Protein AF-A0ABC9EX31-F1 (afdb_monomer_lite)

Sequence (911 aa):
MRKRCGWLSSLWRPRRGGRTLPQPDQPRPDPEPEEVDKRGASDKVGMENIVSNGDFSEGLHLWQPNSCHAFVAVEGSGYHYGVKPHSGSSYAVLTHRTQSWQGLEQDITEKVSLGTEYFIAAYVRVHGEVHEPVRVQATLKFEDESSSTNYVSIARILSSQEHWEKMEGSFNLTTLPRRLVFYFEGPPPGVDLLIDSVTISYKKTERSVSSSIGGTDNIISNYDFSKGLHPWNPICCHAYVASQWSGFLDGVRGNSGENYAVVSKRTEHWQGLEQDITNRVSTGTAYVVSAFVRVDGNVQGQVEVKGTLRLQNTDGSTHYNPVGSVLASQEKWNKLEGSFSLTNMPKKVVFYLEGPPAGVDLIIDSVTITCSGHKQSKEVKVPSGVETIIKNPHFEDGLRNWSGRGCNICRHESTAYGNVQPLNGSYFASATGRVHNWNGIQQEITGRVERKVLYEISSAVRIFGSVNDTEVRATLWVQEYGRDRYVGLAKNQASDKQWTHLKGRFLLHAPFTKAVIFIEGPPAGIDILVDGLVLSPARKLQAAPCPKIENVLYGANLLHNSAFTRGLSGWSPMGSCRLSIQTEAPHMLSSILKDRASQKHISGRYILATNRTEVWMGPSQVITDKLKLHVTYRVSAWVRAGSGGHGRHHVNVCLAVDNQWVNGGQVQADGDQWYEIKGAFKLEKQPSKATAYVQGPPPGVDLRVMDLQIYPVDRKARFEYLKEKTDKVRKRDVVLKFQGSNAANLLGSSVRIQQTENSFPFGSCIARHNIENEDLAEFFVKNFNWAVFENELKWYHTEAEQGRLNYKDSDELLEFCEKHKIQVRGHCLFWEVEDSVQPWVRSLQGHHLMTAIQNRLQSLLSRLLISKNGVPQLVGLACKAISAIQLERSYAIPWTSSPYWVFLSGLLSWM

Secondary structure (DSSP, 8-state):
---------------------------------------------EEEE--SSTT-TTTTTT-EEESSEEEEEETTSSSSTT---SSTTEEEEEE---STT-EEEEE-GGG--TT-EEEEEEEEEEESS-SS-EEEEEEEEEE-TTS-EEEEEEEEEEE-SSS-EEEEEEEE-SS--SEEEEEEE-S-TT-EEEEEEEEEEEEE----------S--BSSSSTTSTT-STT-EESSSEEEEEETTSSSSTTPPPSSSSEEEEEE---STT--EEEE-GGG--BT--EEEEEEEEEESS-SS-EEEEEEEEEEPTTS-EEEEEEEEEEE-SSS-EEEEEEE-BSS--SEEEEEEE-SPTT-EEEEEEEEEEE-TT---------TT---SSSSTTSTTTTTT-EEESSEEEEE-TTSTTT---SSSS-EEEEES--STT-EEEEE-TTSS-TT-EEEEEEEEEEES-SS-EEEEEEEEEEETTEEEEEEEEEEEE-SSS-EEEEEEEE--S-EEEEEEEEE-SPTTPEEEEEEEEEEEPP-PPPPPPPP--S--TT--SSTTTT-TTTTTT-EEESSPEEEEEE--HHHHTTGGGSTTGGGT--SEEEEEES--STT-EEEEE-GGG--TTPEEEEEEEEEE-SS----EEEEEEEEETTEEEEEEEEEE-SSS-EEEEEEEE-SS--S-EEEEEE-SPTT--EEEEEEEEEE--HHHHHHHHHHHHHHHH---------STTGGGGTTPPP--------S--EEEE-TTTTTSHHHHHHHHHH-SEEEESSTTSHHHH-SSTT----HHHHHHHHHHHHTTPEEEE--SS---GGGS-HHHHH--HHHHHHHHHHHHHHHHHHHHS-SSS---EEEE-PPPPPTTSSTTS--------GGGHHHHHHHTT-

Structure (mmCIF, N/CA/C/O backbone):
data_AF-A0ABC9EX31-F1
#
_entry.id   AF-A0ABC9EX31-F1
#
loop_
_atom_site.group_PDB
_atom_site.id
_atom_site.type_symbol
_atom_site.label_atom_id
_atom_site.label_alt_id
_atom_site.label_comp_id
_atom_site.label_asym_id
_atom_site.label_entity_id
_atom_site.label_seq_id
_atom_site.pdbx_PDB_ins_code
_atom_site.Cartn_x
_atom_site.Cartn_y
_atom_site.Cartn_z
_atom_site.occupancy
_atom_site.B_iso_or_equiv
_atom_site.auth_seq_id
_atom_site.auth_comp_id
_atom_site.auth_asym_id
_atom_site.auth_atom_id
_atom_site.pdbx_PDB_model_num
ATOM 1 N N . MET A 1 1 ? -13.851 -69.001 46.670 1.00 30.42 1 MET A N 1
ATOM 2 C CA . MET A 1 1 ? -13.451 -70.283 46.025 1.00 30.42 1 MET A CA 1
ATOM 3 C C . MET A 1 1 ? -13.584 -70.141 44.509 1.00 30.42 1 MET A C 1
ATOM 5 O O . MET A 1 1 ? -14.425 -69.347 44.138 1.00 30.42 1 MET A O 1
ATOM 9 N N . ARG A 1 2 ? -12.858 -70.955 43.708 1.00 29.41 2 ARG A N 1
ATOM 10 C CA . ARG A 1 2 ? -13.281 -71.628 42.435 1.00 29.41 2 ARG A CA 1
ATOM 11 C C . ARG A 1 2 ? -14.081 -70.811 41.383 1.00 29.41 2 ARG A C 1
ATOM 13 O O . ARG A 1 2 ? -15.098 -70.236 41.714 1.00 29.41 2 ARG A O 1
ATOM 20 N N . LYS A 1 3 ? -13.807 -70.853 40.072 1.00 28.55 3 LYS A N 1
ATOM 21 C CA . LYS A 1 3 ? -12.981 -71.710 39.175 1.00 28.55 3 LYS A CA 1
ATOM 22 C C . LYS A 1 3 ? -12.549 -70.823 37.978 1.00 28.55 3 LYS A C 1
ATOM 24 O O . LYS A 1 3 ? -13.277 -69.904 37.644 1.00 28.55 3 LYS A O 1
ATOM 29 N N . ARG A 1 4 ? -11.352 -70.940 37.389 1.00 27.09 4 ARG A N 1
ATOM 30 C CA . ARG A 1 4 ? -10.781 -72.054 36.587 1.00 27.09 4 ARG A CA 1
ATOM 31 C C . ARG A 1 4 ? -11.543 -72.395 35.288 1.00 27.09 4 ARG A C 1
ATOM 33 O O . ARG A 1 4 ? -12.554 -73.077 35.346 1.00 27.09 4 ARG A O 1
ATOM 40 N N . CYS A 1 5 ? -10.892 -72.065 34.170 1.00 27.58 5 CYS A N 1
ATOM 41 C CA . CYS A 1 5 ? -10.507 -72.961 33.063 1.00 27.58 5 CYS A CA 1
ATOM 42 C C . CYS A 1 5 ? -11.548 -73.851 32.348 1.00 27.58 5 CYS A C 1
ATOM 44 O O . CYS A 1 5 ? -12.092 -74.777 32.943 1.00 27.58 5 CYS A O 1
ATOM 46 N N . GLY A 1 6 ? -11.500 -73.792 31.010 1.00 27.28 6 GLY A N 1
ATOM 47 C CA . GLY A 1 6 ? -11.449 -74.991 30.159 1.00 27.28 6 GLY A CA 1
ATOM 48 C C . GLY A 1 6 ? -12.694 -75.313 29.317 1.00 27.28 6 GLY A C 1
ATOM 49 O O . GLY A 1 6 ? -13.730 -74.686 29.477 1.00 27.28 6 GLY A O 1
ATOM 50 N N . TRP A 1 7 ? -12.620 -76.292 28.405 1.00 24.03 7 TRP A N 1
ATOM 51 C CA . TRP A 1 7 ? -11.445 -77.116 28.055 1.00 24.03 7 TRP A CA 1
ATOM 52 C C . TRP A 1 7 ? -11.552 -77.728 26.641 1.00 24.03 7 TRP A C 1
ATOM 54 O O . TRP A 1 7 ? -12.510 -77.502 25.911 1.00 24.03 7 TRP A O 1
ATOM 64 N N . LEU A 1 8 ? -10.514 -78.481 26.279 1.00 25.48 8 LEU A N 1
ATOM 65 C CA . LEU A 1 8 ? -10.261 -79.151 24.999 1.00 25.48 8 LEU A CA 1
ATOM 66 C C . LEU A 1 8 ? -11.363 -80.109 24.474 1.00 25.48 8 LEU A C 1
ATOM 68 O O . LEU A 1 8 ? -11.916 -80.906 25.221 1.00 25.48 8 LEU A O 1
ATOM 72 N N . SER A 1 9 ? -11.522 -80.076 23.142 1.00 29.62 9 SER A N 1
ATOM 73 C CA . SER A 1 9 ? -11.657 -81.196 22.178 1.00 29.62 9 SER A CA 1
ATOM 74 C C . SER A 1 9 ? -12.723 -82.314 22.291 1.00 29.62 9 SER A C 1
ATOM 76 O O . SER A 1 9 ? -12.779 -83.123 23.211 1.00 29.62 9 SER A O 1
ATOM 78 N N . SER A 1 10 ? -13.408 -82.537 21.160 1.00 24.39 10 SER A N 1
ATOM 79 C CA . SER A 1 10 ? -13.628 -83.859 20.520 1.00 24.39 10 SER A CA 1
ATOM 80 C C . SER A 1 10 ? -13.899 -83.598 19.022 1.00 24.39 10 SER A C 1
ATOM 82 O O . SER A 1 10 ? -14.633 -82.679 18.689 1.00 24.39 10 SER A O 1
ATOM 84 N N . LEU A 1 11 ? -13.145 -84.150 18.062 1.00 27.12 11 LEU A N 1
ATOM 85 C CA . LEU A 1 11 ? -13.259 -85.506 17.496 1.00 27.12 11 LEU A CA 1
ATOM 86 C C . LEU A 1 11 ? -14.674 -85.854 16.993 1.00 27.12 11 LEU A C 1
ATOM 88 O O . LEU A 1 11 ? -15.574 -86.024 17.802 1.00 27.12 11 LEU A O 1
ATOM 92 N N . TRP A 1 12 ? -14.841 -86.037 15.675 1.00 22.52 12 TRP A N 1
ATOM 93 C CA . TRP A 1 12 ? -14.950 -87.351 15.000 1.00 22.52 12 TRP A CA 1
ATOM 94 C C . TRP A 1 12 ? -14.984 -87.172 13.453 1.00 22.52 12 TRP A C 1
ATOM 96 O O . TRP A 1 12 ? -15.339 -86.116 12.935 1.00 22.52 12 TRP A O 1
ATOM 106 N N . ARG A 1 13 ? -14.570 -88.202 12.702 1.00 25.38 13 ARG A N 1
ATOM 107 C CA . ARG A 1 13 ? -14.774 -88.396 11.235 1.00 25.38 13 ARG A CA 1
ATOM 108 C C . ARG A 1 13 ? -15.899 -89.463 11.051 1.00 25.38 13 ARG A C 1
ATOM 110 O O . ARG A 1 13 ? -16.213 -90.069 12.072 1.00 25.38 13 ARG A O 1
ATOM 117 N N . PRO A 1 14 ? -16.464 -89.791 9.850 1.00 36.91 14 PRO A N 1
ATOM 118 C CA . PRO A 1 14 ? -15.982 -89.510 8.482 1.00 36.91 14 PRO A CA 1
ATOM 119 C C . PRO A 1 14 ? -17.017 -89.153 7.362 1.00 36.91 14 PRO A C 1
ATOM 121 O O . PRO A 1 14 ? -18.187 -89.494 7.406 1.00 36.91 14 PRO A O 1
ATOM 124 N N . ARG A 1 15 ? -16.484 -88.551 6.281 1.00 25.56 15 ARG A N 1
ATOM 125 C CA . ARG A 1 15 ? -16.778 -88.693 4.821 1.00 25.56 15 ARG A CA 1
ATOM 126 C C . ARG A 1 15 ? -18.084 -89.347 4.270 1.00 25.56 15 ARG A C 1
ATOM 128 O O . ARG A 1 15 ? -18.332 -90.517 4.525 1.00 25.56 15 ARG A O 1
ATOM 135 N N . ARG A 1 16 ? -18.573 -88.706 3.178 1.00 26.66 16 ARG A N 1
ATOM 136 C CA . ARG A 1 16 ? -19.387 -89.199 2.014 1.00 26.66 16 ARG A CA 1
ATOM 137 C C . ARG A 1 16 ? -20.888 -89.476 2.272 1.00 26.66 16 ARG A C 1
ATOM 139 O O . ARG A 1 16 ? -21.232 -89.964 3.332 1.00 26.66 16 ARG A O 1
ATOM 146 N N . GLY A 1 17 ? -21.806 -89.245 1.317 1.00 24.70 17 GLY A N 1
ATOM 147 C CA . GLY A 1 17 ? -21.689 -88.545 0.015 1.00 24.70 17 GLY A CA 1
ATOM 148 C C . GLY A 1 17 ? -22.713 -88.988 -1.060 1.00 24.70 17 GLY A C 1
ATOM 149 O O . GLY A 1 17 ? -22.906 -90.184 -1.250 1.00 24.70 17 GLY A O 1
ATOM 150 N N . GLY A 1 18 ? -23.295 -88.035 -1.812 1.00 25.73 18 GLY A N 1
ATOM 151 C CA . GLY A 1 18 ? -24.388 -88.255 -2.793 1.00 25.73 18 GLY A CA 1
ATOM 152 C C . GLY A 1 18 ? -25.785 -88.239 -2.138 1.00 25.73 18 GLY A C 1
ATOM 153 O O . GLY A 1 18 ? -25.864 -88.400 -0.927 1.00 25.73 18 GLY A O 1
ATOM 154 N N . ARG A 1 19 ? -26.922 -88.031 -2.825 1.00 27.22 19 ARG A N 1
ATOM 155 C CA . ARG A 1 19 ? -27.303 -87.791 -4.250 1.00 27.22 19 ARG A CA 1
ATOM 156 C C . ARG A 1 19 ? -28.598 -86.909 -4.247 1.00 27.22 19 ARG A C 1
ATOM 158 O O . ARG A 1 19 ? -29.154 -86.741 -3.170 1.00 27.22 19 ARG A O 1
ATOM 165 N N . THR A 1 20 ? -29.174 -86.322 -5.311 1.00 24.77 20 THR A N 1
ATOM 166 C CA . THR A 1 20 ? -28.960 -86.302 -6.787 1.00 24.77 20 THR A CA 1
ATOM 167 C C . THR A 1 20 ? -29.474 -84.956 -7.373 1.00 24.77 20 THR A C 1
ATOM 169 O O . THR A 1 20 ? -29.911 -84.099 -6.612 1.00 24.77 20 THR A O 1
ATOM 172 N N . LEU A 1 21 ? -29.466 -84.782 -8.705 1.00 36.31 21 LEU A N 1
ATOM 173 C CA . LEU A 1 21 ? -30.153 -83.707 -9.464 1.00 36.31 21 LEU A CA 1
ATOM 174 C C . LEU A 1 21 ? -31.295 -84.301 -10.325 1.00 36.31 21 LEU A C 1
ATOM 176 O O . LEU A 1 21 ? -31.365 -85.530 -10.432 1.00 36.31 21 LEU A O 1
ATOM 180 N N . PRO A 1 22 ? -32.224 -83.480 -10.859 1.00 35.75 22 PRO A N 1
ATOM 181 C CA . PRO A 1 22 ? -32.085 -82.816 -12.185 1.00 35.75 22 PRO A CA 1
ATOM 182 C C . PRO A 1 22 ? -32.546 -81.322 -12.115 1.00 35.75 22 PRO A C 1
ATOM 184 O O . PRO A 1 22 ? -32.858 -80.879 -11.014 1.00 35.75 22 PRO A O 1
ATOM 187 N N . GLN A 1 23 ? -32.668 -80.438 -13.128 1.00 24.17 23 GLN A N 1
ATOM 188 C CA . GLN A 1 23 ? -32.283 -80.232 -14.558 1.00 24.17 23 GLN A CA 1
ATOM 189 C C . GLN A 1 23 ? -32.633 -78.742 -14.907 1.00 24.17 23 GLN A C 1
ATOM 191 O O . GLN A 1 23 ? -33.273 -78.107 -14.064 1.00 24.17 23 GLN A O 1
ATOM 196 N N . PRO A 1 24 ? -32.388 -78.180 -16.121 1.00 32.50 24 PRO A N 1
ATOM 197 C CA . PRO A 1 24 ? -31.516 -78.589 -17.237 1.00 32.50 24 PRO A CA 1
ATOM 198 C C . PRO A 1 24 ? -30.496 -77.495 -17.674 1.00 32.50 24 PRO A C 1
ATOM 200 O O . PRO A 1 24 ? -30.609 -76.336 -17.287 1.00 32.50 24 PRO A O 1
ATOM 203 N N . ASP A 1 25 ? -29.545 -77.842 -18.550 1.00 41.75 25 ASP A N 1
ATOM 204 C CA . ASP A 1 25 ? -28.599 -76.898 -19.183 1.00 41.75 25 ASP A CA 1
ATOM 205 C C . ASP A 1 25 ? -29.129 -76.280 -20.496 1.00 41.75 25 ASP A C 1
ATOM 207 O O . ASP A 1 25 ? -29.739 -76.995 -21.291 1.00 41.75 25 ASP A O 1
ATOM 211 N N . GLN A 1 26 ? -28.766 -75.019 -20.797 1.00 28.59 26 GLN A N 1
ATOM 212 C CA . GLN A 1 26 ? -28.485 -74.527 -22.167 1.00 28.59 26 GLN A CA 1
ATOM 213 C C . GLN A 1 26 ? -27.445 -73.366 -22.170 1.00 28.59 26 GLN A C 1
ATOM 215 O O . GLN A 1 26 ? -27.365 -72.647 -21.172 1.00 28.59 26 GLN A O 1
ATOM 220 N N . PRO A 1 27 ? -26.636 -73.165 -23.243 1.00 31.77 27 PRO A N 1
ATOM 221 C CA . PRO A 1 27 ? -25.511 -72.209 -23.248 1.00 31.77 27 PRO A CA 1
ATOM 222 C C . PRO A 1 27 ? -25.574 -71.068 -24.301 1.00 31.77 27 PRO A C 1
ATOM 224 O O . PRO A 1 27 ? -26.181 -71.243 -25.347 1.00 31.77 27 PRO A O 1
ATOM 227 N N . ARG A 1 28 ? -24.832 -69.969 -24.028 1.00 35.62 28 ARG A N 1
ATOM 228 C CA . ARG A 1 28 ? -24.176 -68.959 -24.926 1.00 35.62 28 ARG A CA 1
ATOM 229 C C . ARG A 1 28 ? -24.874 -68.529 -26.243 1.00 35.62 28 ARG A C 1
ATOM 231 O O . ARG A 1 28 ? -25.130 -69.377 -27.094 1.00 35.62 28 ARG A O 1
ATOM 238 N N . PRO A 1 29 ? -24.983 -67.207 -26.518 1.00 26.86 29 PRO A N 1
ATOM 239 C CA . PRO A 1 29 ? -23.828 -66.501 -27.120 1.00 26.86 29 PRO A CA 1
ATOM 240 C C . PRO A 1 29 ? -23.660 -65.001 -26.755 1.00 26.86 29 PRO A C 1
ATOM 242 O O . PRO A 1 29 ? -24.507 -64.406 -26.095 1.00 26.86 29 PRO A O 1
ATOM 245 N N . ASP A 1 30 ? -22.557 -64.408 -27.226 1.00 26.58 30 ASP A N 1
ATOM 246 C CA . ASP A 1 30 ? -22.328 -62.959 -27.428 1.00 26.58 30 ASP A CA 1
ATOM 247 C C . ASP A 1 30 ? -22.997 -62.482 -28.760 1.00 26.58 30 ASP A C 1
ATOM 249 O O . ASP A 1 30 ? -23.522 -63.348 -29.473 1.00 26.58 30 ASP A O 1
ATOM 253 N N . PRO A 1 31 ? -22.937 -61.199 -29.214 1.00 42.44 31 PRO A N 1
ATOM 254 C CA . PRO A 1 31 ? -22.438 -59.961 -28.580 1.00 42.44 31 PRO A CA 1
ATOM 255 C C . PRO A 1 31 ? -23.392 -58.725 -28.679 1.00 42.44 31 PRO A C 1
ATOM 257 O O . PRO A 1 31 ? -24.314 -58.725 -29.488 1.00 42.44 31 PRO A O 1
ATOM 260 N N . GLU A 1 32 ? -23.055 -57.635 -27.959 1.00 23.70 32 GLU A N 1
ATOM 261 C CA . GLU A 1 32 ? -23.475 -56.217 -28.193 1.00 23.70 32 GLU A CA 1
ATOM 262 C C . GLU A 1 32 ? -24.995 -55.860 -28.186 1.00 23.70 32 GLU A C 1
ATOM 264 O O . GLU A 1 32 ? -25.848 -56.748 -28.206 1.00 23.70 32 GLU A O 1
ATOM 269 N N . PRO A 1 33 ? -25.395 -54.560 -28.167 1.00 29.48 33 PRO A N 1
ATOM 270 C CA . PRO A 1 33 ? -24.655 -53.323 -27.856 1.00 29.48 33 PRO A CA 1
ATOM 271 C C . PRO A 1 33 ? -25.165 -52.604 -26.572 1.00 29.48 33 PRO A C 1
ATOM 273 O O . PRO A 1 33 ? -26.090 -53.063 -25.903 1.00 29.48 33 PRO A O 1
ATOM 276 N N . GLU A 1 34 ? -24.572 -51.456 -26.225 1.00 29.05 34 GLU A N 1
ATOM 277 C CA . GLU A 1 34 ? -24.940 -50.626 -25.059 1.00 29.05 34 GLU A CA 1
ATOM 278 C C . GLU A 1 34 ? -26.047 -49.591 -25.363 1.00 29.05 34 GLU A C 1
ATOM 280 O O . GLU A 1 34 ? -25.967 -48.913 -26.383 1.00 29.05 34 GLU A O 1
ATOM 285 N N . GLU A 1 35 ? -27.032 -49.414 -24.461 1.00 23.22 35 GLU A N 1
ATOM 286 C CA . GLU A 1 35 ? -27.267 -48.164 -23.686 1.00 23.22 35 GLU A CA 1
ATOM 287 C C . GLU A 1 35 ? -28.600 -48.156 -22.879 1.00 23.22 35 GLU A C 1
ATOM 289 O O . GLU A 1 35 ? -29.594 -48.720 -23.321 1.00 23.22 35 GLU A O 1
ATOM 294 N N . VAL A 1 36 ? -28.617 -47.406 -21.751 1.00 26.56 36 VAL A N 1
ATOM 295 C CA . VAL A 1 36 ? -29.779 -46.663 -21.163 1.00 26.56 36 VAL A CA 1
ATOM 296 C C . VAL A 1 36 ? -30.977 -47.510 -20.617 1.00 26.56 36 VAL A C 1
ATOM 298 O O . VAL A 1 36 ? -31.586 -48.294 -21.327 1.00 26.56 36 VAL A O 1
ATOM 301 N N . ASP A 1 37 ? -31.458 -47.396 -19.358 1.00 26.98 37 ASP A N 1
ATOM 302 C CA . ASP A 1 37 ? -31.268 -46.375 -18.300 1.00 26.98 37 ASP A CA 1
ATOM 303 C C . ASP A 1 37 ? -31.714 -46.814 -16.864 1.00 26.98 37 ASP A C 1
ATOM 305 O O . ASP A 1 37 ? -32.428 -47.800 -16.702 1.00 26.98 37 ASP A O 1
ATOM 309 N N . LYS A 1 38 ? -31.442 -45.954 -15.856 1.00 25.61 38 LYS A N 1
ATOM 310 C CA . LYS A 1 38 ? -32.204 -45.702 -14.593 1.00 25.61 38 LYS A CA 1
ATOM 311 C C . LYS A 1 38 ? -32.462 -46.904 -13.648 1.00 25.61 38 LYS A C 1
ATOM 313 O O . LYS A 1 38 ? -33.395 -47.671 -13.844 1.00 25.61 38 LYS A O 1
ATOM 318 N N . ARG A 1 39 ? -31.862 -46.986 -12.445 1.00 24.27 39 ARG A N 1
ATOM 319 C CA . ARG A 1 39 ? -31.825 -45.961 -11.363 1.00 24.27 39 ARG A CA 1
ATOM 320 C C . ARG A 1 39 ? -30.810 -46.300 -10.251 1.00 24.27 39 ARG A C 1
ATOM 322 O O . ARG A 1 39 ? -30.603 -47.469 -9.958 1.00 24.27 39 ARG A O 1
ATOM 329 N N . GLY A 1 40 ? -30.385 -45.275 -9.498 1.00 23.77 40 GLY A N 1
ATOM 330 C CA . GLY A 1 40 ? -30.046 -45.415 -8.069 1.00 23.77 40 GLY A CA 1
ATOM 331 C C . GLY A 1 40 ? -28.561 -45.532 -7.707 1.00 23.77 40 GLY A C 1
ATOM 332 O O . GLY A 1 40 ? -28.141 -46.558 -7.183 1.00 23.77 40 GLY A O 1
ATOM 333 N N . ALA A 1 41 ? -27.782 -44.466 -7.907 1.00 26.30 41 ALA A N 1
ATOM 334 C CA . ALA A 1 41 ? -26.453 -44.352 -7.303 1.00 26.30 41 ALA A CA 1
ATOM 335 C C . ALA A 1 41 ? -26.554 -43.938 -5.820 1.00 26.30 41 ALA A C 1
ATOM 337 O O . ALA A 1 41 ? -27.361 -43.078 -5.472 1.00 26.30 41 ALA A O 1
ATOM 338 N N . SER A 1 42 ? -25.721 -44.530 -4.960 1.00 28.94 42 SER A N 1
ATOM 339 C CA . SER A 1 42 ? -25.532 -44.114 -3.564 1.00 28.94 42 SER A CA 1
ATOM 340 C C . SER A 1 42 ? -24.257 -43.281 -3.422 1.00 28.94 42 SER A C 1
ATOM 342 O O . SER A 1 42 ? -23.191 -43.744 -3.838 1.00 28.94 42 SER A O 1
ATOM 344 N N . ASP A 1 43 ? -24.337 -42.111 -2.789 1.00 30.09 43 ASP A N 1
ATOM 345 C CA . ASP A 1 43 ? -23.187 -41.221 -2.599 1.00 30.09 43 ASP A CA 1
ATOM 346 C C . ASP A 1 43 ? -22.068 -41.885 -1.776 1.00 30.09 43 ASP A C 1
ATOM 348 O O . ASP A 1 43 ? -22.223 -42.172 -0.585 1.00 30.09 43 ASP A O 1
ATOM 352 N N . LYS A 1 44 ? -20.899 -42.096 -2.394 1.00 37.66 44 LYS A N 1
ATOM 353 C CA . LYS A 1 44 ? -19.675 -42.478 -1.678 1.00 37.66 44 LYS A CA 1
ATOM 354 C C . LYS A 1 44 ? -19.004 -41.225 -1.121 1.00 37.66 44 LYS A C 1
ATOM 356 O O . LYS A 1 44 ? -18.247 -40.559 -1.814 1.00 37.66 44 LYS A O 1
ATOM 361 N N . VAL A 1 45 ? -19.267 -40.917 0.147 1.00 43.94 45 VAL A N 1
ATOM 362 C CA . VAL A 1 45 ? -18.623 -39.790 0.838 1.00 43.94 45 VAL A CA 1
ATOM 363 C C . VAL A 1 45 ? -17.145 -40.102 1.098 1.00 43.94 45 VAL A C 1
ATOM 365 O O . VAL A 1 45 ? -16.823 -40.947 1.933 1.00 43.94 45 VAL A O 1
ATOM 368 N N . GLY A 1 46 ? -16.247 -39.398 0.406 1.00 57.00 46 GLY A N 1
ATOM 369 C CA . GLY A 1 46 ? -14.810 -39.446 0.671 1.00 57.00 46 GLY A CA 1
ATOM 370 C C . GLY A 1 46 ? -14.452 -38.782 2.006 1.00 57.00 46 GLY A C 1
ATOM 371 O O . GLY A 1 46 ? -14.830 -37.638 2.262 1.00 57.00 46 GLY A O 1
ATOM 372 N N . MET A 1 47 ? -13.702 -39.492 2.850 1.00 71.75 47 MET A N 1
ATOM 373 C CA . MET A 1 47 ? -13.127 -38.966 4.093 1.00 71.75 47 MET A CA 1
ATOM 374 C C . MET A 1 47 ? -11.620 -38.774 3.901 1.00 71.75 47 MET A C 1
ATOM 376 O O . MET A 1 47 ? -10.923 -39.721 3.544 1.00 71.75 47 MET A O 1
ATOM 380 N N . GLU A 1 48 ? -11.112 -37.565 4.135 1.00 84.06 48 GLU A N 1
ATOM 381 C CA . GLU A 1 48 ? -9.690 -37.233 3.964 1.00 84.06 48 GLU A CA 1
ATOM 382 C C . GLU A 1 48 ? -9.024 -36.995 5.326 1.00 84.06 48 GLU A C 1
ATOM 384 O O . GLU A 1 48 ? -9.525 -36.201 6.121 1.00 84.06 48 GLU A O 1
ATOM 389 N N . ASN A 1 49 ? -7.921 -37.702 5.605 1.00 86.50 49 ASN A N 1
ATOM 390 C CA . ASN A 1 49 ? -7.178 -37.624 6.869 1.00 86.50 49 ASN A CA 1
ATOM 391 C C . ASN A 1 49 ? -6.137 -36.493 6.841 1.00 86.50 49 ASN A C 1
ATOM 393 O O . ASN A 1 49 ? -5.364 -36.392 5.891 1.00 86.50 49 ASN A O 1
ATOM 397 N N . ILE A 1 50 ? -6.074 -35.690 7.907 1.00 89.25 50 ILE A N 1
ATOM 398 C CA . ILE A 1 50 ? -5.092 -34.609 8.077 1.00 89.25 50 ILE A CA 1
ATOM 399 C C . ILE A 1 50 ? -3.915 -34.981 8.997 1.00 89.25 50 ILE A C 1
ATOM 401 O O . ILE A 1 50 ? -2.914 -34.265 9.026 1.00 89.25 50 ILE A O 1
ATOM 405 N N . VAL A 1 51 ? -3.978 -36.086 9.745 1.00 86.50 51 VAL A N 1
ATOM 406 C CA . VAL A 1 51 ? -2.837 -36.548 10.560 1.00 86.50 51 VAL A CA 1
ATOM 407 C C . VAL A 1 51 ? -1.774 -37.175 9.662 1.00 86.50 51 VAL A C 1
ATOM 409 O O . VAL A 1 51 ? -2.075 -38.039 8.843 1.00 86.50 51 VAL A O 1
ATOM 412 N N . SER A 1 52 ? -0.522 -36.749 9.837 1.00 86.25 52 SER A N 1
ATOM 413 C CA . SER A 1 52 ? 0.640 -37.343 9.163 1.00 86.25 52 SER A CA 1
ATOM 414 C C . SER A 1 52 ? 1.274 -38.406 10.062 1.00 86.25 52 SER A C 1
ATOM 416 O O . SER A 1 52 ? 1.364 -38.174 11.268 1.00 86.25 52 SER A O 1
ATOM 418 N N . ASN A 1 53 ? 1.733 -39.526 9.484 1.00 86.25 53 ASN A N 1
ATOM 419 C CA . ASN A 1 53 ? 2.423 -40.611 10.203 1.00 86.25 53 ASN A CA 1
ATOM 420 C C . ASN A 1 53 ? 1.627 -41.106 11.440 1.00 86.25 53 ASN A C 1
ATOM 422 O O . ASN A 1 53 ? 2.137 -41.166 12.555 1.00 86.25 53 ASN A O 1
ATOM 426 N N . GLY A 1 54 ? 0.324 -41.369 11.269 1.00 84.75 54 GLY A N 1
ATOM 427 C CA . GLY A 1 54 ? -0.582 -41.789 12.356 1.00 84.75 54 GLY A CA 1
ATOM 428 C C . GLY A 1 54 ? -0.502 -43.279 12.722 1.00 84.75 54 GLY A C 1
ATOM 429 O O . GLY A 1 54 ? -1.015 -43.694 13.757 1.00 84.75 54 GLY A O 1
ATOM 430 N N . ASP A 1 55 ? 0.141 -44.065 11.867 1.00 85.62 55 ASP A N 1
ATOM 431 C CA . ASP A 1 55 ? 0.538 -45.474 11.989 1.00 85.62 55 ASP A CA 1
ATOM 432 C C . ASP A 1 55 ? 1.993 -45.640 12.484 1.00 85.62 55 ASP A C 1
ATOM 434 O O . ASP A 1 55 ? 2.475 -46.757 12.678 1.00 85.62 55 ASP A O 1
ATOM 438 N N . PHE A 1 56 ? 2.698 -44.521 12.697 1.00 86.19 56 PHE A N 1
ATOM 439 C CA . PHE A 1 56 ? 4.060 -44.450 13.235 1.00 86.19 56 PHE A CA 1
ATOM 440 C C . PHE A 1 56 ? 5.119 -45.227 12.428 1.00 86.19 56 PHE A C 1
ATOM 442 O O . PHE A 1 56 ? 6.181 -45.573 12.956 1.00 86.19 56 PHE A O 1
ATOM 449 N N . SER A 1 57 ? 4.855 -45.488 11.143 1.00 82.38 57 SER A N 1
ATOM 450 C CA . SER A 1 57 ? 5.759 -46.214 10.242 1.00 82.38 57 SER A CA 1
ATOM 451 C C . SER A 1 57 ? 7.034 -45.424 9.913 1.00 82.38 57 SER A C 1
ATOM 453 O O . SER A 1 57 ? 8.090 -46.021 9.705 1.00 82.38 57 SER A O 1
ATOM 455 N N . GLU A 1 58 ? 6.986 -44.089 9.984 1.00 83.44 58 GLU A N 1
ATOM 456 C CA . GLU A 1 58 ? 8.150 -43.189 9.902 1.00 83.44 58 GLU A CA 1
ATOM 457 C C . GLU A 1 58 ? 8.754 -42.884 11.295 1.00 83.44 58 GLU A C 1
ATOM 459 O O . GLU A 1 58 ? 9.414 -41.863 11.512 1.00 83.44 58 GLU A O 1
ATOM 464 N N . GLY A 1 59 ? 8.504 -43.737 12.294 1.00 86.38 59 GLY A N 1
ATOM 465 C CA . GLY A 1 59 ? 8.886 -43.481 13.681 1.00 86.38 59 GLY A CA 1
ATOM 466 C C . GLY A 1 59 ? 8.026 -42.373 14.303 1.00 86.38 59 GLY A C 1
ATOM 467 O O . GLY A 1 59 ? 6.824 -42.296 14.063 1.00 86.38 59 GLY A O 1
ATOM 468 N N . LEU A 1 60 ? 8.635 -41.476 15.086 1.00 84.12 60 LEU A N 1
ATOM 469 C CA . LEU A 1 60 ? 7.966 -40.269 15.603 1.00 84.12 60 LEU A CA 1
ATOM 470 C C . LEU A 1 60 ? 8.095 -39.058 14.657 1.00 84.12 60 LEU A C 1
ATOM 472 O O . LEU A 1 60 ? 8.023 -37.915 15.104 1.00 84.12 60 LEU A O 1
ATOM 476 N N . HIS A 1 61 ? 8.297 -39.261 13.351 1.00 81.75 61 HIS A N 1
ATOM 477 C CA . HIS A 1 61 ? 8.312 -38.146 12.404 1.00 81.75 61 HIS A CA 1
ATOM 478 C C . HIS A 1 61 ? 6.994 -37.348 12.483 1.00 81.75 61 HIS A C 1
ATOM 480 O O . HIS A 1 61 ? 5.907 -37.926 12.513 1.00 81.75 61 HIS A O 1
ATOM 486 N N . LEU A 1 62 ? 7.107 -36.017 12.578 1.00 84.81 62 LEU A N 1
ATOM 487 C CA . LEU A 1 62 ? 6.009 -35.060 12.810 1.00 84.81 62 LEU A CA 1
ATOM 488 C C . LEU A 1 62 ? 5.227 -35.219 14.138 1.00 84.81 62 LEU A C 1
ATOM 490 O O . LEU A 1 62 ? 4.230 -34.524 14.335 1.00 84.81 62 LEU A O 1
ATOM 494 N N . TRP A 1 63 ? 5.696 -36.046 15.075 1.00 89.31 63 TRP A N 1
ATOM 495 C CA . TRP A 1 63 ? 5.161 -36.163 16.437 1.00 89.31 63 TRP A CA 1
ATOM 496 C C . TRP A 1 63 ? 6.195 -35.718 17.475 1.00 89.31 63 TRP A C 1
ATOM 498 O O . TRP A 1 63 ? 7.390 -35.969 17.330 1.00 89.31 63 TRP A O 1
ATOM 508 N N . GLN A 1 64 ? 5.748 -35.063 18.546 1.00 91.06 64 GLN A N 1
ATOM 509 C CA . GLN A 1 64 ? 6.620 -34.569 19.614 1.00 91.06 64 GLN A CA 1
ATOM 510 C C . GLN A 1 64 ? 6.135 -35.063 20.985 1.00 91.06 64 GLN A C 1
ATOM 512 O O . GLN A 1 64 ? 4.945 -34.953 21.284 1.00 91.06 64 GLN A O 1
ATOM 517 N N . PRO A 1 65 ? 7.014 -35.609 21.847 1.00 89.94 65 PRO A N 1
ATOM 518 C CA . PRO A 1 65 ? 6.648 -35.929 23.219 1.00 89.94 65 PRO A CA 1
ATOM 519 C C . PRO A 1 65 ? 6.566 -34.653 24.063 1.00 89.94 65 PRO A C 1
ATOM 521 O O . PRO A 1 65 ? 7.559 -33.951 24.265 1.00 89.94 65 PRO A O 1
ATOM 524 N N . ASN A 1 66 ? 5.389 -34.374 24.613 1.00 87.94 66 ASN A N 1
ATOM 525 C CA . ASN A 1 66 ? 5.198 -33.289 25.560 1.00 87.94 66 ASN A CA 1
ATOM 526 C C . ASN A 1 66 ? 5.687 -33.719 26.951 1.00 87.94 66 ASN A C 1
ATOM 528 O O . ASN A 1 66 ? 4.955 -34.330 27.733 1.00 87.94 66 ASN A O 1
ATOM 532 N N . SER A 1 67 ? 6.933 -33.349 27.258 1.00 86.12 67 SER A N 1
ATOM 533 C CA . SER A 1 67 ? 7.547 -33.445 28.591 1.00 86.12 67 SER A CA 1
ATOM 534 C C . SER A 1 67 ? 7.605 -34.866 29.189 1.00 86.12 67 SER A C 1
ATOM 536 O O . SER A 1 67 ? 7.603 -35.031 30.408 1.00 86.12 67 SER A O 1
ATOM 538 N N . CYS A 1 68 ? 7.692 -35.889 28.337 1.00 87.38 68 CYS A N 1
ATOM 539 C CA . CYS A 1 68 ? 7.937 -37.294 28.689 1.00 87.38 68 CYS A CA 1
ATOM 540 C C . CYS A 1 68 ? 8.912 -37.941 27.688 1.00 87.38 68 CYS A C 1
ATOM 542 O O . CYS A 1 68 ? 9.363 -37.288 26.748 1.00 87.38 68 CYS A O 1
ATOM 544 N N . HIS A 1 69 ? 9.243 -39.221 27.864 1.00 88.44 69 HIS A N 1
ATOM 545 C CA . HIS A 1 69 ? 10.049 -39.969 26.894 1.00 88.44 69 HIS A CA 1
ATOM 546 C C . HIS A 1 69 ? 9.130 -40.745 25.947 1.00 88.44 69 HIS A C 1
ATOM 548 O O . HIS A 1 69 ? 8.271 -41.481 26.423 1.00 88.44 69 HIS A O 1
ATOM 554 N N . ALA A 1 70 ? 9.303 -40.620 24.630 1.00 90.62 70 ALA A N 1
ATOM 555 C CA . ALA A 1 70 ? 8.557 -41.425 23.665 1.00 90.62 70 ALA A CA 1
ATOM 556 C C . ALA A 1 70 ? 9.457 -42.019 22.578 1.00 90.62 70 ALA A C 1
ATOM 558 O O . ALA A 1 70 ? 10.459 -41.420 22.191 1.00 90.62 70 ALA A O 1
ATOM 559 N N . PHE A 1 71 ? 9.058 -43.185 22.078 1.00 87.06 71 PHE A N 1
ATOM 560 C CA . PHE A 1 71 ? 9.683 -43.907 20.970 1.00 87.06 71 PHE A CA 1
ATOM 561 C C . PHE A 1 71 ? 8.619 -44.736 20.228 1.00 87.06 71 PHE A C 1
ATOM 563 O O . PHE A 1 71 ? 7.452 -44.746 20.618 1.00 87.06 71 PHE A O 1
ATOM 570 N N . VAL A 1 72 ? 9.007 -45.430 19.156 1.00 88.56 72 VAL A N 1
ATOM 571 C CA . VAL A 1 72 ? 8.135 -46.382 18.448 1.00 88.56 72 VAL A CA 1
ATOM 572 C C . VAL A 1 72 ? 8.595 -47.805 18.730 1.00 88.56 72 VAL A C 1
ATOM 574 O O . VAL A 1 72 ? 9.778 -48.117 18.589 1.00 88.56 72 VAL A O 1
ATOM 577 N N . ALA A 1 73 ? 7.658 -48.661 19.124 1.00 80.81 73 ALA A N 1
ATOM 578 C CA . ALA A 1 73 ? 7.857 -50.098 19.221 1.00 80.81 73 ALA A CA 1
ATOM 579 C C . ALA A 1 73 ? 7.328 -50.774 17.949 1.00 80.81 73 ALA A C 1
ATOM 581 O O . ALA A 1 73 ? 6.303 -50.372 17.399 1.00 80.81 73 ALA A O 1
ATOM 582 N N . VAL A 1 74 ? 8.025 -51.815 17.493 1.00 78.75 74 VAL A N 1
ATOM 583 C CA . VAL A 1 74 ? 7.602 -52.660 16.364 1.00 78.75 74 VAL A CA 1
ATOM 584 C C . VAL A 1 74 ? 7.275 -54.070 16.841 1.00 78.75 74 VAL A C 1
ATOM 586 O O . VAL A 1 74 ? 7.760 -54.497 17.896 1.00 78.75 74 VAL A O 1
ATOM 589 N N . GLU A 1 75 ? 6.467 -54.814 16.084 1.00 65.25 75 GLU A N 1
ATOM 590 C CA . GLU A 1 75 ? 6.157 -56.201 16.447 1.00 65.25 75 GLU A CA 1
ATOM 591 C C . GLU A 1 75 ? 7.446 -57.038 16.585 1.00 65.25 75 GLU A C 1
ATOM 593 O O . GLU A 1 75 ? 8.316 -57.024 15.718 1.00 65.25 75 GLU A O 1
ATOM 598 N N . GLY A 1 76 ? 7.587 -57.757 17.704 1.00 58.62 76 GLY A N 1
ATOM 599 C CA . GLY A 1 76 ? 8.766 -58.585 17.981 1.00 58.62 76 GLY A CA 1
ATOM 600 C C . GLY A 1 76 ? 9.978 -57.839 18.557 1.00 58.62 76 GLY A C 1
ATOM 601 O O . GLY A 1 76 ? 10.959 -58.490 18.905 1.00 58.62 76 GLY A O 1
ATOM 602 N N . SER A 1 77 ? 9.908 -56.516 18.755 1.00 58.38 77 SER A N 1
ATOM 603 C CA . SER A 1 77 ? 10.988 -55.692 19.345 1.00 58.38 77 SER A CA 1
ATOM 604 C C . SER A 1 77 ? 11.370 -56.026 20.800 1.00 58.38 77 SER A C 1
ATOM 606 O O . SER A 1 77 ? 12.290 -55.427 21.350 1.00 58.38 77 SER A O 1
ATOM 608 N N . GLY A 1 78 ? 10.666 -56.958 21.450 1.00 55.19 78 GLY A N 1
ATOM 609 C CA . GLY A 1 78 ? 10.891 -57.360 22.843 1.00 55.19 78 GLY A CA 1
ATOM 610 C C . GLY A 1 78 ? 10.313 -56.400 23.890 1.00 55.19 78 GLY A C 1
ATOM 611 O O . GLY A 1 78 ? 10.195 -56.782 25.054 1.00 55.19 78 GLY A O 1
ATOM 612 N N . TYR A 1 79 ? 9.893 -55.195 23.495 1.00 59.81 79 TYR A N 1
ATOM 613 C CA . TYR A 1 79 ? 9.239 -54.243 24.388 1.00 59.81 79 TYR A CA 1
ATOM 614 C C . TYR A 1 79 ? 7.795 -54.687 24.700 1.00 59.81 79 TYR A C 1
ATOM 616 O O . TYR A 1 79 ? 6.902 -54.579 23.865 1.00 59.81 79 TYR A O 1
ATOM 624 N N . HIS A 1 80 ? 7.605 -55.219 25.912 1.00 61.38 80 HIS A N 1
ATOM 625 C CA . HIS A 1 80 ? 6.388 -55.863 26.434 1.00 61.38 80 HIS A CA 1
ATOM 626 C C . HIS A 1 80 ? 5.874 -57.055 25.606 1.00 61.38 80 HIS A C 1
ATOM 628 O O . HIS A 1 80 ? 5.068 -56.949 24.681 1.00 61.38 80 HIS A O 1
ATOM 634 N N . TYR A 1 81 ? 6.335 -58.243 26.008 1.00 57.50 81 TYR A N 1
ATOM 635 C CA . TYR A 1 81 ? 6.054 -59.525 25.363 1.00 57.50 81 TYR A CA 1
ATOM 636 C C . TYR A 1 81 ? 4.543 -59.788 25.207 1.00 57.50 81 TYR A C 1
ATOM 638 O O . TYR A 1 81 ? 3.827 -59.953 26.193 1.00 57.50 81 TYR A O 1
ATOM 646 N N . GLY A 1 82 ? 4.068 -59.862 23.960 1.00 64.06 82 GLY A N 1
ATOM 647 C CA . GLY A 1 82 ? 2.664 -60.134 23.626 1.00 64.06 82 GLY A CA 1
ATOM 648 C C . GLY A 1 82 ? 1.839 -58.920 23.183 1.00 64.06 82 GLY A C 1
ATOM 649 O O . GLY A 1 82 ? 0.705 -59.107 22.739 1.00 64.06 82 GLY A O 1
ATOM 650 N N . VAL A 1 83 ? 2.380 -57.697 23.227 1.00 74.81 83 VAL A N 1
ATOM 651 C CA . VAL A 1 83 ? 1.748 -56.552 22.555 1.00 74.81 83 VAL A CA 1
ATOM 652 C C . VAL A 1 83 ? 2.028 -56.629 21.049 1.00 74.81 83 VAL A C 1
ATOM 654 O O . VAL A 1 83 ? 3.174 -56.715 20.614 1.00 74.81 83 VAL A O 1
ATOM 657 N N . LYS A 1 84 ? 0.958 -56.605 20.251 1.00 78.50 84 LYS A N 1
ATOM 658 C CA . LYS A 1 84 ? 0.990 -56.408 18.796 1.00 78.50 84 LYS A CA 1
ATOM 659 C C . LYS A 1 84 ? 0.491 -54.993 18.473 1.00 78.50 84 LYS A C 1
ATOM 661 O O . LYS A 1 84 ? -0.386 -54.522 19.208 1.00 78.50 84 LYS A O 1
ATOM 666 N N . PRO A 1 85 ? 0.964 -54.355 17.387 1.00 80.38 85 PRO A N 1
ATOM 667 C CA . PRO A 1 85 ? 0.285 -53.199 16.807 1.00 80.38 85 PRO A CA 1
ATOM 668 C C . PRO A 1 85 ? -1.198 -53.507 16.544 1.00 80.38 85 PRO A C 1
ATOM 670 O O . PRO A 1 85 ? -1.568 -54.655 16.278 1.00 80.38 85 PRO A O 1
ATOM 673 N N . HIS A 1 86 ? -2.047 -52.490 16.623 1.00 80.81 86 HIS A N 1
ATOM 674 C CA . HIS A 1 86 ? -3.401 -52.533 16.083 1.00 80.81 86 HIS A CA 1
ATOM 675 C C . HIS A 1 86 ? -3.383 -52.404 14.549 1.00 80.81 86 HIS A C 1
ATOM 677 O O . HIS A 1 86 ? -4.170 -53.068 13.873 1.00 80.81 86 HIS A O 1
ATOM 683 N N . SER A 1 87 ? -2.476 -51.594 13.988 1.00 74.00 87 SER A N 1
ATOM 684 C CA . SER A 1 87 ? -2.312 -51.436 12.540 1.00 74.00 87 SER A CA 1
ATOM 685 C C . SER A 1 87 ? -0.842 -51.406 12.109 1.00 74.00 87 SER A C 1
ATOM 687 O O . SER A 1 87 ? 0.054 -51.152 12.908 1.00 74.00 87 SER A O 1
ATOM 689 N N . GLY A 1 88 ? -0.582 -51.697 10.831 1.00 74.62 88 GLY A N 1
ATOM 690 C CA . GLY A 1 88 ? 0.774 -51.671 10.277 1.00 74.62 88 GLY A CA 1
ATOM 691 C C . GLY A 1 88 ? 1.741 -52.613 11.005 1.00 74.62 88 GLY A C 1
ATOM 692 O O . GLY A 1 88 ? 1.429 -53.778 11.248 1.00 74.62 88 GLY A O 1
ATOM 693 N N . SER A 1 89 ? 2.932 -52.103 11.322 1.00 76.75 89 SER A N 1
ATOM 694 C CA . SER A 1 89 ? 4.025 -52.837 11.980 1.00 76.75 89 SER A CA 1
ATOM 695 C C . SER A 1 89 ? 4.524 -52.178 13.273 1.00 76.75 89 SER A C 1
ATOM 697 O O . SER A 1 89 ? 5.486 -52.661 13.872 1.00 76.75 89 SER A O 1
ATOM 699 N N . SER A 1 90 ? 3.907 -51.068 13.684 1.00 85.31 90 SER A N 1
ATOM 700 C CA . SER A 1 90 ? 4.485 -50.052 14.569 1.00 85.31 90 SER A CA 1
ATOM 701 C C . SER A 1 90 ? 3.425 -49.376 15.436 1.00 85.31 90 SER A C 1
ATOM 703 O O . SER A 1 90 ? 2.322 -49.115 14.973 1.00 85.31 90 SER A O 1
ATOM 705 N N . TYR A 1 91 ? 3.775 -49.034 16.676 1.00 88.06 91 TYR A N 1
ATOM 706 C CA . TYR A 1 91 ? 2.965 -48.172 17.541 1.00 88.06 91 TYR A CA 1
ATOM 707 C C . TYR A 1 91 ? 3.853 -47.252 18.386 1.00 88.06 91 TYR A C 1
ATOM 709 O O . TYR A 1 91 ? 4.971 -47.614 18.765 1.00 88.06 91 TYR A O 1
ATOM 717 N N . ALA A 1 92 ? 3.361 -46.053 18.696 1.00 90.56 92 ALA A N 1
ATOM 718 C CA . ALA A 1 92 ? 4.055 -45.134 19.589 1.00 90.56 92 ALA A CA 1
ATOM 719 C C . ALA A 1 92 ? 3.899 -45.572 21.050 1.00 90.56 92 ALA A C 1
ATOM 721 O O . ALA A 1 92 ? 2.839 -46.041 21.468 1.00 90.56 92 ALA A O 1
ATOM 722 N N . VAL A 1 93 ? 4.956 -45.372 21.833 1.00 90.44 93 VAL A N 1
ATOM 723 C CA . VAL A 1 93 ? 5.015 -45.645 23.270 1.00 90.44 93 VAL A CA 1
ATOM 724 C C . VAL A 1 93 ? 5.502 -44.395 23.988 1.00 90.44 93 VAL A C 1
ATOM 726 O O . VAL A 1 93 ? 6.533 -43.832 23.622 1.00 90.44 93 VAL A O 1
ATOM 729 N N . LEU A 1 94 ? 4.788 -43.984 25.032 1.00 92.75 94 LEU A N 1
ATOM 730 C CA . LEU A 1 94 ? 5.156 -42.901 25.932 1.00 92.75 94 LEU A CA 1
ATOM 731 C C . LEU A 1 94 ? 5.438 -43.479 27.317 1.00 92.75 94 LEU A C 1
ATOM 733 O O . LEU A 1 94 ? 4.567 -44.107 27.918 1.00 92.75 94 LEU A O 1
ATOM 737 N N . THR A 1 95 ? 6.626 -43.197 27.837 1.00 90.50 95 THR A N 1
ATOM 738 C CA . THR A 1 95 ? 7.150 -43.717 29.103 1.00 90.50 95 THR A CA 1
ATOM 739 C C . THR A 1 95 ? 7.658 -42.598 30.012 1.00 90.50 95 THR A C 1
ATOM 741 O O . THR A 1 95 ? 7.761 -41.436 29.603 1.00 90.50 95 THR A O 1
ATOM 744 N N . HIS A 1 96 ? 8.005 -42.944 31.256 1.00 87.19 96 HIS A N 1
ATOM 745 C CA . HIS A 1 96 ? 8.571 -42.011 32.246 1.00 87.19 96 HIS A CA 1
ATOM 746 C C . HIS A 1 96 ? 7.650 -40.809 32.545 1.00 87.19 96 HIS A C 1
ATOM 748 O O . HIS A 1 96 ? 8.104 -39.717 32.895 1.00 87.19 96 HIS A O 1
ATOM 754 N N . ARG A 1 97 ? 6.333 -41.007 32.402 1.00 91.19 97 ARG A N 1
ATOM 755 C CA . ARG A 1 97 ? 5.312 -39.973 32.595 1.00 91.19 97 ARG A CA 1
ATOM 756 C C . ARG A 1 97 ? 5.131 -39.676 34.086 1.00 91.19 97 ARG A C 1
ATOM 758 O O . ARG A 1 97 ? 4.598 -40.487 34.838 1.00 91.19 97 ARG A O 1
ATOM 765 N N . THR A 1 98 ? 5.566 -38.497 34.512 1.00 89.50 98 THR A N 1
ATOM 766 C CA . THR A 1 98 ? 5.482 -37.982 35.891 1.00 89.50 98 THR A CA 1
ATOM 767 C C . THR A 1 98 ? 4.234 -37.134 36.150 1.00 89.50 98 THR A C 1
ATOM 769 O O . THR A 1 98 ? 3.938 -36.826 37.304 1.00 89.50 98 THR A O 1
ATOM 772 N N . GLN A 1 99 ? 3.485 -36.759 35.107 1.00 90.50 99 GLN A N 1
ATOM 773 C CA . GLN A 1 99 ? 2.239 -35.991 35.190 1.00 90.50 99 GLN A CA 1
ATOM 774 C C . GLN A 1 99 ? 1.204 -36.507 34.186 1.00 90.50 99 GLN A C 1
ATOM 776 O O . GLN A 1 99 ? 1.554 -36.945 33.095 1.00 90.50 99 GLN A O 1
ATOM 781 N N . SER A 1 100 ? -0.087 -36.410 34.518 1.00 88.44 100 SER A N 1
ATOM 782 C CA . SER A 1 100 ? -1.162 -36.932 33.659 1.00 88.44 100 SER A CA 1
ATOM 783 C C . SER A 1 100 ? -1.336 -36.174 32.337 1.00 88.44 100 SER A C 1
ATOM 785 O O . SER A 1 100 ? -1.826 -36.763 31.382 1.00 88.44 100 SER A O 1
ATOM 787 N N . TRP A 1 101 ? -0.936 -34.901 32.265 1.00 89.88 101 TRP A N 1
ATOM 788 C CA . TRP A 1 101 ? -0.990 -34.079 31.043 1.00 89.88 101 TRP A CA 1
ATOM 789 C C . TRP A 1 101 ? 0.156 -34.365 30.054 1.00 89.88 101 TRP A C 1
ATOM 791 O O . TRP A 1 101 ? 0.130 -33.869 28.932 1.00 89.88 101 TRP A O 1
ATOM 801 N N . GLN A 1 102 ? 1.168 -35.146 30.453 1.00 91.75 102 GLN A N 1
ATOM 802 C CA . GLN A 1 102 ? 2.283 -35.517 29.576 1.00 91.75 102 GLN A CA 1
ATOM 803 C C . GLN A 1 102 ? 1.830 -36.548 28.541 1.00 91.75 102 GLN A C 1
ATOM 805 O O . GLN A 1 102 ? 1.082 -37.480 28.866 1.00 91.75 102 GLN A O 1
ATOM 810 N N . GLY A 1 103 ? 2.291 -36.368 27.305 1.00 92.56 103 GLY A N 1
ATOM 811 C CA . GLY A 1 103 ? 1.565 -36.821 26.123 1.00 92.56 103 GLY A CA 1
ATOM 812 C C . GLY A 1 103 ? 2.375 -36.798 24.828 1.00 92.56 103 GLY A C 1
ATOM 813 O O . GLY A 1 103 ? 3.563 -36.482 24.831 1.00 92.56 103 GLY A O 1
ATOM 814 N N . LEU A 1 104 ? 1.720 -37.118 23.712 1.00 94.25 104 LEU A N 1
ATOM 815 C CA . LEU A 1 104 ? 2.291 -37.056 22.362 1.00 94.25 104 LEU A CA 1
ATOM 816 C C . LEU A 1 104 ? 1.468 -36.069 21.535 1.00 94.25 104 LEU A C 1
ATOM 818 O O . LEU A 1 104 ? 0.242 -36.186 21.502 1.00 94.25 104 LEU A O 1
ATOM 822 N N . GLU A 1 105 ? 2.132 -35.101 20.902 1.00 94.69 105 GLU A N 1
ATOM 823 C CA . GLU A 1 105 ? 1.497 -33.972 20.220 1.00 94.69 105 GLU A CA 1
ATOM 824 C C . GLU A 1 105 ? 1.927 -33.819 18.748 1.00 94.69 105 GLU A C 1
ATOM 826 O O . GLU A 1 105 ? 3.083 -34.064 18.398 1.00 94.69 105 GLU A O 1
ATOM 831 N N . GLN A 1 106 ? 0.991 -33.414 17.881 1.00 93.31 106 GLN A N 1
ATOM 832 C CA . GLN A 1 106 ? 1.238 -33.004 16.491 1.00 93.31 106 GLN A CA 1
ATOM 833 C C . GLN A 1 106 ? 0.583 -31.639 16.241 1.00 93.31 106 GLN A C 1
ATOM 835 O O . GLN A 1 106 ? -0.559 -31.384 16.635 1.00 93.31 106 GLN A O 1
ATOM 840 N N . ASP A 1 107 ? 1.311 -30.750 15.564 1.00 92.12 107 ASP A N 1
ATOM 841 C CA . ASP A 1 107 ? 0.781 -29.460 15.130 1.00 92.12 107 ASP A CA 1
ATOM 842 C C . ASP A 1 107 ? -0.116 -29.649 13.898 1.00 92.12 107 ASP A C 1
ATOM 844 O O . ASP A 1 107 ? 0.297 -30.236 12.894 1.00 92.12 107 ASP A O 1
ATOM 848 N N . ILE A 1 108 ? -1.358 -29.171 13.984 1.00 91.44 108 ILE A N 1
ATOM 849 C CA . ILE A 1 108 ? -2.360 -29.290 12.914 1.00 91.44 108 ILE A CA 1
ATOM 850 C C . ILE A 1 108 ? -2.824 -27.920 12.399 1.00 91.44 108 ILE A C 1
ATOM 852 O O . ILE A 1 108 ? -3.766 -27.857 11.610 1.00 91.44 108 ILE A O 1
ATOM 856 N N . THR A 1 109 ? -2.159 -26.828 12.803 1.00 87.75 109 THR A N 1
ATOM 857 C CA . THR A 1 109 ? -2.583 -25.438 12.544 1.00 87.75 109 THR A CA 1
ATOM 858 C C . THR A 1 109 ? -2.859 -25.156 11.066 1.00 87.75 109 THR A C 1
ATOM 860 O O . THR A 1 109 ? -3.891 -24.580 10.735 1.00 87.75 109 THR A O 1
ATOM 863 N N . GLU A 1 110 ? -1.973 -25.586 10.163 1.00 84.38 110 GLU A N 1
ATOM 864 C CA . GLU A 1 110 ? -2.103 -25.325 8.717 1.00 84.38 110 GLU A CA 1
ATOM 865 C C . GLU A 1 110 ? -2.947 -26.381 7.976 1.00 84.38 110 GLU A C 1
ATOM 867 O O . GLU A 1 110 ? -3.092 -26.316 6.757 1.00 84.38 110 GLU A O 1
ATOM 872 N N . LYS A 1 111 ? -3.522 -27.348 8.706 1.00 85.19 111 LYS A N 1
ATOM 873 C CA . LYS A 1 111 ? -4.303 -28.469 8.158 1.00 85.19 111 LYS A CA 1
ATOM 874 C C . LYS A 1 111 ? -5.807 -28.396 8.465 1.00 85.19 111 LYS A C 1
ATOM 876 O O . LYS A 1 111 ? -6.568 -29.245 8.006 1.00 85.19 111 LYS A O 1
ATOM 881 N N . VAL A 1 112 ? -6.243 -27.410 9.252 1.00 84.81 112 VAL A N 1
ATOM 882 C CA . VAL A 1 112 ? -7.641 -27.227 9.682 1.00 84.81 112 VAL A CA 1
ATOM 883 C C . VAL A 1 112 ? -8.296 -26.011 9.022 1.00 84.81 112 VAL A C 1
ATOM 885 O O . VAL A 1 112 ? -7.636 -25.034 8.682 1.00 84.81 112 VAL A O 1
ATOM 888 N N . SER A 1 113 ? -9.617 -26.058 8.845 1.00 83.31 113 SER A N 1
ATOM 889 C CA . SER A 1 113 ? -10.420 -25.003 8.214 1.00 83.31 113 SER A CA 1
ATOM 890 C C . SER A 1 113 ? -11.651 -24.635 9.044 1.00 83.31 113 SER A C 1
ATOM 892 O O . SER A 1 113 ? -12.260 -25.481 9.698 1.00 83.31 113 SER A O 1
ATOM 894 N N . LEU A 1 114 ? -12.033 -23.355 8.998 1.00 84.06 114 LEU A N 1
ATOM 895 C CA . LEU A 1 114 ? -13.206 -22.831 9.705 1.00 84.06 114 LEU A CA 1
ATOM 896 C C . LEU A 1 114 ? -14.503 -23.496 9.242 1.00 84.06 114 LEU A C 1
ATOM 898 O O . LEU A 1 114 ? -14.684 -23.764 8.054 1.00 84.06 114 LEU A O 1
ATOM 902 N N . GLY A 1 115 ? -15.416 -23.740 10.184 1.00 76.56 115 GLY A N 1
ATOM 903 C CA . GLY A 1 115 ? -16.732 -24.330 9.921 1.00 76.56 115 GLY A CA 1
ATOM 904 C C . GLY A 1 115 ? -16.715 -25.799 9.480 1.00 76.56 115 GLY A C 1
ATOM 905 O O . GLY A 1 115 ? -17.779 -26.411 9.402 1.00 76.56 115 GLY A O 1
ATOM 906 N N . THR A 1 116 ? -15.542 -26.384 9.219 1.00 84.56 116 THR A N 1
ATOM 907 C CA . THR A 1 116 ? -15.394 -27.797 8.851 1.00 84.56 116 THR A CA 1
ATOM 908 C C . THR A 1 116 ? -15.472 -28.666 10.105 1.00 84.56 116 THR A C 1
ATOM 910 O O . THR A 1 116 ? -14.833 -28.369 11.114 1.00 84.56 116 THR A O 1
ATOM 913 N N . GLU A 1 117 ? -16.266 -29.735 10.044 1.00 89.69 117 GLU A N 1
ATOM 914 C CA . GLU A 1 117 ? -16.343 -30.744 11.100 1.00 89.69 117 GLU A CA 1
ATOM 915 C C . GLU A 1 117 ? -15.297 -31.841 10.856 1.00 89.69 117 GLU A C 1
ATOM 917 O O . GLU A 1 117 ? -15.268 -32.463 9.789 1.00 89.69 117 GLU A O 1
ATOM 922 N N . TYR A 1 118 ? -14.449 -32.064 11.858 1.00 91.12 118 TYR A N 1
ATOM 923 C CA . TYR A 1 118 ? -13.383 -33.059 11.862 1.00 91.12 118 TYR A CA 1
ATOM 924 C C . TYR A 1 118 ? -13.718 -34.186 12.838 1.00 91.12 118 TYR A C 1
ATOM 926 O O . TYR A 1 118 ? -14.085 -33.930 13.983 1.00 91.12 118 TYR A O 1
ATOM 934 N N . PHE A 1 119 ? -13.542 -35.429 12.399 1.00 91.38 119 PHE A N 1
ATOM 935 C CA . PHE A 1 119 ? -13.796 -36.663 13.137 1.00 91.38 119 PHE A CA 1
ATOM 936 C C . PHE A 1 119 ? -12.470 -37.346 13.463 1.00 91.38 119 PHE A C 1
ATOM 938 O O . PHE A 1 119 ? -11.709 -37.698 12.559 1.00 91.38 119 PHE A O 1
ATOM 945 N N . ILE A 1 120 ? -12.191 -37.527 14.748 1.00 93.81 120 ILE A N 1
ATOM 946 C CA . ILE A 1 120 ? -10.971 -38.155 15.251 1.00 93.81 120 ILE A CA 1
ATOM 947 C C . ILE A 1 120 ? -11.259 -39.622 15.555 1.00 93.81 120 ILE A C 1
ATOM 949 O O . ILE A 1 120 ? -12.248 -39.919 16.223 1.00 93.81 120 ILE A O 1
ATOM 953 N N . ALA A 1 121 ? -10.372 -40.516 15.123 1.00 93.12 121 ALA A N 1
ATOM 954 C CA . ALA A 1 121 ? -10.323 -41.894 15.594 1.00 93.12 121 ALA A CA 1
ATOM 955 C C . ALA A 1 121 ? -8.867 -42.321 15.825 1.00 93.12 121 ALA A C 1
ATOM 957 O O . ALA A 1 121 ? -8.004 -42.062 14.986 1.00 93.12 121 ALA A O 1
ATOM 958 N N . ALA A 1 122 ? -8.598 -42.971 16.955 1.00 93.88 122 ALA A N 1
ATOM 959 C CA . ALA A 1 122 ? -7.285 -43.499 17.321 1.00 93.88 122 ALA A CA 1
ATOM 960 C C . ALA A 1 122 ? -7.435 -44.720 18.233 1.00 93.88 122 ALA A C 1
ATOM 962 O O . ALA A 1 122 ? -8.433 -44.845 18.945 1.00 93.88 122 ALA A O 1
ATOM 963 N N . TYR A 1 123 ? -6.432 -45.593 18.259 1.00 93.25 123 TYR A N 1
ATOM 964 C CA . TYR A 1 123 ? -6.390 -46.728 19.174 1.00 93.25 123 TYR A CA 1
ATOM 965 C C . TYR A 1 123 ? -5.374 -46.457 20.277 1.00 93.25 123 TYR A C 1
ATOM 967 O O . TYR A 1 123 ? -4.223 -46.116 20.011 1.00 93.25 123 TYR A O 1
ATOM 975 N N . VAL A 1 124 ? -5.812 -46.596 21.527 1.00 94.06 124 VAL A N 1
ATOM 976 C CA . VAL A 1 124 ? -4.970 -46.403 22.713 1.00 94.06 124 VAL A CA 1
ATOM 977 C C . VAL A 1 124 ? -4.957 -47.654 23.581 1.00 94.06 124 VAL A C 1
ATOM 979 O O . VAL A 1 124 ? -5.951 -48.374 23.678 1.00 94.06 124 VAL A O 1
ATOM 982 N N . ARG A 1 125 ? -3.823 -47.917 24.219 1.00 91.56 125 ARG A N 1
ATOM 983 C CA . ARG A 1 125 ? -3.637 -48.981 25.213 1.00 91.56 125 ARG A CA 1
ATOM 984 C C . ARG A 1 125 ? -2.728 -48.454 26.318 1.00 91.56 125 ARG A C 1
ATOM 986 O O . ARG A 1 125 ? -1.965 -47.519 26.089 1.00 91.56 125 ARG A O 1
ATOM 993 N N . VAL A 1 126 ? -2.791 -49.027 27.512 1.00 91.50 126 VAL A N 1
ATOM 994 C CA . VAL A 1 126 ? -1.938 -48.612 28.639 1.00 91.50 126 VAL A CA 1
ATOM 995 C C . VAL A 1 126 ? -1.105 -49.770 29.172 1.00 91.50 126 VAL A C 1
ATOM 997 O O . VAL A 1 126 ? -1.455 -50.935 28.973 1.00 91.50 126 VAL A O 1
ATOM 1000 N N . HIS A 1 127 ? -0.004 -49.456 29.854 1.00 86.38 127 HIS A N 1
ATOM 1001 C CA . HIS A 1 127 ? 0.837 -50.455 30.509 1.00 86.38 127 HIS A CA 1
ATOM 1002 C C . HIS A 1 127 ? 1.403 -49.957 31.850 1.00 86.38 127 HIS A C 1
ATOM 1004 O O . HIS A 1 127 ? 1.775 -48.792 31.971 1.00 86.38 127 HIS A O 1
ATOM 1010 N N . GLY A 1 128 ? 1.457 -50.826 32.866 1.00 83.44 128 GLY A N 1
ATOM 1011 C CA . GLY A 1 128 ? 2.029 -50.520 34.186 1.00 83.44 128 GLY A CA 1
ATOM 1012 C C . GLY A 1 128 ? 1.308 -51.217 35.346 1.00 83.44 128 GLY A C 1
ATOM 1013 O O . GLY A 1 128 ? 0.598 -52.205 35.158 1.00 83.44 128 GLY A O 1
ATOM 1014 N N . GLU A 1 129 ? 1.447 -50.690 36.565 1.00 79.94 129 GLU A N 1
ATOM 1015 C CA . GLU A 1 129 ? 0.719 -51.181 37.750 1.00 79.94 129 GLU A CA 1
ATOM 1016 C C . GLU A 1 129 ? -0.734 -50.668 37.763 1.00 79.94 129 GLU A C 1
ATOM 1018 O O . GLU A 1 129 ? -1.118 -49.785 38.527 1.00 79.94 129 GLU A O 1
ATOM 1023 N N . VAL A 1 130 ? -1.551 -51.213 36.857 1.00 79.56 130 VAL A N 1
ATOM 1024 C CA . VAL A 1 130 ? -2.949 -50.815 36.642 1.00 79.56 130 VAL A CA 1
ATOM 1025 C C . VAL A 1 130 ? -3.876 -52.015 36.817 1.00 79.56 130 VAL A C 1
ATOM 1027 O O . VAL A 1 130 ? -3.851 -52.942 36.007 1.00 79.56 130 VAL A O 1
ATOM 1030 N N . HIS A 1 131 ? -4.709 -51.972 37.860 1.00 75.06 131 HIS A N 1
ATOM 1031 C CA . HIS A 1 131 ? -5.698 -53.012 38.183 1.00 75.06 131 HIS A CA 1
ATOM 1032 C C . HIS A 1 131 ? -7.107 -52.750 37.622 1.00 75.06 131 HIS A C 1
ATOM 1034 O O . HIS A 1 131 ? -7.900 -53.680 37.551 1.00 75.06 131 HIS A O 1
ATOM 1040 N N . GLU A 1 132 ? -7.416 -51.512 37.226 1.00 84.56 132 GLU A N 1
ATOM 1041 C CA . GLU A 1 132 ? -8.730 -51.077 36.727 1.00 84.56 132 GLU A CA 1
ATOM 1042 C C . GLU A 1 132 ? -8.545 -50.134 35.520 1.00 84.56 132 GLU A C 1
ATOM 1044 O O . GLU A 1 132 ? -7.566 -49.382 35.513 1.00 84.56 132 GLU A O 1
ATOM 1049 N N . PRO A 1 133 ? -9.441 -50.117 34.512 1.00 88.00 133 PRO A N 1
ATOM 1050 C CA . PRO A 1 133 ? -9.288 -49.280 33.318 1.00 88.00 133 PRO A CA 1
ATOM 1051 C C . PRO A 1 133 ? -9.115 -47.780 33.621 1.00 88.00 133 PRO A C 1
ATOM 1053 O O . PRO A 1 133 ? -9.940 -47.152 34.289 1.00 88.00 133 PRO A O 1
ATOM 1056 N N . VAL A 1 134 ? -8.050 -47.174 33.089 1.00 90.62 134 VAL A N 1
ATOM 1057 C CA . VAL A 1 134 ? -7.635 -45.790 33.395 1.00 90.62 134 VAL A CA 1
ATOM 1058 C C . VAL A 1 134 ? -7.956 -44.819 32.265 1.00 90.62 134 VAL A C 1
ATOM 1060 O O . VAL A 1 134 ? -7.918 -45.160 31.087 1.00 90.62 134 VAL A O 1
ATOM 1063 N N . ARG A 1 135 ? -8.268 -43.567 32.614 1.00 91.38 135 ARG A N 1
ATOM 1064 C CA . ARG A 1 135 ? -8.698 -42.559 31.637 1.00 91.38 135 ARG A CA 1
ATOM 1065 C C . ARG A 1 135 ? -7.556 -42.104 30.725 1.00 91.38 135 ARG A C 1
ATOM 1067 O O . ARG A 1 135 ? -6.571 -41.551 31.212 1.00 91.38 135 ARG A O 1
ATOM 1074 N N . VAL A 1 136 ? -7.774 -42.220 29.419 1.00 93.31 136 VAL A N 1
ATOM 1075 C CA . VAL A 1 136 ? -6.987 -41.578 28.354 1.00 93.31 136 VAL A CA 1
ATOM 1076 C C . VAL A 1 136 ? -7.897 -40.581 27.625 1.00 93.31 136 VAL A C 1
ATOM 1078 O O . VAL A 1 136 ? -9.114 -40.771 27.543 1.00 93.31 136 VAL A O 1
ATOM 1081 N N . GLN A 1 137 ? -7.340 -39.478 27.141 1.00 94.38 137 GLN A N 1
ATOM 1082 C CA . GLN A 1 137 ? -8.053 -38.369 26.508 1.00 94.38 137 GLN A CA 1
ATOM 1083 C C . GLN A 1 137 ? -7.297 -37.894 25.264 1.00 94.38 137 GLN A C 1
ATOM 1085 O O . GLN A 1 137 ? -6.071 -37.980 25.216 1.00 94.38 137 GLN A O 1
ATOM 1090 N N . ALA A 1 138 ? -8.019 -37.329 24.301 1.00 94.56 138 ALA A N 1
ATOM 1091 C CA . ALA A 1 138 ? -7.444 -36.474 23.270 1.00 94.56 138 ALA A CA 1
ATOM 1092 C C . ALA A 1 138 ? -7.917 -35.032 23.487 1.00 94.56 138 ALA A C 1
ATOM 1094 O O . ALA A 1 138 ? -9.097 -34.787 23.779 1.00 94.56 138 ALA A O 1
ATOM 1095 N N . THR A 1 139 ? -6.994 -34.086 23.344 1.00 94.06 139 THR A N 1
ATOM 1096 C CA . THR A 1 139 ? -7.190 -32.680 23.696 1.00 94.06 139 THR A CA 1
ATOM 1097 C C . THR A 1 139 ? -6.578 -31.767 22.635 1.00 94.06 139 THR A C 1
ATOM 1099 O O . THR A 1 139 ? -5.481 -31.995 22.129 1.00 94.06 139 THR A O 1
ATOM 1102 N N . LEU A 1 140 ? -7.319 -30.717 22.279 1.00 93.06 140 LEU A N 1
ATOM 1103 C CA . LEU A 1 140 ? -6.841 -29.602 21.471 1.00 93.06 140 LEU A CA 1
ATOM 1104 C C . LEU A 1 140 ? -6.290 -28.512 22.388 1.00 93.06 140 LEU A C 1
ATOM 1106 O O . LEU A 1 140 ? -6.985 -28.032 23.288 1.00 93.06 140 LEU A O 1
ATOM 1110 N N . LYS A 1 141 ? -5.053 -28.104 22.122 1.00 91.88 141 LYS A N 1
ATOM 1111 C CA . LYS A 1 141 ? -4.362 -26.985 22.757 1.00 91.88 141 LYS A CA 1
ATOM 1112 C C . LYS A 1 141 ? -4.362 -25.799 21.793 1.00 91.88 141 LYS A C 1
ATOM 1114 O O . LYS A 1 141 ? -3.811 -25.879 20.695 1.00 91.88 141 LYS A O 1
ATOM 1119 N N . PHE A 1 142 ? -4.976 -24.705 22.224 1.00 88.94 142 PHE A N 1
ATOM 1120 C CA . PHE A 1 142 ? -5.093 -23.447 21.494 1.00 88.94 142 PHE A CA 1
ATOM 1121 C C . PHE A 1 142 ? -4.122 -22.441 22.109 1.00 88.94 142 PHE A C 1
ATOM 1123 O O . PHE A 1 142 ? -4.152 -22.225 23.322 1.00 88.94 142 PHE A O 1
ATOM 1130 N N . GLU A 1 143 ? -3.283 -21.806 21.295 1.00 83.06 143 GLU A N 1
ATOM 1131 C CA . GLU A 1 143 ? -2.428 -20.696 21.731 1.00 83.06 143 GLU A CA 1
ATOM 1132 C C . GLU A 1 143 ? -2.906 -19.410 21.034 1.00 83.06 143 GLU A C 1
ATOM 1134 O O . GLU A 1 143 ? -2.824 -19.294 19.809 1.00 83.06 143 GLU A O 1
ATOM 1139 N N . ASP A 1 144 ? -3.433 -18.456 21.809 1.00 71.81 144 ASP A N 1
ATOM 1140 C CA . ASP A 1 144 ? -4.034 -17.210 21.307 1.00 71.81 144 ASP A CA 1
ATOM 1141 C C . ASP A 1 144 ? -3.057 -16.015 21.350 1.00 71.81 144 ASP A C 1
ATOM 1143 O O . ASP A 1 144 ? -2.019 -16.054 22.017 1.00 71.81 144 ASP A O 1
ATOM 1147 N N . GLU A 1 145 ? -3.385 -14.904 20.674 1.00 56.50 145 GLU A N 1
ATOM 1148 C CA . GLU A 1 145 ? -2.512 -13.710 20.618 1.00 56.50 145 GLU A CA 1
ATOM 1149 C C . GLU A 1 145 ? -2.189 -13.096 21.995 1.00 56.50 145 GLU A C 1
ATOM 1151 O O . GLU A 1 145 ? -1.143 -12.466 22.166 1.00 56.50 145 GLU A O 1
ATOM 1156 N N . SER A 1 146 ? -3.050 -13.313 22.992 1.00 57.03 146 SER A N 1
ATOM 1157 C CA . SER A 1 146 ? -2.873 -12.907 24.392 1.00 57.03 146 SER A CA 1
ATOM 1158 C C . SER A 1 146 ? -1.885 -13.767 25.195 1.00 57.03 146 SER A C 1
ATOM 1160 O O . SER A 1 146 ? -1.719 -13.521 26.389 1.00 57.03 146 SER A O 1
ATOM 1162 N N . SER A 1 147 ? -1.247 -14.775 24.587 1.00 54.69 147 SER A N 1
ATOM 1163 C CA . SER A 1 147 ? -0.445 -15.811 25.270 1.00 54.69 147 SER A CA 1
ATOM 1164 C C . SER A 1 147 ? -1.240 -16.669 26.272 1.00 54.69 147 SER A C 1
ATOM 1166 O O . SER A 1 147 ? -0.655 -17.422 27.049 1.00 54.69 147 SER A O 1
ATOM 1168 N N . SER A 1 148 ? -2.573 -16.588 26.257 1.00 67.38 148 SER A N 1
ATOM 1169 C CA . SER A 1 148 ? -3.454 -17.519 26.960 1.00 67.38 148 SER A CA 1
ATOM 1170 C C . SER A 1 148 ? -3.470 -18.852 26.215 1.00 67.38 148 SER A C 1
ATOM 1172 O O . SER A 1 148 ? -3.768 -18.884 25.022 1.00 67.38 148 SER A O 1
ATOM 1174 N N . THR A 1 149 ? -3.141 -19.943 26.911 1.00 81.19 149 THR A N 1
ATOM 1175 C CA . THR A 1 149 ? -3.304 -21.303 26.376 1.00 81.19 149 THR A CA 1
ATOM 1176 C C . THR A 1 149 ? -4.634 -21.876 26.850 1.00 81.19 149 THR A C 1
ATOM 1178 O O . THR A 1 149 ? -4.847 -22.007 28.056 1.00 81.19 149 THR A O 1
ATOM 1181 N N . ASN A 1 150 ? -5.515 -22.217 25.913 1.00 84.81 150 ASN A N 1
ATOM 1182 C CA . ASN A 1 150 ? -6.807 -22.843 26.183 1.00 84.81 150 ASN A CA 1
ATOM 1183 C C . ASN A 1 150 ? -6.757 -24.333 25.802 1.00 84.81 150 ASN A C 1
ATOM 1185 O O . ASN A 1 150 ? -6.078 -24.709 24.848 1.00 84.81 150 ASN A O 1
ATOM 1189 N N . TYR A 1 151 ? -7.477 -25.180 26.541 1.00 89.44 151 TYR A N 1
ATOM 1190 C CA . TYR A 1 151 ? -7.471 -26.637 26.367 1.00 89.44 151 TYR A CA 1
ATOM 1191 C C . TYR A 1 151 ? -8.903 -27.165 26.233 1.00 89.44 151 TYR A C 1
ATOM 1193 O O . TYR A 1 151 ? -9.739 -26.909 27.101 1.00 89.44 151 TYR A O 1
ATOM 1201 N N . VAL A 1 152 ? -9.188 -27.919 25.168 1.00 88.69 152 VAL A N 1
ATOM 1202 C CA . VAL A 1 152 ? -10.502 -28.534 24.916 1.00 88.69 152 VAL A CA 1
ATOM 1203 C C . VAL A 1 152 ? -10.320 -30.023 24.653 1.00 88.69 152 VAL A C 1
ATOM 1205 O O . VAL A 1 152 ? -9.790 -30.415 23.618 1.00 88.69 152 VAL A O 1
ATOM 1208 N N . SER A 1 153 ? -10.761 -30.865 25.588 1.00 89.88 153 SER A N 1
ATOM 1209 C CA . SER A 1 153 ? -10.769 -32.319 25.394 1.00 89.88 153 SER A CA 1
ATOM 1210 C C . SER A 1 153 ? -11.936 -32.722 24.493 1.00 89.88 153 SER A C 1
ATOM 1212 O O . SER A 1 153 ? -13.093 -32.445 24.816 1.00 89.88 153 SER A O 1
ATOM 1214 N N . ILE A 1 154 ? -11.610 -33.362 23.369 1.00 92.00 154 ILE A N 1
ATOM 1215 C CA . ILE A 1 154 ? -12.530 -33.703 22.267 1.00 92.00 154 ILE A CA 1
ATOM 1216 C C . ILE A 1 154 ? -12.967 -35.174 22.277 1.00 92.00 154 ILE A C 1
ATOM 1218 O O . ILE A 1 154 ? -13.987 -35.520 21.690 1.00 92.00 154 ILE A O 1
ATOM 1222 N N . ALA A 1 155 ? -12.200 -36.037 22.946 1.00 90.38 155 ALA A N 1
ATOM 1223 C CA . ALA A 1 155 ? -12.470 -37.461 23.086 1.00 90.38 155 ALA A CA 1
ATOM 1224 C C . ALA A 1 155 ? -11.889 -37.975 24.410 1.00 90.38 155 ALA A C 1
ATOM 1226 O O . ALA A 1 155 ? -10.870 -37.472 24.895 1.00 90.38 155 ALA A O 1
ATOM 1227 N N . ARG A 1 156 ? -12.544 -38.970 25.014 1.00 91.75 156 ARG A N 1
ATOM 1228 C CA . ARG A 1 156 ? -12.125 -39.611 26.269 1.00 91.75 156 ARG A CA 1
ATOM 1229 C C . ARG A 1 156 ? -12.524 -41.079 26.254 1.00 91.75 156 ARG A C 1
ATOM 1231 O O . ARG A 1 156 ? -13.632 -41.395 25.837 1.00 91.75 156 ARG A O 1
ATOM 1238 N N . ILE A 1 157 ? -11.663 -41.945 26.775 1.00 93.00 157 ILE A N 1
ATOM 1239 C CA . ILE A 1 157 ? -11.938 -43.374 26.939 1.00 93.00 157 ILE A CA 1
ATOM 1240 C C . ILE A 1 157 ? -11.338 -43.881 28.255 1.00 93.00 157 ILE A C 1
ATOM 1242 O O . ILE A 1 157 ? -10.461 -43.237 28.838 1.00 93.00 157 ILE A O 1
ATOM 1246 N N . LEU A 1 158 ? -11.821 -45.021 28.743 1.00 91.81 158 LEU A N 1
ATOM 1247 C CA . LEU A 1 158 ? -11.111 -45.814 29.744 1.00 91.81 158 LEU A CA 1
ATOM 1248 C C . LEU A 1 158 ? -10.306 -46.869 28.990 1.00 91.81 158 LEU A C 1
ATOM 1250 O O . LEU A 1 158 ? -10.856 -47.525 28.116 1.00 91.81 158 LEU A O 1
ATOM 1254 N N . SER A 1 159 ? -9.019 -46.995 29.292 1.00 89.75 159 SER A N 1
ATOM 1255 C CA . SER A 1 159 ? -8.114 -47.906 28.601 1.00 89.75 159 SER A CA 1
ATOM 1256 C C . SER A 1 159 ? -7.622 -48.995 29.549 1.00 89.75 159 SER A C 1
ATOM 1258 O O . SER A 1 159 ? -7.215 -48.706 30.679 1.00 89.75 159 SER A O 1
ATOM 1260 N N . SER A 1 160 ? -7.692 -50.246 29.094 1.00 87.50 160 SER A N 1
ATOM 1261 C CA . SER A 1 160 ? -7.184 -51.418 29.807 1.00 87.50 160 SER A CA 1
ATOM 1262 C C . SER A 1 160 ? -5.757 -51.784 29.370 1.00 87.50 160 SER A C 1
ATOM 1264 O O . SER A 1 160 ? -5.217 -51.259 28.393 1.00 87.50 160 SER A O 1
ATOM 1266 N N . GLN A 1 161 ? -5.139 -52.724 30.091 1.00 85.94 161 GLN A N 1
ATOM 1267 C CA . GLN A 1 161 ? -3.880 -53.339 29.659 1.00 85.94 161 GLN A CA 1
ATOM 1268 C C . GLN A 1 161 ? -4.087 -54.506 28.679 1.00 85.94 161 GLN A C 1
ATOM 1270 O O . GLN A 1 161 ? -3.113 -54.992 28.101 1.00 85.94 161 GLN A O 1
ATOM 1275 N N . GLU A 1 162 ? -5.319 -54.988 28.487 1.00 81.88 162 GLU A N 1
ATOM 1276 C CA . GLU A 1 162 ? -5.592 -56.267 27.817 1.00 81.88 162 GLU A CA 1
ATOM 1277 C C . GLU A 1 162 ? -5.699 -56.139 26.293 1.00 81.88 162 GLU A C 1
ATOM 1279 O O . GLU A 1 162 ? -5.131 -56.956 25.563 1.00 81.88 162 GLU A O 1
ATOM 1284 N N . HIS A 1 163 ? -6.360 -55.088 25.803 1.00 84.06 163 HIS A N 1
ATOM 1285 C CA . HIS A 1 163 ? -6.581 -54.843 24.378 1.00 84.06 163 HIS A CA 1
ATOM 1286 C C . HIS A 1 163 ? -6.388 -53.370 23.999 1.00 84.06 163 HIS A C 1
ATOM 1288 O O . HIS A 1 163 ? -6.209 -52.500 24.846 1.00 84.06 163 HIS A O 1
ATOM 1294 N N . TRP A 1 164 ? -6.380 -53.110 22.692 1.00 90.06 164 TRP A N 1
ATOM 1295 C CA . TRP A 1 164 ? -6.471 -51.760 22.145 1.00 90.06 164 TRP A CA 1
ATOM 1296 C C . TRP A 1 164 ? -7.906 -51.238 22.262 1.00 90.06 164 TRP A C 1
ATOM 1298 O O . TRP A 1 164 ? -8.863 -51.998 22.105 1.00 90.06 164 TRP A O 1
ATOM 1308 N N . GLU A 1 165 ? -8.044 -49.943 22.527 1.00 92.00 165 GLU A N 1
ATOM 1309 C CA . GLU A 1 165 ? -9.314 -49.278 22.818 1.00 92.00 165 GLU A CA 1
ATOM 1310 C C . GLU A 1 165 ? -9.525 -48.137 21.825 1.00 92.00 165 GLU A C 1
ATOM 1312 O O . GLU A 1 165 ? -8.679 -47.246 21.702 1.00 92.00 165 GLU A O 1
ATOM 1317 N N . LYS A 1 166 ? -10.639 -48.172 21.085 1.00 93.12 166 LYS A N 1
ATOM 1318 C CA . LYS A 1 166 ? -10.913 -47.202 20.019 1.00 93.12 166 LYS A CA 1
ATOM 1319 C C . LYS A 1 166 ? -11.477 -45.908 20.597 1.00 93.12 166 LYS A C 1
ATOM 1321 O O . LYS A 1 166 ? -12.662 -45.820 20.909 1.00 93.12 166 LYS A O 1
ATOM 1326 N N . MET A 1 167 ? -10.638 -44.887 20.700 1.00 92.69 167 MET A N 1
ATOM 1327 C CA . MET A 1 167 ? -11.065 -43.533 21.025 1.00 92.69 167 MET A CA 1
ATOM 1328 C C . MET A 1 167 ? -11.629 -42.849 19.775 1.00 92.69 167 MET A C 1
ATOM 1330 O O . MET A 1 167 ? -10.952 -42.780 18.751 1.00 92.69 167 MET A O 1
ATOM 1334 N N . GLU A 1 168 ? -12.836 -42.290 19.881 1.00 93.56 168 GLU A N 1
ATOM 1335 C CA . GLU A 1 168 ? -13.468 -41.477 18.835 1.00 93.56 168 GLU A CA 1
ATOM 1336 C C . GLU A 1 168 ? -13.983 -40.142 19.397 1.00 93.56 168 GLU A C 1
ATOM 1338 O O . GLU A 1 168 ? -14.311 -40.037 20.582 1.00 93.56 168 GLU A O 1
ATOM 1343 N N . GLY A 1 169 ? -14.065 -39.117 18.547 1.00 90.06 169 GLY A N 1
ATOM 1344 C CA . GLY A 1 169 ? -14.645 -37.811 18.876 1.00 90.06 169 GLY A CA 1
ATOM 1345 C C . GLY A 1 169 ? -14.720 -36.884 17.662 1.00 90.06 169 GLY A C 1
ATOM 1346 O O . GLY A 1 169 ? -14.319 -37.264 16.562 1.00 90.06 169 GLY A O 1
ATOM 1347 N N . SER A 1 170 ? -15.212 -35.657 17.837 1.00 91.56 170 SER A N 1
ATOM 1348 C CA . SER A 1 170 ? -15.222 -34.650 16.768 1.00 91.56 170 SER A CA 1
ATOM 1349 C C . SER A 1 170 ? -14.984 -33.228 17.279 1.00 91.56 170 SER A C 1
ATOM 1351 O O . SER A 1 170 ? -15.106 -32.946 18.473 1.00 91.56 170 SER A O 1
ATOM 1353 N N . PHE A 1 171 ? -14.609 -32.324 16.371 1.00 90.38 171 PHE A N 1
ATOM 1354 C CA . PHE A 1 171 ? -14.493 -30.891 16.640 1.00 90.38 171 PHE A CA 1
ATOM 1355 C C . PHE A 1 171 ? -14.811 -30.045 15.400 1.00 90.38 171 PHE A C 1
ATOM 1357 O O . PHE A 1 171 ? -14.723 -30.506 14.263 1.00 90.38 171 PHE A O 1
ATOM 1364 N N . ASN A 1 172 ? -15.156 -28.779 15.629 1.00 89.31 172 ASN A N 1
ATOM 1365 C CA . ASN A 1 172 ? -15.347 -27.759 14.600 1.00 89.31 172 ASN A CA 1
ATOM 1366 C C . ASN A 1 172 ? -14.737 -26.441 15.112 1.00 89.31 172 ASN A C 1
ATOM 1368 O O . ASN A 1 172 ? -14.756 -26.182 16.317 1.00 89.31 172 ASN A O 1
ATOM 1372 N N . LEU A 1 173 ? -14.170 -25.626 14.220 1.00 82.00 173 LEU A N 1
ATOM 1373 C CA . LEU A 1 173 ? -13.503 -24.372 14.572 1.00 82.00 173 LEU A CA 1
ATOM 1374 C C . LEU A 1 173 ? -14.324 -23.165 14.109 1.00 82.00 173 LEU A C 1
ATOM 1376 O O . LEU A 1 173 ? -14.485 -22.922 12.912 1.00 82.00 173 LEU A O 1
ATOM 1380 N N . THR A 1 174 ? -14.786 -22.363 15.070 1.00 75.75 174 THR A N 1
ATOM 1381 C CA . THR A 1 174 ? -15.437 -21.062 14.830 1.00 75.75 174 THR A CA 1
ATOM 1382 C C . THR A 1 174 ? -14.434 -19.930 14.602 1.00 75.75 174 THR A C 1
ATOM 1384 O O . THR A 1 174 ? -14.753 -18.941 13.948 1.00 75.75 174 THR A O 1
ATOM 1387 N N . THR A 1 175 ? -13.216 -20.074 15.126 1.00 75.00 175 THR A N 1
ATOM 1388 C CA . THR A 1 175 ? -12.087 -19.141 14.989 1.00 75.00 175 THR A CA 1
ATOM 1389 C C . THR A 1 175 ? -10.788 -19.937 14.876 1.00 75.00 175 THR A C 1
ATOM 1391 O O . THR A 1 175 ? -10.622 -20.928 15.586 1.00 75.00 175 THR A O 1
ATOM 1394 N N . LEU A 1 176 ? -9.860 -19.509 14.015 1.00 73.19 176 LEU A N 1
ATOM 1395 C CA . LEU A 1 176 ? -8.524 -20.106 13.936 1.00 73.19 176 LEU A CA 1
ATOM 1396 C C . LEU A 1 176 ? -7.645 -19.486 15.035 1.00 73.19 176 LEU A C 1
ATOM 1398 O O . LEU A 1 176 ? -7.475 -18.263 15.022 1.00 73.19 176 LEU A O 1
ATOM 1402 N N . PRO A 1 177 ? -7.093 -20.274 15.977 1.00 76.38 177 PRO A N 1
ATOM 1403 C CA . PRO A 1 177 ? -6.084 -19.775 16.906 1.00 76.38 177 PRO A CA 1
ATOM 1404 C C . PRO A 1 177 ? -4.770 -19.504 16.160 1.00 76.38 177 PRO A C 1
ATOM 1406 O O . PRO A 1 177 ? -4.564 -19.967 15.036 1.00 76.38 177 PRO A O 1
ATOM 1409 N N . ARG A 1 178 ? -3.831 -18.806 16.808 1.00 82.38 178 ARG A N 1
ATOM 1410 C CA . ARG A 1 178 ? -2.479 -18.596 16.258 1.00 82.38 178 ARG A CA 1
ATOM 1411 C C . ARG A 1 178 ? -1.712 -19.920 16.113 1.00 82.38 178 ARG A C 1
ATOM 1413 O O . ARG A 1 178 ? -0.849 -20.019 15.243 1.00 82.38 178 ARG A O 1
ATOM 1420 N N . ARG A 1 179 ? -2.012 -20.905 16.965 1.00 87.50 179 ARG A N 1
ATOM 1421 C CA . ARG A 1 179 ? -1.515 -22.283 16.887 1.00 87.50 179 ARG A CA 1
ATOM 1422 C C . ARG A 1 179 ? -2.573 -23.248 17.425 1.00 87.50 179 ARG A C 1
ATOM 1424 O O . ARG A 1 179 ? -3.181 -22.962 18.459 1.00 87.50 179 ARG A O 1
ATOM 1431 N N . LEU A 1 180 ? -2.767 -24.374 16.742 1.00 91.44 180 LEU A N 1
ATOM 1432 C CA . LEU A 1 180 ? -3.611 -25.489 17.164 1.00 91.44 180 LEU A CA 1
ATOM 1433 C C . LEU A 1 180 ? -2.789 -26.780 17.188 1.00 91.44 180 LEU A C 1
ATOM 1435 O O . LEU A 1 180 ? -2.374 -27.294 16.148 1.00 91.44 180 LEU A O 1
ATOM 1439 N N . VAL A 1 181 ? -2.599 -27.321 18.386 1.00 92.88 181 VAL A N 1
ATOM 1440 C CA . VAL A 1 181 ? -1.889 -28.582 18.606 1.00 92.88 181 VAL A CA 1
ATOM 1441 C C . VAL A 1 181 ? -2.883 -29.636 19.083 1.00 92.88 181 VAL A C 1
ATOM 1443 O O . VAL A 1 181 ? -3.657 -29.395 20.011 1.00 92.88 181 VAL A O 1
ATOM 1446 N N . PHE A 1 182 ? -2.859 -30.806 18.453 1.00 94.62 182 PHE A N 1
ATOM 1447 C CA . PHE A 1 182 ? -3.603 -31.986 18.885 1.00 94.62 182 PHE A CA 1
ATOM 1448 C C . PHE A 1 182 ? -2.674 -32.889 19.698 1.00 94.62 182 PHE A C 1
ATOM 1450 O O . PHE A 1 182 ? -1.571 -33.192 19.238 1.00 94.62 182 PHE A O 1
ATOM 1457 N N . TYR A 1 183 ? -3.102 -33.321 20.887 1.00 93.56 183 TYR A N 1
ATOM 1458 C CA . TYR A 1 183 ? -2.308 -34.216 21.728 1.00 93.56 183 TYR A CA 1
ATOM 1459 C C . TYR A 1 183 ? -3.148 -35.216 22.528 1.00 93.56 183 TYR A C 1
ATOM 1461 O O . TYR A 1 183 ? -4.326 -34.986 22.814 1.00 93.56 183 TYR A O 1
ATOM 1469 N N . PHE A 1 184 ? -2.519 -36.331 22.901 1.00 94.31 184 PHE A N 1
ATOM 1470 C CA . PHE A 1 184 ? -3.085 -37.331 23.812 1.00 94.31 184 PHE A CA 1
ATOM 1471 C C . PHE A 1 184 ? -2.578 -37.131 25.240 1.00 94.31 184 PHE A C 1
ATOM 1473 O O . PHE A 1 184 ? -1.398 -36.854 25.437 1.00 94.31 184 PHE A O 1
ATOM 1480 N N . GLU A 1 185 ? -3.444 -37.323 26.234 1.00 92.62 185 GLU A N 1
ATOM 1481 C CA . GLU A 1 185 ? -3.123 -37.203 27.663 1.00 92.62 185 GLU A CA 1
ATOM 1482 C C . GLU A 1 185 ? -3.904 -38.208 28.526 1.00 92.62 185 GLU A C 1
ATOM 1484 O O . GLU A 1 185 ? -4.815 -38.891 28.062 1.00 92.62 185 GLU A O 1
ATOM 1489 N N . GLY A 1 186 ? -3.541 -38.332 29.803 1.00 85.88 186 GLY A N 1
ATOM 1490 C CA . GLY A 1 186 ? -3.729 -39.589 30.533 1.00 85.88 186 GLY A CA 1
ATOM 1491 C C . GLY A 1 186 ? -2.758 -40.666 30.012 1.00 85.88 186 GLY A C 1
ATOM 1492 O O . GLY A 1 186 ? -2.045 -40.416 29.039 1.00 85.88 186 GLY A O 1
ATOM 1493 N N . PRO A 1 187 ? -2.660 -41.851 30.639 1.00 89.81 187 PRO A N 1
ATOM 1494 C CA . PRO A 1 187 ? -3.220 -42.273 31.933 1.00 89.81 187 PRO A CA 1
ATOM 1495 C C . PRO A 1 187 ? -2.563 -41.534 33.132 1.00 89.81 187 PRO A C 1
ATOM 1497 O O . PRO A 1 187 ? -1.827 -40.561 32.916 1.00 89.81 187 PRO A O 1
ATOM 1500 N N . PRO A 1 188 ? -2.823 -41.915 34.403 1.00 87.25 188 PRO A N 1
ATOM 1501 C CA . PRO A 1 188 ? -2.118 -41.357 35.563 1.00 87.25 188 PRO A CA 1
ATOM 1502 C C . PRO A 1 188 ? -0.575 -41.422 35.470 1.00 87.25 188 PRO A C 1
ATOM 1504 O O . PRO A 1 188 ? -0.036 -42.135 34.619 1.00 87.25 188 PRO A O 1
ATOM 1507 N N . PRO A 1 189 ? 0.155 -40.673 36.322 1.00 89.62 189 PRO A N 1
ATOM 1508 C CA . PRO A 1 189 ? 1.612 -40.773 36.426 1.00 89.62 189 PRO A CA 1
ATOM 1509 C C . PRO A 1 189 ? 2.081 -42.202 36.727 1.00 89.62 189 PRO A C 1
ATOM 1511 O O . PRO A 1 189 ? 1.402 -42.937 37.439 1.00 89.62 189 PRO A O 1
ATOM 1514 N N . GLY A 1 190 ? 3.248 -42.581 36.204 1.00 85.25 190 GLY A N 1
ATOM 1515 C CA . GLY A 1 190 ? 3.822 -43.924 36.353 1.00 85.25 190 GLY A CA 1
ATOM 1516 C C . GLY A 1 190 ? 3.204 -45.000 35.451 1.00 85.25 190 GLY A C 1
ATOM 1517 O O . GLY A 1 190 ? 3.660 -46.137 35.488 1.00 85.25 190 GLY A O 1
ATOM 1518 N N . VAL A 1 191 ? 2.200 -44.653 34.639 1.00 90.56 191 VAL A N 1
ATOM 1519 C CA . VAL A 1 191 ? 1.581 -45.554 33.658 1.00 90.56 191 VAL A CA 1
ATOM 1520 C C . VAL A 1 191 ? 1.960 -45.105 32.244 1.00 90.56 191 VAL A C 1
ATOM 1522 O O . VAL A 1 191 ? 1.817 -43.926 31.889 1.00 90.56 191 VAL A O 1
ATOM 1525 N N . ASP A 1 192 ? 2.429 -46.055 31.442 1.00 91.50 192 ASP A N 1
ATOM 1526 C CA . ASP A 1 192 ? 2.842 -45.852 30.057 1.00 91.50 192 ASP A CA 1
ATOM 1527 C C . ASP A 1 192 ? 1.612 -45.821 29.128 1.00 91.50 192 ASP A C 1
ATOM 1529 O O . ASP A 1 192 ? 0.617 -46.521 29.354 1.00 91.50 192 ASP A O 1
ATOM 1533 N N . LEU A 1 193 ? 1.675 -44.997 28.076 1.00 93.12 193 LEU A N 1
ATOM 1534 C CA . LEU A 1 193 ? 0.628 -44.868 27.053 1.00 93.12 193 LEU A CA 1
ATOM 1535 C C . LEU A 1 193 ? 1.132 -45.415 25.717 1.00 93.12 193 LEU A C 1
ATOM 1537 O O . LEU A 1 193 ? 2.204 -45.035 25.255 1.00 93.12 193 LEU A O 1
ATOM 1541 N N . LEU A 1 194 ? 0.338 -46.270 25.085 1.00 92.75 194 LEU A N 1
ATOM 1542 C CA . LEU A 1 194 ? 0.572 -46.825 23.758 1.00 92.75 194 LEU A CA 1
ATOM 1543 C C . LEU A 1 194 ? -0.483 -46.253 22.796 1.00 92.75 194 LEU A C 1
ATOM 1545 O O . LEU A 1 194 ? -1.658 -46.163 23.161 1.00 92.75 194 LEU A O 1
ATOM 1549 N N . ILE A 1 195 ? -0.075 -45.866 21.584 1.00 93.69 195 ILE A N 1
ATOM 1550 C CA . ILE A 1 195 ? -0.929 -45.185 20.592 1.00 93.69 195 ILE A CA 1
ATOM 1551 C C . ILE A 1 195 ? -0.692 -45.767 19.191 1.00 93.69 195 ILE A C 1
ATOM 1553 O O . ILE A 1 195 ? 0.455 -45.946 18.783 1.00 93.69 195 ILE A O 1
ATOM 1557 N N . ASP A 1 196 ? -1.768 -46.021 18.445 1.00 90.62 196 ASP A N 1
ATOM 1558 C CA . ASP A 1 196 ? -1.764 -46.573 17.083 1.00 90.62 196 ASP A CA 1
ATOM 1559 C C . ASP A 1 196 ? -2.922 -45.973 16.245 1.00 90.62 196 ASP A C 1
ATOM 1561 O O . ASP A 1 196 ? -3.929 -45.495 16.781 1.00 90.62 196 ASP A O 1
ATOM 1565 N N . SER A 1 197 ? -2.776 -46.011 14.919 1.00 89.88 197 SER A N 1
ATOM 1566 C CA . SER A 1 197 ? -3.804 -45.734 13.903 1.00 89.88 197 SER A CA 1
ATOM 1567 C C . SER A 1 197 ? -4.534 -44.392 14.074 1.00 89.88 197 SER A C 1
ATOM 1569 O O . SER A 1 197 ? -5.758 -44.299 13.956 1.00 89.88 197 SER A O 1
ATOM 1571 N N . VAL A 1 198 ? -3.778 -43.331 14.361 1.00 93.00 198 VAL A N 1
ATOM 1572 C CA . VAL A 1 198 ? -4.320 -41.992 14.605 1.00 93.00 198 VAL A CA 1
ATOM 1573 C C . VAL A 1 198 ? -4.794 -41.338 13.308 1.00 93.00 198 VAL A C 1
ATOM 1575 O O . VAL A 1 198 ? -4.027 -41.121 12.370 1.00 93.00 198 VAL A O 1
ATOM 1578 N N . THR A 1 199 ? -6.063 -40.945 13.287 1.00 91.56 199 THR A N 1
ATOM 1579 C CA . THR A 1 199 ? -6.701 -40.241 12.174 1.00 91.56 199 THR A CA 1
ATOM 1580 C C . THR A 1 199 ? -7.494 -39.038 12.677 1.00 91.56 199 THR A C 1
ATOM 1582 O O . THR A 1 199 ? -8.153 -39.096 13.714 1.00 91.56 199 THR A O 1
ATOM 1585 N N . ILE A 1 200 ? -7.457 -37.945 11.916 1.00 92.19 200 ILE A N 1
ATOM 1586 C CA . ILE A 1 200 ? -8.395 -36.823 12.022 1.00 92.19 200 ILE A CA 1
ATOM 1587 C C . ILE A 1 200 ? -8.910 -36.600 10.607 1.00 92.19 200 ILE A C 1
ATOM 1589 O O . ILE A 1 200 ? -8.158 -36.173 9.738 1.00 92.19 200 ILE A O 1
ATOM 1593 N N . SER A 1 201 ? -10.168 -36.934 10.356 1.00 91.12 201 SER A N 1
ATOM 1594 C CA . SER A 1 201 ? -10.750 -36.971 9.015 1.00 91.12 201 SER A CA 1
ATOM 1595 C C . SER A 1 201 ? -11.895 -35.979 8.852 1.00 91.12 201 SER A C 1
ATOM 1597 O O . SER A 1 201 ? -12.582 -35.662 9.818 1.00 91.12 201 SER A O 1
ATOM 1599 N N . TYR A 1 202 ? -12.127 -35.489 7.638 1.00 88.75 202 TYR A N 1
ATOM 1600 C CA . TYR A 1 202 ? -13.284 -34.643 7.330 1.00 88.75 202 TYR A CA 1
ATOM 1601 C C . TYR A 1 202 ? -13.967 -35.087 6.033 1.00 88.75 202 TYR A C 1
ATOM 1603 O O . TYR A 1 202 ? -13.352 -35.721 5.171 1.00 88.75 202 TYR A O 1
ATOM 1611 N N . LYS A 1 203 ? -15.258 -34.756 5.899 1.00 80.38 203 LYS A N 1
ATOM 1612 C CA . LYS A 1 203 ? -16.071 -35.100 4.722 1.00 80.38 203 LYS A CA 1
ATOM 1613 C C . LYS A 1 203 ? -15.691 -34.207 3.543 1.00 80.38 203 LYS A C 1
ATOM 1615 O O . LYS A 1 203 ? -16.043 -33.026 3.510 1.00 80.38 203 LYS A O 1
ATOM 1620 N N . LYS A 1 204 ? -15.022 -34.779 2.545 1.00 55.28 204 LYS A N 1
ATOM 1621 C CA . LYS A 1 204 ? -14.670 -34.090 1.304 1.00 55.28 204 LYS A CA 1
ATOM 1622 C C . LYS A 1 204 ? -15.885 -34.096 0.379 1.00 55.28 204 LYS A C 1
ATOM 1624 O O . LYS A 1 204 ? -16.321 -35.143 -0.089 1.00 55.28 204 LYS A O 1
ATOM 1629 N N . THR A 1 205 ? -16.482 -32.925 0.160 1.00 42.59 205 THR A N 1
ATOM 1630 C CA . THR A 1 205 ? -17.697 -32.813 -0.664 1.00 42.59 205 THR A CA 1
ATOM 1631 C C . THR A 1 205 ? -17.323 -32.899 -2.143 1.00 42.59 205 THR A C 1
ATOM 1633 O O . THR A 1 205 ? -16.930 -31.899 -2.744 1.00 42.59 205 THR A O 1
ATOM 1636 N N . GLU A 1 206 ? -17.431 -34.089 -2.734 1.00 32.94 206 GLU A N 1
ATOM 1637 C CA . GLU A 1 206 ? -17.197 -34.285 -4.165 1.00 32.94 206 GLU A CA 1
ATOM 1638 C C . GLU A 1 206 ? -18.267 -33.565 -4.996 1.00 32.94 206 GLU A C 1
ATOM 1640 O O . GLU A 1 206 ? -19.366 -34.063 -5.229 1.00 32.94 206 GLU A O 1
ATOM 1645 N N . ARG A 1 207 ? -17.932 -32.370 -5.490 1.00 27.94 207 ARG A N 1
ATOM 1646 C CA . ARG A 1 207 ? -18.593 -31.828 -6.678 1.00 27.94 207 ARG A CA 1
ATOM 1647 C C . ARG A 1 207 ? -18.040 -32.559 -7.891 1.00 27.94 207 ARG A C 1
ATOM 1649 O O . ARG A 1 207 ? -16.846 -32.462 -8.162 1.00 27.94 207 ARG A O 1
ATOM 1656 N N . SER A 1 208 ? -18.913 -33.237 -8.631 1.00 24.83 208 SER A N 1
ATOM 1657 C CA . SER A 1 208 ? -18.603 -33.855 -9.923 1.00 24.83 208 SER A CA 1
ATOM 1658 C C . SER A 1 208 ? -17.890 -32.855 -10.841 1.00 24.83 208 SER A C 1
ATOM 1660 O O . SER A 1 208 ? -18.488 -31.857 -11.256 1.00 24.83 208 SER A O 1
ATOM 1662 N N . VAL A 1 209 ? -16.610 -33.095 -11.138 1.00 24.61 209 VAL A N 1
ATOM 1663 C CA . VAL A 1 209 ? -15.760 -32.126 -11.844 1.00 24.61 209 VAL A CA 1
ATOM 1664 C C . VAL A 1 209 ? -16.014 -32.173 -13.352 1.00 24.61 209 VAL A C 1
ATOM 1666 O O . VAL A 1 209 ? -15.217 -32.692 -14.129 1.00 24.61 209 VAL A O 1
ATOM 1669 N N . SER A 1 210 ? -17.106 -31.544 -13.788 1.00 24.52 210 SER A N 1
ATOM 1670 C CA . SER A 1 210 ? -17.118 -30.904 -15.105 1.00 24.52 210 SER A CA 1
ATOM 1671 C C . SER A 1 210 ? -16.036 -29.820 -15.101 1.00 24.52 210 SER A C 1
ATOM 1673 O O . SER A 1 210 ? -16.053 -28.937 -14.242 1.00 24.52 210 SER A O 1
ATOM 1675 N N . SER A 1 211 ? -15.069 -29.899 -16.012 1.00 36.19 211 SER A N 1
ATOM 1676 C CA . SER A 1 211 ? -13.824 -29.124 -15.953 1.00 36.19 211 SER A CA 1
ATOM 1677 C C . SER A 1 211 ? -14.033 -27.601 -16.020 1.00 36.19 211 SER A C 1
ATOM 1679 O O . SER A 1 211 ? -14.210 -27.041 -17.103 1.00 36.19 211 SER A O 1
ATOM 1681 N N . SER A 1 212 ? -13.942 -26.911 -14.877 1.00 23.89 212 SER A N 1
ATOM 1682 C CA . SER A 1 212 ? -13.983 -25.442 -14.805 1.00 23.89 212 SER A CA 1
ATOM 1683 C C . SER A 1 212 ? -13.004 -24.866 -13.767 1.00 23.89 212 SER A C 1
ATOM 1685 O O . SER A 1 212 ? -13.392 -24.531 -12.651 1.00 23.89 212 SER A O 1
ATOM 1687 N N . ILE A 1 213 ? -11.732 -24.775 -14.177 1.00 35.03 213 ILE A N 1
ATOM 1688 C CA . ILE A 1 213 ? -10.666 -23.837 -13.751 1.00 35.03 213 ILE A CA 1
ATOM 1689 C C . ILE A 1 213 ? -10.891 -23.132 -12.393 1.00 35.03 213 ILE A C 1
ATOM 1691 O O . ILE A 1 213 ? -11.666 -22.178 -12.301 1.00 35.03 213 ILE A O 1
ATOM 1695 N N . GLY A 1 214 ? -10.133 -23.534 -11.362 1.00 27.38 214 GLY A N 1
ATOM 1696 C CA . GLY A 1 214 ? -10.258 -22.970 -10.008 1.00 27.38 214 GLY A CA 1
ATOM 1697 C C . GLY A 1 214 ? -9.033 -23.082 -9.086 1.00 27.38 214 GLY A C 1
ATOM 1698 O O . GLY A 1 214 ? -9.174 -22.815 -7.897 1.00 27.38 214 GLY A O 1
ATOM 1699 N N . GLY A 1 215 ? -7.855 -23.452 -9.601 1.00 28.98 215 GLY A N 1
ATOM 1700 C CA . GLY A 1 215 ? -6.606 -23.585 -8.836 1.00 28.98 215 GLY A CA 1
ATOM 1701 C C . GLY A 1 215 ? -5.409 -22.989 -9.582 1.00 28.98 215 GLY A C 1
ATOM 1702 O O . GLY A 1 215 ? -5.437 -22.853 -10.805 1.00 28.98 215 GLY A O 1
ATOM 1703 N N . THR A 1 216 ? -4.351 -22.607 -8.859 1.00 42.25 216 THR A N 1
ATOM 1704 C CA . THR A 1 216 ? -3.069 -22.169 -9.449 1.00 42.25 216 THR A CA 1
ATOM 1705 C C . THR A 1 216 ? -2.172 -23.368 -9.748 1.00 42.25 216 THR A C 1
ATOM 1707 O O . THR A 1 216 ? -1.031 -23.436 -9.289 1.00 42.25 216 THR A O 1
ATOM 1710 N N . ASP A 1 217 ? -2.713 -24.334 -10.484 1.00 59.94 217 ASP A N 1
ATOM 1711 C CA . ASP A 1 217 ? -2.022 -25.581 -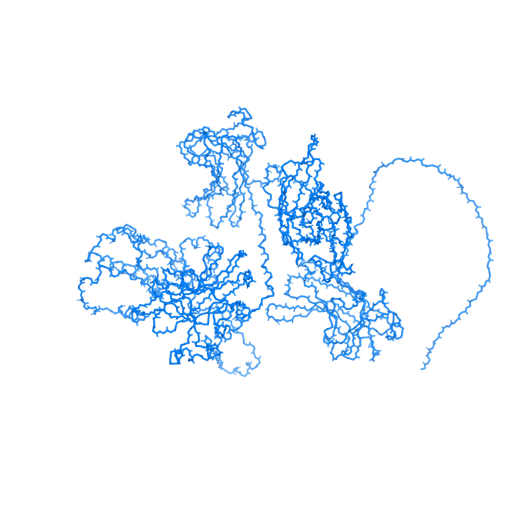10.789 1.00 59.94 217 ASP A CA 1
ATOM 1712 C C . ASP A 1 217 ? -0.860 -25.340 -11.763 1.00 59.94 217 ASP A C 1
ATOM 1714 O O . ASP A 1 217 ? -0.941 -24.530 -12.695 1.00 59.94 217 ASP A O 1
ATOM 1718 N N . ASN A 1 218 ? 0.243 -26.053 -11.540 1.00 81.50 218 ASN A N 1
ATOM 1719 C CA . ASN A 1 218 ? 1.369 -26.073 -12.464 1.00 81.50 218 ASN A CA 1
ATOM 1720 C C . ASN A 1 218 ? 0.978 -26.882 -13.711 1.00 81.50 218 ASN A C 1
ATOM 1722 O O . ASN A 1 218 ? 0.645 -28.062 -13.601 1.00 81.50 218 ASN A O 1
ATOM 1726 N N . ILE A 1 219 ? 1.047 -26.281 -14.904 1.00 88.50 219 ILE A N 1
ATOM 1727 C CA . ILE A 1 219 ? 0.719 -26.991 -16.151 1.00 88.50 219 ILE A CA 1
ATOM 1728 C C . ILE A 1 219 ? 1.820 -27.971 -16.588 1.00 88.50 219 ILE A C 1
ATOM 1730 O O . ILE A 1 219 ? 1.605 -28.760 -17.508 1.00 88.50 219 ILE A O 1
ATOM 1734 N N . ILE A 1 220 ? 2.981 -27.962 -15.930 1.00 89.38 220 ILE A N 1
ATOM 1735 C CA . ILE A 1 220 ? 4.015 -28.991 -16.066 1.00 89.38 220 ILE A CA 1
ATOM 1736 C C . ILE A 1 220 ? 3.703 -30.168 -15.134 1.00 89.38 220 ILE A C 1
ATOM 1738 O O . ILE A 1 220 ? 3.568 -30.014 -13.921 1.00 89.38 220 ILE A O 1
ATOM 1742 N N . SER A 1 221 ? 3.640 -31.372 -15.702 1.00 86.44 221 SER A N 1
ATOM 1743 C CA . SER A 1 221 ? 3.577 -32.628 -14.946 1.00 86.44 221 SER A CA 1
ATOM 1744 C C . SER A 1 221 ? 4.972 -33.106 -14.565 1.00 86.44 221 SER A C 1
ATOM 1746 O O . SER A 1 221 ? 5.888 -32.989 -15.376 1.00 86.44 221 SER A O 1
ATOM 1748 N N . ASN A 1 222 ? 5.100 -33.705 -13.372 1.00 86.56 222 ASN A N 1
ATOM 1749 C CA . ASN A 1 222 ? 6.376 -34.181 -12.817 1.00 86.56 222 ASN A CA 1
ATOM 1750 C C . ASN A 1 222 ? 7.448 -33.073 -12.877 1.00 86.56 222 ASN A C 1
ATOM 1752 O O . ASN A 1 222 ? 8.475 -33.186 -13.546 1.00 86.56 222 ASN A O 1
ATOM 1756 N N . TYR A 1 223 ? 7.116 -31.936 -12.263 1.00 88.19 223 TYR A N 1
ATOM 1757 C CA . TYR A 1 223 ? 7.885 -30.697 -12.359 1.00 88.19 223 TYR A CA 1
ATOM 1758 C C . TYR A 1 223 ? 9.147 -30.676 -11.498 1.00 88.19 223 TYR A C 1
ATOM 1760 O O . TYR A 1 223 ? 9.934 -29.753 -11.654 1.00 88.19 223 TYR A O 1
ATOM 1768 N N . ASP A 1 224 ? 9.278 -31.632 -10.582 1.00 84.94 224 ASP A N 1
ATOM 1769 C CA . ASP A 1 224 ? 10.309 -31.821 -9.553 1.00 84.94 224 ASP A CA 1
ATOM 1770 C C . ASP A 1 224 ? 11.092 -33.134 -9.761 1.00 84.94 224 ASP A C 1
ATOM 1772 O O . ASP A 1 224 ? 11.876 -33.556 -8.914 1.00 84.94 224 ASP A O 1
ATOM 1776 N N . PHE A 1 225 ? 10.821 -33.832 -10.872 1.00 87.56 225 PHE A N 1
ATOM 1777 C CA . PHE A 1 225 ? 11.389 -35.139 -11.217 1.00 87.56 225 PHE A CA 1
ATOM 1778 C C . PHE A 1 225 ? 11.201 -36.220 -10.130 1.00 87.56 225 PHE A C 1
ATOM 1780 O O . PHE A 1 225 ? 11.883 -37.252 -10.129 1.00 87.56 225 PHE A O 1
ATOM 1787 N N . SER A 1 226 ? 10.229 -36.036 -9.227 1.00 80.69 226 SER A N 1
ATOM 1788 C CA . SER A 1 226 ? 9.867 -36.988 -8.167 1.00 80.69 226 SER A CA 1
ATOM 1789 C C . SER A 1 226 ? 9.448 -38.355 -8.718 1.00 80.69 226 SER A C 1
ATOM 1791 O O . SER A 1 226 ? 9.637 -39.376 -8.059 1.00 80.69 226 SER A O 1
ATOM 1793 N N . LYS A 1 227 ? 8.927 -38.399 -9.953 1.00 80.00 227 LYS A N 1
ATOM 1794 C CA . LYS A 1 227 ? 8.440 -39.615 -10.632 1.00 80.00 227 LYS A CA 1
ATOM 1795 C C . LYS A 1 227 ? 9.381 -40.102 -11.744 1.00 80.00 227 LYS A C 1
ATOM 1797 O O . LYS A 1 227 ? 8.942 -40.752 -12.691 1.00 80.00 227 LYS A O 1
ATOM 1802 N N . GLY A 1 228 ? 10.672 -39.775 -11.652 1.00 82.25 228 GLY A N 1
ATOM 1803 C CA . GLY A 1 228 ? 11.657 -40.042 -12.704 1.00 82.25 228 GLY A CA 1
ATOM 1804 C C . GLY A 1 228 ? 11.577 -39.006 -13.828 1.00 82.25 228 GLY A C 1
ATOM 1805 O O . GLY A 1 228 ? 11.206 -37.862 -13.579 1.00 82.25 228 GLY A O 1
ATOM 1806 N N . LEU A 1 229 ? 11.948 -39.370 -15.061 1.00 84.50 229 LEU A N 1
ATOM 1807 C CA . LEU A 1 229 ? 12.005 -38.405 -16.173 1.00 84.50 229 LEU A CA 1
ATOM 1808 C C . LEU A 1 229 ? 10.638 -38.178 -16.850 1.00 84.50 229 LEU A C 1
ATOM 1810 O O . LEU A 1 229 ? 10.301 -37.056 -17.209 1.00 84.50 229 LEU A O 1
ATOM 1814 N N . HIS A 1 230 ? 9.817 -39.219 -17.009 1.00 79.62 230 HIS A N 1
ATOM 1815 C CA . HIS A 1 230 ? 8.531 -39.130 -17.716 1.00 79.62 230 HIS A CA 1
ATOM 1816 C C . HIS A 1 230 ? 7.557 -38.141 -17.025 1.00 79.62 230 HIS A C 1
ATOM 1818 O O . HIS A 1 230 ? 7.406 -38.212 -15.805 1.00 79.62 230 HIS A O 1
ATOM 1824 N N . PRO A 1 231 ? 6.859 -37.232 -17.742 1.00 86.44 231 PRO A N 1
ATOM 1825 C CA . PRO A 1 231 ? 6.647 -37.191 -19.191 1.00 86.44 231 PRO A CA 1
ATOM 1826 C C . PRO A 1 231 ? 7.569 -36.211 -19.942 1.00 86.44 231 PRO A C 1
ATOM 1828 O O . PRO A 1 231 ? 7.211 -35.738 -21.020 1.00 86.44 231 PRO A O 1
ATOM 1831 N N . TRP A 1 232 ? 8.736 -35.876 -19.387 1.00 90.94 232 TRP A N 1
ATOM 1832 C CA . TRP A 1 232 ? 9.756 -35.119 -20.109 1.00 90.94 232 TRP A CA 1
ATOM 1833 C C . TRP A 1 232 ? 10.489 -35.991 -21.129 1.00 90.94 232 TRP A C 1
ATOM 1835 O O . TRP A 1 232 ? 10.739 -37.171 -20.883 1.00 90.94 232 TRP A O 1
ATOM 1845 N N . ASN A 1 233 ? 10.875 -35.389 -22.254 1.00 90.75 233 ASN A N 1
ATOM 1846 C CA . ASN A 1 233 ? 11.581 -36.055 -23.346 1.00 90.75 233 ASN A CA 1
ATOM 1847 C C . ASN A 1 233 ? 12.873 -35.286 -23.682 1.00 90.75 233 ASN A C 1
ATOM 1849 O O . ASN A 1 233 ? 12.824 -34.059 -23.787 1.00 90.75 233 ASN A O 1
ATOM 1853 N N . PRO A 1 234 ? 14.028 -35.953 -23.856 1.00 90.44 234 PRO A N 1
ATOM 1854 C CA . PRO A 1 234 ? 15.247 -35.293 -24.314 1.00 90.44 234 PRO A CA 1
ATOM 1855 C C . PRO A 1 234 ? 15.172 -34.949 -25.807 1.00 90.44 234 PRO A C 1
ATOM 1857 O O . PRO A 1 234 ? 14.787 -35.780 -26.631 1.00 90.44 234 PRO A O 1
ATOM 1860 N N . ILE A 1 235 ? 15.604 -33.743 -26.177 1.00 89.25 235 ILE A N 1
ATOM 1861 C CA . ILE A 1 235 ? 15.678 -33.316 -27.578 1.00 89.25 235 ILE A CA 1
ATOM 1862 C C . ILE A 1 235 ? 17.034 -33.719 -28.159 1.00 89.25 235 ILE A C 1
ATOM 1864 O O . ILE A 1 235 ? 18.011 -32.986 -28.031 1.00 89.25 235 ILE A O 1
ATOM 1868 N N . CYS A 1 236 ? 17.089 -34.876 -28.824 1.00 84.69 236 CYS A N 1
ATOM 1869 C CA . CYS A 1 236 ? 18.280 -35.376 -29.536 1.00 84.69 236 CYS A CA 1
ATOM 1870 C C . CYS A 1 236 ? 19.564 -35.493 -28.680 1.00 84.69 236 CYS A C 1
ATOM 1872 O O . CYS A 1 236 ? 20.666 -35.530 -29.220 1.00 84.69 236 CYS A O 1
ATOM 1874 N N . CYS A 1 237 ? 19.423 -35.575 -27.358 1.00 87.75 237 CYS A N 1
ATOM 1875 C CA . CYS A 1 237 ? 20.508 -35.691 -26.385 1.00 87.75 237 CYS A CA 1
ATOM 1876 C C . CYS A 1 237 ? 20.220 -36.821 -25.382 1.00 87.75 237 CYS A C 1
ATOM 1878 O O . CYS A 1 237 ? 19.220 -37.533 -25.490 1.00 87.75 237 CYS A O 1
ATOM 1880 N N . HIS A 1 238 ? 21.090 -36.998 -24.390 1.00 87.00 238 HIS A N 1
ATOM 1881 C CA . HIS A 1 238 ? 20.871 -37.935 -23.292 1.00 87.00 238 HIS A CA 1
ATOM 1882 C C . HIS A 1 238 ? 20.240 -37.201 -22.099 1.00 87.00 238 HIS A C 1
ATOM 1884 O O . HIS A 1 238 ? 20.600 -36.061 -21.821 1.00 87.00 238 HIS A O 1
ATOM 1890 N N . ALA A 1 239 ? 19.307 -37.829 -21.382 1.00 89.94 239 ALA A N 1
ATOM 1891 C CA . ALA A 1 239 ? 18.794 -37.282 -20.127 1.00 89.94 239 ALA A CA 1
ATOM 1892 C C . ALA A 1 239 ? 18.411 -38.388 -19.141 1.00 89.94 239 ALA A C 1
ATOM 1894 O O . ALA A 1 239 ? 17.929 -39.448 -19.538 1.00 89.94 239 ALA A O 1
ATOM 1895 N N . TYR A 1 240 ? 18.620 -38.122 -17.856 1.00 87.81 240 TYR A N 1
ATOM 1896 C CA . TYR A 1 240 ? 18.288 -39.009 -16.743 1.00 87.81 240 TYR A CA 1
ATOM 1897 C C . TYR A 1 240 ? 17.958 -38.186 -15.493 1.00 87.81 240 TYR A C 1
ATOM 1899 O O . TYR A 1 240 ? 18.172 -36.975 -15.465 1.00 87.81 240 TYR A O 1
ATOM 1907 N N . VAL A 1 241 ? 17.423 -38.838 -14.461 1.00 87.12 241 VAL A N 1
ATOM 1908 C CA . VAL A 1 241 ? 17.221 -38.219 -13.144 1.00 87.12 241 VAL A CA 1
ATOM 1909 C C . VAL A 1 241 ? 18.317 -38.688 -12.200 1.00 87.12 241 VAL A C 1
ATOM 1911 O O . VAL A 1 241 ? 18.651 -39.872 -12.160 1.00 87.12 241 VAL A O 1
ATOM 1914 N N . ALA A 1 242 ? 18.871 -37.739 -11.459 1.00 81.56 242 ALA A N 1
ATOM 1915 C CA . ALA A 1 242 ? 19.879 -37.922 -10.432 1.00 81.56 242 ALA A CA 1
ATOM 1916 C C . ALA A 1 242 ? 19.356 -37.375 -9.093 1.00 81.56 242 ALA A C 1
ATOM 1918 O O . ALA A 1 242 ? 18.332 -36.695 -9.036 1.00 81.56 242 ALA A O 1
ATOM 1919 N N . SER A 1 243 ? 20.055 -37.695 -8.008 1.00 74.69 243 SER A N 1
ATOM 1920 C CA . SER A 1 243 ? 19.727 -37.250 -6.648 1.00 74.69 243 SER A CA 1
ATOM 1921 C C . SER A 1 243 ? 20.999 -37.025 -5.830 1.00 74.69 243 SER A C 1
ATOM 1923 O O . SER A 1 243 ? 22.099 -37.359 -6.284 1.00 74.69 243 SER A O 1
ATOM 1925 N N . GLN A 1 244 ? 20.876 -36.508 -4.604 1.00 61.44 244 GLN A N 1
ATOM 1926 C CA . GLN A 1 244 ? 22.024 -36.290 -3.699 1.00 61.44 244 GLN A CA 1
ATOM 1927 C C . GLN A 1 244 ? 22.858 -37.561 -3.407 1.00 61.44 244 GLN A C 1
ATOM 1929 O O . GLN A 1 244 ? 24.012 -37.451 -3.008 1.00 61.44 244 GLN A O 1
ATOM 1934 N N . TRP A 1 245 ? 22.300 -38.761 -3.620 1.00 55.75 245 TRP A N 1
ATOM 1935 C CA . TRP A 1 245 ? 22.985 -40.050 -3.428 1.00 55.75 245 TRP A CA 1
ATOM 1936 C C . TRP A 1 245 ? 23.611 -40.628 -4.707 1.00 55.75 245 TRP A C 1
ATOM 1938 O O . TRP A 1 245 ? 24.220 -41.692 -4.665 1.00 55.75 245 TRP A O 1
ATOM 1948 N N . SER A 1 246 ? 23.461 -39.953 -5.850 1.00 59.66 246 SER A N 1
ATOM 1949 C CA . SER A 1 246 ? 23.975 -40.429 -7.144 1.00 59.66 246 SER A CA 1
ATOM 1950 C C . SER A 1 246 ? 25.476 -40.196 -7.362 1.00 59.66 246 SER A C 1
ATOM 1952 O O . SER A 1 246 ? 26.024 -40.708 -8.334 1.00 59.66 246 SER A O 1
ATOM 1954 N N . GLY A 1 247 ? 26.126 -39.389 -6.514 1.00 55.81 247 GLY A N 1
ATOM 1955 C CA . GLY A 1 247 ? 27.528 -38.975 -6.678 1.00 55.81 247 GLY A CA 1
ATOM 1956 C C . GLY A 1 247 ? 27.796 -38.046 -7.872 1.00 55.81 247 GLY A C 1
ATOM 1957 O O . GLY A 1 247 ? 28.944 -37.710 -8.131 1.00 55.81 247 GLY A O 1
ATOM 1958 N N . PHE A 1 248 ? 26.765 -37.623 -8.619 1.00 65.81 248 PHE A N 1
ATOM 1959 C CA . PHE A 1 248 ? 26.941 -36.746 -9.784 1.00 65.81 248 PHE A CA 1
ATOM 1960 C C . PHE A 1 248 ? 27.245 -35.288 -9.395 1.00 65.81 248 PHE A C 1
ATOM 1962 O O . PHE A 1 248 ? 28.059 -34.631 -10.033 1.00 65.81 248 PHE A O 1
ATOM 1969 N N . LEU A 1 249 ? 26.622 -34.796 -8.321 1.00 64.38 249 LEU A N 1
ATOM 1970 C CA . LEU A 1 249 ? 26.978 -33.539 -7.662 1.00 64.38 249 LEU A CA 1
ATOM 1971 C C . LEU A 1 249 ? 27.150 -33.809 -6.161 1.00 64.38 249 LEU A C 1
ATOM 1973 O O . LEU A 1 249 ? 26.165 -33.806 -5.418 1.00 64.38 249 LEU A O 1
ATOM 1977 N N . ASP A 1 250 ? 28.382 -34.064 -5.718 1.00 56.53 250 ASP A N 1
ATOM 1978 C CA . ASP A 1 250 ? 28.674 -34.411 -4.321 1.00 56.53 250 ASP A CA 1
ATOM 1979 C C . ASP A 1 250 ? 28.114 -33.370 -3.335 1.00 56.53 250 ASP A C 1
ATOM 1981 O O . ASP A 1 250 ? 28.483 -32.195 -3.339 1.00 56.53 250 ASP A O 1
ATOM 1985 N N . GLY A 1 251 ? 27.186 -33.813 -2.482 1.00 56.00 251 GLY A N 1
ATOM 1986 C CA . GLY A 1 251 ? 26.552 -32.993 -1.447 1.00 56.00 251 GLY A CA 1
ATOM 1987 C C . GLY A 1 251 ? 25.534 -31.946 -1.929 1.00 56.00 251 GLY A C 1
ATOM 1988 O O . GLY A 1 251 ? 24.965 -31.244 -1.091 1.00 56.00 251 GLY A O 1
ATOM 1989 N N . VAL A 1 252 ? 25.258 -31.823 -3.234 1.00 59.41 252 VAL A N 1
ATOM 1990 C CA . VAL A 1 252 ? 24.309 -30.820 -3.753 1.00 59.41 252 VAL A CA 1
ATOM 1991 C C . VAL A 1 252 ? 22.879 -31.366 -3.744 1.00 59.41 252 VAL A C 1
ATOM 1993 O O . VAL A 1 252 ? 22.550 -32.328 -4.439 1.00 59.41 252 VAL A O 1
ATOM 1996 N N . ARG A 1 253 ? 22.001 -30.706 -2.982 1.00 61.69 253 ARG A N 1
ATOM 1997 C CA . ARG A 1 253 ? 20.548 -30.943 -3.004 1.00 61.69 253 ARG A CA 1
ATOM 1998 C C . ARG A 1 253 ? 19.863 -30.159 -4.121 1.00 61.69 253 ARG A C 1
ATOM 2000 O O . ARG A 1 253 ? 20.321 -29.076 -4.494 1.00 61.69 253 ARG A O 1
ATOM 2007 N N . GLY A 1 254 ? 18.731 -30.681 -4.593 1.00 60.44 254 GLY A N 1
ATOM 2008 C CA . GLY A 1 254 ? 17.745 -29.882 -5.315 1.00 60.44 254 GLY A CA 1
ATOM 2009 C C . GLY A 1 254 ? 17.184 -28.764 -4.427 1.00 60.44 254 GLY A C 1
ATOM 2010 O O . GLY A 1 254 ? 17.307 -28.781 -3.201 1.00 60.44 254 GLY A O 1
ATOM 2011 N N . ASN A 1 255 ? 16.590 -27.763 -5.064 1.00 59.41 255 ASN A N 1
ATOM 2012 C CA . ASN A 1 255 ? 15.916 -26.642 -4.411 1.00 59.41 255 ASN A CA 1
ATOM 2013 C C . ASN A 1 255 ? 14.413 -26.925 -4.190 1.00 59.41 255 ASN A C 1
ATOM 2015 O O . ASN A 1 255 ? 13.787 -26.298 -3.338 1.00 59.41 255 ASN A O 1
ATOM 2019 N N . SER A 1 256 ? 13.845 -27.877 -4.934 1.00 56.09 256 SER A N 1
ATOM 2020 C CA . SER A 1 256 ? 12.453 -28.334 -4.847 1.00 56.09 256 SER A CA 1
ATOM 2021 C C . SER A 1 256 ? 12.281 -29.679 -4.129 1.00 56.09 256 SER A C 1
ATOM 2023 O O . SER A 1 256 ? 11.213 -29.945 -3.581 1.00 56.09 256 SER A O 1
ATOM 2025 N N . GLY A 1 257 ? 13.326 -30.510 -4.105 1.00 65.31 257 GLY A N 1
ATOM 2026 C CA . GLY A 1 257 ? 13.302 -31.862 -3.551 1.00 65.31 257 GLY A CA 1
ATOM 2027 C C . GLY A 1 257 ? 14.667 -32.550 -3.633 1.00 65.31 257 GLY A C 1
ATOM 2028 O O . GLY A 1 257 ? 15.707 -31.900 -3.749 1.00 65.31 257 GLY A O 1
ATOM 2029 N N . GLU A 1 258 ? 14.675 -33.881 -3.556 1.00 68.00 258 GLU A N 1
ATOM 2030 C CA . GLU A 1 258 ? 15.917 -34.674 -3.541 1.00 68.00 258 GLU A CA 1
ATOM 2031 C C . GLU A 1 258 ? 16.398 -35.110 -4.935 1.00 68.00 258 GLU A C 1
ATOM 2033 O O . GLU A 1 258 ? 17.555 -35.515 -5.073 1.00 68.00 258 GLU A O 1
ATOM 2038 N N . ASN A 1 259 ? 15.539 -34.981 -5.953 1.00 80.88 259 ASN A N 1
ATOM 2039 C CA . ASN A 1 259 ? 15.797 -35.333 -7.350 1.00 80.88 259 ASN A CA 1
ATOM 2040 C C . ASN A 1 259 ? 16.055 -34.089 -8.217 1.00 80.88 259 ASN A C 1
ATOM 2042 O O . ASN A 1 259 ? 15.579 -32.998 -7.916 1.00 80.88 259 ASN A O 1
ATOM 2046 N N . TYR A 1 260 ? 16.767 -34.277 -9.327 1.00 87.12 260 TYR A N 1
ATOM 2047 C CA . TYR A 1 260 ? 16.916 -33.302 -10.410 1.00 87.12 260 TYR A CA 1
ATOM 2048 C C . TYR A 1 260 ? 17.200 -34.022 -11.737 1.00 87.12 260 TYR A C 1
ATOM 2050 O O . TYR A 1 260 ? 17.781 -35.110 -11.757 1.00 87.12 260 TYR A O 1
ATOM 2058 N N . ALA A 1 261 ? 16.808 -33.434 -12.866 1.00 89.88 261 ALA A N 1
ATOM 2059 C CA . ALA A 1 261 ? 17.160 -33.950 -14.186 1.00 89.88 261 ALA A CA 1
ATOM 2060 C C . ALA A 1 261 ? 18.553 -33.472 -14.619 1.00 89.88 261 ALA A C 1
ATOM 2062 O O . ALA A 1 261 ? 18.906 -32.304 -14.451 1.00 89.88 261 ALA A O 1
ATOM 2063 N N . VAL A 1 262 ? 19.319 -34.372 -15.231 1.00 90.94 262 VAL A N 1
ATOM 2064 C CA . VAL A 1 262 ? 20.602 -34.094 -15.885 1.00 90.94 262 VAL A CA 1
ATOM 2065 C C . VAL A 1 262 ? 20.436 -34.361 -17.375 1.00 90.94 262 VAL A C 1
ATOM 2067 O O . VAL A 1 262 ? 20.075 -35.470 -17.773 1.00 90.94 262 VAL A O 1
ATOM 2070 N N . VAL A 1 263 ? 20.696 -33.348 -18.197 1.00 92.94 263 VAL A N 1
ATOM 2071 C CA . VAL A 1 263 ? 20.617 -33.393 -19.660 1.00 92.94 263 VAL A CA 1
ATOM 2072 C C . VAL A 1 263 ? 22.037 -33.303 -20.209 1.00 92.94 263 VAL A C 1
ATOM 2074 O O . VAL A 1 263 ? 22.640 -32.228 -20.221 1.00 92.94 263 VAL A O 1
ATOM 2077 N N . SER A 1 264 ? 22.571 -34.444 -20.640 1.00 89.75 264 SER A N 1
ATOM 2078 C CA . SER A 1 264 ? 23.983 -34.621 -20.972 1.00 89.75 264 SER A CA 1
ATOM 2079 C C . SER A 1 264 ? 24.244 -35.077 -22.404 1.00 89.75 264 SER A C 1
ATOM 2081 O O . SER A 1 264 ? 23.323 -35.356 -23.180 1.00 89.75 264 SER A O 1
ATOM 2083 N N . LYS A 1 265 ? 25.530 -35.127 -22.780 1.00 87.00 265 LYS A N 1
ATOM 2084 C CA . LYS A 1 265 ? 25.993 -35.477 -24.142 1.00 87.00 265 LYS A CA 1
ATOM 2085 C C . LYS A 1 265 ? 25.395 -34.558 -25.220 1.00 87.00 265 LYS A C 1
ATOM 2087 O O . LYS A 1 265 ? 25.124 -34.995 -26.337 1.00 87.00 265 LYS A O 1
ATOM 2092 N N . ARG A 1 266 ? 25.165 -33.289 -24.870 1.00 91.44 266 ARG A N 1
ATOM 2093 C CA . ARG A 1 266 ? 24.588 -32.273 -25.758 1.00 91.44 266 ARG A CA 1
ATOM 2094 C C . ARG A 1 266 ? 25.620 -31.856 -26.807 1.00 91.44 266 ARG A C 1
ATOM 2096 O O . ARG A 1 266 ? 26.612 -31.212 -26.474 1.00 91.44 266 ARG A O 1
ATOM 2103 N N . THR A 1 267 ? 25.399 -32.217 -28.068 1.00 87.62 267 THR A N 1
ATOM 2104 C CA . THR A 1 267 ? 26.246 -31.810 -29.204 1.00 87.62 267 THR A CA 1
ATOM 2105 C C . THR A 1 267 ? 25.867 -30.440 -29.757 1.00 87.62 267 THR A C 1
ATOM 2107 O O . THR A 1 267 ? 26.637 -29.869 -30.516 1.00 87.62 267 THR A O 1
ATOM 2110 N N . GLU A 1 268 ? 24.690 -29.921 -29.401 1.00 87.38 268 GLU A N 1
ATOM 2111 C CA . GLU A 1 268 ? 24.155 -28.661 -29.916 1.00 87.38 268 GLU A CA 1
ATOM 2112 C C . GLU A 1 268 ? 23.470 -27.823 -28.835 1.00 87.38 268 GLU A C 1
ATOM 2114 O O . GLU A 1 268 ? 22.898 -28.336 -27.874 1.00 87.38 268 GLU A O 1
ATOM 2119 N N . HIS A 1 269 ? 23.491 -26.506 -29.022 1.00 86.75 269 HIS A N 1
ATOM 2120 C CA . HIS A 1 269 ? 23.006 -25.528 -28.045 1.00 86.75 269 HIS A CA 1
ATOM 2121 C C . HIS A 1 269 ? 21.474 -25.533 -27.853 1.00 86.75 269 HIS A C 1
ATOM 2123 O O . HIS A 1 269 ? 20.993 -25.251 -26.753 1.00 86.75 269 HIS A O 1
ATOM 2129 N N . TRP A 1 270 ? 20.717 -25.907 -28.891 1.00 87.06 270 TRP A N 1
ATOM 2130 C CA . TRP A 1 270 ? 19.254 -26.072 -28.866 1.00 87.06 270 TRP A CA 1
ATOM 2131 C C . TRP A 1 270 ? 18.793 -27.408 -28.255 1.00 87.06 270 TRP A C 1
ATOM 2133 O O . TRP A 1 270 ? 17.605 -27.595 -27.991 1.00 87.06 270 TRP A O 1
ATOM 2143 N N . GLN A 1 271 ? 19.707 -28.360 -28.028 1.00 89.88 271 GLN A N 1
ATOM 2144 C CA . GLN A 1 271 ? 19.369 -29.630 -27.381 1.00 89.88 271 GLN A CA 1
ATOM 2145 C C . GLN A 1 271 ? 19.090 -29.412 -25.893 1.00 89.88 271 GLN A C 1
ATOM 2147 O O . GLN A 1 271 ? 19.705 -28.559 -25.240 1.00 89.88 271 GLN A O 1
ATOM 2152 N N . GLY A 1 272 ? 18.164 -30.195 -25.349 1.00 92.88 272 GLY A N 1
ATOM 2153 C CA . GLY A 1 272 ? 17.474 -29.826 -24.122 1.00 92.88 272 GLY A CA 1
ATOM 2154 C C . GLY A 1 272 ? 16.441 -30.846 -23.661 1.00 92.88 272 GLY A C 1
ATOM 2155 O O . GLY A 1 272 ? 16.459 -31.999 -24.089 1.00 92.88 272 GLY A O 1
ATOM 2156 N N . LEU A 1 273 ? 15.520 -30.410 -22.803 1.00 93.56 273 LEU A N 1
ATOM 2157 C CA . LEU A 1 273 ? 14.449 -31.246 -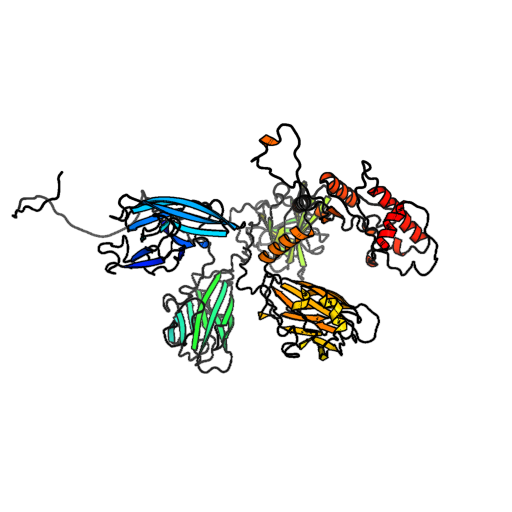22.254 1.00 93.56 273 LEU A CA 1
ATOM 2158 C C . LEU A 1 273 ? 13.078 -30.613 -22.527 1.00 93.56 273 LEU A C 1
ATOM 2160 O O . LEU A 1 273 ? 12.871 -29.447 -22.187 1.00 93.56 273 LEU A O 1
ATOM 2164 N N . GLU A 1 274 ? 12.155 -31.368 -23.132 1.00 95.25 274 GLU A N 1
ATOM 2165 C CA . GLU A 1 274 ? 10.845 -30.880 -23.587 1.00 95.25 274 GLU A CA 1
ATOM 2166 C C . GLU A 1 274 ? 9.639 -31.576 -22.938 1.00 95.25 274 GLU A C 1
ATOM 2168 O O . GLU A 1 274 ? 9.680 -32.767 -22.613 1.00 95.25 274 GLU A O 1
ATOM 2173 N N . GLN A 1 275 ? 8.536 -30.834 -22.791 1.00 93.44 275 GLN A N 1
ATOM 2174 C CA . GLN A 1 275 ? 7.215 -31.364 -22.443 1.00 93.44 275 GLN A CA 1
ATOM 2175 C C . GLN A 1 275 ? 6.139 -30.741 -23.346 1.00 93.44 275 GLN A C 1
ATOM 2177 O O . GLN A 1 275 ? 6.102 -29.526 -23.564 1.00 93.44 275 GLN A O 1
ATOM 2182 N N . ASP A 1 276 ? 5.244 -31.581 -23.868 1.00 92.00 276 ASP A N 1
ATOM 2183 C CA . ASP A 1 276 ? 4.059 -31.127 -24.596 1.00 92.00 276 ASP A CA 1
ATOM 2184 C C . ASP A 1 276 ? 3.049 -30.519 -23.615 1.00 92.00 276 ASP A C 1
ATOM 2186 O O . ASP A 1 276 ? 2.649 -31.155 -22.635 1.00 92.00 276 ASP A O 1
ATOM 2190 N N . ILE A 1 277 ? 2.649 -29.275 -23.875 1.00 92.50 277 ILE A N 1
ATOM 2191 C CA . ILE A 1 277 ? 1.690 -28.528 -23.057 1.00 92.50 277 ILE A CA 1
ATOM 2192 C C . ILE A 1 277 ? 0.461 -28.087 -23.862 1.00 92.50 277 ILE A C 1
ATOM 2194 O O . ILE A 1 277 ? -0.349 -27.318 -23.347 1.00 92.50 277 ILE A O 1
ATOM 2198 N N . THR A 1 278 ? 0.280 -28.590 -25.092 1.00 87.44 278 THR A N 1
ATOM 2199 C CA . THR A 1 278 ? -0.786 -28.189 -26.034 1.00 87.44 278 THR A CA 1
ATOM 2200 C C . THR A 1 278 ? -2.169 -28.197 -25.381 1.00 87.44 278 THR A C 1
ATOM 2202 O O . THR A 1 278 ? -2.891 -27.208 -25.446 1.00 87.44 278 THR A O 1
ATOM 2205 N N . ASN A 1 279 ? -2.496 -29.268 -24.652 1.00 83.50 279 ASN A N 1
ATOM 2206 C CA . ASN A 1 279 ? -3.796 -29.455 -23.993 1.00 83.50 279 ASN A CA 1
ATOM 2207 C C . ASN A 1 279 ? -3.915 -28.742 -22.627 1.00 83.50 279 ASN A C 1
ATOM 2209 O O . ASN A 1 279 ? -4.843 -29.014 -21.868 1.00 83.50 279 ASN A O 1
ATOM 2213 N N . ARG A 1 280 ? -2.950 -27.883 -22.270 1.00 83.94 280 ARG A N 1
ATOM 2214 C CA . ARG A 1 280 ? -2.874 -27.171 -20.978 1.00 83.94 280 ARG A CA 1
ATOM 2215 C C . ARG A 1 280 ? -2.613 -25.665 -21.120 1.00 83.94 280 ARG A C 1
ATOM 2217 O O . ARG A 1 280 ? -2.681 -24.934 -20.132 1.00 83.94 280 ARG A O 1
ATOM 2224 N N . VAL A 1 281 ? -2.328 -25.198 -22.336 1.00 83.81 281 VAL A N 1
ATOM 2225 C CA . VAL A 1 281 ? -2.246 -23.775 -22.685 1.00 83.81 281 VAL A CA 1
ATOM 2226 C C . VAL A 1 281 ? -3.537 -23.295 -23.350 1.00 83.81 281 VAL A C 1
ATOM 2228 O O . VAL A 1 281 ? -4.362 -24.086 -23.803 1.00 83.81 281 VAL A O 1
ATOM 2231 N N . SER A 1 282 ? -3.751 -21.983 -23.391 1.00 79.50 282 SER A N 1
ATOM 2232 C CA . SER A 1 282 ? -4.917 -21.365 -24.028 1.00 79.50 282 SER A CA 1
ATOM 2233 C C . SER A 1 282 ? -4.584 -19.963 -24.534 1.00 79.50 282 SER A C 1
ATOM 2235 O O . SER A 1 282 ? -3.731 -19.270 -23.973 1.00 79.50 282 SER A O 1
ATOM 2237 N N . THR A 1 283 ? -5.271 -19.533 -25.590 1.00 76.81 283 THR A N 1
ATOM 2238 C CA . THR A 1 283 ? -5.105 -18.201 -26.183 1.00 76.81 283 THR A CA 1
ATOM 2239 C C . THR A 1 283 ? -5.507 -17.072 -25.242 1.00 76.81 283 THR A C 1
ATOM 2241 O O . THR A 1 283 ? -6.443 -17.192 -24.453 1.00 76.81 283 THR A O 1
ATOM 2244 N N . GLY A 1 284 ? -4.772 -15.963 -25.321 1.00 65.31 284 GLY A N 1
ATOM 2245 C CA . GLY A 1 284 ? -4.925 -14.794 -24.458 1.00 65.31 284 GLY A CA 1
ATOM 2246 C C . GLY A 1 284 ? -4.540 -15.027 -22.991 1.00 65.31 284 GLY A C 1
ATOM 2247 O O . GLY A 1 284 ? -4.692 -14.114 -22.181 1.00 65.31 284 GLY A O 1
ATOM 2248 N N . THR A 1 285 ? -4.088 -16.224 -22.600 1.00 74.19 285 THR A N 1
ATOM 2249 C CA . THR A 1 285 ? -3.706 -16.527 -21.212 1.00 74.19 285 THR A CA 1
ATOM 2250 C C . THR A 1 285 ? -2.227 -16.231 -20.984 1.00 74.19 285 THR A C 1
ATOM 2252 O O . THR A 1 285 ? -1.372 -16.684 -21.740 1.00 74.19 285 THR A O 1
ATOM 2255 N N . ALA A 1 286 ? -1.930 -15.467 -19.929 1.00 80.56 286 ALA A N 1
ATOM 2256 C CA . ALA A 1 286 ? -0.571 -15.133 -19.519 1.00 80.56 286 ALA A CA 1
ATOM 2257 C C . ALA A 1 286 ? -0.029 -16.180 -18.532 1.00 80.56 286 ALA A C 1
ATOM 2259 O O . ALA A 1 286 ? -0.425 -16.220 -17.358 1.00 80.56 286 ALA A O 1
ATOM 2260 N N . TYR A 1 287 ? 0.883 -17.016 -19.018 1.00 85.56 287 TYR A N 1
ATOM 2261 C CA . TYR A 1 287 ? 1.592 -18.032 -18.247 1.00 85.56 287 TYR A CA 1
ATOM 2262 C C . TYR A 1 287 ? 2.923 -17.477 -17.745 1.00 85.56 287 TYR A C 1
ATOM 2264 O O . TYR A 1 287 ? 3.662 -16.846 -18.502 1.00 85.56 287 TYR A O 1
ATOM 2272 N N . VAL A 1 288 ? 3.235 -17.725 -16.474 1.00 88.19 288 VAL A N 1
ATOM 2273 C CA . VAL A 1 288 ? 4.517 -17.371 -15.853 1.00 88.19 288 VAL A CA 1
ATOM 2274 C C . VAL A 1 288 ? 5.355 -18.634 -15.736 1.00 88.19 288 VAL A C 1
ATOM 2276 O O . VAL A 1 288 ? 4.895 -19.631 -15.179 1.00 88.19 288 VAL A O 1
ATOM 2279 N N . VAL A 1 289 ? 6.575 -18.579 -16.262 1.00 92.25 289 VAL A N 1
ATOM 2280 C CA . VAL A 1 289 ? 7.561 -19.661 -16.235 1.00 92.25 289 VAL A CA 1
ATOM 2281 C C . VAL A 1 289 ? 8.617 -19.345 -15.185 1.00 92.25 289 VAL A C 1
ATOM 2283 O O . VAL A 1 289 ? 9.152 -18.239 -15.138 1.00 92.25 289 VAL A O 1
ATOM 2286 N N . SER A 1 290 ? 8.921 -20.324 -14.343 1.00 93.38 290 SER A N 1
ATOM 2287 C CA . SER A 1 290 ? 9.949 -20.254 -13.310 1.00 93.38 290 SER A CA 1
ATOM 2288 C C . SER A 1 290 ? 10.621 -21.621 -13.202 1.00 93.38 290 SER A C 1
ATOM 2290 O O . SER A 1 290 ? 9.981 -22.582 -12.769 1.00 93.38 290 SER A O 1
ATOM 2292 N N . ALA A 1 291 ? 11.894 -21.709 -13.583 1.00 93.38 291 ALA A N 1
ATOM 2293 C CA . ALA A 1 291 ? 12.690 -22.932 -13.515 1.00 93.38 291 ALA A CA 1
ATOM 2294 C C . ALA A 1 291 ? 13.970 -22.724 -12.695 1.00 93.38 291 ALA A C 1
ATOM 2296 O O . ALA A 1 291 ? 14.603 -21.674 -12.794 1.00 93.38 291 ALA A O 1
ATOM 2297 N N . PHE A 1 292 ? 14.377 -23.725 -11.919 1.00 93.00 292 PHE A N 1
ATOM 2298 C CA . PHE A 1 292 ? 15.677 -23.738 -11.246 1.00 93.00 292 PHE A CA 1
ATOM 2299 C C . PHE A 1 292 ? 16.653 -24.600 -12.041 1.00 93.00 292 PHE A C 1
ATOM 2301 O O . PHE A 1 292 ? 16.439 -25.798 -12.226 1.00 93.00 292 PHE A O 1
ATOM 2308 N N . VAL A 1 293 ? 17.715 -23.964 -12.535 1.00 93.81 293 VAL A N 1
ATOM 2309 C CA . VAL A 1 293 ? 18.693 -24.554 -13.453 1.00 93.81 293 VAL A CA 1
ATOM 2310 C C . VAL A 1 293 ? 20.124 -24.329 -12.972 1.00 93.81 293 VAL A C 1
ATOM 2312 O O . VAL A 1 293 ? 20.428 -23.365 -12.269 1.00 93.81 293 VAL A O 1
ATOM 2315 N N . ARG A 1 294 ? 21.010 -25.238 -13.356 1.00 91.69 294 ARG A N 1
ATOM 2316 C CA . ARG A 1 294 ? 22.450 -25.248 -13.086 1.00 91.69 294 ARG A CA 1
ATOM 2317 C C . ARG A 1 294 ? 23.145 -25.826 -14.324 1.00 91.69 294 ARG A C 1
ATOM 2319 O O . ARG A 1 294 ? 22.502 -26.474 -15.149 1.00 91.69 294 ARG A O 1
ATOM 2326 N N . VAL A 1 295 ? 24.440 -25.582 -14.477 1.00 92.38 295 VAL A N 1
ATOM 2327 C CA . VAL A 1 295 ? 25.255 -26.187 -15.545 1.00 92.38 295 VAL A CA 1
ATOM 2328 C C . VAL A 1 295 ? 26.437 -26.945 -14.958 1.00 92.38 295 VAL A C 1
ATOM 2330 O O . VAL A 1 295 ? 26.835 -26.668 -13.827 1.00 92.38 295 VAL A O 1
ATOM 2333 N N . ASP A 1 296 ? 26.994 -27.873 -15.732 1.00 86.81 296 ASP A N 1
ATOM 2334 C CA . ASP A 1 296 ? 28.211 -28.620 -15.396 1.00 86.81 296 ASP A CA 1
ATOM 2335 C C . ASP A 1 296 ? 29.053 -28.936 -16.654 1.00 86.81 296 ASP A C 1
ATOM 2337 O O . ASP A 1 296 ? 28.581 -28.760 -17.781 1.00 86.81 296 ASP A O 1
ATOM 2341 N N . GLY A 1 297 ? 30.324 -29.318 -16.485 1.00 82.56 297 GLY A N 1
ATOM 2342 C CA . GLY A 1 297 ? 31.293 -29.527 -17.573 1.00 82.56 297 GLY A CA 1
ATOM 2343 C C . GLY A 1 297 ? 32.465 -28.532 -17.565 1.00 82.56 297 GLY A C 1
ATOM 2344 O O . GLY A 1 297 ? 32.892 -28.065 -16.513 1.00 82.56 297 GLY A O 1
ATOM 2345 N N . ASN A 1 298 ? 33.016 -28.184 -18.732 1.00 77.44 298 ASN A N 1
ATOM 2346 C CA . ASN A 1 298 ? 34.178 -27.284 -18.836 1.00 77.44 298 ASN A CA 1
ATOM 2347 C C . ASN A 1 298 ? 33.757 -25.832 -19.145 1.00 77.44 298 ASN A C 1
ATOM 2349 O O . ASN A 1 298 ? 33.823 -25.395 -20.295 1.00 77.44 298 ASN A O 1
ATOM 2353 N N . VAL A 1 299 ? 33.291 -25.091 -18.132 1.00 76.50 299 VAL A N 1
ATOM 2354 C CA . VAL A 1 299 ? 32.746 -23.727 -18.290 1.00 76.50 299 VAL A CA 1
ATOM 2355 C C . VAL A 1 299 ? 33.543 -22.703 -17.482 1.00 76.50 299 VAL A C 1
ATOM 2357 O O . VAL A 1 299 ? 33.554 -22.737 -16.255 1.00 76.50 299 VAL A O 1
ATOM 2360 N N . GLN A 1 300 ? 34.144 -21.722 -18.159 1.00 67.19 300 GLN A N 1
ATOM 2361 C CA . GLN A 1 300 ? 34.737 -20.555 -17.497 1.00 67.19 300 GLN A CA 1
ATOM 2362 C C . GLN A 1 300 ? 33.688 -19.446 -17.321 1.00 67.19 300 GLN A C 1
ATOM 2364 O O . GLN A 1 300 ? 33.436 -18.662 -18.233 1.00 67.19 300 GLN A O 1
ATOM 2369 N N . GLY A 1 301 ? 33.087 -19.370 -16.130 1.00 80.00 301 GLY A N 1
ATOM 2370 C CA . GLY A 1 301 ? 32.154 -18.305 -15.747 1.00 80.00 301 GLY A CA 1
ATOM 2371 C C . GLY A 1 301 ? 30.682 -18.722 -15.797 1.00 80.00 301 GLY A C 1
ATOM 2372 O O . GLY A 1 301 ? 30.309 -19.762 -15.257 1.00 80.00 301 GLY A O 1
ATOM 2373 N N . GLN A 1 302 ? 29.833 -17.874 -16.384 1.00 88.94 302 GLN A N 1
ATOM 2374 C CA . GLN A 1 302 ? 28.387 -18.104 -16.492 1.00 88.94 302 GLN A CA 1
ATOM 2375 C C . GLN A 1 302 ? 27.971 -18.235 -17.959 1.00 88.94 302 GLN A C 1
ATOM 2377 O O . GLN A 1 302 ? 28.474 -17.502 -18.809 1.00 88.94 302 GLN A O 1
ATOM 2382 N N . VAL A 1 303 ? 27.029 -19.132 -18.249 1.00 90.75 303 VAL A N 1
ATOM 2383 C CA . VAL A 1 303 ? 26.493 -19.376 -19.602 1.00 90.75 303 VAL A CA 1
ATOM 2384 C C . VAL A 1 303 ? 24.975 -19.251 -19.621 1.00 90.75 303 VAL A C 1
ATOM 2386 O O . VAL A 1 303 ? 24.310 -19.461 -18.608 1.00 90.75 303 VAL A O 1
ATOM 2389 N N . GLU A 1 304 ? 24.418 -18.882 -20.770 1.00 92.62 304 GLU A N 1
ATOM 2390 C CA . GLU A 1 304 ? 22.982 -18.646 -20.901 1.00 92.62 304 GLU A CA 1
ATOM 2391 C C . GLU A 1 304 ? 22.182 -19.960 -20.969 1.00 92.62 304 GLU A C 1
ATOM 2393 O O . GLU A 1 304 ? 22.514 -20.865 -21.728 1.00 92.62 304 GLU A O 1
ATOM 2398 N N . VAL A 1 305 ? 21.096 -20.040 -20.201 1.00 94.94 305 VAL A N 1
ATOM 2399 C CA . VAL A 1 305 ? 20.051 -21.073 -20.278 1.00 94.94 305 VAL A CA 1
ATOM 2400 C C . VAL A 1 305 ? 18.749 -20.386 -20.678 1.00 94.94 305 VAL A C 1
ATOM 2402 O O . VAL A 1 305 ? 18.444 -19.310 -20.162 1.00 94.94 305 VAL A O 1
ATOM 2405 N N . LYS A 1 306 ? 17.975 -20.990 -21.582 1.00 94.69 306 LYS A N 1
ATOM 2406 C CA . LYS A 1 306 ? 16.741 -20.438 -22.162 1.00 94.69 306 LYS A CA 1
ATOM 2407 C C . LYS A 1 306 ? 15.567 -21.385 -21.962 1.00 94.69 306 LYS A C 1
ATOM 2409 O O . LYS A 1 306 ? 15.712 -22.591 -22.122 1.00 94.69 306 LYS A O 1
ATOM 2414 N N . GLY A 1 307 ? 14.400 -20.827 -21.653 1.00 94.94 307 GLY A N 1
ATOM 2415 C CA . GLY A 1 307 ? 13.115 -21.501 -21.817 1.00 94.94 307 GLY A CA 1
ATOM 2416 C C . GLY A 1 307 ? 12.471 -21.019 -23.109 1.00 94.94 307 GLY A C 1
ATOM 2417 O O . GLY A 1 307 ? 12.297 -19.811 -23.275 1.00 94.94 307 GLY A O 1
ATOM 2418 N N . THR A 1 308 ? 12.106 -21.938 -23.998 1.00 93.94 308 THR A N 1
ATOM 2419 C CA . THR A 1 308 ? 11.616 -21.629 -25.348 1.00 93.94 308 THR A CA 1
ATOM 2420 C C . THR A 1 308 ? 10.370 -22.454 -25.665 1.00 93.94 308 THR A C 1
ATOM 2422 O O . THR A 1 308 ? 10.207 -23.588 -25.212 1.00 93.94 308 THR A O 1
ATOM 2425 N N . LEU A 1 309 ? 9.449 -21.868 -26.431 1.00 94.38 309 LEU A N 1
ATOM 2426 C CA . LEU A 1 309 ? 8.274 -22.549 -26.967 1.00 94.38 309 LEU A CA 1
ATOM 2427 C C . LEU A 1 309 ? 8.471 -22.869 -28.443 1.00 94.38 309 LEU A C 1
ATOM 2429 O O . LEU A 1 309 ? 8.644 -21.961 -29.255 1.00 94.38 309 LEU A O 1
ATOM 2433 N N . ARG A 1 310 ? 8.352 -24.149 -28.796 1.00 93.94 310 ARG A N 1
ATOM 2434 C CA . ARG A 1 310 ? 8.206 -24.604 -30.180 1.00 93.94 310 ARG A CA 1
ATOM 2435 C C . ARG A 1 310 ? 6.714 -24.662 -30.511 1.00 93.94 310 ARG A C 1
ATOM 2437 O O . ARG A 1 310 ? 5.987 -25.512 -29.988 1.00 93.94 310 ARG A O 1
ATOM 2444 N N . LEU A 1 311 ? 6.264 -23.736 -31.354 1.00 92.69 311 LEU A N 1
ATOM 2445 C CA . LEU A 1 311 ? 4.878 -23.587 -31.798 1.00 92.69 311 LEU A CA 1
ATOM 2446 C C . LEU A 1 311 ? 4.749 -24.140 -33.219 1.00 92.69 311 LEU A C 1
ATOM 2448 O O . LEU A 1 311 ? 5.382 -23.612 -34.130 1.00 92.69 311 LEU A O 1
ATOM 2452 N N . GLN A 1 312 ? 3.935 -25.175 -33.424 1.00 88.81 312 GLN A N 1
ATOM 2453 C CA . GLN A 1 312 ? 3.633 -25.704 -34.757 1.00 88.81 312 GLN A CA 1
ATOM 2454 C C . GLN A 1 312 ? 2.238 -25.248 -35.187 1.00 88.81 312 GLN A C 1
ATOM 2456 O O . GLN A 1 312 ? 1.249 -25.596 -34.542 1.00 88.81 312 GLN A O 1
ATOM 2461 N N . ASN A 1 313 ? 2.153 -24.476 -36.263 1.00 83.25 313 ASN A N 1
ATOM 2462 C CA . ASN A 1 313 ? 0.920 -23.881 -36.770 1.00 83.25 313 ASN A CA 1
ATOM 2463 C C . ASN A 1 313 ? 0.072 -24.874 -37.590 1.00 83.25 313 ASN A C 1
ATOM 2465 O O . ASN A 1 313 ? 0.482 -25.998 -37.893 1.00 83.25 313 ASN A O 1
ATOM 2469 N N . THR A 1 314 ? -1.149 -24.464 -37.937 1.00 76.81 314 THR A N 1
ATOM 2470 C CA . THR A 1 314 ? -2.097 -25.252 -38.747 1.00 76.81 314 THR A CA 1
ATOM 2471 C C . THR A 1 314 ? -1.701 -25.367 -40.221 1.00 76.81 314 THR A C 1
ATOM 2473 O O . THR A 1 314 ? -2.060 -26.354 -40.857 1.00 76.81 314 THR A O 1
ATOM 2476 N N . ASP A 1 315 ? -0.926 -24.413 -40.740 1.00 78.31 315 ASP A N 1
ATOM 2477 C CA . ASP A 1 315 ? -0.300 -24.424 -42.073 1.00 78.31 315 ASP A CA 1
ATOM 2478 C C . ASP A 1 315 ? 0.954 -25.327 -42.156 1.00 78.31 315 ASP A C 1
ATOM 2480 O O . ASP A 1 315 ? 1.500 -25.538 -43.236 1.00 78.31 315 ASP A O 1
ATOM 2484 N N . GLY A 1 316 ? 1.411 -25.872 -41.021 1.00 75.38 316 GLY A N 1
ATOM 2485 C CA . GLY A 1 316 ? 2.629 -26.676 -40.901 1.00 75.38 316 GLY A CA 1
ATOM 2486 C C . GLY A 1 316 ? 3.899 -25.879 -40.580 1.00 75.38 316 GLY A C 1
ATOM 2487 O O . GLY A 1 316 ? 4.932 -26.495 -40.302 1.00 75.38 316 GLY A O 1
ATOM 2488 N N . SER A 1 317 ? 3.845 -24.543 -40.556 1.00 79.44 317 SER A N 1
ATOM 2489 C CA . SER A 1 317 ? 4.984 -23.705 -40.170 1.00 79.44 317 SER A CA 1
ATOM 2490 C C . SER A 1 317 ? 5.335 -23.897 -38.685 1.00 79.44 317 SER A C 1
ATOM 2492 O O . SER A 1 317 ? 4.490 -24.267 -37.865 1.00 79.44 317 SER A O 1
ATOM 2494 N N . THR A 1 318 ? 6.612 -23.733 -38.328 1.00 88.44 318 THR A N 1
ATOM 2495 C CA . THR A 1 318 ? 7.101 -23.920 -36.950 1.00 88.44 318 THR A CA 1
ATOM 2496 C C . THR A 1 318 ? 7.890 -22.696 -36.507 1.00 88.44 318 THR A C 1
ATOM 2498 O O . THR A 1 318 ? 8.845 -22.300 -37.170 1.00 88.44 318 THR A O 1
ATOM 2501 N N . HIS A 1 319 ? 7.497 -22.117 -35.374 1.00 87.31 319 HIS A N 1
ATOM 2502 C CA . HIS A 1 319 ? 8.136 -20.951 -34.768 1.00 87.31 319 HIS A CA 1
ATOM 2503 C C . HIS A 1 319 ? 8.737 -21.301 -33.406 1.00 87.31 319 HIS A C 1
ATOM 2505 O O . HIS A 1 319 ? 8.246 -22.186 -32.701 1.00 87.31 319 HIS A O 1
ATOM 2511 N N . TYR A 1 320 ? 9.792 -20.576 -33.043 1.00 90.00 320 TYR A N 1
ATOM 2512 C CA . TYR A 1 320 ? 10.533 -20.743 -31.800 1.00 90.00 320 TYR A CA 1
ATOM 2513 C C . TYR A 1 320 ? 10.497 -19.420 -31.036 1.00 90.00 320 TYR A C 1
ATOM 2515 O O . TYR A 1 320 ? 11.118 -18.439 -31.444 1.00 90.00 320 TYR A O 1
ATOM 2523 N N . ASN A 1 321 ? 9.731 -19.387 -29.947 1.00 87.44 321 ASN A N 1
ATOM 2524 C CA . ASN A 1 321 ? 9.468 -18.177 -29.178 1.00 87.44 321 ASN A CA 1
ATOM 2525 C C . ASN A 1 321 ? 10.196 -18.271 -27.824 1.00 87.44 321 ASN A C 1
ATOM 2527 O O . ASN A 1 321 ? 9.765 -19.063 -26.979 1.00 87.44 321 ASN A O 1
ATOM 2531 N N . PRO A 1 322 ? 11.273 -17.499 -27.583 1.00 87.69 322 PRO A N 1
ATOM 2532 C CA . PRO A 1 322 ? 11.936 -17.478 -26.283 1.00 87.69 322 PRO A CA 1
ATOM 2533 C C . PRO A 1 322 ? 11.012 -16.862 -25.222 1.00 87.69 322 PRO A C 1
ATOM 2535 O O . PRO A 1 322 ? 10.339 -15.861 -25.465 1.00 87.69 322 PRO A O 1
ATOM 2538 N N . VAL A 1 323 ? 10.981 -17.477 -24.041 1.00 88.94 323 VAL A N 1
ATOM 2539 C CA . VAL A 1 323 ? 10.068 -17.154 -22.927 1.00 88.94 323 VAL A CA 1
ATOM 2540 C C . VAL A 1 323 ? 10.790 -16.439 -21.782 1.00 88.94 323 VAL A C 1
ATOM 2542 O O . VAL A 1 323 ? 10.191 -15.623 -21.080 1.00 88.94 323 VAL A O 1
ATOM 2545 N N . GLY A 1 324 ? 12.070 -16.753 -21.588 1.00 87.88 324 GLY A N 1
ATOM 2546 C CA . GLY A 1 324 ? 12.953 -16.176 -20.576 1.00 87.88 324 GLY A CA 1
ATOM 2547 C C . GLY A 1 324 ? 14.335 -16.829 -20.621 1.00 87.88 324 GLY A C 1
ATOM 2548 O O . GLY A 1 324 ? 14.478 -17.938 -21.145 1.00 87.88 324 GLY A O 1
ATOM 2549 N N . SER A 1 325 ? 15.353 -16.158 -20.084 1.00 92.38 325 SER A N 1
ATOM 2550 C CA . SER A 1 325 ? 16.710 -16.704 -19.983 1.00 92.38 325 SER A CA 1
ATOM 2551 C C . SER A 1 325 ? 17.402 -16.310 -18.679 1.00 92.38 325 SER A C 1
ATOM 2553 O O . SER A 1 325 ? 16.972 -15.392 -17.979 1.00 92.38 325 SER A O 1
ATOM 2555 N N . VAL A 1 326 ? 18.456 -17.042 -18.320 1.00 94.94 326 VAL A N 1
ATOM 2556 C CA . VAL A 1 326 ? 19.300 -16.761 -17.151 1.00 94.94 326 VAL A CA 1
ATOM 2557 C C . VAL A 1 326 ? 20.752 -17.122 -17.440 1.00 94.94 326 VAL A C 1
ATOM 2559 O O . VAL A 1 326 ? 21.027 -18.078 -18.160 1.00 94.94 326 VAL A O 1
ATOM 2562 N N . LEU A 1 327 ? 21.689 -16.392 -16.839 1.00 94.38 327 LEU A N 1
ATOM 2563 C CA . LEU A 1 327 ? 23.090 -16.800 -16.770 1.00 94.38 327 LEU A CA 1
ATOM 2564 C C . LEU A 1 327 ? 23.265 -17.795 -15.611 1.00 94.38 327 LEU A C 1
ATOM 2566 O O . LEU A 1 327 ? 23.155 -17.417 -14.443 1.00 94.38 327 LEU A O 1
ATOM 2570 N N . ALA A 1 328 ? 23.487 -19.068 -15.934 1.00 90.94 328 ALA A N 1
ATOM 2571 C CA . ALA A 1 328 ? 23.702 -20.159 -14.986 1.00 90.94 328 ALA A CA 1
ATOM 2572 C C . ALA A 1 328 ? 25.198 -20.395 -14.722 1.00 90.94 328 ALA A C 1
ATOM 2574 O O . ALA A 1 328 ? 26.029 -20.154 -15.599 1.00 90.94 328 ALA A O 1
ATOM 2575 N N . SER A 1 329 ? 25.548 -20.883 -13.526 1.00 89.38 329 SER A N 1
ATOM 2576 C CA . SER A 1 329 ? 26.922 -21.278 -13.176 1.00 89.38 329 SER A CA 1
ATOM 2577 C C . SER A 1 329 ? 27.000 -22.675 -12.551 1.00 89.38 329 SER A C 1
ATOM 2579 O O . SER A 1 329 ? 25.985 -23.314 -12.273 1.00 89.38 329 SER A O 1
ATOM 2581 N N . GLN A 1 330 ? 28.231 -23.131 -12.314 1.00 86.56 330 GLN A N 1
ATOM 2582 C CA . GLN A 1 330 ? 28.555 -24.380 -11.614 1.00 86.56 330 GLN A CA 1
ATOM 2583 C C . GLN A 1 330 ? 28.610 -24.215 -10.081 1.00 86.56 330 GLN A C 1
ATOM 2585 O O . GLN A 1 330 ? 28.946 -25.148 -9.355 1.00 86.56 330 GLN A O 1
ATOM 2590 N N . GLU A 1 331 ? 28.286 -23.037 -9.545 1.00 83.19 331 GLU A N 1
ATOM 2591 C CA . GLU A 1 331 ? 28.419 -22.748 -8.107 1.00 83.19 331 GLU A CA 1
ATOM 2592 C C . GLU A 1 331 ? 27.096 -22.912 -7.350 1.00 83.19 331 GLU A C 1
ATOM 2594 O O . GLU A 1 331 ? 27.089 -23.326 -6.195 1.00 83.19 331 GLU A O 1
ATOM 2599 N N . LYS A 1 332 ? 25.962 -22.610 -7.992 1.00 85.94 332 LYS A N 1
ATOM 2600 C CA . LYS A 1 332 ? 24.642 -22.531 -7.346 1.00 85.94 332 LYS A CA 1
ATOM 2601 C C . LYS A 1 332 ? 23.511 -22.901 -8.304 1.00 85.94 332 LYS A C 1
ATOM 2603 O O . LYS A 1 332 ? 23.730 -23.039 -9.501 1.00 85.94 332 LYS A O 1
ATOM 2608 N N . TRP A 1 333 ? 22.298 -23.023 -7.771 1.00 88.12 333 TRP A N 1
ATOM 2609 C CA . TRP A 1 333 ? 21.084 -22.993 -8.582 1.00 88.12 333 TRP A CA 1
ATOM 2610 C C . TRP A 1 333 ? 20.781 -21.551 -9.012 1.00 88.12 333 TRP A C 1
ATOM 2612 O O . TRP A 1 333 ? 20.778 -20.628 -8.194 1.00 88.12 333 TRP A O 1
ATOM 2622 N N . ASN A 1 334 ? 20.504 -21.360 -10.297 1.00 91.12 334 ASN A N 1
ATOM 2623 C CA . ASN A 1 334 ? 20.073 -20.103 -10.893 1.00 91.12 334 ASN A CA 1
ATOM 2624 C C . ASN A 1 334 ? 18.589 -20.208 -11.264 1.00 91.12 334 ASN A C 1
ATOM 2626 O O . ASN A 1 334 ? 18.154 -21.192 -11.859 1.00 91.12 334 ASN A O 1
ATOM 2630 N N . LYS A 1 335 ? 17.801 -19.185 -10.923 1.00 93.00 335 LYS A N 1
ATOM 2631 C CA . LYS A 1 335 ? 16.379 -19.138 -11.269 1.00 93.00 335 LYS A CA 1
ATOM 2632 C C . LYS A 1 335 ? 16.193 -18.481 -12.637 1.00 93.00 335 LYS A C 1
ATOM 2634 O O . LYS A 1 335 ? 16.474 -17.295 -12.786 1.00 93.00 335 LYS A O 1
ATOM 2639 N N . LEU A 1 336 ? 15.707 -19.243 -13.610 1.00 92.62 336 LEU A N 1
ATOM 2640 C CA . LEU A 1 336 ? 15.177 -18.727 -14.867 1.00 92.62 336 LEU A CA 1
ATOM 2641 C C . LEU A 1 336 ? 13.738 -18.276 -14.630 1.00 92.62 336 LEU A C 1
ATOM 2643 O O . LEU A 1 336 ? 12.907 -19.073 -14.198 1.00 92.62 336 LEU A O 1
ATOM 2647 N N . GLU A 1 337 ? 13.439 -17.017 -14.935 1.00 90.69 337 GLU A N 1
ATOM 2648 C CA . GLU A 1 337 ? 12.078 -16.476 -14.927 1.00 90.69 337 GLU A CA 1
ATOM 2649 C C . GLU A 1 337 ? 11.700 -15.994 -16.331 1.00 90.69 337 GLU A C 1
ATOM 2651 O O . GLU A 1 337 ? 12.540 -15.514 -17.092 1.00 90.69 337 GLU A O 1
ATOM 2656 N N . GLY A 1 338 ? 10.428 -16.149 -16.691 1.00 88.31 338 GLY A N 1
ATOM 2657 C CA . GLY A 1 338 ? 9.913 -15.806 -18.010 1.00 88.31 338 GLY A CA 1
ATOM 2658 C C . GLY A 1 338 ? 8.390 -15.769 -18.047 1.00 88.31 338 GLY A C 1
ATOM 2659 O O . GLY A 1 338 ? 7.714 -16.108 -17.072 1.00 88.31 338 GLY A O 1
ATOM 2660 N N . SER A 1 339 ? 7.817 -15.364 -19.177 1.00 89.06 339 SER A N 1
ATOM 2661 C CA . SER A 1 339 ? 6.362 -15.401 -19.364 1.00 89.06 339 SER A CA 1
ATOM 2662 C C . SER A 1 339 ? 5.973 -15.452 -20.834 1.00 89.06 339 SER A C 1
ATOM 2664 O O . SER A 1 339 ? 6.691 -14.931 -21.685 1.00 89.06 339 SER A O 1
ATOM 2666 N N . PHE A 1 340 ? 4.824 -16.055 -21.133 1.00 87.94 340 PHE A N 1
ATOM 2667 C CA . PHE A 1 340 ? 4.284 -16.106 -22.488 1.00 87.94 340 PHE A CA 1
ATOM 2668 C C . PHE A 1 340 ? 2.763 -15.968 -22.510 1.00 87.94 340 PHE A C 1
ATOM 2670 O O . PHE A 1 340 ? 2.069 -16.230 -21.527 1.00 87.94 340 PHE A O 1
ATOM 2677 N N . SER A 1 341 ? 2.245 -15.601 -23.678 1.00 85.56 341 SER A N 1
ATOM 2678 C CA . SER A 1 341 ? 0.839 -15.766 -24.040 1.00 85.56 341 SER A CA 1
ATOM 2679 C C . SER A 1 341 ? 0.749 -16.127 -25.521 1.00 85.56 341 SER A C 1
ATOM 2681 O O . SER A 1 341 ? 1.643 -15.790 -26.298 1.00 85.56 341 SER A O 1
ATOM 2683 N N . LEU A 1 342 ? -0.301 -16.852 -25.904 1.00 78.69 342 LEU A N 1
ATOM 2684 C CA . LEU A 1 342 ? -0.553 -17.249 -27.290 1.00 78.69 342 LEU A CA 1
ATOM 2685 C C . LEU A 1 342 ? -1.681 -16.380 -27.854 1.00 78.69 342 LEU A C 1
ATOM 2687 O O . LEU A 1 342 ? -2.721 -16.250 -27.212 1.00 78.69 342 LEU A O 1
ATOM 2691 N N . THR A 1 343 ? -1.497 -15.784 -29.031 1.00 74.38 343 THR A N 1
ATOM 2692 C CA . THR A 1 343 ? -2.547 -14.999 -29.709 1.00 74.38 343 THR A CA 1
ATOM 2693 C C . THR A 1 343 ? -3.532 -15.906 -30.442 1.00 74.38 343 THR A C 1
ATOM 2695 O O . THR A 1 343 ? -4.734 -15.804 -30.222 1.00 74.38 343 THR A O 1
ATOM 2698 N N . ASN A 1 344 ? -3.011 -16.861 -31.216 1.00 77.44 344 ASN A N 1
ATOM 2699 C CA . ASN A 1 344 ? -3.753 -17.949 -31.858 1.00 77.44 344 ASN A CA 1
ATOM 2700 C C . ASN A 1 344 ? -3.323 -19.299 -31.258 1.00 77.44 344 ASN A C 1
ATOM 2702 O O . ASN A 1 344 ? -2.183 -19.423 -30.811 1.00 77.44 344 ASN A O 1
ATOM 2706 N N . MET A 1 345 ? -4.202 -20.310 -31.254 1.00 83.75 345 MET A N 1
ATOM 2707 C CA . MET A 1 345 ? -3.840 -21.672 -30.831 1.00 83.75 345 MET A CA 1
ATOM 2708 C C . MET A 1 345 ? -3.089 -22.384 -31.966 1.00 83.75 345 MET A C 1
ATOM 2710 O O . MET A 1 345 ? -3.684 -22.599 -33.025 1.00 83.75 345 MET A O 1
ATOM 2714 N N . PRO A 1 346 ? -1.821 -22.791 -31.776 1.00 84.19 346 PRO A N 1
ATOM 2715 C CA . PRO A 1 346 ? -1.118 -23.632 -32.737 1.00 84.19 346 PRO A CA 1
ATOM 2716 C C . PRO A 1 346 ? -1.638 -25.076 -32.673 1.00 84.19 346 PRO A C 1
ATOM 2718 O O . PRO A 1 346 ? -2.229 -25.499 -31.679 1.00 84.19 346 PRO A O 1
ATOM 2721 N N . LYS A 1 347 ? -1.352 -25.866 -33.711 1.00 85.31 347 LYS A N 1
ATOM 2722 C CA . LYS A 1 347 ? -1.622 -27.312 -33.764 1.00 85.31 347 LYS A CA 1
ATOM 2723 C C . LYS A 1 347 ? -0.845 -28.092 -32.692 1.00 85.31 347 LYS A C 1
ATOM 2725 O O . LYS A 1 347 ? -1.323 -29.130 -32.241 1.00 85.31 347 LYS A O 1
ATOM 2730 N N . LYS A 1 348 ? 0.342 -27.613 -32.300 1.00 89.38 348 LYS A N 1
ATOM 2731 C CA . LYS A 1 348 ? 1.145 -28.176 -31.203 1.00 89.38 348 LYS A CA 1
ATOM 2732 C C . LYS A 1 348 ? 1.922 -27.083 -30.468 1.00 89.38 348 LYS A C 1
ATOM 2734 O O . LYS A 1 348 ? 2.495 -26.201 -31.109 1.00 89.38 348 LYS A O 1
ATOM 2739 N N . VAL A 1 349 ? 1.979 -27.167 -29.140 1.00 92.94 349 VAL A N 1
ATOM 2740 C CA . VAL A 1 349 ? 2.745 -26.273 -28.260 1.00 92.94 349 VAL A CA 1
ATOM 2741 C C . VAL A 1 349 ? 3.625 -27.105 -27.336 1.00 92.94 349 VAL A C 1
ATOM 2743 O O . VAL A 1 349 ? 3.138 -27.802 -26.445 1.00 92.94 349 VAL A O 1
ATOM 2746 N N . VAL A 1 350 ? 4.937 -27.006 -27.532 1.00 93.31 350 VAL A N 1
ATOM 2747 C CA . VAL A 1 350 ? 5.933 -27.703 -26.713 1.00 93.31 350 VAL A CA 1
ATOM 2748 C C . VAL A 1 350 ? 6.813 -26.676 -26.013 1.00 93.31 350 VAL A C 1
ATOM 2750 O O . VAL A 1 350 ? 7.396 -25.817 -26.674 1.00 93.31 350 VAL A O 1
ATOM 2753 N N . PHE A 1 351 ? 6.921 -26.773 -24.688 1.00 96.19 351 PHE A N 1
ATOM 2754 C CA . PHE A 1 351 ? 7.901 -26.014 -23.913 1.00 96.19 351 PHE A CA 1
ATOM 2755 C C . PHE A 1 351 ? 9.167 -26.843 -23.729 1.00 96.19 351 PHE A C 1
ATOM 2757 O O . PHE A 1 351 ? 9.084 -28.040 -23.444 1.00 96.19 351 PHE A O 1
ATOM 2764 N N . TYR A 1 352 ? 10.328 -26.204 -23.853 1.00 94.88 352 TYR A N 1
ATOM 2765 C CA . TYR A 1 352 ? 11.606 -26.846 -23.594 1.00 94.88 352 TYR A CA 1
ATOM 2766 C C . TYR A 1 352 ? 12.650 -25.896 -22.999 1.00 94.88 352 TYR A C 1
ATOM 2768 O O . TYR A 1 352 ? 12.562 -24.676 -23.148 1.00 94.88 352 TYR A O 1
ATOM 2776 N N . LEU A 1 353 ? 13.629 -26.479 -22.304 1.00 95.25 353 LEU A N 1
ATOM 2777 C CA . LEU A 1 353 ? 14.803 -25.779 -21.777 1.00 95.25 353 LEU A CA 1
ATOM 2778 C C . LEU A 1 353 ? 16.038 -26.123 -22.617 1.00 95.25 353 LEU A C 1
ATOM 2780 O O . LEU A 1 353 ? 16.362 -27.299 -22.774 1.00 95.25 353 LEU A O 1
ATOM 2784 N N . GLU A 1 354 ? 16.720 -25.098 -23.120 1.00 93.44 354 GLU A N 1
ATOM 2785 C CA . GLU A 1 354 ? 17.911 -25.147 -23.983 1.00 93.44 354 GLU A CA 1
ATOM 2786 C C . GLU A 1 354 ? 18.992 -24.175 -23.466 1.00 93.44 354 GLU A C 1
ATOM 2788 O O . GLU A 1 354 ? 18.831 -23.563 -22.407 1.00 93.44 354 GLU A O 1
ATOM 2793 N N . GLY A 1 355 ? 20.081 -23.967 -24.213 1.00 76.38 355 GLY A N 1
ATOM 2794 C CA . GLY A 1 355 ? 20.898 -22.754 -24.068 1.00 76.38 355 GLY A CA 1
ATOM 2795 C C . GLY A 1 355 ? 22.392 -22.950 -23.817 1.00 76.38 355 GLY A C 1
ATOM 2796 O O . GLY A 1 355 ? 23.163 -22.295 -24.523 1.00 76.38 355 GLY A O 1
ATOM 2797 N N . PRO A 1 356 ? 22.849 -23.828 -22.893 1.00 90.50 356 PRO A N 1
ATOM 2798 C CA . PRO A 1 356 ? 24.280 -23.982 -22.664 1.00 90.50 356 PRO A CA 1
ATOM 2799 C C . PRO A 1 356 ? 24.986 -24.414 -23.955 1.00 90.50 356 PRO A C 1
ATOM 2801 O O . PRO A 1 356 ? 24.399 -25.188 -24.726 1.00 90.50 356 PRO A O 1
ATOM 2804 N N . PRO A 1 357 ? 26.229 -23.963 -24.202 1.00 88.19 357 PRO A N 1
ATOM 2805 C CA . PRO A 1 357 ? 27.001 -24.376 -25.369 1.00 88.19 357 PRO A CA 1
ATOM 2806 C C . PRO A 1 357 ? 27.086 -25.901 -25.535 1.00 88.19 357 PRO A C 1
ATOM 2808 O O . PRO A 1 357 ? 26.874 -26.667 -24.591 1.00 88.19 357 PRO A O 1
ATOM 2811 N N . ALA A 1 358 ? 27.413 -26.348 -26.748 1.00 87.62 358 ALA A N 1
ATOM 2812 C CA . ALA A 1 358 ? 27.707 -27.753 -27.012 1.00 87.62 358 ALA A CA 1
ATOM 2813 C C . ALA A 1 358 ? 28.817 -28.265 -26.070 1.00 87.62 358 ALA A C 1
ATOM 2815 O O . ALA A 1 358 ? 29.797 -27.564 -25.818 1.00 87.62 358 ALA A O 1
ATOM 2816 N N . GLY A 1 359 ? 28.654 -29.477 -25.537 1.00 84.81 359 GLY A N 1
ATOM 2817 C CA . GLY A 1 359 ? 29.559 -30.070 -24.547 1.00 84.81 359 GLY A CA 1
ATOM 2818 C C . GLY A 1 359 ? 29.363 -29.597 -23.098 1.00 84.81 359 GLY A C 1
ATOM 2819 O O . GLY A 1 359 ? 30.125 -30.024 -22.234 1.00 84.81 359 GLY A O 1
ATOM 2820 N N . VAL A 1 360 ? 28.368 -28.746 -22.819 1.00 90.94 360 VAL A N 1
ATOM 2821 C CA . VAL A 1 360 ? 27.974 -28.344 -21.456 1.00 90.94 360 VAL A CA 1
ATOM 2822 C C . VAL A 1 360 ? 26.677 -29.052 -21.070 1.00 90.94 360 VAL A C 1
ATOM 2824 O O . VAL A 1 360 ? 25.693 -29.007 -21.819 1.00 90.94 360 VAL A O 1
ATOM 2827 N N . ASP A 1 361 ? 26.658 -29.678 -19.897 1.00 92.06 361 ASP A N 1
ATOM 2828 C CA . ASP A 1 361 ? 25.493 -30.399 -19.391 1.00 92.06 361 ASP A CA 1
ATOM 2829 C C . ASP A 1 361 ? 24.524 -29.427 -18.693 1.00 92.06 361 ASP A C 1
ATOM 2831 O O . ASP A 1 361 ? 24.932 -28.516 -17.963 1.00 92.06 361 ASP A O 1
ATOM 2835 N N . LEU A 1 362 ? 23.223 -29.607 -18.938 1.00 93.44 362 LEU A N 1
ATOM 2836 C CA . LEU A 1 362 ? 22.149 -28.789 -18.368 1.00 93.44 362 LEU A CA 1
ATOM 2837 C C . LEU A 1 362 ? 21.468 -29.559 -17.234 1.00 93.44 362 LEU A C 1
ATOM 2839 O O . LEU A 1 362 ? 20.952 -30.655 -17.440 1.00 93.44 362 LEU A O 1
ATOM 2843 N N . ILE A 1 363 ? 21.434 -28.966 -16.045 1.00 92.56 363 ILE A N 1
ATOM 2844 C CA . ILE A 1 363 ? 20.872 -29.566 -14.835 1.00 92.56 363 ILE A CA 1
ATOM 2845 C C . ILE A 1 363 ? 19.628 -28.772 -14.433 1.00 92.56 363 ILE A C 1
ATOM 2847 O O . ILE A 1 363 ? 19.662 -27.542 -14.372 1.00 92.56 363 ILE A O 1
ATOM 2851 N N . ILE A 1 364 ? 18.521 -29.465 -14.171 1.00 93.62 364 ILE A N 1
ATOM 2852 C CA . ILE A 1 364 ? 17.204 -28.868 -13.926 1.00 93.62 364 ILE A CA 1
ATOM 2853 C C . ILE A 1 364 ? 16.647 -29.459 -12.627 1.00 93.62 364 ILE A C 1
ATOM 2855 O O . ILE A 1 364 ? 16.364 -30.651 -12.565 1.00 93.62 364 ILE A O 1
ATOM 2859 N N . ASP A 1 365 ? 16.491 -28.633 -11.593 1.00 89.00 365 ASP A N 1
ATOM 2860 C CA . ASP A 1 365 ? 15.843 -29.020 -10.331 1.00 89.00 365 ASP A CA 1
ATOM 2861 C C . ASP A 1 365 ? 14.325 -29.052 -10.499 1.00 89.00 365 ASP A C 1
ATOM 2863 O O . ASP A 1 365 ? 13.684 -30.061 -10.229 1.00 89.00 365 ASP A O 1
ATOM 2867 N N . SER A 1 366 ? 13.749 -27.946 -10.974 1.00 90.69 366 SER A N 1
ATOM 2868 C CA . SER A 1 366 ? 12.303 -27.836 -11.109 1.00 90.69 366 SER A CA 1
ATOM 2869 C C . SER A 1 366 ? 11.863 -26.889 -12.215 1.00 90.69 366 SER A C 1
ATOM 2871 O O . SER A 1 366 ? 12.569 -25.935 -12.546 1.00 90.69 366 SER A O 1
ATOM 2873 N N . VAL A 1 367 ? 10.675 -27.136 -12.782 1.00 91.62 367 VAL A N 1
ATOM 2874 C CA . VAL A 1 367 ? 10.047 -26.272 -13.798 1.00 91.62 367 VAL A CA 1
ATOM 2875 C C . VAL A 1 367 ? 8.576 -26.021 -13.485 1.00 91.62 367 VAL A C 1
ATOM 2877 O O . VAL A 1 367 ? 7.701 -26.857 -13.707 1.00 91.62 367 VAL A O 1
ATOM 2880 N N . THR A 1 368 ? 8.281 -24.813 -13.027 1.00 90.00 368 THR A N 1
ATOM 2881 C CA . THR A 1 368 ? 6.909 -24.340 -12.834 1.00 90.00 368 THR A CA 1
ATOM 2882 C C . THR A 1 368 ? 6.462 -23.484 -14.012 1.00 90.00 368 THR A C 1
ATOM 2884 O O . THR A 1 368 ? 7.129 -22.518 -14.376 1.00 90.00 368 THR A O 1
ATOM 2887 N N . ILE A 1 369 ? 5.312 -23.821 -14.594 1.00 90.88 369 ILE A N 1
ATOM 2888 C CA . ILE A 1 369 ? 4.556 -22.936 -15.479 1.00 90.88 369 ILE A CA 1
ATOM 2889 C C . ILE A 1 369 ? 3.164 -22.797 -14.873 1.00 90.88 369 ILE A C 1
ATOM 2891 O O . ILE A 1 369 ? 2.374 -23.737 -14.891 1.00 90.88 369 ILE A O 1
ATOM 2895 N N . THR A 1 370 ? 2.860 -21.632 -14.312 1.00 84.69 370 THR A N 1
ATOM 2896 C CA . THR A 1 370 ? 1.554 -21.366 -13.694 1.00 84.69 370 THR A CA 1
ATOM 2897 C C . THR A 1 370 ? 0.766 -20.364 -14.526 1.00 84.69 370 THR A C 1
ATOM 2899 O O . THR A 1 370 ? 1.321 -19.422 -15.100 1.00 84.69 370 THR A O 1
ATOM 2902 N N . CYS A 1 371 ? -0.553 -20.545 -14.599 1.00 72.81 371 CYS A N 1
ATOM 2903 C CA . CYS A 1 371 ? -1.425 -19.475 -15.071 1.00 72.81 371 CYS A CA 1
ATOM 2904 C C . CYS A 1 371 ? -1.359 -18.325 -14.059 1.00 72.81 371 CYS A C 1
ATOM 2906 O O . CYS A 1 371 ? -1.677 -18.519 -12.884 1.00 72.81 371 CYS A O 1
ATOM 2908 N N . SER A 1 372 ? -0.999 -17.116 -14.498 1.00 56.22 372 SER A N 1
ATOM 2909 C CA . SER A 1 372 ? -1.077 -15.948 -13.617 1.00 56.22 372 SER A CA 1
ATOM 2910 C C . SER A 1 372 ? -2.538 -15.716 -13.207 1.00 56.22 372 SER A C 1
ATOM 2912 O O . SER A 1 372 ? -3.415 -15.560 -14.059 1.00 56.22 372 SER A O 1
ATOM 2914 N N . GLY A 1 373 ? -2.816 -15.752 -11.897 1.00 41.75 373 GLY A N 1
ATOM 2915 C CA . GLY A 1 373 ? -4.175 -15.822 -11.342 1.00 41.75 373 GLY A CA 1
ATOM 2916 C C . GLY A 1 373 ? -5.100 -14.714 -11.856 1.00 41.75 373 GLY A C 1
ATOM 2917 O O . GLY A 1 373 ? -5.038 -13.582 -11.380 1.00 41.75 373 GLY A O 1
ATOM 2918 N N . HIS A 1 374 ? -5.921 -15.053 -12.857 1.00 36.69 374 HIS A N 1
ATOM 2919 C CA . HIS A 1 374 ? -6.805 -14.179 -13.638 1.00 36.69 374 HIS A CA 1
ATOM 2920 C C . HIS A 1 374 ? -6.389 -12.696 -13.745 1.00 36.69 374 HIS A C 1
ATOM 2922 O O . HIS A 1 374 ? -7.169 -11.781 -13.472 1.00 36.69 374 HIS A O 1
ATOM 2928 N N . LYS A 1 375 ? -5.189 -12.452 -14.289 1.00 28.50 375 LYS A N 1
ATOM 2929 C CA . LYS A 1 375 ? -4.849 -11.181 -14.958 1.00 28.50 375 LYS A CA 1
ATOM 2930 C C . LYS A 1 375 ? -4.984 -11.270 -16.482 1.00 28.50 375 LYS A C 1
ATOM 2932 O O . LYS A 1 375 ? -4.185 -10.713 -17.224 1.00 28.50 375 LYS A O 1
ATOM 2937 N N . GLN A 1 376 ? -6.046 -11.925 -16.949 1.00 24.83 376 GLN A N 1
ATOM 2938 C CA . GLN A 1 376 ? -6.478 -11.782 -18.336 1.00 24.83 376 GLN A CA 1
ATOM 2939 C C . GLN A 1 376 ? -7.385 -10.564 -18.484 1.00 24.83 376 GLN A C 1
ATOM 2941 O O . GLN A 1 376 ? -8.472 -10.495 -17.902 1.00 24.83 376 GLN A O 1
ATOM 2946 N N . SER A 1 377 ? -6.983 -9.651 -19.360 1.00 27.64 377 SER A N 1
ATOM 2947 C CA . SER A 1 377 ? -7.930 -8.938 -20.205 1.00 27.64 377 SER A CA 1
ATOM 2948 C C . SER A 1 377 ? -8.708 -9.966 -21.029 1.00 27.64 377 SER A C 1
ATOM 2950 O O . SER A 1 377 ? -8.219 -10.448 -22.048 1.00 27.64 377 SER A O 1
ATOM 2952 N N . LYS A 1 378 ? -9.917 -10.322 -20.586 1.00 25.14 378 LYS A N 1
ATOM 2953 C CA . LYS A 1 378 ? -10.891 -10.922 -21.496 1.00 25.14 378 LYS A CA 1
ATOM 2954 C C . LYS A 1 378 ? -11.216 -9.893 -22.575 1.00 25.14 378 LYS A C 1
ATOM 2956 O O . LYS A 1 378 ? -11.738 -8.829 -22.242 1.00 25.14 378 LYS A O 1
ATOM 2961 N N . GLU A 1 379 ? -10.992 -10.244 -23.838 1.00 24.91 379 GLU A N 1
ATOM 2962 C CA . GLU A 1 379 ? -11.892 -9.769 -24.886 1.00 24.91 379 GLU A CA 1
ATOM 2963 C C . GLU A 1 379 ? -13.318 -10.135 -24.479 1.00 24.91 379 GLU A C 1
ATOM 2965 O O . GLU A 1 379 ? -13.581 -11.233 -23.967 1.00 24.91 379 GLU A O 1
ATOM 2970 N N . VAL A 1 380 ? -14.243 -9.200 -24.658 1.00 24.22 380 VAL A N 1
ATOM 2971 C CA . VAL A 1 380 ? -15.622 -9.391 -24.224 1.00 24.22 380 VAL A CA 1
ATOM 2972 C C . VAL A 1 380 ? -16.337 -10.286 -25.232 1.00 24.22 380 VAL A C 1
ATOM 2974 O O . VAL A 1 380 ? -17.134 -9.805 -26.019 1.00 24.22 380 VAL A O 1
ATOM 2977 N N . LYS A 1 381 ? -16.130 -11.607 -25.167 1.00 26.97 381 LYS A N 1
ATOM 2978 C CA . LYS A 1 381 ? -17.240 -12.519 -25.468 1.00 26.97 381 LYS A CA 1
ATOM 2979 C C . LYS A 1 381 ? -18.233 -12.389 -24.323 1.00 26.97 381 LYS A C 1
ATOM 2981 O O . LYS A 1 381 ? -17.985 -12.886 -23.221 1.00 26.97 381 LYS A O 1
ATOM 2986 N N . VAL A 1 382 ? -19.305 -11.645 -24.587 1.00 25.05 382 VAL A N 1
ATOM 2987 C CA . VAL A 1 382 ? -20.403 -11.385 -23.651 1.00 25.05 382 VAL A CA 1
ATOM 2988 C C . VAL A 1 382 ? -20.925 -12.725 -23.125 1.00 25.05 382 VAL A C 1
ATOM 2990 O O . VAL A 1 382 ? -21.412 -13.532 -23.917 1.00 25.05 382 VAL A O 1
ATOM 2993 N N . PRO A 1 383 ? -20.845 -13.009 -21.813 1.00 28.61 383 PRO A N 1
ATOM 2994 C CA . PRO A 1 383 ? -21.526 -14.164 -21.260 1.00 28.61 383 PRO A CA 1
ATOM 2995 C C . PRO A 1 383 ? -23.020 -13.841 -21.241 1.00 28.61 383 PRO A C 1
ATOM 2997 O O . PRO A 1 383 ? -23.454 -12.929 -20.531 1.00 28.61 383 PRO A O 1
ATOM 3000 N N . SER A 1 384 ? -23.801 -14.579 -22.027 1.00 33.19 384 SER A N 1
ATOM 3001 C CA . SER A 1 384 ? -25.261 -14.501 -22.026 1.00 33.19 384 SER A CA 1
ATOM 3002 C C . SER A 1 384 ? -25.788 -14.736 -20.606 1.00 33.19 384 SER A C 1
ATOM 3004 O O . SER A 1 384 ? -25.689 -15.851 -20.095 1.00 33.19 384 SER A O 1
ATOM 3006 N N . GLY A 1 385 ? -26.318 -13.689 -19.965 1.00 39.19 385 GLY A N 1
ATOM 3007 C CA . GLY A 1 385 ? -26.857 -13.763 -18.601 1.00 39.19 385 GLY A CA 1
ATOM 3008 C C . GLY A 1 385 ? -26.016 -13.124 -17.486 1.00 39.19 385 GLY A C 1
ATOM 3009 O O . GLY A 1 385 ? -26.294 -13.387 -16.321 1.00 39.19 385 GLY A O 1
ATOM 3010 N N . VAL A 1 386 ? -25.025 -12.270 -17.778 1.00 42.31 386 VAL A N 1
ATOM 3011 C CA . VAL A 1 386 ? -24.554 -11.307 -16.758 1.00 42.31 386 VAL A CA 1
ATOM 3012 C C . VAL A 1 386 ? -25.514 -10.121 -16.721 1.00 42.31 386 VAL A C 1
ATOM 3014 O O . VAL A 1 386 ? -25.575 -9.351 -17.680 1.00 42.31 386 VAL A O 1
ATOM 3017 N N . GLU A 1 387 ? -26.224 -9.938 -15.606 1.00 56.16 387 GLU A N 1
ATOM 3018 C CA . GLU A 1 387 ? -26.993 -8.718 -15.340 1.00 56.16 387 GLU A CA 1
ATOM 3019 C C . GLU A 1 387 ? -26.044 -7.522 -15.205 1.00 56.16 387 GLU A C 1
ATOM 3021 O O . GLU A 1 387 ? -25.516 -7.215 -14.134 1.00 56.16 387 GLU A O 1
ATOM 3026 N N . THR A 1 388 ? -25.791 -6.838 -16.319 1.00 73.44 388 THR A N 1
ATOM 3027 C CA . THR A 1 388 ? -25.139 -5.537 -16.270 1.00 73.44 388 THR A CA 1
ATOM 3028 C C . THR A 1 388 ? -26.134 -4.472 -15.822 1.00 73.44 388 THR A C 1
ATOM 3030 O O . THR A 1 388 ? -27.297 -4.446 -16.217 1.00 73.44 388 THR A O 1
ATOM 3033 N N . ILE A 1 389 ? -25.639 -3.549 -15.004 1.00 86.56 389 ILE A N 1
ATOM 3034 C CA . ILE A 1 389 ? -26.393 -2.407 -14.489 1.00 86.56 389 ILE A CA 1
ATOM 3035 C C . ILE A 1 389 ? -26.878 -1.487 -15.619 1.00 86.56 389 ILE A C 1
ATOM 3037 O O . ILE A 1 389 ? -27.860 -0.770 -15.437 1.00 86.56 389 ILE A O 1
ATOM 3041 N N . ILE A 1 390 ? -26.226 -1.508 -16.786 1.00 90.38 390 ILE A N 1
ATOM 3042 C CA . ILE A 1 390 ? -26.583 -0.717 -17.969 1.00 90.38 390 ILE A CA 1
ATOM 3043 C C . ILE A 1 390 ? -27.668 -1.439 -18.770 1.00 90.38 390 ILE A C 1
ATOM 3045 O O . ILE A 1 390 ? -27.539 -2.603 -19.128 1.00 90.38 390 ILE A O 1
ATOM 3049 N N . LYS A 1 391 ? -28.746 -0.725 -19.095 1.00 90.06 391 LYS A N 1
ATOM 3050 C CA . LYS A 1 391 ? -29.837 -1.251 -19.920 1.00 90.06 391 LYS A CA 1
ATOM 3051 C C . LYS A 1 391 ? -29.477 -1.084 -21.388 1.00 90.06 391 LYS A C 1
ATOM 3053 O O . LYS A 1 391 ? -28.948 -0.037 -21.758 1.00 90.06 391 LYS A O 1
ATOM 3058 N N . ASN A 1 392 ? -29.827 -2.082 -22.202 1.00 88.94 392 ASN A N 1
ATOM 3059 C CA . ASN A 1 392 ? -29.560 -2.104 -23.642 1.00 88.94 392 ASN A CA 1
ATOM 3060 C C . ASN A 1 392 ? -28.072 -1.812 -23.987 1.00 88.94 392 ASN A C 1
ATOM 3062 O O . ASN A 1 392 ? -27.783 -0.849 -24.697 1.00 88.94 392 ASN A O 1
ATOM 3066 N N . PRO A 1 393 ? -27.108 -2.591 -23.452 1.00 88.00 393 PRO A N 1
ATOM 3067 C CA . PRO A 1 393 ? -25.675 -2.307 -23.598 1.00 88.00 393 PRO A CA 1
ATOM 3068 C C . PRO A 1 393 ? -25.132 -2.512 -25.024 1.00 88.00 393 PRO A C 1
ATOM 3070 O O . PRO A 1 393 ? -24.085 -1.953 -25.330 1.00 88.00 393 PRO A O 1
ATOM 3073 N N . HIS A 1 394 ? -25.827 -3.288 -25.868 1.00 87.69 394 HIS A N 1
ATOM 3074 C CA . HIS A 1 394 ? -25.444 -3.628 -27.252 1.00 87.69 394 HIS A CA 1
ATOM 3075 C C . HIS A 1 394 ? -26.405 -3.054 -28.313 1.00 87.69 394 HIS A C 1
ATOM 3077 O O . HIS A 1 394 ? -26.387 -3.475 -29.460 1.00 87.69 394 HIS A O 1
ATOM 3083 N N . PHE A 1 395 ? -27.272 -2.106 -27.939 1.00 90.69 395 PHE A N 1
ATOM 3084 C CA . PHE A 1 395 ? -28.160 -1.367 -28.858 1.00 90.69 395 PHE A CA 1
ATOM 3085 C C . PHE A 1 395 ? -29.148 -2.215 -29.698 1.00 90.69 395 PHE A C 1
ATOM 3087 O O . PHE A 1 395 ? -29.772 -1.711 -30.638 1.00 90.69 395 PHE A O 1
ATOM 3094 N N . GLU A 1 396 ? -29.346 -3.483 -29.328 1.00 87.38 396 GLU A N 1
ATOM 3095 C CA . GLU A 1 396 ? -30.342 -4.395 -29.910 1.00 87.38 396 GLU A CA 1
ATOM 3096 C C . GLU A 1 396 ? -31.768 -3.816 -29.753 1.00 87.38 396 GLU A C 1
ATOM 3098 O O . GLU A 1 396 ? -32.518 -3.735 -30.724 1.00 87.38 396 GLU A O 1
ATOM 3103 N N . ASP A 1 397 ? -32.088 -3.252 -28.577 1.00 88.06 397 ASP A N 1
ATOM 3104 C CA . ASP A 1 397 ? -33.333 -2.520 -28.250 1.00 88.06 397 ASP A CA 1
ATOM 3105 C C . ASP A 1 397 ? -33.344 -1.080 -28.846 1.00 88.06 397 ASP A C 1
ATOM 3107 O O . ASP A 1 397 ? -33.906 -0.132 -28.283 1.00 88.06 397 ASP A O 1
ATOM 3111 N N . GLY A 1 398 ? -32.653 -0.857 -29.967 1.00 88.81 398 GLY A N 1
ATOM 3112 C CA . GLY A 1 398 ? -32.438 0.472 -30.543 1.00 88.81 398 GLY A CA 1
ATOM 3113 C C . GLY A 1 398 ? -31.583 1.363 -29.630 1.00 88.81 398 GLY A C 1
ATOM 3114 O O . GLY A 1 398 ? -30.626 0.912 -29.007 1.00 88.81 398 GLY A O 1
ATOM 3115 N N . LEU A 1 399 ? -31.951 2.641 -29.494 1.00 91.00 399 LEU A N 1
ATOM 3116 C CA . LEU A 1 399 ? -31.314 3.588 -28.559 1.00 91.00 399 LEU A CA 1
ATOM 3117 C C . LEU A 1 399 ? -32.057 3.696 -27.210 1.00 91.00 399 LEU A C 1
ATOM 3119 O O . LEU A 1 399 ? -31.898 4.663 -26.467 1.00 91.00 399 LEU A O 1
ATOM 3123 N N . ARG A 1 400 ? -32.893 2.711 -26.858 1.00 91.31 400 ARG A N 1
ATOM 3124 C CA . ARG A 1 400 ? -33.697 2.742 -25.628 1.00 91.31 400 ARG A CA 1
ATOM 3125 C C . ARG A 1 400 ? -32.808 2.821 -24.381 1.00 91.31 400 ARG A C 1
ATOM 3127 O O . ARG A 1 400 ? -31.893 2.015 -24.226 1.00 91.31 400 ARG A O 1
ATOM 3134 N N . ASN A 1 401 ? -33.145 3.730 -23.460 1.00 91.38 401 ASN A N 1
ATOM 3135 C CA . ASN A 1 401 ? -32.380 4.112 -22.255 1.00 91.38 401 ASN A CA 1
ATOM 3136 C C . ASN A 1 401 ? -31.082 4.914 -22.506 1.00 91.38 401 ASN A C 1
ATOM 3138 O O . ASN A 1 401 ? -30.380 5.217 -21.542 1.00 91.38 401 ASN A O 1
ATOM 3142 N N . TRP A 1 402 ? -30.772 5.289 -23.748 1.00 95.12 402 TRP A N 1
ATOM 3143 C CA . TRP A 1 402 ? -29.618 6.125 -24.092 1.00 95.12 402 TRP A CA 1
ATOM 3144 C C . TRP A 1 402 ? -30.056 7.532 -24.509 1.00 95.12 402 TRP A C 1
ATOM 3146 O O . TRP A 1 402 ? -31.122 7.710 -25.095 1.00 95.12 402 TRP A O 1
ATOM 3156 N N . SER A 1 403 ? -29.227 8.541 -24.234 1.00 96.00 403 SER A N 1
ATOM 3157 C CA . SER A 1 403 ? -29.387 9.886 -24.801 1.00 96.00 403 SER A CA 1
ATOM 3158 C C . SER A 1 403 ? -28.041 10.466 -25.230 1.00 96.00 403 SER A C 1
ATOM 3160 O O . SER A 1 403 ? -26.990 10.071 -24.726 1.00 96.00 403 SER A O 1
ATOM 3162 N N . GLY A 1 404 ? -28.068 11.445 -26.132 1.00 94.44 404 GLY A N 1
ATOM 3163 C CA . GLY A 1 404 ? -26.933 12.343 -26.319 1.00 94.44 404 GLY A CA 1
ATOM 3164 C C . GLY A 1 404 ? -26.826 13.341 -25.161 1.00 94.44 404 GLY A C 1
ATOM 3165 O O . GLY A 1 404 ? -27.817 13.642 -24.487 1.00 94.44 404 GLY A O 1
ATOM 3166 N N . ARG A 1 405 ? -25.617 13.854 -24.924 1.00 94.50 405 ARG A N 1
ATOM 3167 C CA . ARG A 1 405 ? -25.297 14.909 -23.954 1.00 94.50 405 ARG A CA 1
ATOM 3168 C C . ARG A 1 405 ? -24.871 16.167 -24.712 1.00 94.50 405 ARG A C 1
ATOM 3170 O O . ARG A 1 405 ? -23.684 16.417 -24.892 1.00 94.50 405 ARG A O 1
ATOM 3177 N N . GLY A 1 406 ? -25.843 16.939 -25.198 1.00 90.88 406 GLY A N 1
ATOM 3178 C CA . GLY A 1 406 ? -25.583 18.112 -26.052 1.00 90.88 406 GLY A CA 1
ATOM 3179 C C . GLY A 1 406 ? -25.094 17.762 -27.467 1.00 90.88 406 GLY A C 1
ATOM 3180 O O . GLY A 1 406 ? -24.414 18.560 -28.099 1.00 90.88 406 GLY A O 1
ATOM 3181 N N . CYS A 1 407 ? -25.415 16.561 -27.942 1.00 93.75 407 CYS A N 1
ATOM 3182 C CA . CYS A 1 407 ? -25.138 16.058 -29.286 1.00 93.75 407 CYS A CA 1
ATOM 3183 C C . CYS A 1 407 ? -26.243 15.077 -29.706 1.00 93.75 407 CYS A C 1
ATOM 3185 O O . CYS A 1 407 ? -27.061 14.669 -28.875 1.00 93.75 407 CYS A O 1
ATOM 3187 N N . ASN A 1 408 ? -26.253 14.680 -30.976 1.00 93.44 408 ASN A N 1
ATOM 3188 C CA . ASN A 1 408 ? -27.153 13.643 -31.476 1.00 93.44 408 ASN A CA 1
ATOM 3189 C C . ASN A 1 408 ? -26.591 12.249 -31.167 1.00 93.44 408 ASN A C 1
ATOM 3191 O O . ASN A 1 408 ? -25.382 12.087 -30.995 1.00 93.44 408 ASN A O 1
ATOM 3195 N N . ILE A 1 409 ? -27.459 11.235 -31.125 1.00 95.44 409 ILE A N 1
ATOM 3196 C CA . ILE A 1 409 ? -27.044 9.827 -31.106 1.00 95.44 409 ILE A CA 1
ATOM 3197 C C . ILE A 1 409 ? -27.778 9.027 -32.183 1.00 95.44 409 ILE A C 1
ATOM 3199 O O . ILE A 1 409 ? -28.982 9.191 -32.369 1.00 95.44 409 ILE A O 1
ATOM 3203 N N . CYS A 1 410 ? -27.048 8.149 -32.867 1.00 91.81 410 CYS A N 1
ATOM 3204 C CA . CYS A 1 410 ? -27.546 7.285 -33.938 1.00 91.81 410 CYS A CA 1
ATOM 3205 C C . CYS A 1 410 ? -27.123 5.830 -33.678 1.00 91.81 410 CYS A C 1
ATOM 3207 O O . CYS A 1 410 ? -26.043 5.598 -33.139 1.00 91.81 410 CYS A O 1
ATOM 3209 N N . ARG A 1 411 ? -27.946 4.849 -34.071 1.00 92.00 411 ARG A N 1
ATOM 3210 C CA . ARG A 1 411 ? -27.582 3.419 -34.072 1.00 92.00 411 ARG A CA 1
ATOM 3211 C C . ARG A 1 411 ? -27.227 2.990 -35.491 1.00 92.00 411 ARG A C 1
ATOM 3213 O O . ARG A 1 411 ? -27.923 3.383 -36.423 1.00 92.00 411 ARG A O 1
ATOM 3220 N N . HIS A 1 412 ? -26.212 2.146 -35.629 1.00 87.12 412 HIS A N 1
ATOM 3221 C CA . HIS A 1 412 ? -25.681 1.699 -36.912 1.00 87.12 412 HIS A CA 1
ATOM 3222 C C . HIS A 1 412 ? -25.515 0.186 -36.987 1.00 87.12 412 HIS A C 1
ATOM 3224 O O . HIS A 1 412 ? -25.309 -0.486 -35.976 1.00 87.12 412 HIS A O 1
ATOM 3230 N N . GLU A 1 413 ? -25.570 -0.306 -38.219 1.00 81.31 413 GLU A N 1
ATOM 3231 C CA . GLU A 1 413 ? -25.201 -1.661 -38.630 1.00 81.31 413 GLU A CA 1
ATOM 3232 C C . GLU A 1 413 ? -23.815 -1.640 -39.304 1.00 81.31 413 GLU A C 1
ATOM 3234 O O . GLU A 1 413 ? -23.204 -0.584 -39.483 1.00 81.31 413 GLU A O 1
ATOM 3239 N N . SER A 1 414 ? -23.325 -2.814 -39.711 1.00 71.31 414 SER A N 1
ATOM 3240 C CA . SER A 1 414 ? -21.977 -3.044 -40.272 1.00 71.31 414 SER A CA 1
ATOM 3241 C C . SER A 1 414 ? -21.586 -2.247 -41.536 1.00 71.31 414 SER A C 1
ATOM 3243 O O . SER A 1 414 ? -20.445 -2.345 -41.987 1.00 71.31 414 SER A O 1
ATOM 3245 N N . THR A 1 415 ? -22.499 -1.465 -42.118 1.00 60.69 415 THR A N 1
ATOM 3246 C CA . THR A 1 415 ? -22.309 -0.671 -43.347 1.00 60.69 415 THR A CA 1
ATOM 3247 C C . THR A 1 415 ? -21.975 0.805 -43.094 1.00 60.69 415 THR A C 1
ATOM 3249 O O . THR A 1 415 ? -21.630 1.529 -44.028 1.00 60.69 415 THR A O 1
ATOM 3252 N N . ALA A 1 416 ? -22.061 1.285 -41.850 1.00 63.69 416 ALA A N 1
ATOM 3253 C CA . ALA A 1 416 ? -21.794 2.685 -41.523 1.00 63.69 416 ALA A CA 1
ATOM 3254 C C . ALA A 1 416 ? -20.291 3.003 -41.382 1.00 63.69 416 ALA A C 1
ATOM 3256 O O . ALA A 1 416 ? -19.451 2.117 -41.210 1.00 63.69 416 ALA A O 1
ATOM 3257 N N . TYR A 1 417 ? -19.957 4.300 -41.429 1.00 68.75 417 TYR A N 1
ATOM 3258 C CA . TYR A 1 417 ? -18.629 4.852 -41.107 1.00 68.75 417 TYR A CA 1
ATOM 3259 C C . TYR A 1 417 ? -17.429 4.222 -41.849 1.00 68.75 417 TYR A C 1
ATOM 3261 O O . TYR A 1 417 ? -16.312 4.209 -41.337 1.00 68.75 417 TYR A O 1
ATOM 3269 N N . GLY A 1 418 ? -17.639 3.727 -43.073 1.00 66.44 418 GLY A N 1
ATOM 3270 C CA . GLY A 1 418 ? -16.598 3.040 -43.847 1.00 66.44 418 GLY A CA 1
ATOM 3271 C C . GLY A 1 418 ? -16.484 1.550 -43.514 1.00 66.44 418 GLY A C 1
ATOM 3272 O O . GLY A 1 418 ? -15.378 1.030 -43.395 1.00 66.44 418 GLY A O 1
ATOM 3273 N N . ASN A 1 419 ? -17.629 0.872 -43.374 1.00 75.50 419 ASN A N 1
ATOM 3274 C CA . ASN A 1 419 ? -17.752 -0.548 -43.026 1.00 75.50 419 ASN A CA 1
ATOM 3275 C C . ASN A 1 419 ? -17.163 -0.898 -41.646 1.00 75.50 419 ASN A C 1
ATOM 3277 O O . ASN A 1 419 ? -16.469 -1.904 -41.476 1.00 75.50 419 ASN A O 1
ATOM 3281 N N . VAL A 1 420 ? -17.439 -0.061 -40.639 1.00 82.50 420 VAL A N 1
ATOM 3282 C CA . VAL A 1 420 ? -17.127 -0.386 -39.241 1.00 82.50 420 VAL A CA 1
ATOM 3283 C C . VAL A 1 420 ? -18.036 -1.528 -38.794 1.00 82.50 420 VAL A C 1
ATOM 3285 O O . VAL A 1 420 ? -19.236 -1.343 -38.614 1.00 82.50 420 VAL A O 1
ATOM 3288 N N . GLN A 1 421 ? -17.466 -2.713 -38.587 1.00 83.25 421 GLN A N 1
ATOM 3289 C CA . GLN A 1 421 ? -18.191 -3.815 -37.957 1.00 83.25 421 GLN A CA 1
ATOM 3290 C C . GLN A 1 421 ? -18.267 -3.611 -36.432 1.00 83.25 421 GLN A C 1
ATOM 3292 O O . GLN A 1 421 ? -17.274 -3.166 -35.836 1.00 83.25 421 GLN A O 1
ATOM 3297 N N . PRO A 1 422 ? -19.407 -3.934 -35.789 1.00 83.00 422 PRO A N 1
ATOM 3298 C CA . PRO A 1 422 ? -19.475 -4.037 -34.336 1.00 83.00 422 PRO A CA 1
ATOM 3299 C C . PRO A 1 422 ? -18.523 -5.133 -33.838 1.00 83.00 422 PRO A C 1
ATOM 3301 O O . PRO A 1 422 ? -18.268 -6.131 -34.514 1.00 83.00 422 PRO A O 1
ATOM 3304 N N . LEU A 1 423 ? -17.992 -4.926 -32.640 1.00 79.25 423 LEU A N 1
ATOM 3305 C CA . LEU A 1 423 ? -17.218 -5.893 -31.874 1.00 79.25 423 LEU A CA 1
ATOM 3306 C C . LEU A 1 423 ? -18.132 -6.925 -31.184 1.00 79.25 423 LEU A C 1
ATOM 3308 O O . LEU A 1 423 ? -17.714 -8.066 -30.993 1.00 79.25 423 LEU A O 1
ATOM 3312 N N . ASN A 1 424 ? -19.354 -6.540 -30.791 1.00 67.38 424 ASN A N 1
ATOM 3313 C CA . ASN A 1 424 ? -20.305 -7.405 -30.089 1.00 67.38 424 ASN A CA 1
ATOM 3314 C C . ASN A 1 424 ? -21.765 -7.181 -30.501 1.00 67.38 424 ASN A C 1
ATOM 3316 O O . ASN A 1 424 ? -22.288 -6.074 -30.426 1.00 67.38 424 ASN A O 1
ATOM 3320 N N . GLY A 1 425 ? -22.467 -8.275 -30.805 1.00 71.88 425 GLY A N 1
ATOM 3321 C CA . GLY A 1 425 ? -23.858 -8.216 -31.258 1.00 71.88 425 GLY A CA 1
ATOM 3322 C C . GLY A 1 425 ? -23.964 -7.695 -32.691 1.00 71.88 425 GLY A C 1
ATOM 3323 O O . GLY A 1 425 ? -23.032 -7.842 -33.483 1.00 71.88 425 GLY A O 1
ATOM 3324 N N . SER A 1 426 ? -25.112 -7.112 -33.030 1.00 83.75 426 SER A N 1
ATOM 3325 C CA . SER A 1 426 ? -25.409 -6.671 -34.402 1.00 83.75 426 SER A CA 1
ATOM 3326 C C . SER A 1 426 ? -25.230 -5.162 -34.617 1.00 83.75 426 SER A C 1
ATOM 3328 O O . SER A 1 426 ? -25.273 -4.701 -35.759 1.00 83.75 426 SER A O 1
ATOM 3330 N N . TYR A 1 427 ? -25.036 -4.387 -33.541 1.00 89.25 427 TYR A N 1
ATOM 3331 C CA . TYR A 1 427 ? -25.192 -2.931 -33.552 1.00 89.25 427 TYR A CA 1
ATOM 3332 C C . TYR A 1 427 ? -24.167 -2.183 -32.699 1.00 89.25 427 TYR A C 1
ATOM 3334 O O . TYR A 1 427 ? -23.777 -2.623 -31.622 1.00 89.25 427 TYR A O 1
ATOM 3342 N N . PHE A 1 428 ? -23.838 -0.967 -33.131 1.00 92.75 428 PHE A N 1
ATOM 3343 C CA . PHE A 1 428 ? -23.139 0.028 -32.314 1.00 92.75 428 PHE A CA 1
ATOM 3344 C C . PHE A 1 428 ? -23.873 1.376 -32.357 1.00 92.75 428 PHE A C 1
ATOM 3346 O O . PHE A 1 428 ? -24.739 1.607 -33.208 1.00 92.75 428 PHE A O 1
ATOM 3353 N N . ALA A 1 429 ? -23.531 2.284 -31.444 1.00 93.81 429 ALA A N 1
ATOM 3354 C CA . ALA A 1 429 ? -24.043 3.652 -31.434 1.00 93.81 429 ALA A CA 1
ATOM 3355 C C . ALA A 1 429 ? -22.944 4.669 -31.768 1.00 93.81 429 ALA A C 1
ATOM 3357 O O . ALA A 1 429 ? -21.775 4.463 -31.442 1.00 93.81 429 ALA A O 1
ATOM 3358 N N . SER A 1 430 ? -23.317 5.792 -32.380 1.00 94.06 430 SER A N 1
ATOM 3359 C CA . SER A 1 430 ? -22.446 6.957 -32.538 1.00 94.06 430 SER A CA 1
ATOM 3360 C C . SER A 1 430 ? -23.045 8.198 -31.879 1.00 94.06 430 SER A C 1
ATOM 3362 O O . SER A 1 430 ? -24.257 8.403 -31.919 1.00 94.06 430 SER A O 1
ATOM 3364 N N . ALA A 1 431 ? -22.194 9.021 -31.265 1.00 95.88 431 ALA A N 1
ATOM 3365 C CA . ALA A 1 431 ? -22.524 10.343 -30.743 1.00 95.88 431 ALA A CA 1
ATOM 3366 C C . ALA A 1 431 ? -21.972 11.409 -31.697 1.00 95.88 431 ALA A C 1
ATOM 3368 O O . ALA A 1 431 ? -20.751 11.542 -31.824 1.00 95.88 431 ALA A O 1
ATOM 3369 N N . THR A 1 432 ? -22.865 12.153 -32.355 1.00 94.12 432 THR A N 1
ATOM 3370 C CA . THR A 1 432 ? -22.556 12.943 -33.558 1.00 94.12 432 THR A CA 1
ATOM 3371 C C . THR A 1 432 ? -22.968 14.407 -33.447 1.00 94.12 432 THR A C 1
ATOM 3373 O O . THR A 1 432 ? -23.809 14.778 -32.623 1.00 94.12 432 THR A O 1
ATOM 3376 N N . GLY A 1 433 ? -22.357 15.271 -34.263 1.00 91.25 433 GLY A N 1
ATOM 3377 C CA . GLY A 1 433 ? -22.605 16.719 -34.197 1.00 91.25 433 GLY A CA 1
ATOM 3378 C C . GLY A 1 433 ? -22.121 17.338 -32.879 1.00 91.25 433 GLY A C 1
ATOM 3379 O O . GLY A 1 433 ? -22.754 18.238 -32.332 1.00 91.25 433 GLY A O 1
ATOM 3380 N N . ARG A 1 434 ? -21.021 16.809 -32.330 1.00 95.31 434 ARG A N 1
ATOM 3381 C CA . ARG A 1 434 ? -20.424 17.237 -31.058 1.00 95.31 434 ARG A CA 1
ATOM 3382 C C . ARG A 1 434 ? -19.757 18.608 -31.216 1.00 95.31 434 ARG A C 1
ATOM 3384 O O . ARG A 1 434 ? -18.767 18.727 -31.933 1.00 95.31 434 ARG A O 1
ATOM 3391 N N . VAL A 1 435 ? -20.266 19.628 -30.526 1.00 93.75 435 VAL A N 1
ATOM 3392 C CA . VAL A 1 435 ? -19.752 21.017 -30.567 1.00 93.75 435 VAL A CA 1
ATOM 3393 C C . VAL A 1 435 ? -18.737 21.331 -29.458 1.00 93.75 435 VAL A C 1
ATOM 3395 O O . VAL A 1 435 ? -18.010 22.319 -29.535 1.00 93.75 435 VAL A O 1
ATOM 3398 N N . HIS A 1 436 ? -18.638 20.466 -28.449 1.00 92.50 436 HIS A N 1
ATOM 3399 C CA . HIS A 1 436 ? -17.709 20.549 -27.327 1.00 92.50 436 HIS A CA 1
ATOM 3400 C C . HIS A 1 436 ? -17.153 19.166 -26.959 1.00 92.50 436 HIS A C 1
ATOM 3402 O O . HIS A 1 436 ? -17.771 18.131 -27.211 1.00 92.50 436 HIS A O 1
ATOM 3408 N N . ASN A 1 437 ? -15.999 19.146 -26.291 1.00 91.31 437 ASN A N 1
ATOM 3409 C CA . ASN A 1 437 ? -15.337 17.913 -25.850 1.00 91.31 437 ASN A CA 1
ATOM 3410 C C . ASN A 1 437 ? -16.149 17.095 -24.825 1.00 91.31 437 ASN A C 1
ATOM 3412 O O . ASN A 1 437 ? -16.074 15.866 -24.840 1.00 91.31 437 ASN A O 1
ATOM 3416 N N . TRP A 1 438 ? -16.961 17.760 -23.998 1.00 91.38 438 TRP A N 1
ATOM 3417 C CA . TRP A 1 438 ? -17.872 17.130 -23.034 1.00 91.38 438 TRP A CA 1
ATOM 3418 C C . TRP A 1 438 ? -19.149 16.547 -23.658 1.00 91.38 438 TRP A C 1
ATOM 3420 O O . TRP A 1 438 ? -19.930 15.888 -22.967 1.00 91.38 438 TRP A O 1
ATOM 3430 N N . ASN A 1 439 ? -19.393 16.770 -24.958 1.00 96.38 439 ASN A N 1
ATOM 3431 C CA . ASN A 1 439 ? -20.494 16.099 -25.638 1.00 96.38 439 ASN A CA 1
ATOM 3432 C C . ASN A 1 439 ? -20.189 14.610 -25.825 1.00 96.38 439 ASN A C 1
ATOM 3434 O O . ASN A 1 439 ? -19.040 14.218 -26.051 1.00 96.38 439 ASN A O 1
ATOM 3438 N N . GLY A 1 440 ? -21.231 13.783 -25.778 1.00 95.62 440 GLY A N 1
ATOM 3439 C CA . GLY A 1 440 ? -21.081 12.335 -25.717 1.00 95.62 440 GLY A CA 1
ATOM 3440 C C . GLY A 1 440 ? -22.399 11.578 -25.582 1.00 95.62 440 GLY A C 1
ATOM 3441 O O . GLY A 1 440 ? -23.459 12.185 -25.443 1.00 95.62 440 GLY A O 1
ATOM 3442 N N . ILE A 1 441 ? -22.333 10.249 -25.592 1.00 96.62 441 ILE A N 1
ATOM 3443 C CA . ILE A 1 441 ? -23.478 9.371 -25.299 1.00 96.62 441 ILE A CA 1
ATOM 3444 C C . ILE A 1 441 ? -23.559 9.098 -23.790 1.00 96.62 441 ILE A C 1
ATOM 3446 O O . ILE A 1 441 ? -22.529 8.889 -23.147 1.00 96.62 441 ILE A O 1
ATOM 3450 N N . GLN A 1 442 ? -24.766 9.119 -23.214 1.00 96.56 442 GLN A N 1
ATOM 3451 C CA . GLN A 1 442 ? -25.001 8.990 -21.771 1.00 96.56 442 GLN A CA 1
ATOM 3452 C C . GLN A 1 442 ? -26.165 8.049 -21.412 1.00 96.56 442 GLN A C 1
ATOM 3454 O O . GLN A 1 442 ? -27.129 7.911 -22.170 1.00 96.56 442 GLN A O 1
ATOM 3459 N N . GLN A 1 443 ? -26.103 7.453 -20.216 1.00 95.81 443 GLN A N 1
ATOM 3460 C CA . GLN A 1 443 ? -27.206 6.726 -19.579 1.00 95.81 443 GLN A CA 1
ATOM 3461 C C . GLN A 1 443 ? -27.289 7.050 -18.077 1.00 95.81 443 GLN A C 1
ATOM 3463 O O . GLN A 1 443 ? -26.299 6.986 -17.346 1.00 95.81 443 GLN A O 1
ATOM 3468 N N . GLU A 1 444 ? -28.496 7.361 -17.595 1.00 94.88 444 GLU A N 1
ATOM 3469 C CA . GLU A 1 444 ? -28.768 7.577 -16.171 1.00 94.88 444 GLU A CA 1
ATOM 3470 C C . GLU A 1 444 ? -28.894 6.251 -15.411 1.00 94.88 444 GLU A C 1
ATOM 3472 O O . GLU A 1 444 ? -29.790 5.457 -15.686 1.00 94.88 444 GLU A O 1
ATOM 3477 N N . ILE A 1 445 ? -28.027 6.025 -14.425 1.00 94.38 445 ILE A N 1
ATOM 3478 C CA . ILE A 1 445 ? -27.932 4.797 -13.618 1.00 94.38 445 ILE A CA 1
ATOM 3479 C C . ILE A 1 445 ? -28.441 4.966 -12.175 1.00 94.38 445 ILE A C 1
ATOM 3481 O O . ILE A 1 445 ? -28.280 4.059 -11.359 1.00 94.38 445 ILE A O 1
ATOM 3485 N N . THR A 1 446 ? -29.074 6.099 -11.855 1.00 92.38 446 THR A N 1
ATOM 3486 C CA . THR A 1 446 ? -29.756 6.359 -10.575 1.00 92.38 446 THR A CA 1
ATOM 3487 C C . THR A 1 446 ? -30.619 5.163 -10.146 1.00 92.38 446 THR A C 1
ATOM 3489 O O . THR A 1 446 ? -31.350 4.594 -10.957 1.00 92.38 446 THR A O 1
ATOM 3492 N N . GLY A 1 447 ? -30.505 4.747 -8.880 1.00 87.19 447 GLY A N 1
ATOM 3493 C CA . GLY A 1 447 ? -31.227 3.590 -8.330 1.00 87.19 447 GLY A CA 1
ATOM 3494 C C . GLY A 1 447 ? -30.753 2.210 -8.814 1.00 87.19 447 GLY A C 1
ATOM 3495 O O . GLY A 1 447 ? -31.328 1.209 -8.405 1.00 87.19 447 GLY A O 1
ATOM 3496 N N . ARG A 1 448 ? -29.720 2.134 -9.668 1.00 90.44 448 ARG A N 1
ATOM 3497 C CA . ARG A 1 448 ? -29.096 0.877 -10.135 1.00 90.44 448 ARG A CA 1
ATOM 3498 C C . ARG A 1 448 ? -27.627 0.725 -9.710 1.00 90.44 448 ARG A C 1
ATOM 3500 O O . ARG A 1 448 ? -26.966 -0.226 -10.109 1.00 90.44 448 ARG A O 1
ATOM 3507 N N . VAL A 1 449 ? -27.120 1.663 -8.913 1.00 88.50 449 VAL A N 1
ATOM 3508 C CA . VAL A 1 449 ? -25.831 1.584 -8.214 1.00 88.50 449 VAL A CA 1
ATOM 3509 C C . VAL A 1 449 ? -26.028 1.931 -6.744 1.00 88.50 449 VAL A C 1
ATOM 3511 O O . VAL A 1 449 ? -26.840 2.786 -6.398 1.00 88.50 449 VAL A O 1
ATOM 3514 N N . GLU A 1 450 ? -25.253 1.270 -5.896 1.00 83.62 450 GLU A N 1
ATOM 3515 C CA . GLU A 1 450 ? -25.284 1.380 -4.437 1.00 83.62 450 GLU A CA 1
ATOM 3516 C C . GLU A 1 450 ? -23.997 1.994 -3.873 1.00 83.62 450 GLU A C 1
ATOM 3518 O O . GLU A 1 450 ? -22.903 1.802 -4.413 1.00 83.62 450 GLU A O 1
ATOM 3523 N N . ARG A 1 451 ? -24.120 2.689 -2.737 1.00 84.50 451 ARG A N 1
ATOM 3524 C CA . ARG A 1 451 ? -22.979 3.208 -1.968 1.00 84.50 451 ARG A CA 1
ATOM 3525 C C . ARG A 1 451 ? -22.118 2.075 -1.393 1.00 84.50 451 ARG A C 1
ATOM 3527 O O . ARG A 1 451 ? -22.618 0.998 -1.087 1.00 84.50 451 ARG A O 1
ATOM 3534 N N . LYS A 1 452 ? -20.825 2.338 -1.196 1.00 77.56 452 LYS A N 1
ATOM 3535 C CA . LYS A 1 452 ? -19.804 1.427 -0.634 1.00 77.56 452 LYS A CA 1
ATOM 3536 C C . LYS A 1 452 ? -19.600 0.099 -1.394 1.00 77.56 452 LYS A C 1
ATOM 3538 O O . LYS A 1 452 ? -18.802 -0.736 -0.967 1.00 77.56 452 LYS A O 1
ATOM 3543 N N . VAL A 1 453 ? -20.226 -0.065 -2.562 1.00 81.62 453 VAL A N 1
ATOM 3544 C CA . VAL A 1 453 ? -19.927 -1.123 -3.537 1.00 81.62 453 VAL A CA 1
ATOM 3545 C C . VAL A 1 453 ? -18.917 -0.594 -4.559 1.00 81.62 453 VAL A C 1
ATOM 3547 O O . VAL A 1 453 ? -19.086 0.489 -5.117 1.00 81.62 453 VAL A O 1
ATOM 3550 N N . LEU A 1 454 ? -17.846 -1.356 -4.796 1.00 84.19 454 LEU A N 1
ATOM 3551 C CA . LEU A 1 454 ? -16.884 -1.080 -5.865 1.00 84.19 454 LEU A CA 1
ATOM 3552 C C . LEU A 1 454 ? -17.466 -1.595 -7.185 1.00 84.19 454 LEU A C 1
ATOM 3554 O O . LEU A 1 454 ? -17.879 -2.750 -7.253 1.00 84.19 454 LEU A O 1
ATOM 3558 N N . TYR A 1 455 ? -17.447 -0.784 -8.237 1.00 88.75 455 TYR A N 1
ATOM 3559 C CA . TYR A 1 455 ? -17.909 -1.155 -9.576 1.00 88.75 455 TYR A CA 1
ATOM 3560 C C . TYR A 1 455 ? -16.753 -1.235 -10.572 1.00 88.75 455 TYR A C 1
ATOM 3562 O O . TYR A 1 455 ? -15.753 -0.530 -10.434 1.00 88.75 455 TYR A O 1
ATOM 3570 N N . GLU A 1 456 ? -16.904 -2.077 -11.594 1.00 90.31 456 GLU A N 1
ATOM 3571 C CA . GLU A 1 456 ? -16.042 -2.128 -12.775 1.00 90.31 456 GLU A CA 1
ATOM 3572 C C . GLU A 1 456 ? -16.860 -1.785 -14.029 1.00 90.31 456 GLU A C 1
ATOM 3574 O O . GLU A 1 456 ? -17.928 -2.358 -14.264 1.00 90.31 456 GLU A O 1
ATOM 3579 N N . ILE A 1 457 ? -16.346 -0.836 -14.816 1.00 91.94 457 ILE A N 1
ATOM 3580 C CA . ILE A 1 457 ? -16.883 -0.417 -16.116 1.00 91.94 457 ILE A CA 1
ATOM 3581 C C . ILE A 1 457 ? -15.950 -0.894 -17.235 1.00 91.94 457 ILE A C 1
ATOM 3583 O O . ILE A 1 457 ? -14.725 -0.798 -17.116 1.00 91.94 457 ILE A O 1
ATOM 3587 N N . SER A 1 458 ? -16.534 -1.377 -18.330 1.00 92.06 458 SER A N 1
ATOM 3588 C CA . SER A 1 458 ? -15.838 -1.733 -19.568 1.00 92.06 458 SER A CA 1
ATOM 3589 C C . SER A 1 458 ? -16.661 -1.295 -20.779 1.00 92.06 458 SER A C 1
ATOM 3591 O O . SER A 1 458 ? -17.873 -1.506 -20.799 1.00 92.06 458 SER A O 1
ATOM 3593 N N . SER A 1 459 ? -16.021 -0.708 -21.791 1.00 92.94 459 SER A N 1
ATOM 3594 C CA . SER A 1 459 ? -16.681 -0.315 -23.042 1.00 92.94 459 SER A CA 1
ATOM 3595 C C . SER A 1 459 ? -15.707 -0.286 -24.216 1.00 92.94 459 SER A C 1
ATOM 3597 O O . SER A 1 459 ? -14.559 0.118 -24.021 1.00 92.94 459 SER A O 1
ATOM 3599 N N . ALA A 1 460 ? -16.133 -0.701 -25.412 1.00 93.75 460 ALA A N 1
ATOM 3600 C CA . ALA A 1 460 ? -15.340 -0.525 -26.625 1.00 93.75 460 ALA A CA 1
ATOM 3601 C C . ALA A 1 460 ? -15.715 0.800 -27.303 1.00 93.75 460 ALA A C 1
ATOM 3603 O O . ALA A 1 460 ? -16.889 1.116 -27.496 1.00 93.75 460 ALA A O 1
ATOM 3604 N N . VAL A 1 461 ? -14.700 1.589 -27.647 1.00 95.19 461 VAL A N 1
ATOM 3605 C CA . VAL A 1 461 ? -14.845 2.907 -28.267 1.00 95.19 461 VAL A CA 1
ATOM 3606 C C . VAL A 1 461 ? -13.929 3.050 -29.477 1.00 95.19 461 VAL A C 1
ATOM 3608 O O . VAL A 1 461 ? -12.830 2.497 -29.528 1.00 95.19 461 VAL A O 1
ATOM 3611 N N . ARG A 1 462 ? -14.379 3.821 -30.458 1.00 93.94 462 ARG A N 1
ATOM 3612 C CA . ARG A 1 462 ? -13.633 4.206 -31.663 1.00 93.94 462 ARG A CA 1
ATOM 3613 C C . ARG A 1 462 ? -14.007 5.657 -31.985 1.00 93.94 462 ARG A C 1
ATOM 3615 O O . ARG A 1 462 ? -15.009 6.155 -31.472 1.00 93.94 462 ARG A O 1
ATOM 3622 N N . ILE A 1 463 ? -13.216 6.362 -32.783 1.00 94.31 463 ILE A N 1
ATOM 3623 C CA . ILE A 1 463 ? -13.561 7.722 -33.234 1.00 94.31 463 ILE A CA 1
ATOM 3624 C C . ILE A 1 463 ? -13.785 7.752 -34.743 1.00 94.31 463 ILE A C 1
ATOM 3626 O O . ILE A 1 463 ? -13.379 6.836 -35.455 1.00 94.31 463 ILE A O 1
ATOM 3630 N N . PHE A 1 464 ? -14.426 8.807 -35.235 1.00 91.06 464 PHE A N 1
ATOM 3631 C CA . PHE A 1 464 ? -14.520 9.084 -36.665 1.00 91.06 464 PHE A CA 1
ATOM 3632 C C . PHE A 1 464 ? -14.396 10.590 -36.934 1.00 91.06 464 PHE A C 1
ATOM 3634 O O . PHE A 1 464 ? -14.791 11.409 -36.105 1.00 91.06 464 PHE A O 1
ATOM 3641 N N . GLY A 1 465 ? -13.825 10.961 -38.083 1.00 84.81 465 GLY A N 1
ATOM 3642 C CA . GLY A 1 465 ? -13.554 12.362 -38.436 1.00 84.81 465 GLY A CA 1
ATOM 3643 C C . GLY A 1 465 ? -12.198 12.909 -37.962 1.00 84.81 465 GLY A C 1
ATOM 3644 O O . GLY A 1 465 ? -11.977 14.113 -38.033 1.00 84.81 465 GLY A O 1
ATOM 3645 N N . SER A 1 466 ? -11.273 12.053 -37.509 1.00 84.56 466 SER A N 1
ATOM 3646 C CA . SER A 1 466 ? -9.882 12.421 -37.202 1.00 84.56 466 SER A CA 1
ATOM 3647 C C . SER A 1 466 ? -8.911 11.359 -37.711 1.00 84.56 466 SER A C 1
ATOM 3649 O O . SER A 1 466 ? -9.139 10.174 -37.501 1.00 84.56 466 SER A O 1
ATOM 3651 N N . VAL A 1 467 ? -7.812 11.800 -38.331 1.00 76.81 467 VAL A N 1
ATOM 3652 C CA . VAL A 1 467 ? -6.688 10.944 -38.773 1.00 76.81 467 VAL A CA 1
ATOM 3653 C C . VAL A 1 467 ? -5.702 10.664 -37.624 1.00 76.81 467 VAL A C 1
ATOM 3655 O O . VAL A 1 467 ? -4.919 9.714 -37.680 1.00 76.81 467 VAL A O 1
ATOM 3658 N N . ASN A 1 468 ? -5.748 11.497 -36.578 1.00 88.62 468 ASN A N 1
ATOM 3659 C CA . ASN A 1 468 ? -4.936 11.380 -35.371 1.00 88.62 468 ASN A CA 1
ATOM 3660 C C . ASN A 1 468 ? -5.742 10.733 -34.240 1.00 88.62 468 ASN A C 1
ATOM 3662 O O . ASN A 1 468 ? -6.919 11.060 -34.048 1.00 88.62 468 ASN A O 1
ATOM 3666 N N . ASP A 1 469 ? -5.075 9.899 -33.446 1.00 91.75 469 ASP A N 1
ATOM 3667 C CA . ASP A 1 469 ? -5.626 9.340 -32.215 1.00 91.75 469 ASP A CA 1
ATOM 3668 C C . ASP A 1 469 ? -5.992 10.460 -31.220 1.00 91.75 469 ASP A C 1
ATOM 3670 O O . ASP A 1 469 ? -5.275 11.457 -31.095 1.00 91.75 469 ASP A O 1
ATOM 3674 N N . THR A 1 470 ? -7.110 10.308 -30.501 1.00 93.06 470 THR A N 1
ATOM 3675 C CA . THR A 1 470 ? -7.542 11.274 -29.472 1.00 93.06 470 THR A CA 1
ATOM 3676 C C . THR A 1 470 ? -8.066 10.591 -28.211 1.00 93.06 470 THR A C 1
ATOM 3678 O O . THR A 1 470 ? -8.541 9.453 -28.245 1.00 93.06 470 THR A O 1
ATOM 3681 N N . GLU A 1 471 ? -7.980 11.288 -27.071 1.00 95.25 471 GLU A N 1
ATOM 3682 C CA . GLU A 1 471 ? -8.404 10.728 -25.789 1.00 95.25 471 GLU A CA 1
ATOM 3683 C C . GLU A 1 471 ? -9.933 10.658 -25.702 1.00 95.25 471 GLU A C 1
ATOM 3685 O O . GLU A 1 471 ? -10.612 11.684 -25.624 1.00 95.25 471 GLU A O 1
ATOM 3690 N N . VAL A 1 472 ? -10.458 9.437 -25.623 1.00 96.19 472 VAL A N 1
ATOM 3691 C CA . VAL A 1 472 ? -11.835 9.159 -25.208 1.00 96.19 472 VAL A CA 1
ATOM 3692 C C . VAL A 1 472 ? -11.814 8.765 -23.733 1.00 96.19 472 VAL A C 1
ATOM 3694 O O . VAL A 1 472 ? -10.905 8.068 -23.270 1.00 96.19 472 VAL A O 1
ATOM 3697 N N . ARG A 1 473 ? -12.814 9.203 -22.969 1.00 95.88 473 ARG A N 1
ATOM 3698 C CA . ARG A 1 473 ? -12.955 8.891 -21.543 1.00 95.88 473 ARG A CA 1
ATOM 3699 C C . ARG A 1 473 ? -14.394 8.550 -21.177 1.00 95.88 473 ARG A C 1
ATOM 3701 O O . ARG A 1 473 ? -15.336 9.053 -21.781 1.00 95.88 473 ARG A O 1
ATOM 3708 N N . ALA A 1 474 ? -14.549 7.716 -20.156 1.00 96.31 474 ALA A N 1
ATOM 3709 C CA . ALA A 1 474 ? -15.823 7.474 -19.495 1.00 96.31 474 ALA A CA 1
ATOM 3710 C C . ALA A 1 474 ? -15.849 8.259 -18.180 1.00 96.31 474 ALA A C 1
ATOM 3712 O O . ALA A 1 474 ? -14.937 8.121 -17.359 1.00 96.31 474 ALA A O 1
ATOM 3713 N N . THR A 1 475 ? -16.901 9.044 -17.974 1.00 95.62 475 THR A N 1
ATOM 3714 C CA . THR A 1 475 ? -17.079 9.923 -16.816 1.00 95.62 475 THR A CA 1
ATOM 3715 C C . THR A 1 475 ? -18.414 9.620 -16.143 1.00 95.62 475 THR A C 1
ATOM 3717 O O . THR A 1 475 ? -19.433 9.403 -16.798 1.00 95.62 475 THR A O 1
ATOM 3720 N N . LEU A 1 476 ? -18.407 9.589 -14.813 1.00 95.31 476 LEU A N 1
ATOM 3721 C CA . LEU A 1 476 ? -19.593 9.520 -13.969 1.00 95.31 476 LEU A CA 1
ATOM 3722 C C . LEU A 1 476 ? -19.880 10.917 -13.418 1.00 95.31 476 LEU A C 1
ATOM 3724 O O . LEU A 1 476 ? -19.037 11.506 -12.745 1.00 95.31 476 LEU A O 1
ATOM 3728 N N . TRP A 1 477 ? -21.078 11.427 -13.669 1.00 95.31 477 TRP A N 1
ATOM 3729 C CA . TRP A 1 477 ? -21.634 12.570 -12.956 1.00 95.31 477 TRP A CA 1
ATOM 3730 C C . TRP A 1 477 ? -22.552 12.059 -11.845 1.00 95.31 477 TRP A C 1
ATOM 3732 O O . TRP A 1 477 ? -23.475 11.286 -12.114 1.00 95.31 477 TRP A O 1
ATOM 3742 N N . VAL A 1 478 ? -22.296 12.477 -10.608 1.00 92.75 478 VAL A N 1
ATOM 3743 C CA . VAL A 1 478 ? -23.158 12.227 -9.447 1.00 92.75 478 VAL A CA 1
ATOM 3744 C C . VAL A 1 478 ? -23.540 13.539 -8.784 1.00 92.75 478 VAL A C 1
ATOM 3746 O O . VAL A 1 478 ? -22.753 14.484 -8.751 1.00 92.75 478 VAL A O 1
ATOM 3749 N N . GLN A 1 479 ? -24.749 13.578 -8.235 1.00 89.31 479 GLN A N 1
ATOM 3750 C CA . GLN A 1 479 ? -25.216 14.693 -7.423 1.00 89.31 479 GLN A CA 1
ATOM 3751 C C . GLN A 1 479 ? -25.169 14.295 -5.944 1.00 89.31 479 GLN A C 1
ATOM 3753 O O . GLN A 1 479 ? -26.046 13.584 -5.452 1.00 89.31 479 GLN A O 1
ATOM 3758 N N . GLU A 1 480 ? -24.116 14.722 -5.251 1.00 83.81 480 GLU A N 1
ATOM 3759 C CA . GLU A 1 480 ? -23.823 14.412 -3.847 1.00 83.81 480 GLU A CA 1
ATOM 3760 C C . GLU A 1 480 ? -24.145 15.637 -2.981 1.00 83.81 480 GLU A C 1
ATOM 3762 O O . GLU A 1 480 ? -23.695 16.745 -3.270 1.00 83.81 480 GLU A O 1
ATOM 3767 N N . TYR A 1 481 ? -24.959 15.469 -1.933 1.00 76.19 481 TYR A N 1
ATOM 3768 C CA . TYR A 1 481 ? -25.395 16.562 -1.040 1.00 76.19 481 TYR A CA 1
ATOM 3769 C C . TYR A 1 481 ? -25.940 17.824 -1.757 1.00 76.19 481 TYR A C 1
ATOM 3771 O O . TYR A 1 481 ? -25.782 18.945 -1.271 1.00 76.19 481 TYR A O 1
ATOM 3779 N N . GLY A 1 482 ? -26.565 17.659 -2.930 1.00 74.00 482 GLY A N 1
ATOM 3780 C CA . GLY A 1 482 ? -27.069 18.772 -3.748 1.00 74.00 482 GLY A CA 1
ATOM 3781 C C . GLY A 1 482 ? -25.994 19.550 -4.523 1.00 74.00 482 GLY A C 1
ATOM 3782 O O . GLY A 1 482 ? -26.296 20.611 -5.065 1.00 74.00 482 GLY A O 1
ATOM 3783 N N . ARG A 1 483 ? -24.754 19.046 -4.590 1.00 77.25 483 ARG A N 1
ATOM 3784 C CA . ARG A 1 483 ? -23.679 19.554 -5.453 1.00 77.25 483 ARG A CA 1
ATOM 3785 C C . ARG A 1 483 ? -23.380 18.555 -6.570 1.00 77.25 483 ARG A C 1
ATOM 3787 O O . ARG A 1 483 ? -23.443 17.344 -6.371 1.00 77.25 483 ARG A O 1
ATOM 3794 N N . ASP A 1 484 ? -23.002 19.071 -7.730 1.00 86.19 484 ASP A N 1
ATOM 3795 C CA . ASP A 1 484 ? -22.603 18.263 -8.880 1.00 86.19 484 ASP A CA 1
ATOM 3796 C C . ASP A 1 484 ? -21.120 17.870 -8.792 1.00 86.19 484 ASP A C 1
ATOM 3798 O O . ASP A 1 484 ? -20.247 18.728 -8.636 1.00 86.19 484 ASP A O 1
ATOM 3802 N N . ARG A 1 485 ? -20.822 16.577 -8.944 1.00 85.50 485 ARG A N 1
ATOM 3803 C CA . ARG A 1 485 ? -19.466 16.014 -8.919 1.00 85.50 485 ARG A CA 1
ATOM 3804 C C . ARG A 1 485 ? -19.222 15.154 -10.155 1.00 85.50 485 ARG A C 1
ATOM 3806 O O . ARG A 1 485 ? -20.043 14.318 -10.521 1.00 85.50 485 ARG A O 1
ATOM 3813 N N . TYR A 1 486 ? -18.055 15.334 -10.767 1.00 88.19 486 TYR A N 1
ATOM 3814 C CA . TYR A 1 486 ? -17.616 14.595 -11.950 1.00 88.19 486 TYR A CA 1
ATOM 3815 C C . TYR A 1 486 ? -16.428 13.696 -11.588 1.00 88.19 486 TYR A C 1
ATOM 3817 O O . TYR A 1 486 ? -15.445 14.156 -11.010 1.00 88.19 486 TYR A O 1
ATOM 3825 N N . VAL A 1 487 ? -16.524 12.407 -11.913 1.00 86.50 487 VAL A N 1
ATOM 3826 C CA . VAL A 1 487 ? -15.537 11.369 -11.587 1.00 86.50 487 VAL A CA 1
ATOM 3827 C C . VAL A 1 487 ? -15.111 10.671 -12.877 1.00 86.50 487 VAL A C 1
ATOM 3829 O O . VAL A 1 487 ? -15.895 9.946 -13.489 1.00 86.50 487 VAL A O 1
ATOM 3832 N N . GLY A 1 488 ? -13.863 10.882 -13.300 1.00 89.19 488 GLY A N 1
ATOM 3833 C CA . GLY A 1 488 ? -13.285 10.163 -14.437 1.00 89.19 488 GLY A CA 1
ATOM 3834 C C . GLY A 1 488 ? -13.076 8.688 -14.092 1.00 89.19 488 GLY A C 1
ATOM 3835 O O . GLY A 1 488 ? -12.374 8.373 -13.134 1.00 89.19 488 GLY A O 1
ATOM 3836 N N . LEU A 1 489 ? -13.692 7.789 -14.860 1.00 92.19 489 LEU A N 1
ATOM 3837 C CA . LEU A 1 489 ? -13.695 6.344 -14.608 1.00 92.19 489 LEU A CA 1
ATOM 3838 C C . LEU A 1 489 ? -12.567 5.623 -15.349 1.00 92.19 489 LEU A C 1
ATOM 3840 O O . LEU A 1 489 ? -11.926 4.724 -14.807 1.00 92.19 489 LEU A O 1
ATOM 3844 N N . ALA A 1 490 ? -12.379 5.994 -16.614 1.00 91.44 490 ALA A N 1
ATOM 3845 C CA . ALA A 1 490 ? -11.443 5.398 -17.560 1.00 91.44 490 ALA A CA 1
ATOM 3846 C C . ALA A 1 490 ? -11.102 6.423 -18.645 1.00 91.44 490 ALA A C 1
ATOM 3848 O O . ALA A 1 490 ? -11.959 7.227 -19.008 1.00 91.44 490 ALA A O 1
ATOM 3849 N N . LYS A 1 491 ? -9.892 6.365 -19.207 1.00 93.69 491 LYS A N 1
ATOM 3850 C CA . LYS A 1 491 ? -9.504 7.138 -20.396 1.00 93.69 491 LYS A CA 1
ATOM 3851 C C . LYS A 1 491 ? -8.497 6.354 -21.232 1.00 93.69 491 LYS A C 1
ATOM 3853 O O . LYS A 1 491 ? -7.677 5.637 -20.659 1.00 93.69 491 LYS A O 1
ATOM 3858 N N . ASN A 1 492 ? -8.569 6.463 -22.554 1.00 94.00 492 ASN A N 1
ATOM 3859 C CA . ASN A 1 492 ? -7.654 5.790 -23.475 1.00 94.00 492 ASN A CA 1
ATOM 3860 C C . ASN A 1 492 ? -7.570 6.551 -24.811 1.00 94.00 492 ASN A C 1
ATOM 3862 O O . ASN A 1 492 ? -8.459 7.342 -25.123 1.00 94.00 492 ASN A O 1
ATOM 3866 N N . GLN A 1 493 ? -6.521 6.316 -25.599 1.00 95.12 493 GLN A N 1
ATOM 3867 C CA . GLN A 1 493 ? -6.415 6.868 -26.953 1.00 95.12 493 GLN A CA 1
ATOM 3868 C C . GLN A 1 493 ? -7.214 5.994 -27.927 1.00 95.12 493 GLN A C 1
ATOM 3870 O O . GLN A 1 493 ? -6.986 4.786 -28.023 1.00 95.12 493 GLN A O 1
ATOM 3875 N N . ALA A 1 494 ? -8.170 6.590 -28.632 1.00 92.88 494 ALA A N 1
ATOM 3876 C CA . ALA A 1 494 ? -8.936 5.928 -29.681 1.00 92.88 494 ALA A CA 1
ATOM 3877 C C . ALA A 1 494 ? -8.499 6.445 -31.055 1.00 92.88 494 ALA A C 1
ATOM 3879 O O . ALA A 1 494 ? -8.187 7.625 -31.203 1.00 92.88 494 ALA A O 1
ATOM 3880 N N . SER A 1 495 ? -8.526 5.558 -32.049 1.00 92.81 495 SER A N 1
ATOM 3881 C CA . SER A 1 495 ? -8.217 5.855 -33.453 1.00 92.81 495 SER A CA 1
ATOM 3882 C C . SER A 1 495 ? -9.463 5.691 -34.327 1.00 92.81 495 SER A C 1
ATOM 3884 O O . SER A 1 495 ? -10.490 5.173 -33.875 1.00 92.81 495 SER A O 1
ATOM 3886 N N . ASP A 1 496 ? -9.367 6.076 -35.596 1.00 90.19 496 ASP A N 1
ATOM 3887 C CA . ASP A 1 496 ? -10.366 5.774 -36.623 1.00 90.19 496 ASP A CA 1
ATOM 3888 C C . ASP A 1 496 ? -10.275 4.330 -37.158 1.00 90.19 496 ASP A C 1
ATOM 3890 O O . ASP A 1 496 ? -11.157 3.890 -37.895 1.00 90.19 496 ASP A O 1
ATOM 3894 N N . LYS A 1 497 ? -9.255 3.554 -36.757 1.00 88.19 497 LYS A N 1
ATOM 3895 C CA . LYS A 1 497 ? -8.862 2.275 -37.392 1.00 88.19 497 LYS A CA 1
ATOM 3896 C C . LYS A 1 497 ? -9.369 1.034 -36.662 1.00 88.19 497 LYS A C 1
ATOM 3898 O O . LYS A 1 497 ? -9.721 0.053 -37.311 1.00 88.19 497 LYS A O 1
ATOM 3903 N N . GLN A 1 498 ? -9.419 1.070 -35.332 1.00 89.00 498 GLN A N 1
ATOM 3904 C CA . GLN A 1 498 ? -9.728 -0.094 -34.491 1.00 89.00 498 GLN A CA 1
ATOM 3905 C C . GLN A 1 498 ? -10.497 0.283 -33.219 1.00 89.00 498 GLN A C 1
ATOM 3907 O O . GLN A 1 498 ? -10.439 1.423 -32.762 1.00 89.00 498 GLN A O 1
ATOM 3912 N N . TRP A 1 499 ? -11.201 -0.692 -32.641 1.00 91.88 499 TRP A N 1
ATOM 3913 C CA . TRP A 1 499 ? -11.908 -0.550 -31.366 1.00 91.88 499 TRP A CA 1
ATOM 3914 C C . TRP A 1 499 ? -10.927 -0.580 -30.181 1.00 91.88 499 TRP A C 1
ATOM 3916 O O . TRP A 1 499 ? -10.338 -1.617 -29.873 1.00 91.88 499 TRP A O 1
ATOM 3926 N N . THR A 1 500 ? -10.788 0.538 -29.469 1.00 91.81 500 THR A N 1
ATOM 3927 C CA . THR A 1 500 ? -10.027 0.632 -28.214 1.00 91.81 500 THR A CA 1
ATOM 3928 C C . THR A 1 500 ? -10.952 0.378 -27.023 1.00 91.81 500 THR A C 1
ATOM 3930 O O . THR A 1 500 ? -12.068 0.883 -26.978 1.00 91.81 500 THR A O 1
ATOM 3933 N N . HIS A 1 501 ? -10.496 -0.349 -26.001 1.00 91.31 501 HIS A N 1
ATOM 3934 C CA . HIS A 1 501 ? -11.278 -0.525 -24.772 1.00 91.31 501 HIS A CA 1
ATOM 3935 C C . HIS A 1 501 ? -11.008 0.585 -23.740 1.00 91.31 501 HIS A C 1
ATOM 3937 O O . HIS A 1 501 ? -9.861 0.863 -23.375 1.00 91.31 501 HIS A O 1
ATOM 3943 N N . LEU A 1 502 ? -12.085 1.162 -23.204 1.00 90.25 502 LEU A N 1
ATOM 3944 C CA . LEU A 1 502 ? -12.104 1.865 -21.925 1.00 90.25 502 LEU A CA 1
ATOM 3945 C C . LEU A 1 502 ? -12.371 0.847 -20.816 1.00 90.25 502 LEU A C 1
ATOM 3947 O O . LEU A 1 502 ? -13.380 0.143 -20.854 1.00 90.25 502 LEU A O 1
ATOM 3951 N N . LYS A 1 503 ? -11.508 0.799 -19.798 1.00 91.25 503 LYS A N 1
ATOM 3952 C CA . LYS A 1 503 ? -11.739 0.005 -18.588 1.00 91.25 503 LYS A CA 1
ATOM 3953 C C . LYS A 1 503 ? -11.425 0.820 -17.338 1.00 91.25 503 LYS A C 1
ATOM 3955 O O . LYS A 1 503 ? -10.391 1.478 -17.277 1.00 91.25 503 LYS A O 1
ATOM 3960 N N . GLY A 1 504 ? -12.324 0.777 -16.357 1.00 87.00 504 GLY A N 1
ATOM 3961 C CA . GLY A 1 504 ? -12.280 1.638 -15.177 1.00 87.00 504 GLY A CA 1
ATOM 3962 C C . GLY A 1 504 ? -12.953 1.029 -13.954 1.00 87.00 504 GLY A C 1
ATOM 3963 O O . GLY A 1 504 ? -13.644 0.014 -14.050 1.00 87.00 504 GLY A O 1
ATOM 3964 N N . ARG A 1 505 ? -12.766 1.660 -12.792 1.00 88.62 505 ARG A N 1
ATOM 3965 C CA . ARG A 1 505 ? -13.428 1.285 -11.532 1.00 88.62 505 ARG A CA 1
ATOM 3966 C C . ARG A 1 505 ? -13.790 2.520 -10.718 1.00 88.62 505 ARG A C 1
ATOM 3968 O O . ARG A 1 505 ? -13.053 3.500 -10.748 1.00 88.62 505 ARG A O 1
ATOM 3975 N N . PHE A 1 506 ? -14.883 2.455 -9.962 1.00 87.88 506 PHE A N 1
ATOM 3976 C CA . PHE A 1 506 ? -15.281 3.521 -9.038 1.00 87.88 506 PHE A CA 1
ATOM 3977 C C . PHE A 1 506 ? -15.991 2.986 -7.795 1.00 87.88 506 PHE A C 1
ATOM 3979 O O . PHE A 1 506 ? -16.506 1.869 -7.788 1.00 87.88 506 PHE A O 1
ATOM 3986 N N . LEU A 1 507 ? -16.009 3.806 -6.747 1.00 85.19 507 LEU A N 1
ATOM 3987 C CA . LEU A 1 507 ? -16.615 3.531 -5.448 1.00 85.19 507 LEU A CA 1
ATOM 3988 C C . LEU A 1 507 ? -17.282 4.821 -4.959 1.00 85.19 507 LEU A C 1
ATOM 3990 O O . LEU A 1 507 ? -16.618 5.851 -4.857 1.00 85.19 507 LEU A O 1
ATOM 3994 N N . LEU A 1 508 ? -18.585 4.775 -4.680 1.00 82.69 508 LEU A N 1
ATOM 3995 C CA . LEU A 1 508 ? -19.336 5.916 -4.149 1.00 82.69 508 LEU A CA 1
ATOM 3996 C C . LEU A 1 508 ? -19.456 5.769 -2.629 1.00 82.69 508 LEU A C 1
ATOM 3998 O O . LEU A 1 508 ? -20.134 4.860 -2.155 1.00 82.69 508 LEU A O 1
ATOM 4002 N N . HIS A 1 509 ? -18.778 6.627 -1.862 1.00 74.81 509 HIS A N 1
ATOM 4003 C CA . HIS A 1 509 ? -18.873 6.628 -0.393 1.00 74.81 509 HIS A CA 1
ATOM 4004 C C . HIS A 1 509 ? -20.060 7.465 0.107 1.00 74.81 509 HIS A C 1
ATOM 4006 O O . HIS A 1 509 ? -20.753 7.044 1.031 1.00 74.81 509 HIS A O 1
ATOM 4012 N N . ALA A 1 510 ? -20.288 8.630 -0.508 1.00 74.81 510 ALA A N 1
ATOM 4013 C CA . ALA A 1 510 ? -21.311 9.586 -0.099 1.00 74.81 510 ALA A CA 1
ATOM 4014 C C . ALA A 1 510 ? -22.723 9.194 -0.590 1.00 74.81 510 ALA A C 1
ATOM 4016 O O . ALA A 1 510 ? -22.858 8.513 -1.612 1.00 74.81 510 ALA A O 1
ATOM 4017 N N . PRO A 1 511 ? -23.795 9.650 0.086 1.00 80.69 511 PRO A N 1
ATOM 4018 C CA . PRO A 1 511 ? -25.152 9.621 -0.451 1.00 80.69 511 PRO A CA 1
ATOM 4019 C C . PRO A 1 511 ? -25.298 10.546 -1.670 1.00 80.69 511 PRO A C 1
ATOM 4021 O O . PRO A 1 511 ? -24.919 11.719 -1.627 1.00 80.69 511 PRO A O 1
ATOM 4024 N N . PHE A 1 512 ? -25.915 10.035 -2.735 1.00 86.06 512 PHE A N 1
ATOM 4025 C CA . PHE A 1 512 ? -26.195 10.770 -3.970 1.00 86.06 512 PHE A CA 1
ATOM 4026 C C . PHE A 1 512 ? -27.677 10.666 -4.351 1.00 86.06 512 PHE A C 1
ATOM 4028 O O . PHE A 1 512 ? -28.319 9.643 -4.118 1.00 86.06 512 PHE A O 1
ATOM 4035 N N . THR A 1 513 ? -28.225 11.721 -4.956 1.00 90.50 513 THR A N 1
ATOM 4036 C CA . THR A 1 513 ? -29.615 11.765 -5.453 1.00 90.50 513 THR A CA 1
ATOM 4037 C C . THR A 1 513 ? -29.739 11.320 -6.908 1.00 90.50 513 THR A C 1
ATOM 4039 O O . THR A 1 513 ? -30.802 10.862 -7.323 1.00 90.50 513 THR A O 1
ATOM 4042 N N . LYS A 1 514 ? -28.664 11.456 -7.694 1.00 93.06 514 LYS A N 1
ATOM 4043 C CA . LYS A 1 514 ? -28.642 11.182 -9.136 1.00 93.06 514 LYS A CA 1
ATOM 4044 C C . LYS A 1 514 ? -27.266 10.685 -9.578 1.00 93.06 514 LYS A C 1
ATOM 4046 O O . LYS A 1 514 ? -26.259 11.127 -9.028 1.00 93.06 514 LYS A O 1
ATOM 4051 N N . ALA A 1 515 ? -27.227 9.785 -10.562 1.00 94.56 515 ALA A N 1
ATOM 4052 C CA . ALA A 1 515 ? -25.998 9.225 -11.128 1.00 94.56 515 ALA A CA 1
ATOM 4053 C C . ALA A 1 515 ? -26.143 8.975 -12.642 1.00 94.56 515 ALA A C 1
ATOM 4055 O O . ALA A 1 515 ? -27.052 8.264 -13.069 1.00 94.56 515 ALA A O 1
ATOM 4056 N N . VAL A 1 516 ? -25.245 9.520 -13.467 1.00 95.88 516 VAL A N 1
ATOM 4057 C CA . VAL A 1 516 ? -25.244 9.373 -14.938 1.00 95.88 516 VAL A CA 1
ATOM 4058 C C . VAL A 1 516 ? -23.834 9.051 -15.424 1.00 95.88 516 VAL A C 1
ATOM 4060 O O . VAL A 1 516 ? -22.898 9.789 -15.122 1.00 95.88 516 VAL A O 1
ATOM 4063 N N . ILE A 1 517 ? -23.681 7.982 -16.208 1.00 95.88 517 ILE A N 1
ATOM 4064 C CA . ILE A 1 517 ? -22.423 7.671 -16.901 1.00 95.88 517 ILE A CA 1
ATOM 4065 C C . ILE A 1 517 ? -22.512 8.158 -18.342 1.00 95.88 517 ILE A C 1
ATOM 4067 O O . ILE A 1 517 ? -23.544 7.991 -18.993 1.00 95.88 517 ILE A O 1
ATOM 4071 N N . PHE A 1 518 ? -21.424 8.743 -18.835 1.00 95.94 518 PHE A N 1
ATOM 4072 C CA . PHE A 1 518 ? -21.304 9.215 -20.207 1.00 95.94 518 PHE A CA 1
ATOM 4073 C C . PHE A 1 518 ? -19.889 9.020 -20.763 1.00 95.94 518 PHE A C 1
ATOM 4075 O O . PHE A 1 518 ? -18.920 8.950 -20.005 1.00 95.94 518 PHE A O 1
ATOM 4082 N N . ILE A 1 519 ? -19.781 8.895 -22.087 1.00 97.19 519 ILE A N 1
ATOM 4083 C CA . ILE A 1 519 ? -18.507 8.768 -22.807 1.00 97.19 519 ILE A CA 1
ATOM 4084 C C . ILE A 1 519 ? -18.268 10.047 -23.610 1.00 97.19 519 ILE A C 1
ATOM 4086 O O . ILE A 1 519 ? -19.063 10.388 -24.481 1.00 97.19 519 ILE A O 1
ATOM 4090 N N . GLU A 1 520 ? -17.175 10.738 -23.302 1.00 95.81 520 GLU A N 1
ATOM 4091 C CA . GLU A 1 520 ? -16.785 12.067 -23.797 1.00 95.81 520 GLU A CA 1
ATOM 4092 C C . GLU A 1 520 ? -15.296 12.068 -24.219 1.00 95.81 520 GLU A C 1
ATOM 4094 O O . GLU A 1 520 ? -14.640 11.024 -24.203 1.00 95.81 520 GLU A O 1
ATOM 4099 N N . GLY A 1 521 ? -14.722 13.234 -24.541 1.00 93.62 521 GLY A N 1
ATOM 4100 C CA . GLY A 1 521 ? -13.262 13.413 -24.590 1.00 93.62 521 GLY A CA 1
ATOM 4101 C C . GLY A 1 521 ? -12.729 14.102 -25.849 1.00 93.62 521 GLY A C 1
ATOM 4102 O O . GLY A 1 521 ? -12.138 15.178 -25.712 1.00 93.62 521 GLY A O 1
ATOM 4103 N N . PRO A 1 522 ? -12.941 13.550 -27.061 1.00 94.62 522 PRO A N 1
ATOM 4104 C CA . PRO A 1 522 ? -12.370 14.101 -28.286 1.00 94.62 522 PRO A CA 1
ATOM 4105 C C . PRO A 1 522 ? -12.823 15.541 -28.560 1.00 94.62 522 PRO A C 1
ATOM 4107 O O . PRO A 1 522 ? -13.941 15.904 -28.175 1.00 94.62 522 PRO A O 1
ATOM 4110 N N . PRO A 1 523 ? -12.011 16.353 -29.261 1.00 92.44 523 PRO A N 1
ATOM 4111 C CA . PRO A 1 523 ? -12.399 17.671 -29.763 1.00 92.44 523 PRO A CA 1
ATOM 4112 C C . PRO A 1 523 ? -13.770 17.733 -30.461 1.00 92.44 523 PRO A C 1
ATOM 4114 O O . PRO A 1 523 ? -14.352 16.720 -30.857 1.00 92.44 523 PRO A O 1
ATOM 4117 N N . ALA A 1 524 ? -14.282 18.955 -30.617 1.00 92.25 524 ALA A N 1
ATOM 4118 C CA . ALA A 1 524 ? -15.490 19.221 -31.394 1.00 92.25 524 ALA A CA 1
ATOM 4119 C C . ALA A 1 524 ? -15.327 18.761 -32.857 1.00 92.25 524 ALA A C 1
ATOM 4121 O O . ALA A 1 524 ? -14.227 18.805 -33.405 1.00 92.25 524 ALA A O 1
ATOM 4122 N N . GLY A 1 525 ? -16.419 18.319 -33.481 1.00 89.88 525 GLY A N 1
ATOM 4123 C CA . GLY A 1 525 ? -16.443 17.800 -34.854 1.00 89.88 525 GLY A CA 1
ATOM 4124 C C . GLY A 1 525 ? -16.002 16.339 -35.023 1.00 89.88 525 GLY A C 1
ATOM 4125 O O . GLY A 1 525 ? -16.234 15.776 -36.087 1.00 89.88 525 GLY A O 1
ATOM 4126 N N . ILE A 1 526 ? -15.419 15.709 -33.997 1.00 93.94 526 ILE A N 1
ATOM 4127 C CA . ILE A 1 526 ? -15.062 14.280 -34.007 1.00 93.94 526 ILE A CA 1
ATOM 4128 C C . ILE A 1 526 ? -16.226 13.472 -33.422 1.00 93.94 526 ILE A C 1
ATOM 4130 O O . ILE A 1 526 ? -16.670 13.750 -32.305 1.00 93.94 526 ILE A O 1
ATOM 4134 N N . ASP A 1 527 ? -16.704 12.463 -34.146 1.00 94.75 527 ASP A N 1
ATOM 4135 C CA . ASP A 1 527 ? -17.751 11.546 -33.684 1.00 94.75 527 ASP A CA 1
ATOM 4136 C C . ASP A 1 527 ? -17.160 10.486 -32.734 1.00 94.75 527 ASP A C 1
ATOM 4138 O O . ASP A 1 527 ? -16.050 9.990 -32.952 1.00 94.75 527 ASP A O 1
ATOM 4142 N N . ILE A 1 528 ? -17.914 10.102 -31.696 1.00 95.81 528 ILE A N 1
ATOM 4143 C CA . ILE A 1 528 ? -17.556 8.983 -30.803 1.00 95.81 528 ILE A CA 1
ATOM 4144 C C . ILE A 1 528 ? -18.419 7.774 -31.161 1.00 95.81 528 ILE A C 1
ATOM 4146 O O . ILE A 1 528 ? -19.643 7.851 -31.087 1.00 95.81 528 ILE A O 1
ATOM 4150 N N . LEU A 1 529 ? -17.786 6.654 -31.495 1.00 94.62 529 LEU A N 1
ATOM 4151 C CA . LEU A 1 529 ? -18.409 5.351 -31.720 1.00 94.62 529 LEU A CA 1
ATOM 4152 C C . LEU A 1 529 ? -18.314 4.529 -30.427 1.00 94.62 529 LEU A C 1
ATOM 4154 O O . LEU A 1 529 ? -17.253 4.499 -29.800 1.00 94.62 529 LEU A O 1
ATOM 4158 N N . VAL A 1 530 ? -19.395 3.854 -30.035 1.00 93.94 530 VAL A N 1
ATOM 4159 C CA . VAL A 1 530 ? -19.476 3.031 -28.818 1.00 93.94 530 VAL A CA 1
ATOM 4160 C C . VAL A 1 530 ? -20.167 1.703 -29.123 1.00 93.94 530 VAL A C 1
ATOM 4162 O O . VAL A 1 530 ? -21.289 1.686 -29.628 1.00 93.94 530 VAL A O 1
ATOM 4165 N N . ASP A 1 531 ? -19.516 0.603 -28.753 1.00 89.38 531 ASP A N 1
ATOM 4166 C CA . ASP A 1 531 ? -20.062 -0.757 -28.753 1.00 89.38 531 ASP A CA 1
ATOM 4167 C C . ASP A 1 531 ? -19.848 -1.372 -27.365 1.00 89.38 531 ASP A C 1
ATOM 4169 O O . ASP A 1 531 ? -18.726 -1.413 -26.854 1.00 89.38 531 ASP A O 1
ATOM 4173 N N . GLY A 1 532 ? -20.940 -1.827 -26.745 1.00 84.00 532 GLY A N 1
ATOM 4174 C CA . GLY A 1 532 ? -20.928 -2.404 -25.410 1.00 84.00 532 GLY A CA 1
ATOM 4175 C C . GLY A 1 532 ? -20.598 -1.363 -24.342 1.00 84.00 532 GLY A C 1
ATOM 4176 O O . GLY A 1 532 ? -19.486 -0.849 -24.276 1.00 84.00 532 GLY A O 1
ATOM 4177 N N . LEU A 1 533 ? -21.514 -1.093 -23.414 1.00 89.56 533 LEU A N 1
ATOM 4178 C CA . LEU A 1 533 ? -21.148 -0.453 -22.145 1.00 89.56 533 LEU A CA 1
ATOM 4179 C C . LEU A 1 533 ? -21.612 -1.343 -20.999 1.00 89.56 533 LEU A C 1
ATOM 4181 O O . LEU A 1 533 ? -22.792 -1.402 -20.668 1.00 89.56 533 LEU A O 1
ATOM 4185 N N . VAL A 1 534 ? -20.659 -2.054 -20.402 1.00 89.38 534 VAL A N 1
ATOM 4186 C CA . VAL A 1 534 ? -20.893 -2.989 -19.304 1.00 89.38 534 VAL A CA 1
ATOM 4187 C C . VAL A 1 534 ? -20.474 -2.329 -17.998 1.00 89.38 534 VAL A C 1
ATOM 4189 O O . VAL A 1 534 ? -19.316 -1.957 -17.820 1.00 89.38 534 VAL A O 1
ATOM 4192 N N . LEU A 1 535 ? -21.417 -2.230 -17.065 1.00 90.56 535 LEU A N 1
ATOM 4193 C CA . LEU A 1 535 ? -21.184 -1.883 -15.663 1.00 90.56 535 LEU A CA 1
ATOM 4194 C C . LEU A 1 535 ? -21.615 -3.050 -14.770 1.00 90.56 535 LEU A C 1
ATOM 4196 O O . LEU A 1 535 ? -22.704 -3.599 -14.957 1.00 90.56 535 LEU A O 1
ATOM 4200 N N . SER A 1 536 ? -20.788 -3.427 -13.798 1.00 87.88 536 SER A N 1
ATOM 4201 C CA . SER A 1 536 ? -21.102 -4.498 -12.840 1.00 87.88 536 SER A CA 1
ATOM 4202 C C . SER A 1 536 ? -20.371 -4.297 -11.504 1.00 87.88 536 SER A C 1
ATOM 4204 O O . SER A 1 536 ? -19.347 -3.605 -11.478 1.00 87.88 536 SER A O 1
ATOM 4206 N N . PRO A 1 537 ? -20.855 -4.875 -10.386 1.00 84.38 537 PRO A N 1
ATOM 4207 C CA . PRO A 1 537 ? -20.105 -4.907 -9.133 1.00 84.38 537 PRO A CA 1
ATOM 4208 C C . PRO A 1 537 ? -18.753 -5.606 -9.324 1.00 84.38 537 PRO A C 1
ATOM 4210 O O . PRO A 1 537 ? -18.673 -6.750 -9.779 1.00 84.38 537 PRO A O 1
ATOM 4213 N N . ALA A 1 538 ? -17.668 -4.928 -8.964 1.00 76.06 538 ALA A N 1
ATOM 4214 C CA . ALA A 1 538 ? -16.331 -5.495 -9.008 1.00 76.06 538 ALA A CA 1
ATOM 4215 C C . ALA A 1 538 ? -16.189 -6.578 -7.931 1.00 76.06 538 ALA A C 1
ATOM 4217 O O . ALA A 1 538 ? -16.530 -6.370 -6.764 1.00 76.06 538 ALA A O 1
ATOM 4218 N N . ARG A 1 539 ? -15.629 -7.736 -8.303 1.00 63.28 539 ARG A N 1
ATOM 4219 C CA . ARG A 1 539 ? -15.362 -8.824 -7.350 1.00 63.28 539 ARG A CA 1
ATOM 4220 C C . ARG A 1 539 ? -14.486 -8.311 -6.204 1.00 63.28 539 ARG A C 1
ATOM 4222 O O . ARG A 1 539 ? -13.388 -7.804 -6.440 1.00 63.28 539 ARG A O 1
ATOM 4229 N N . LYS A 1 540 ? -14.964 -8.480 -4.967 1.00 46.69 540 LYS A N 1
ATOM 4230 C CA . LYS A 1 540 ? -14.251 -8.111 -3.739 1.00 46.69 540 LYS A CA 1
ATOM 4231 C C . LYS A 1 540 ? -13.033 -9.021 -3.561 1.00 46.69 540 LYS A C 1
ATOM 4233 O O . LYS A 1 540 ? -13.127 -10.080 -2.948 1.00 46.69 540 LYS A O 1
ATOM 4238 N N . LEU A 1 541 ? -11.904 -8.612 -4.140 1.00 44.97 541 LEU A N 1
ATOM 4239 C CA . LEU A 1 541 ? -10.610 -9.251 -3.920 1.00 44.97 541 LEU A CA 1
ATOM 4240 C C . LEU A 1 541 ? -10.338 -9.277 -2.413 1.00 44.97 541 LEU A C 1
ATOM 4242 O O . LEU A 1 541 ? -10.344 -8.229 -1.765 1.00 44.97 541 LEU A O 1
ATOM 4246 N N . GLN A 1 542 ? -10.117 -10.468 -1.858 1.00 38.44 542 GLN A N 1
ATOM 4247 C CA . GLN A 1 542 ? -9.592 -10.584 -0.503 1.00 38.44 542 GLN A CA 1
ATOM 4248 C C . GLN A 1 542 ? -8.219 -9.905 -0.466 1.00 38.44 542 GLN A C 1
ATOM 4250 O O . GLN A 1 542 ? -7.422 -10.055 -1.396 1.00 38.44 542 GLN A O 1
ATOM 4255 N N . ALA A 1 543 ? -7.956 -9.126 0.584 1.00 39.38 543 ALA A N 1
ATOM 4256 C CA . ALA A 1 543 ? -6.631 -8.561 0.790 1.00 39.38 543 ALA A CA 1
ATOM 4257 C C . ALA A 1 543 ? -5.627 -9.714 0.915 1.00 39.38 543 ALA A C 1
ATOM 4259 O O . ALA A 1 543 ? -5.887 -10.676 1.639 1.00 39.38 543 ALA A O 1
ATOM 4260 N N . ALA A 1 544 ? -4.505 -9.627 0.197 1.00 40.41 544 ALA A N 1
ATOM 4261 C CA . ALA A 1 544 ? -3.471 -10.651 0.269 1.00 40.41 544 ALA A CA 1
ATOM 4262 C C . ALA A 1 544 ? -3.018 -10.830 1.734 1.00 40.41 544 ALA A C 1
ATOM 4264 O O . ALA A 1 544 ? -2.850 -9.818 2.426 1.00 40.41 544 ALA A O 1
ATOM 4265 N N . PRO A 1 545 ? -2.818 -12.073 2.217 1.00 46.09 545 PRO A N 1
ATOM 4266 C CA . PRO A 1 545 ? -2.305 -12.310 3.560 1.00 46.09 545 PRO A CA 1
ATOM 4267 C C . PRO A 1 545 ? -1.025 -11.510 3.806 1.00 46.09 545 PRO A C 1
ATOM 4269 O O . PRO A 1 545 ? -0.164 -11.416 2.929 1.00 46.09 545 PRO A O 1
ATOM 4272 N N . CYS A 1 546 ? -0.894 -10.931 5.002 1.00 44.69 546 CYS A N 1
ATOM 4273 C CA . CYS A 1 546 ? 0.330 -10.232 5.379 1.00 44.69 546 CYS A CA 1
ATOM 4274 C C . CYS A 1 546 ? 1.502 -11.231 5.297 1.00 44.69 546 CYS A C 1
ATOM 4276 O O . CYS A 1 546 ? 1.413 -12.289 5.928 1.00 44.69 546 CYS A O 1
ATOM 4278 N N . PRO A 1 547 ? 2.566 -10.959 4.517 1.00 56.31 547 PRO A N 1
ATOM 4279 C CA . PRO A 1 547 ? 3.615 -11.944 4.279 1.00 56.31 547 PRO A CA 1
ATOM 4280 C C . PRO A 1 547 ? 4.305 -12.331 5.591 1.00 56.31 547 PRO A C 1
ATOM 4282 O O . PRO A 1 547 ? 4.700 -11.453 6.363 1.00 56.31 547 PRO A O 1
ATOM 4285 N N . LYS A 1 548 ? 4.475 -13.640 5.834 1.00 55.69 548 LYS A N 1
ATOM 4286 C CA . LYS A 1 548 ? 5.246 -14.146 6.979 1.00 55.69 548 LYS A CA 1
ATOM 4287 C C . LYS A 1 548 ? 6.674 -13.587 6.899 1.00 55.69 548 LYS A C 1
ATOM 4289 O O . LYS A 1 548 ? 7.375 -13.775 5.907 1.00 55.69 548 LYS A O 1
ATOM 4294 N N . ILE A 1 549 ? 7.090 -12.853 7.932 1.00 66.00 549 ILE A N 1
ATOM 4295 C CA . ILE A 1 549 ? 8.427 -12.255 8.022 1.00 66.00 549 ILE A CA 1
ATOM 4296 C C . ILE A 1 549 ? 9.324 -13.216 8.804 1.00 66.00 549 ILE A C 1
ATOM 4298 O O . ILE A 1 549 ? 9.231 -13.299 10.026 1.00 66.00 549 ILE A O 1
ATOM 4302 N N . GLU A 1 550 ? 10.201 -13.926 8.098 1.00 61.34 550 GLU A N 1
ATOM 4303 C CA . GLU A 1 550 ? 11.001 -15.013 8.673 1.00 61.34 550 GLU A CA 1
ATOM 4304 C C . GLU A 1 550 ? 12.512 -14.724 8.659 1.00 61.34 550 GLU A C 1
ATOM 4306 O O . GLU A 1 550 ? 13.033 -13.931 7.861 1.00 61.34 550 GLU A O 1
ATOM 4311 N N . ASN A 1 551 ? 13.238 -15.392 9.561 1.00 68.19 551 ASN A N 1
ATOM 4312 C CA . ASN A 1 551 ? 14.700 -15.351 9.681 1.00 68.19 551 ASN A CA 1
ATOM 4313 C C . ASN A 1 551 ? 15.283 -13.926 9.834 1.00 68.19 551 ASN A C 1
ATOM 4315 O O . ASN A 1 551 ? 16.259 -13.571 9.168 1.00 68.19 551 ASN A O 1
ATOM 4319 N N . VAL A 1 552 ? 14.663 -13.067 10.654 1.00 78.25 552 VAL A N 1
ATOM 4320 C CA . VAL A 1 552 ? 15.154 -11.703 10.933 1.00 78.25 552 VAL A CA 1
ATOM 4321 C C . VAL A 1 552 ? 15.947 -11.675 12.240 1.00 78.25 552 VAL A C 1
ATOM 4323 O O . VAL A 1 552 ? 15.401 -11.924 13.311 1.00 78.25 552 VAL A O 1
ATOM 4326 N N . LEU A 1 553 ? 17.228 -11.306 12.163 1.00 81.50 553 LEU A N 1
ATOM 4327 C CA . LEU A 1 553 ? 18.085 -11.093 13.333 1.00 81.50 553 LEU A CA 1
ATOM 4328 C C . LEU A 1 553 ? 17.811 -9.711 13.947 1.00 81.50 553 LEU A C 1
ATOM 4330 O O . LEU A 1 553 ? 18.514 -8.736 13.681 1.00 81.50 553 LEU A O 1
ATOM 4334 N N . TYR A 1 554 ? 16.738 -9.611 14.730 1.00 84.62 554 TYR A N 1
ATOM 4335 C CA . TYR A 1 554 ? 16.318 -8.364 15.369 1.00 84.62 554 TYR A CA 1
ATOM 4336 C C . TYR A 1 554 ? 17.400 -7.769 16.283 1.00 84.62 554 TYR A C 1
ATOM 4338 O O . TYR A 1 554 ? 18.069 -8.476 17.031 1.00 84.62 554 TYR A O 1
ATOM 4346 N N . GLY A 1 555 ? 17.582 -6.448 16.208 1.00 79.31 555 GLY A N 1
ATOM 4347 C CA . GLY A 1 555 ? 18.624 -5.722 16.943 1.00 79.31 555 GLY A CA 1
ATOM 4348 C C . GLY A 1 555 ? 20.045 -5.842 16.370 1.00 79.31 555 GLY A C 1
ATOM 4349 O O . GLY A 1 555 ? 20.906 -5.059 16.764 1.00 79.31 555 GLY A O 1
ATOM 4350 N N . ALA A 1 556 ? 20.307 -6.744 15.417 1.00 86.25 556 ALA A N 1
ATOM 4351 C CA . ALA A 1 556 ? 21.608 -6.825 14.756 1.00 86.25 556 ALA A CA 1
ATOM 4352 C C . ALA A 1 556 ? 21.822 -5.630 13.809 1.00 86.25 556 ALA A C 1
ATOM 4354 O O . ALA A 1 556 ? 20.991 -5.344 12.946 1.00 86.25 556 ALA A O 1
ATOM 4355 N N . ASN A 1 557 ? 22.951 -4.934 13.949 1.00 89.38 557 ASN A N 1
ATOM 4356 C CA . ASN A 1 557 ? 23.300 -3.826 13.064 1.00 89.38 557 ASN A CA 1
ATOM 4357 C C . ASN A 1 557 ? 23.669 -4.355 11.665 1.00 89.38 557 ASN A C 1
ATOM 4359 O O . ASN A 1 557 ? 24.586 -5.163 11.523 1.00 89.38 557 ASN A O 1
ATOM 4363 N N . LEU A 1 558 ? 22.980 -3.871 10.629 1.00 91.88 558 LEU A N 1
ATOM 4364 C CA . LEU A 1 558 ? 23.282 -4.167 9.228 1.00 91.88 558 LEU A CA 1
ATOM 4365 C C . LEU A 1 558 ? 24.647 -3.606 8.813 1.00 91.88 558 LEU A C 1
ATOM 4367 O O . LEU A 1 558 ? 25.279 -4.124 7.888 1.00 91.88 558 LEU A O 1
ATOM 4371 N N . LEU A 1 559 ? 25.086 -2.523 9.458 1.00 91.62 559 LEU A N 1
ATOM 4372 C CA . LEU A 1 559 ? 26.319 -1.834 9.114 1.00 91.62 559 LEU A CA 1
ATOM 4373 C C . LEU A 1 559 ? 27.534 -2.526 9.734 1.00 91.62 559 LEU A C 1
ATOM 4375 O O . LEU A 1 559 ? 27.650 -2.731 10.942 1.00 91.62 559 LEU A O 1
ATOM 4379 N N . HIS A 1 560 ? 28.469 -2.883 8.862 1.00 89.25 560 HIS A N 1
ATOM 4380 C CA . HIS A 1 560 ? 29.746 -3.473 9.216 1.00 89.25 560 HIS A CA 1
ATOM 4381 C C . HIS A 1 560 ? 30.715 -2.381 9.685 1.00 89.25 560 HIS A C 1
ATOM 4383 O O . HIS A 1 560 ? 30.855 -1.356 9.020 1.00 89.25 560 HIS A O 1
ATOM 4389 N N . ASN A 1 561 ? 31.432 -2.635 10.788 1.00 88.69 561 ASN A N 1
ATOM 4390 C CA . ASN A 1 561 ? 32.491 -1.759 11.312 1.00 88.69 561 ASN A CA 1
ATOM 4391 C C . ASN A 1 561 ? 32.007 -0.335 11.708 1.00 88.69 561 ASN A C 1
ATOM 4393 O O . ASN A 1 561 ? 32.743 0.638 11.565 1.00 88.69 561 ASN A O 1
ATOM 4397 N N . SER A 1 562 ? 30.789 -0.204 12.257 1.00 86.50 562 SER A N 1
ATOM 4398 C CA . SER A 1 562 ? 30.234 1.074 12.762 1.00 86.50 562 SER A CA 1
ATOM 4399 C C . SER A 1 562 ? 30.990 1.705 13.938 1.00 86.50 562 SER A C 1
ATOM 4401 O O . SER A 1 562 ? 30.934 2.916 14.113 1.00 86.50 562 SER A O 1
ATOM 4403 N N . ALA A 1 563 ? 31.719 0.904 14.721 1.00 84.06 563 ALA A N 1
ATOM 4404 C CA . ALA A 1 563 ? 32.603 1.379 15.794 1.00 84.06 563 ALA A CA 1
ATOM 4405 C C . ALA A 1 563 ? 34.030 1.721 15.300 1.00 84.06 563 ALA A C 1
ATOM 4407 O O . ALA A 1 563 ? 34.934 1.958 16.104 1.00 84.06 563 ALA A O 1
ATOM 4408 N N . PHE A 1 564 ? 34.260 1.681 13.979 1.00 88.19 564 PHE A N 1
ATOM 4409 C CA . PHE A 1 564 ? 35.523 2.011 13.302 1.00 88.19 564 PHE A CA 1
ATOM 4410 C C . PHE A 1 564 ? 36.767 1.309 13.884 1.00 88.19 564 PHE A C 1
ATOM 4412 O O . PHE A 1 564 ? 37.885 1.830 13.851 1.00 88.19 564 PHE A O 1
ATOM 4419 N N . THR A 1 565 ? 36.589 0.097 14.420 1.00 85.62 565 THR A N 1
ATOM 4420 C CA . THR A 1 565 ? 37.669 -0.694 15.027 1.00 85.62 565 THR A CA 1
ATOM 4421 C C . THR A 1 565 ? 38.680 -1.181 13.994 1.00 85.62 565 THR A C 1
ATOM 4423 O O . THR A 1 565 ? 39.853 -1.327 14.326 1.00 85.62 565 THR A O 1
ATOM 4426 N N . ARG A 1 566 ? 38.247 -1.366 12.740 1.00 87.25 566 ARG A N 1
ATOM 4427 C CA . ARG A 1 566 ? 39.071 -1.761 11.583 1.00 87.25 566 ARG A CA 1
ATOM 4428 C C . ARG A 1 566 ? 39.210 -0.618 10.566 1.00 87.25 566 ARG A C 1
ATOM 4430 O O . ARG A 1 566 ? 39.127 -0.826 9.356 1.00 87.25 566 ARG A O 1
ATOM 4437 N N . GLY A 1 567 ? 39.372 0.612 11.058 1.00 89.12 567 GLY A N 1
ATOM 4438 C CA . GLY A 1 567 ? 39.540 1.803 10.220 1.00 89.12 567 GLY A CA 1
ATOM 4439 C C . GLY A 1 567 ? 38.348 2.024 9.281 1.00 89.12 567 GLY A C 1
ATOM 4440 O O . GLY A 1 567 ? 37.199 1.876 9.692 1.00 89.12 567 GLY A O 1
ATOM 4441 N N . LEU A 1 568 ? 38.626 2.323 8.008 1.00 91.38 568 LEU A N 1
ATOM 4442 C CA . LEU A 1 568 ? 37.622 2.505 6.946 1.00 91.38 568 LEU A CA 1
ATOM 4443 C C . LEU A 1 568 ? 37.075 1.183 6.356 1.00 91.38 568 LEU A C 1
ATOM 4445 O O . LEU A 1 568 ? 36.352 1.221 5.366 1.00 91.38 568 LEU A O 1
ATOM 4449 N N . SER A 1 569 ? 37.389 0.006 6.917 1.00 91.56 569 SER A N 1
ATOM 4450 C CA . SER A 1 569 ? 36.944 -1.286 6.362 1.00 91.56 569 SER A CA 1
ATOM 4451 C C . SER A 1 569 ? 35.415 -1.357 6.205 1.00 91.56 569 SER A C 1
ATOM 4453 O O . SER A 1 569 ? 34.680 -1.270 7.191 1.00 91.56 569 SER A O 1
ATOM 4455 N N . GLY A 1 570 ? 34.941 -1.517 4.965 1.00 89.06 570 GLY A N 1
ATOM 4456 C CA . GLY A 1 570 ? 33.516 -1.537 4.609 1.00 89.06 570 GLY A CA 1
ATOM 4457 C C . GLY A 1 570 ? 32.856 -0.162 4.431 1.00 89.06 570 GLY A C 1
ATOM 4458 O O . GLY A 1 570 ? 31.647 -0.112 4.223 1.00 89.06 570 GLY A O 1
ATOM 4459 N N . TRP A 1 571 ? 33.603 0.939 4.508 1.00 94.88 571 TRP A N 1
ATOM 4460 C CA . TRP A 1 571 ? 33.103 2.297 4.270 1.00 94.88 571 TRP A CA 1
ATOM 4461 C C . TRP A 1 571 ? 33.623 2.851 2.943 1.00 94.88 571 TRP A C 1
ATOM 4463 O O . TRP A 1 571 ? 34.752 2.577 2.537 1.00 94.88 571 TRP A O 1
ATOM 4473 N N . SER A 1 572 ? 32.807 3.643 2.251 1.00 95.38 572 SER A N 1
ATOM 4474 C CA . SER A 1 572 ? 33.166 4.250 0.963 1.00 95.38 572 SER A CA 1
ATOM 4475 C C . SER A 1 572 ? 32.604 5.668 0.839 1.00 95.38 572 SER A C 1
ATOM 4477 O O . SER A 1 572 ? 31.530 5.939 1.387 1.00 95.38 572 SER A O 1
ATOM 4479 N N . PRO A 1 573 ? 33.298 6.595 0.155 1.00 95.25 573 PRO A N 1
ATOM 4480 C CA . PRO A 1 573 ? 32.764 7.926 -0.094 1.00 95.25 573 PRO A CA 1
ATOM 4481 C C . PRO A 1 573 ? 31.585 7.849 -1.065 1.00 95.25 573 PRO A C 1
ATOM 4483 O O . PRO A 1 573 ? 31.664 7.207 -2.112 1.00 95.25 573 PRO A O 1
ATOM 4486 N N . MET A 1 574 ? 30.492 8.528 -0.727 1.00 91.44 574 MET A N 1
ATOM 4487 C CA . MET A 1 574 ? 29.464 8.870 -1.699 1.00 91.44 574 MET A CA 1
ATOM 4488 C C . MET A 1 574 ? 29.966 10.095 -2.471 1.00 91.44 574 MET A C 1
ATOM 4490 O O . MET A 1 574 ? 30.023 11.190 -1.916 1.00 91.44 574 MET A O 1
ATOM 4494 N N . GLY A 1 575 ? 30.384 9.904 -3.724 1.00 89.38 575 GLY A N 1
ATOM 4495 C C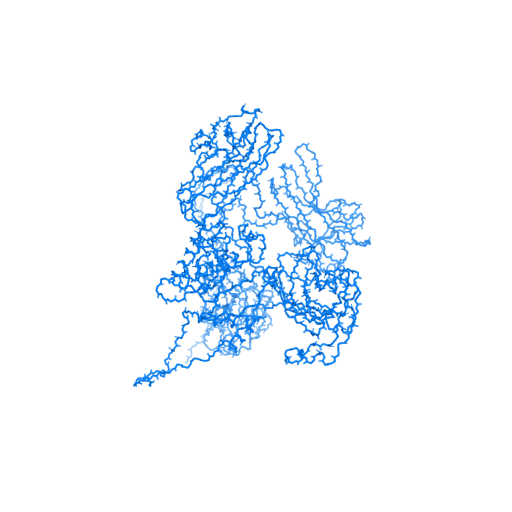A . GLY A 1 575 ? 31.034 10.945 -4.530 1.00 89.38 575 GLY A CA 1
ATOM 4496 C C . GLY A 1 575 ? 32.531 11.104 -4.236 1.00 89.38 575 GLY A C 1
ATOM 4497 O O . GLY A 1 575 ? 33.188 10.176 -3.775 1.00 89.38 575 GLY A O 1
ATOM 4498 N N . SER A 1 576 ? 33.082 12.283 -4.527 1.00 90.12 576 SER A N 1
ATOM 4499 C CA . SER A 1 576 ? 34.526 12.573 -4.499 1.00 90.12 576 SER A CA 1
ATOM 4500 C C . SER A 1 576 ? 35.066 13.084 -3.154 1.00 90.12 576 SER A C 1
ATOM 4502 O O . SER A 1 576 ? 36.214 13.523 -3.084 1.00 90.12 576 SER A O 1
ATOM 4504 N N . CYS A 1 577 ? 34.274 13.045 -2.077 1.00 93.31 577 CYS A N 1
ATOM 4505 C CA . CYS A 1 577 ? 34.727 13.476 -0.751 1.00 93.31 577 CYS A CA 1
ATOM 4506 C C . CYS A 1 577 ? 35.794 12.536 -0.162 1.00 93.31 577 CYS A C 1
ATOM 4508 O O . CYS A 1 577 ? 35.772 11.323 -0.379 1.00 93.31 577 CYS A O 1
ATOM 4510 N N . ARG A 1 578 ? 36.697 13.073 0.663 1.00 94.44 578 ARG A N 1
ATOM 4511 C CA . ARG A 1 578 ? 37.761 12.301 1.317 1.00 94.44 578 ARG A CA 1
ATOM 4512 C C . ARG A 1 578 ? 37.301 11.799 2.683 1.00 94.44 578 ARG A C 1
ATOM 4514 O O . ARG A 1 578 ? 37.012 12.601 3.566 1.00 94.44 578 ARG A O 1
ATOM 4521 N N . LEU A 1 579 ? 37.289 10.480 2.881 1.00 96.19 579 LEU A N 1
ATOM 4522 C CA . LEU A 1 579 ? 37.019 9.872 4.189 1.00 96.19 579 LEU A CA 1
ATOM 4523 C C . LEU A 1 579 ? 38.314 9.626 4.975 1.00 96.19 579 LEU A C 1
ATOM 4525 O O . LEU A 1 579 ? 39.339 9.240 4.413 1.00 96.19 579 LEU A O 1
ATOM 4529 N N . SER A 1 580 ? 38.255 9.804 6.292 1.00 94.75 580 SER A N 1
ATOM 4530 C CA . SER A 1 580 ? 39.311 9.429 7.239 1.00 94.75 580 SER A CA 1
ATOM 4531 C C . SER A 1 580 ? 38.706 9.043 8.591 1.00 94.75 580 SER A C 1
ATOM 4533 O O . SER A 1 580 ? 37.600 9.472 8.907 1.00 94.75 580 SER A O 1
ATOM 4535 N N . ILE A 1 581 ? 39.406 8.230 9.388 1.00 94.00 581 ILE A N 1
ATOM 4536 C CA . ILE A 1 581 ? 39.016 7.959 10.780 1.00 94.00 581 ILE A CA 1
ATOM 4537 C C . ILE A 1 581 ? 39.797 8.880 11.712 1.00 94.00 581 ILE A C 1
ATOM 4539 O O . ILE A 1 581 ? 41.008 9.035 11.556 1.00 94.00 581 ILE A O 1
ATOM 4543 N N . GLN A 1 582 ? 39.104 9.451 12.692 1.00 90.75 582 GLN A N 1
ATOM 4544 C CA . GLN A 1 582 ? 39.688 10.209 13.796 1.00 90.75 582 GLN A CA 1
ATOM 4545 C C . GLN A 1 582 ? 39.092 9.738 15.130 1.00 90.75 582 GLN A C 1
ATOM 4547 O O . GLN A 1 582 ? 38.122 8.975 15.158 1.00 90.75 582 GLN A O 1
ATOM 4552 N N . THR A 1 583 ? 39.682 10.178 16.239 1.00 88.75 583 THR A N 1
ATOM 4553 C CA . THR A 1 583 ? 39.204 9.903 17.600 1.00 88.75 583 THR A CA 1
ATOM 4554 C C . THR A 1 583 ? 38.878 11.228 18.276 1.00 88.75 583 THR A C 1
ATOM 4556 O O . THR A 1 583 ? 39.670 12.164 18.213 1.00 88.75 583 THR A O 1
ATOM 4559 N N . GLU A 1 584 ? 37.705 11.314 18.894 1.00 85.25 584 GLU A N 1
ATOM 4560 C CA . GLU A 1 584 ? 37.221 12.507 19.584 1.00 85.25 584 GLU A CA 1
ATOM 4561 C C . GLU A 1 584 ? 37.865 12.677 20.972 1.00 85.25 584 GLU A C 1
ATOM 4563 O O . GLU A 1 584 ? 38.207 11.700 21.646 1.00 85.25 584 GLU A O 1
ATOM 4568 N N . ALA A 1 585 ? 38.023 13.926 21.414 1.00 77.81 585 ALA A N 1
ATOM 4569 C CA . ALA A 1 585 ? 38.620 14.246 22.706 1.00 77.81 585 ALA A CA 1
ATOM 4570 C C . ALA A 1 585 ? 37.702 13.833 23.884 1.00 77.81 585 ALA A C 1
ATOM 4572 O O . ALA A 1 585 ? 36.491 14.067 23.825 1.00 77.81 585 ALA A O 1
ATOM 4573 N N . PRO A 1 586 ? 38.237 13.299 25.006 1.00 70.12 586 PRO A N 1
ATOM 4574 C CA . PRO A 1 586 ? 37.416 12.772 26.105 1.00 70.12 586 PRO A CA 1
ATOM 4575 C C . PRO A 1 586 ? 36.395 13.757 26.696 1.00 70.12 586 PRO A C 1
ATOM 4577 O O . PRO A 1 586 ? 35.304 13.349 27.092 1.00 70.12 586 PRO A O 1
ATOM 4580 N N . HIS A 1 587 ? 36.708 15.057 26.720 1.00 69.88 587 HIS A N 1
ATOM 4581 C CA . HIS A 1 587 ? 35.788 16.081 27.222 1.00 69.88 587 HIS A CA 1
ATOM 4582 C C . HIS A 1 587 ? 34.541 16.240 26.331 1.00 69.88 587 HIS A C 1
ATOM 4584 O O . HIS A 1 587 ? 33.443 16.405 26.860 1.00 69.88 587 HIS A O 1
ATOM 4590 N N . MET A 1 588 ? 34.669 16.091 25.007 1.00 69.75 588 MET A N 1
ATOM 4591 C CA . MET A 1 588 ? 33.545 16.167 24.059 1.00 69.75 588 MET A CA 1
ATOM 4592 C C . MET A 1 588 ? 32.597 14.965 24.156 1.00 69.75 588 MET A C 1
ATOM 4594 O O . MET A 1 588 ? 31.421 15.077 23.820 1.00 69.75 588 MET A O 1
ATOM 4598 N N . LEU A 1 589 ? 33.082 13.821 24.649 1.00 72.31 589 LEU A N 1
ATOM 4599 C CA . LEU A 1 589 ? 32.270 12.621 24.888 1.00 72.31 589 LEU A CA 1
ATOM 4600 C C . LEU A 1 589 ? 31.497 12.689 26.220 1.00 72.31 589 LEU A C 1
ATOM 4602 O O . LEU A 1 589 ? 30.525 11.956 26.411 1.00 72.31 589 LEU A O 1
ATOM 4606 N N . SER A 1 590 ? 31.889 13.581 27.137 1.00 64.44 590 SER A N 1
ATOM 4607 C CA . SER A 1 590 ? 31.308 13.683 28.486 1.00 64.44 590 SER A CA 1
ATOM 4608 C C . SER A 1 590 ? 29.836 14.113 28.514 1.00 64.44 590 SER A C 1
ATOM 4610 O O . SER A 1 590 ? 29.126 13.802 29.469 1.00 64.44 590 SER A O 1
ATOM 4612 N N . SER A 1 591 ? 29.350 14.803 27.478 1.00 66.44 591 SER A N 1
ATOM 4613 C CA . SER A 1 591 ? 27.931 15.135 27.305 1.00 66.44 591 SER A CA 1
ATOM 4614 C C . SER A 1 591 ? 27.105 13.898 26.940 1.00 66.44 591 SER A C 1
ATOM 4616 O O . SER A 1 591 ? 26.045 13.673 27.522 1.00 66.44 591 SER A O 1
ATOM 4618 N N . ILE A 1 592 ? 27.630 13.068 26.036 1.00 69.19 592 ILE A N 1
ATOM 4619 C CA . ILE A 1 592 ? 26.975 11.871 25.497 1.00 69.19 592 ILE A CA 1
ATOM 4620 C C . ILE A 1 592 ? 26.919 10.745 26.541 1.00 69.19 592 ILE A C 1
ATOM 4622 O O . ILE A 1 592 ? 25.906 10.063 26.697 1.00 69.19 592 ILE A O 1
ATOM 4626 N N . LEU A 1 593 ? 27.998 10.583 27.312 1.00 65.56 593 LEU A N 1
ATOM 4627 C CA . LEU A 1 593 ? 28.151 9.537 28.330 1.00 65.56 593 LEU A CA 1
ATOM 4628 C C . LEU A 1 593 ? 27.338 9.785 29.619 1.00 65.56 593 LEU A C 1
ATOM 4630 O O . LEU A 1 593 ? 27.453 9.006 30.567 1.00 65.56 593 LEU A O 1
ATOM 4634 N N . LYS A 1 594 ? 26.495 10.828 29.671 1.00 61.12 594 LYS A N 1
ATOM 4635 C CA . LYS A 1 594 ? 25.540 11.057 30.774 1.00 61.12 594 LYS A CA 1
ATOM 4636 C C . LYS A 1 594 ? 24.348 10.097 30.741 1.00 61.12 594 LYS A C 1
ATOM 4638 O O . LYS A 1 594 ? 23.806 9.786 31.800 1.00 61.12 594 LYS A O 1
ATOM 4643 N N . ASP A 1 595 ? 23.953 9.600 29.566 1.00 57.12 595 ASP A N 1
ATOM 4644 C CA . ASP A 1 595 ? 22.923 8.562 29.468 1.00 57.12 595 ASP A CA 1
ATOM 4645 C C . ASP A 1 595 ? 23.533 7.173 29.722 1.00 57.12 595 ASP A C 1
ATOM 4647 O O . ASP A 1 595 ? 24.413 6.709 28.991 1.00 57.12 595 ASP A O 1
ATOM 4651 N N . ARG A 1 596 ? 23.021 6.475 30.745 1.00 51.66 596 ARG A N 1
ATOM 4652 C CA . ARG A 1 596 ? 23.410 5.099 31.097 1.00 51.66 596 ARG A CA 1
ATOM 4653 C C . ARG A 1 596 ? 23.141 4.084 29.976 1.00 51.66 596 ARG A C 1
ATOM 4655 O O . ARG A 1 596 ? 23.737 3.009 29.999 1.00 51.66 596 ARG A O 1
ATOM 4662 N N . ALA A 1 597 ? 22.273 4.389 29.009 1.00 53.78 597 ALA A N 1
ATOM 4663 C CA . ALA A 1 597 ? 22.092 3.573 27.809 1.00 53.78 597 ALA A CA 1
ATOM 4664 C C . ALA A 1 597 ? 23.268 3.721 26.822 1.00 53.78 597 ALA A C 1
ATOM 4666 O O . ALA A 1 597 ? 23.750 2.724 26.286 1.00 53.78 597 ALA A O 1
ATOM 4667 N N . SER A 1 598 ? 23.768 4.945 26.628 1.00 51.53 598 SER A N 1
ATOM 4668 C CA . SER A 1 598 ? 24.846 5.274 25.680 1.00 51.53 598 SER A CA 1
ATOM 4669 C C . SER A 1 598 ? 26.233 4.807 26.141 1.00 51.53 598 SER A C 1
ATOM 4671 O O . SER A 1 598 ? 27.105 4.532 25.316 1.00 51.53 598 SER A O 1
ATOM 4673 N N . GLN A 1 599 ? 26.436 4.661 27.455 1.00 53.09 599 GLN A N 1
ATOM 4674 C CA . GLN A 1 599 ? 27.721 4.301 28.076 1.00 53.09 599 GLN A CA 1
ATOM 4675 C C . GLN A 1 599 ? 28.347 2.973 27.605 1.00 53.09 599 GLN A C 1
ATOM 4677 O O . GLN A 1 599 ? 29.533 2.761 27.843 1.00 53.09 599 GLN A O 1
ATOM 4682 N N . LYS A 1 600 ? 27.595 2.068 26.959 1.00 52.22 600 LYS A N 1
ATOM 4683 C CA . LYS A 1 600 ? 28.082 0.718 26.610 1.00 52.22 600 LYS A CA 1
ATOM 4684 C C . LYS A 1 600 ? 28.697 0.552 25.214 1.00 52.22 600 LYS A C 1
ATOM 4686 O O . LYS A 1 600 ? 29.301 -0.491 24.978 1.00 52.22 600 LYS A O 1
ATOM 4691 N N . HIS A 1 601 ? 28.552 1.518 24.300 1.00 58.97 601 HIS A N 1
ATOM 4692 C CA . HIS A 1 601 ? 28.891 1.298 22.879 1.00 58.97 601 HIS A CA 1
ATOM 4693 C C . HIS A 1 601 ? 29.739 2.386 22.200 1.00 58.97 601 HIS A C 1
ATOM 4695 O O . HIS A 1 601 ? 30.348 2.114 21.166 1.00 58.97 601 HIS A O 1
ATOM 4701 N N . ILE A 1 602 ? 29.837 3.593 22.765 1.00 70.62 602 ILE A N 1
ATOM 4702 C CA . ILE A 1 602 ? 30.484 4.723 22.083 1.00 70.62 602 ILE A CA 1
ATOM 4703 C C . ILE A 1 602 ? 32.012 4.641 22.200 1.00 70.62 602 ILE A C 1
ATOM 4705 O O . ILE A 1 602 ? 32.596 4.904 23.247 1.00 70.62 602 ILE A O 1
ATOM 4709 N N . SER A 1 603 ? 32.670 4.312 21.088 1.00 72.81 603 SER A N 1
ATOM 4710 C CA . SER A 1 603 ? 34.121 4.094 20.999 1.00 72.81 603 SER A CA 1
ATOM 4711 C C . SER A 1 603 ? 34.975 5.361 20.853 1.00 72.81 603 SER A C 1
ATOM 4713 O O . SER A 1 603 ? 36.184 5.240 20.652 1.00 72.81 603 SER A O 1
ATOM 4715 N N . GLY A 1 604 ? 34.373 6.555 20.825 1.00 81.44 604 GLY A N 1
ATOM 4716 C CA . GLY A 1 604 ? 35.039 7.848 20.575 1.00 81.44 604 GLY A CA 1
ATOM 4717 C C . GLY A 1 604 ? 35.611 8.042 19.160 1.00 81.44 604 GLY A C 1
ATOM 4718 O O . GLY A 1 604 ? 35.828 9.170 18.726 1.00 81.44 604 GLY A O 1
ATOM 4719 N N . ARG A 1 605 ? 35.845 6.956 18.416 1.00 90.19 605 ARG A N 1
ATOM 4720 C CA . ARG A 1 605 ? 36.222 6.970 16.999 1.00 90.19 605 ARG A CA 1
ATOM 4721 C C . ARG A 1 605 ? 35.053 7.365 16.104 1.00 90.19 605 ARG A C 1
ATOM 4723 O O . ARG A 1 605 ? 33.944 6.862 16.277 1.00 90.19 605 ARG A O 1
ATOM 4730 N N . TYR A 1 606 ? 35.339 8.198 15.111 1.00 92.69 606 TYR A N 1
ATOM 4731 C CA . TYR A 1 606 ? 34.383 8.693 14.129 1.00 92.69 606 TYR A CA 1
ATOM 4732 C C . TYR A 1 606 ? 34.987 8.735 12.723 1.00 92.69 606 TYR A C 1
ATOM 4734 O O . TYR A 1 606 ? 36.207 8.801 12.553 1.00 92.69 606 TYR A O 1
ATOM 4742 N N . ILE A 1 607 ? 34.122 8.723 11.709 1.00 94.62 607 ILE A N 1
ATOM 4743 C CA . ILE A 1 607 ? 34.499 8.964 10.316 1.00 94.62 607 ILE A CA 1
ATOM 4744 C C . ILE A 1 607 ? 34.298 10.445 9.979 1.00 94.62 607 ILE A C 1
ATOM 4746 O O . ILE A 1 607 ? 33.230 11.010 10.217 1.00 94.62 607 ILE A O 1
ATOM 4750 N N . LEU A 1 608 ? 35.349 11.077 9.465 1.00 94.69 608 LEU A N 1
ATOM 4751 C CA . LEU A 1 608 ? 35.376 12.454 8.981 1.00 94.69 608 LEU A CA 1
ATOM 4752 C C . LEU A 1 608 ? 35.350 12.436 7.450 1.00 94.69 608 LEU A C 1
ATOM 4754 O O . LEU A 1 608 ? 36.233 11.836 6.831 1.00 94.69 608 LEU A O 1
ATOM 4758 N N . ALA A 1 609 ? 34.367 13.111 6.859 1.00 95.19 609 ALA A N 1
ATOM 4759 C CA . ALA A 1 609 ? 34.254 13.350 5.426 1.00 95.19 609 ALA A CA 1
ATOM 4760 C C . ALA A 1 609 ? 34.594 14.814 5.106 1.00 95.19 609 ALA A C 1
ATOM 4762 O O . ALA A 1 609 ? 33.802 15.708 5.418 1.00 95.19 609 ALA A O 1
ATOM 4763 N N . THR A 1 610 ? 35.749 15.033 4.472 1.00 93.88 610 THR A N 1
ATOM 4764 C CA . THR A 1 610 ? 36.237 16.351 4.026 1.00 93.88 610 THR A CA 1
ATOM 4765 C C . THR A 1 610 ? 36.158 16.499 2.507 1.00 93.88 610 THR A C 1
ATOM 4767 O O . THR A 1 610 ? 35.821 15.551 1.793 1.00 93.88 610 THR A O 1
ATOM 4770 N N . ASN A 1 611 ? 36.478 17.690 1.989 1.00 92.56 611 ASN A N 1
ATOM 4771 C CA . ASN A 1 611 ? 36.515 17.990 0.548 1.00 92.56 611 ASN A CA 1
ATOM 4772 C C . ASN A 1 611 ? 35.170 17.683 -0.150 1.00 92.56 611 ASN A C 1
ATOM 4774 O O . ASN A 1 611 ? 35.128 17.224 -1.290 1.00 92.56 611 ASN A O 1
ATOM 4778 N N . ARG A 1 612 ? 34.058 17.896 0.561 1.00 93.00 612 ARG A N 1
ATOM 4779 C CA . ARG A 1 612 ? 32.698 17.696 0.053 1.00 93.00 612 ARG A CA 1
ATOM 4780 C C . ARG A 1 612 ? 32.340 18.859 -0.871 1.00 93.00 612 ARG A C 1
ATOM 4782 O O . ARG A 1 612 ? 32.209 19.982 -0.394 1.00 93.00 612 ARG A O 1
ATOM 4789 N N . THR A 1 613 ? 32.174 18.613 -2.168 1.00 92.31 613 THR A N 1
ATOM 4790 C CA . THR A 1 613 ? 31.746 19.648 -3.132 1.00 92.31 613 THR A CA 1
ATOM 4791 C C . THR A 1 613 ? 30.229 19.727 -3.287 1.00 92.31 613 THR A C 1
ATOM 4793 O O . THR A 1 613 ? 29.739 20.645 -3.926 1.00 92.31 613 THR A O 1
ATOM 4796 N N . GLU A 1 614 ? 29.487 18.786 -2.699 1.00 91.81 614 GLU A N 1
ATOM 4797 C CA . GLU A 1 614 ? 28.040 18.636 -2.864 1.00 91.81 614 GLU A CA 1
ATOM 4798 C C . GLU A 1 614 ? 27.351 18.226 -1.558 1.00 91.81 614 GLU A C 1
ATOM 4800 O O . GLU A 1 614 ? 27.923 17.504 -0.734 1.00 91.81 614 GLU A O 1
ATOM 4805 N N . VAL A 1 615 ? 26.085 18.627 -1.390 1.00 90.88 615 VAL A N 1
ATOM 4806 C CA . VAL A 1 615 ? 25.298 18.357 -0.167 1.00 90.88 615 VAL A CA 1
ATOM 4807 C C . VAL A 1 615 ? 25.109 16.864 0.116 1.00 90.88 615 VAL A C 1
ATOM 4809 O O . VAL A 1 615 ? 25.063 16.458 1.278 1.00 90.88 615 VAL A O 1
ATOM 4812 N N . TRP A 1 616 ? 25.043 16.043 -0.935 1.00 90.38 616 TRP A N 1
ATOM 4813 C CA . TRP A 1 616 ? 24.807 14.598 -0.866 1.00 90.38 616 TRP A CA 1
ATOM 4814 C C . TRP A 1 616 ? 26.071 13.768 -0.584 1.00 90.38 616 TRP A C 1
ATOM 4816 O O . TRP A 1 616 ? 25.969 12.567 -0.330 1.00 90.38 616 TRP A O 1
ATOM 4826 N N . MET A 1 617 ? 27.261 14.379 -0.599 1.00 93.62 617 MET A N 1
ATOM 4827 C CA . MET A 1 617 ? 28.513 13.664 -0.335 1.00 93.62 617 MET A CA 1
ATOM 4828 C C . MET A 1 617 ? 28.704 13.350 1.151 1.00 93.62 617 MET A C 1
ATOM 4830 O O . MET A 1 617 ? 28.385 14.171 2.018 1.00 93.62 617 MET A O 1
ATOM 4834 N N . GLY A 1 618 ? 29.301 12.194 1.443 1.00 94.75 618 GLY A N 1
ATOM 4835 C CA . GLY A 1 618 ? 29.600 11.747 2.804 1.00 94.75 618 GLY A CA 1
ATOM 4836 C C . GLY A 1 618 ? 29.913 10.247 2.905 1.00 94.75 618 GLY A C 1
ATOM 4837 O O . GLY A 1 618 ? 30.136 9.593 1.884 1.00 94.75 618 GLY A O 1
ATOM 4838 N N . PRO A 1 619 ? 29.976 9.681 4.124 1.00 96.31 619 PRO A N 1
ATOM 4839 C CA . PRO A 1 619 ? 30.291 8.269 4.334 1.00 96.31 619 PRO A CA 1
ATOM 4840 C C . PRO A 1 619 ? 29.111 7.360 3.958 1.00 96.31 619 PRO A C 1
ATOM 4842 O O . PRO A 1 619 ? 27.962 7.661 4.287 1.00 96.31 619 PRO A O 1
ATOM 4845 N N . SER A 1 620 ? 29.396 6.231 3.301 1.00 95.88 620 SER A N 1
ATOM 4846 C CA . SER A 1 620 ? 28.390 5.273 2.821 1.00 95.88 620 SER A CA 1
ATOM 4847 C C . SER A 1 620 ? 28.802 3.802 2.971 1.00 95.88 620 SER A C 1
ATOM 4849 O O . SER A 1 620 ? 29.991 3.487 3.090 1.00 95.88 620 SER A O 1
ATOM 4851 N N . GLN A 1 621 ? 27.811 2.904 2.944 1.00 96.12 621 GLN A N 1
ATOM 4852 C CA . GLN A 1 621 ? 27.971 1.450 2.855 1.00 96.12 621 GLN A CA 1
ATOM 4853 C C . GLN A 1 621 ? 26.776 0.810 2.119 1.00 96.12 621 GLN A C 1
ATOM 4855 O O . GLN A 1 621 ? 25.618 1.178 2.338 1.00 96.12 621 GLN A O 1
ATOM 4860 N N . VAL A 1 622 ? 27.046 -0.183 1.266 1.00 95.00 622 VAL A N 1
ATOM 4861 C CA . VAL A 1 622 ? 26.006 -0.983 0.591 1.00 95.00 622 VAL A CA 1
ATOM 4862 C C . VAL A 1 622 ? 25.397 -1.994 1.570 1.00 95.00 622 VAL A C 1
ATOM 4864 O O . VAL A 1 622 ? 26.114 -2.660 2.321 1.00 95.00 622 VAL A O 1
ATOM 4867 N N . ILE A 1 623 ? 24.067 -2.101 1.573 1.00 94.00 623 ILE A N 1
ATOM 4868 C CA . ILE A 1 623 ? 23.297 -2.956 2.492 1.00 94.00 623 ILE A CA 1
ATOM 4869 C C . ILE A 1 623 ? 22.193 -3.780 1.801 1.00 94.00 623 ILE A C 1
ATOM 4871 O O . ILE A 1 623 ? 21.399 -4.398 2.507 1.00 94.00 623 ILE A O 1
ATOM 4875 N N . THR A 1 624 ? 22.148 -3.813 0.461 1.00 92.56 624 THR A N 1
ATOM 4876 C CA . THR A 1 624 ? 21.131 -4.504 -0.365 1.00 92.56 624 THR A CA 1
ATOM 4877 C C . THR A 1 624 ? 20.723 -5.870 0.192 1.00 92.56 624 THR A C 1
ATOM 4879 O O . THR A 1 624 ? 19.567 -6.068 0.558 1.00 92.56 624 THR A O 1
ATOM 4882 N N . ASP A 1 625 ? 21.684 -6.779 0.356 1.00 89.38 625 ASP A N 1
ATOM 4883 C CA . ASP A 1 625 ? 21.449 -8.200 0.671 1.00 89.38 625 ASP A CA 1
ATOM 4884 C C . ASP A 1 625 ? 21.056 -8.445 2.140 1.00 89.38 625 ASP A C 1
ATOM 4886 O O . ASP A 1 625 ? 20.760 -9.564 2.551 1.00 89.38 625 ASP A O 1
ATOM 4890 N N . LYS A 1 626 ? 21.064 -7.382 2.953 1.00 88.81 626 LYS A N 1
ATOM 4891 C CA . LYS A 1 626 ? 20.749 -7.394 4.389 1.00 88.81 626 LYS A CA 1
ATOM 4892 C C . LYS A 1 626 ? 19.336 -6.868 4.681 1.00 88.81 626 LYS A C 1
ATOM 4894 O O . LYS A 1 626 ? 18.896 -6.866 5.835 1.00 88.81 626 LYS A O 1
ATOM 4899 N N . LEU A 1 627 ? 18.638 -6.380 3.655 1.00 90.44 627 LEU A N 1
ATOM 4900 C CA . LEU A 1 627 ? 17.309 -5.789 3.754 1.00 90.44 627 LEU A CA 1
ATOM 4901 C C . LEU A 1 627 ? 16.219 -6.818 3.439 1.00 90.44 627 LEU A C 1
ATOM 4903 O O . LEU A 1 627 ? 16.325 -7.606 2.504 1.00 90.44 627 LEU A O 1
ATOM 4907 N N . LYS A 1 628 ? 15.145 -6.783 4.228 1.00 88.75 628 LYS A N 1
ATOM 4908 C CA . LYS A 1 628 ? 13.970 -7.648 4.103 1.00 88.75 628 LYS A CA 1
ATOM 4909 C C . LYS A 1 628 ? 12.705 -6.809 4.023 1.00 88.75 628 LYS A C 1
ATOM 4911 O O . LYS A 1 628 ? 12.562 -5.809 4.729 1.00 88.75 628 LYS A O 1
ATOM 4916 N N . LEU A 1 629 ? 11.783 -7.223 3.159 1.00 88.19 629 LEU A N 1
ATOM 4917 C CA . LEU A 1 629 ? 10.548 -6.482 2.923 1.00 88.19 629 LEU A CA 1
ATOM 4918 C C . LEU A 1 629 ? 9.623 -6.510 4.131 1.00 88.19 629 LEU A C 1
ATOM 4920 O O . LEU A 1 629 ? 9.599 -7.460 4.909 1.00 88.19 629 LEU A O 1
ATOM 4924 N N . HIS A 1 630 ? 8.860 -5.432 4.268 1.00 85.75 630 HIS A N 1
ATOM 4925 C CA . HIS A 1 630 ? 7.887 -5.178 5.325 1.00 85.75 630 HIS A CA 1
ATOM 4926 C C . HIS A 1 630 ? 8.457 -5.075 6.754 1.00 85.75 630 HIS A C 1
ATOM 4928 O O . HIS A 1 630 ? 7.740 -4.628 7.651 1.00 85.75 630 HIS A O 1
ATOM 4934 N N . VAL A 1 631 ? 9.747 -5.361 6.959 1.00 88.88 631 VAL A N 1
ATOM 4935 C CA . VAL A 1 631 ? 10.478 -5.118 8.210 1.00 88.88 631 VAL A CA 1
ATOM 4936 C C . VAL A 1 631 ? 10.668 -3.616 8.438 1.00 88.88 631 VAL A C 1
ATOM 4938 O O . VAL A 1 631 ? 11.046 -2.871 7.533 1.00 88.88 631 VAL A O 1
ATOM 4941 N N . THR A 1 632 ? 10.435 -3.165 9.673 1.00 91.06 632 THR A N 1
ATOM 4942 C CA . THR A 1 632 ? 10.816 -1.818 10.114 1.00 91.06 632 THR A CA 1
ATOM 4943 C C . THR A 1 632 ? 12.261 -1.821 10.595 1.00 91.06 632 THR A C 1
ATOM 4945 O O . THR A 1 632 ? 12.608 -2.521 11.549 1.00 91.06 632 THR A O 1
ATOM 4948 N N . TYR A 1 633 ? 13.089 -0.994 9.971 1.00 92.44 633 TYR A N 1
ATOM 4949 C CA . TYR A 1 633 ? 14.461 -0.732 10.382 1.00 92.44 633 TYR A CA 1
ATOM 4950 C C . TYR A 1 633 ? 14.515 0.574 11.166 1.00 92.44 633 TYR A C 1
ATOM 4952 O O . TYR A 1 633 ? 13.904 1.563 10.764 1.00 92.44 633 TYR A O 1
ATOM 4960 N N . ARG A 1 634 ? 15.247 0.593 12.282 1.00 92.81 634 ARG A N 1
ATOM 4961 C CA . ARG A 1 634 ? 15.588 1.826 13.002 1.00 92.81 634 ARG A CA 1
ATOM 4962 C C . ARG A 1 634 ? 16.987 2.283 12.643 1.00 92.81 634 ARG A C 1
ATOM 4964 O O . ARG A 1 634 ? 17.869 1.462 12.412 1.00 92.81 634 ARG A O 1
ATOM 4971 N N . VAL A 1 635 ? 17.156 3.598 12.655 1.00 94.62 635 VAL A N 1
ATOM 4972 C CA . VAL A 1 635 ? 18.406 4.305 12.393 1.00 94.62 635 VAL A CA 1
ATOM 4973 C C . VAL A 1 635 ? 18.794 5.094 13.642 1.00 94.62 635 VAL A C 1
ATOM 4975 O O . VAL A 1 635 ? 17.941 5.741 14.260 1.00 94.62 635 VAL A O 1
ATOM 4978 N N . SER A 1 636 ? 20.075 5.032 13.999 1.00 92.75 636 SER A N 1
ATOM 4979 C CA . SER A 1 636 ? 20.711 5.829 15.053 1.00 92.75 636 SER A CA 1
ATOM 4980 C C . SER A 1 636 ? 22.079 6.293 14.557 1.00 92.75 636 SER A C 1
ATOM 4982 O O . SER A 1 636 ? 22.789 5.502 13.941 1.00 92.75 636 SER A O 1
ATOM 4984 N N . ALA A 1 637 ? 22.463 7.540 14.814 1.00 92.75 637 ALA A N 1
ATOM 4985 C CA . ALA A 1 637 ? 23.810 8.041 14.531 1.00 92.75 637 ALA A CA 1
ATOM 4986 C C . ALA A 1 637 ? 24.156 9.201 15.460 1.00 92.75 637 ALA A C 1
ATOM 4988 O O . ALA A 1 637 ? 23.269 9.975 15.810 1.00 92.75 637 ALA A O 1
ATOM 4989 N N . TRP A 1 638 ? 25.436 9.400 15.757 1.00 92.19 638 TRP A N 1
ATOM 4990 C CA . TRP A 1 638 ? 25.940 10.666 16.289 1.00 92.19 638 TRP A CA 1
ATOM 4991 C C . TRP A 1 638 ? 26.609 11.452 15.160 1.00 92.19 638 TRP A C 1
ATOM 4993 O O . TRP A 1 638 ? 27.407 10.894 14.408 1.00 92.19 638 TRP A O 1
ATOM 5003 N N . VAL A 1 639 ? 26.283 12.737 15.017 1.00 93.19 639 VAL A N 1
ATOM 5004 C CA . VAL A 1 639 ? 26.808 13.613 13.955 1.00 93.19 639 VAL A CA 1
ATOM 5005 C C . VAL A 1 639 ? 27.243 14.983 14.477 1.00 93.19 639 VAL A C 1
ATOM 5007 O O . VAL A 1 639 ? 26.719 15.473 15.476 1.00 93.19 639 VAL A O 1
ATOM 5010 N N . ARG A 1 640 ? 28.199 15.604 13.779 1.00 91.00 640 ARG A N 1
ATOM 5011 C CA . ARG A 1 640 ? 28.727 16.956 14.041 1.00 91.00 640 ARG A CA 1
ATOM 5012 C C . ARG A 1 640 ? 29.219 17.550 12.715 1.00 91.00 640 ARG A C 1
ATOM 5014 O O . ARG A 1 640 ? 29.884 16.844 11.953 1.00 91.00 640 ARG A O 1
ATOM 5021 N N . ALA A 1 641 ? 28.891 18.802 12.406 1.00 89.38 641 ALA A N 1
ATOM 5022 C CA . ALA A 1 641 ? 29.093 19.394 11.077 1.00 89.38 641 ALA A CA 1
ATOM 5023 C C . ALA A 1 641 ? 29.864 20.721 11.150 1.00 89.38 641 ALA A C 1
ATOM 5025 O O . ALA A 1 641 ? 29.396 21.673 11.761 1.00 89.38 641 ALA A O 1
ATOM 5026 N N . GLY A 1 642 ? 31.023 20.798 10.491 1.00 75.00 642 GLY A N 1
ATOM 5027 C CA . GLY A 1 642 ? 31.766 22.046 10.299 1.00 75.00 642 GLY A CA 1
ATOM 5028 C C . GLY A 1 642 ? 33.218 22.060 10.778 1.00 75.00 642 GLY A C 1
ATOM 5029 O O . GLY A 1 642 ? 33.678 21.214 11.552 1.00 75.00 642 GLY A O 1
ATOM 5030 N N . SER A 1 643 ? 33.939 23.055 10.270 1.00 61.19 643 SER A N 1
ATOM 5031 C CA . SER A 1 643 ? 35.366 23.305 10.498 1.00 61.19 643 SER A CA 1
ATOM 5032 C C . SER A 1 643 ? 35.698 24.768 10.155 1.00 61.19 643 SER A C 1
ATOM 5034 O O . SER A 1 643 ? 36.483 25.047 9.258 1.00 61.19 643 SER A O 1
ATOM 5036 N N . GLY A 1 644 ? 35.073 25.715 10.873 1.00 53.22 644 GLY A N 1
ATOM 5037 C CA . GLY A 1 644 ? 35.378 27.153 10.753 1.00 53.22 644 GLY A CA 1
ATOM 5038 C C . GLY A 1 644 ? 34.210 28.077 10.383 1.00 53.22 644 GLY A C 1
ATOM 5039 O O . GLY A 1 644 ? 34.416 29.033 9.644 1.00 53.22 644 GLY A O 1
ATOM 5040 N N . GLY A 1 645 ? 32.992 27.828 10.877 1.00 53.00 645 GLY A N 1
ATOM 5041 C CA . GLY A 1 645 ? 31.861 28.744 10.681 1.00 53.00 645 GLY A CA 1
ATOM 5042 C C . GLY A 1 645 ? 30.735 28.526 11.692 1.00 53.00 645 GLY A C 1
ATOM 5043 O O . GLY A 1 645 ? 30.483 27.394 12.101 1.00 53.00 645 GLY A O 1
ATOM 5044 N N . HIS A 1 646 ? 30.059 29.608 12.089 1.00 55.97 646 HIS A N 1
ATOM 5045 C CA . HIS A 1 646 ? 28.897 29.551 12.979 1.00 55.97 646 HIS A CA 1
ATOM 5046 C C . HIS A 1 646 ? 27.621 29.282 12.171 1.00 55.97 646 HIS A C 1
ATOM 5048 O O . HIS A 1 646 ? 27.145 30.148 11.439 1.00 55.97 646 HIS A O 1
ATOM 5054 N N . GLY A 1 647 ? 27.051 28.087 12.316 1.00 69.38 647 GLY A N 1
ATOM 5055 C CA . GLY A 1 647 ? 25.794 27.721 11.669 1.00 69.38 647 GLY A CA 1
ATOM 5056 C C . GLY A 1 647 ? 25.327 26.323 12.059 1.00 69.38 647 GLY A C 1
ATOM 5057 O O . GLY A 1 647 ? 26.136 25.418 12.257 1.00 69.38 647 GLY A O 1
ATOM 5058 N N . ARG A 1 648 ? 24.006 26.139 12.157 1.00 83.81 648 ARG A N 1
ATOM 5059 C CA . ARG A 1 648 ? 23.387 24.817 12.315 1.00 83.81 648 ARG A CA 1
ATOM 5060 C C . ARG A 1 648 ? 22.981 24.302 10.939 1.00 83.81 648 ARG A C 1
ATOM 5062 O O . ARG A 1 648 ? 22.187 24.931 10.244 1.00 83.81 648 ARG A O 1
ATOM 5069 N N . HIS A 1 649 ? 23.517 23.156 10.546 1.00 87.75 649 HIS A N 1
ATOM 5070 C CA . HIS A 1 649 ? 23.279 22.531 9.252 1.00 87.75 649 HIS A CA 1
ATOM 5071 C C . HIS A 1 649 ? 22.381 21.303 9.400 1.00 87.75 649 HIS A C 1
ATOM 5073 O O . HIS A 1 649 ? 22.488 20.551 10.369 1.00 87.75 649 HIS A O 1
ATOM 5079 N N . HIS A 1 650 ? 21.508 21.066 8.422 1.00 90.62 650 HIS A N 1
ATOM 5080 C CA . HIS A 1 650 ? 20.777 19.804 8.354 1.00 90.62 650 HIS A CA 1
ATOM 5081 C C . HIS A 1 650 ? 21.749 18.655 8.064 1.00 90.62 650 HIS A C 1
ATOM 5083 O O . HIS A 1 650 ? 22.577 18.752 7.159 1.00 90.62 650 HIS A O 1
ATOM 5089 N N . VAL A 1 651 ? 21.637 17.568 8.824 1.00 93.19 651 VAL A N 1
ATOM 5090 C CA . VAL A 1 651 ? 22.366 16.316 8.612 1.00 93.19 651 VAL A CA 1
ATOM 5091 C C . VAL A 1 651 ? 21.357 15.177 8.605 1.00 93.19 651 VAL A C 1
ATOM 5093 O O . VAL A 1 651 ? 20.582 15.020 9.551 1.00 93.19 651 VAL A O 1
ATOM 5096 N N . ASN A 1 652 ? 21.381 14.380 7.541 1.00 93.12 652 ASN A N 1
ATOM 5097 C CA . ASN A 1 652 ? 20.404 13.336 7.269 1.00 93.12 652 ASN A CA 1
ATOM 5098 C C . ASN A 1 652 ? 21.130 12.000 7.059 1.00 93.12 652 ASN A C 1
ATOM 5100 O O . ASN A 1 652 ? 22.087 11.929 6.284 1.00 93.12 652 ASN A O 1
ATOM 5104 N N . VAL A 1 653 ? 20.641 10.928 7.685 1.00 95.19 653 VAL A N 1
ATOM 5105 C CA . VAL A 1 653 ? 20.945 9.559 7.244 1.00 95.19 653 VAL A CA 1
ATOM 5106 C C . VAL A 1 653 ? 19.938 9.197 6.162 1.00 95.19 653 VAL A C 1
ATOM 5108 O O . VAL A 1 653 ? 18.736 9.416 6.319 1.00 95.19 653 VAL A O 1
ATOM 5111 N N . CYS A 1 654 ? 20.413 8.648 5.054 1.00 91.44 654 CYS A N 1
ATOM 5112 C CA . CYS A 1 654 ? 19.609 8.400 3.867 1.00 91.44 654 CYS A CA 1
ATOM 5113 C C . CYS A 1 654 ? 19.898 7.016 3.293 1.00 91.44 654 CYS A C 1
ATOM 5115 O O . CYS A 1 654 ? 21.007 6.493 3.421 1.00 91.44 654 CYS A O 1
ATOM 5117 N N . LEU A 1 655 ? 18.899 6.430 2.639 1.00 92.50 655 LEU A N 1
ATOM 5118 C CA . LEU A 1 655 ? 19.083 5.269 1.782 1.00 92.50 655 LEU A CA 1
ATOM 5119 C C . LEU A 1 655 ? 18.824 5.684 0.333 1.00 92.50 655 LEU A C 1
ATOM 5121 O O . LEU A 1 655 ? 17.747 6.186 0.011 1.00 92.50 655 LEU A O 1
ATOM 5125 N N . ALA A 1 656 ? 19.808 5.449 -0.531 1.00 91.62 656 ALA A N 1
ATOM 5126 C CA . ALA A 1 656 ? 19.623 5.443 -1.976 1.00 91.62 656 ALA A CA 1
ATOM 5127 C C . ALA A 1 656 ? 19.194 4.028 -2.384 1.00 91.62 656 ALA A C 1
ATOM 5129 O O . ALA A 1 656 ? 19.929 3.071 -2.133 1.00 91.62 656 ALA A O 1
ATOM 5130 N N . VAL A 1 657 ? 17.998 3.902 -2.956 1.00 90.88 657 VAL A N 1
ATOM 5131 C CA . VAL A 1 657 ? 17.305 2.636 -3.232 1.00 90.88 657 VAL A CA 1
ATOM 5132 C C . VAL A 1 657 ? 16.811 2.675 -4.675 1.00 90.88 657 VAL A C 1
ATOM 5134 O O . VAL A 1 657 ? 15.854 3.383 -4.965 1.00 90.88 657 VAL A O 1
ATOM 5137 N N . ASP A 1 658 ? 17.485 1.978 -5.592 1.00 87.44 658 ASP A N 1
ATOM 5138 C CA . ASP A 1 658 ? 17.164 1.982 -7.034 1.00 87.44 658 ASP A CA 1
ATOM 5139 C C . ASP A 1 658 ? 16.962 3.398 -7.620 1.00 87.44 658 ASP A C 1
ATOM 5141 O O . ASP A 1 658 ? 15.984 3.695 -8.304 1.00 87.44 658 ASP A O 1
ATOM 5145 N N . ASN A 1 659 ? 17.897 4.301 -7.298 1.00 74.69 659 ASN A N 1
ATOM 5146 C CA . ASN A 1 659 ? 17.881 5.739 -7.613 1.00 74.69 659 ASN A CA 1
ATOM 5147 C C . ASN A 1 659 ? 16.731 6.556 -6.981 1.00 74.69 659 ASN A C 1
ATOM 5149 O O . ASN A 1 659 ? 16.667 7.768 -7.182 1.00 74.69 659 ASN A O 1
ATOM 5153 N N . GLN A 1 660 ? 15.868 5.947 -6.164 1.00 78.75 660 GLN A N 1
ATOM 5154 C CA . GLN A 1 660 ? 14.945 6.650 -5.272 1.00 78.75 660 GLN A CA 1
ATOM 5155 C C . GLN A 1 660 ? 15.610 6.951 -3.920 1.00 78.75 660 GLN A C 1
ATOM 5157 O O . GLN A 1 660 ? 16.559 6.284 -3.503 1.00 78.75 660 GLN A O 1
ATOM 5162 N N . TRP A 1 661 ? 15.109 7.970 -3.223 1.00 81.38 661 TRP A N 1
ATOM 5163 C CA . TRP A 1 661 ? 15.639 8.420 -1.936 1.00 81.38 661 TRP A CA 1
ATOM 5164 C C . TRP A 1 661 ? 14.663 8.112 -0.800 1.00 81.38 661 TRP A C 1
ATOM 5166 O O . TRP A 1 661 ? 13.478 8.437 -0.884 1.00 81.38 661 TRP A O 1
ATOM 5176 N N . VAL A 1 662 ? 15.169 7.518 0.282 1.00 86.94 662 VAL A N 1
ATOM 5177 C CA . VAL A 1 662 ? 14.406 7.217 1.499 1.00 86.94 662 VAL A CA 1
ATOM 5178 C C . VAL A 1 662 ? 15.083 7.882 2.697 1.00 86.94 662 VAL A C 1
ATOM 5180 O O . VAL A 1 662 ? 16.271 7.665 2.956 1.00 86.94 662 VAL A O 1
ATOM 5183 N N . ASN A 1 663 ? 14.325 8.682 3.452 1.00 86.69 663 ASN A N 1
ATOM 5184 C CA . ASN A 1 663 ? 14.823 9.323 4.668 1.00 86.69 663 ASN A CA 1
ATOM 5185 C C . ASN A 1 663 ? 15.006 8.281 5.784 1.00 86.69 663 ASN A C 1
ATOM 5187 O O . ASN A 1 663 ? 14.051 7.609 6.172 1.00 86.69 663 ASN A O 1
ATOM 5191 N N . GLY A 1 664 ? 16.222 8.158 6.315 1.00 87.62 664 GLY A N 1
ATOM 5192 C CA . GLY A 1 664 ? 16.523 7.334 7.485 1.00 87.62 664 GLY A CA 1
ATOM 5193 C C . GLY A 1 664 ? 16.380 8.088 8.811 1.00 87.62 664 GLY A C 1
ATOM 5194 O O . GLY A 1 664 ? 16.238 7.449 9.850 1.00 87.62 664 GLY A O 1
ATOM 5195 N N . GLY A 1 665 ? 16.397 9.424 8.792 1.00 91.75 665 GLY A N 1
ATOM 5196 C CA . GLY A 1 665 ? 16.343 10.304 9.962 1.00 91.75 665 GLY A CA 1
ATOM 5197 C C . GLY A 1 665 ? 17.194 11.562 9.760 1.00 91.75 665 GLY A C 1
ATOM 5198 O O . GLY A 1 665 ? 18.175 11.534 9.020 1.00 91.75 665 GLY A O 1
ATOM 5199 N N . GLN A 1 666 ? 16.843 12.660 10.435 1.00 94.00 666 GLN A N 1
ATOM 5200 C CA . GLN A 1 666 ? 17.505 13.962 10.272 1.00 94.00 666 GLN A CA 1
ATOM 5201 C C . GLN A 1 666 ? 17.624 14.752 11.581 1.00 94.00 666 GLN A C 1
ATOM 5203 O O . GLN A 1 666 ? 16.794 14.602 12.477 1.00 94.00 666 GLN A O 1
ATOM 5208 N N . VAL A 1 667 ? 18.626 15.631 11.666 1.00 93.50 667 VAL A N 1
ATOM 5209 C CA . VAL A 1 667 ? 18.835 16.587 12.768 1.00 93.50 667 VAL A CA 1
ATOM 5210 C C . VAL A 1 667 ? 19.449 17.892 12.239 1.00 93.50 667 VAL A C 1
ATOM 5212 O O . VAL A 1 667 ? 20.006 17.909 11.144 1.00 93.50 667 VAL A O 1
ATOM 5215 N N . GLN A 1 668 ? 19.368 18.985 13.002 1.00 91.69 668 GLN A N 1
ATOM 5216 C CA . GLN A 1 668 ? 20.204 20.174 12.787 1.00 91.69 668 GLN A CA 1
ATOM 5217 C C . GLN A 1 668 ? 21.409 20.139 13.735 1.00 91.69 668 GLN A C 1
ATOM 5219 O O . GLN A 1 668 ? 21.234 20.273 14.950 1.00 91.69 668 GLN A O 1
ATOM 5224 N N . ALA A 1 669 ? 22.607 19.981 13.174 1.00 89.38 669 ALA A N 1
ATOM 5225 C CA . ALA A 1 669 ? 23.877 19.886 13.890 1.00 89.38 669 ALA A CA 1
ATOM 5226 C C . ALA A 1 669 ? 24.837 21.016 13.492 1.00 89.38 669 ALA A C 1
ATOM 5228 O O . ALA A 1 669 ? 24.825 21.483 12.355 1.00 89.38 669 ALA A O 1
ATOM 5229 N N . ASP A 1 670 ? 25.683 21.426 14.426 1.00 88.69 670 ASP A N 1
ATOM 5230 C CA . ASP A 1 670 ? 26.726 22.443 14.257 1.00 88.69 670 ASP A CA 1
ATOM 5231 C C . ASP A 1 670 ? 28.124 21.843 14.492 1.00 88.69 670 ASP A C 1
ATOM 5233 O O . ASP A 1 670 ? 28.303 20.617 14.555 1.00 88.69 670 ASP A O 1
ATOM 5237 N N . GLY A 1 671 ? 29.123 22.722 14.581 1.00 84.50 671 GLY A N 1
ATOM 5238 C CA . GLY A 1 671 ? 30.512 22.379 14.849 1.00 84.50 671 GLY A CA 1
ATOM 5239 C C . GLY A 1 671 ? 30.850 22.217 16.332 1.00 84.50 671 GLY A C 1
ATOM 5240 O O . GLY A 1 671 ? 31.964 21.789 16.629 1.00 84.50 671 GLY A O 1
ATOM 5241 N N . ASP A 1 672 ? 29.934 22.488 17.262 1.00 83.25 672 ASP A N 1
ATOM 5242 C CA . ASP A 1 672 ? 30.258 22.664 18.682 1.00 83.25 672 ASP A CA 1
ATOM 5243 C C . ASP A 1 672 ? 30.020 21.392 19.500 1.00 83.25 672 ASP A C 1
ATOM 5245 O O . ASP A 1 672 ? 30.838 21.059 20.355 1.00 83.25 672 ASP A O 1
ATOM 5249 N N . GLN A 1 673 ? 28.967 20.621 19.206 1.00 85.56 673 GLN A N 1
ATOM 5250 C CA . GLN A 1 673 ? 28.647 19.385 19.938 1.00 85.56 673 GLN A CA 1
ATOM 5251 C C . GLN A 1 673 ? 28.165 18.230 19.045 1.00 85.56 673 GLN A C 1
ATOM 5253 O O . GLN A 1 673 ? 27.926 18.385 17.850 1.00 85.56 673 GLN A O 1
ATOM 5258 N N . TRP A 1 674 ? 28.037 17.040 19.638 1.00 88.38 674 TRP A N 1
ATOM 5259 C CA . TRP A 1 674 ? 27.501 15.852 18.972 1.00 88.38 674 TRP A CA 1
ATOM 5260 C C . TRP A 1 674 ? 25.979 15.775 19.099 1.00 88.38 674 TRP A C 1
ATOM 5262 O O . TRP A 1 674 ? 25.435 15.793 20.202 1.00 88.38 674 TRP A O 1
ATOM 5272 N N . TYR A 1 675 ? 25.307 15.619 17.962 1.00 90.19 675 TYR A N 1
ATOM 5273 C CA . TYR A 1 675 ? 23.856 15.513 17.850 1.00 90.19 675 TYR A CA 1
ATOM 5274 C C . TYR A 1 675 ? 23.439 14.099 17.461 1.00 90.19 675 TYR A C 1
ATOM 5276 O O . TYR A 1 675 ? 24.055 13.481 16.595 1.00 90.19 675 TYR A O 1
ATOM 5284 N N . GLU A 1 676 ? 22.368 13.590 18.066 1.00 91.56 676 GLU A N 1
ATOM 5285 C CA . GLU A 1 676 ? 21.848 12.263 17.746 1.00 91.56 676 GLU A CA 1
ATOM 5286 C C . GLU A 1 676 ? 20.802 12.333 16.624 1.00 91.56 676 GLU A C 1
ATOM 5288 O O . GLU A 1 676 ? 19.730 12.921 16.791 1.00 91.56 676 GLU A O 1
ATOM 5293 N N . ILE A 1 677 ? 21.073 11.684 15.492 1.00 92.50 677 ILE A N 1
ATOM 5294 C CA . ILE A 1 677 ? 20.041 11.360 14.506 1.00 92.50 677 ILE A CA 1
ATOM 5295 C C . ILE A 1 677 ? 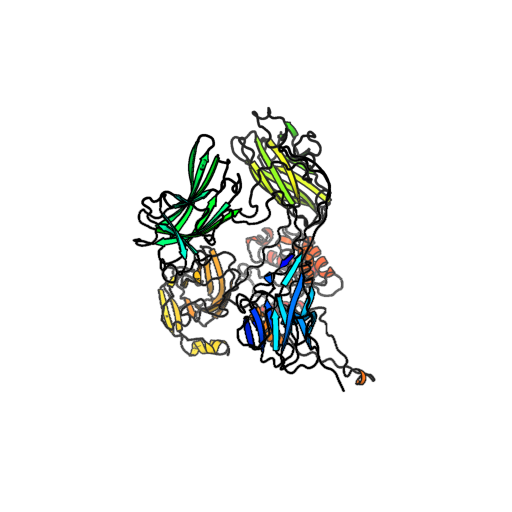19.305 10.112 14.983 1.00 92.50 677 ILE A C 1
ATOM 5297 O O . ILE A 1 677 ? 19.912 9.065 15.211 1.00 92.50 677 ILE A O 1
ATOM 5301 N N . LYS A 1 678 ? 17.976 10.206 15.046 1.00 92.38 678 LYS A N 1
ATOM 5302 C CA . LYS A 1 678 ? 17.064 9.072 15.213 1.00 92.38 678 LYS A CA 1
ATOM 5303 C C . LYS A 1 678 ? 16.080 9.030 14.048 1.00 92.38 678 LYS A C 1
ATOM 5305 O O . LYS A 1 678 ? 15.561 10.064 13.634 1.00 92.38 678 LYS A O 1
ATOM 5310 N N . GLY A 1 679 ? 15.759 7.832 13.573 1.00 92.62 679 GLY A N 1
ATOM 5311 C CA . GLY A 1 679 ? 14.677 7.633 12.610 1.00 92.62 679 GLY A CA 1
ATOM 5312 C C . GLY A 1 679 ? 14.382 6.162 12.330 1.00 92.62 679 GLY A C 1
ATOM 5313 O O . GLY A 1 679 ? 14.830 5.271 13.062 1.00 92.62 679 GLY A O 1
ATOM 5314 N N . ALA A 1 680 ? 13.561 5.910 11.314 1.00 93.31 680 ALA A N 1
ATOM 5315 C CA . ALA A 1 680 ? 13.165 4.572 10.894 1.00 93.31 680 ALA A CA 1
ATOM 5316 C C . ALA A 1 680 ? 12.662 4.567 9.445 1.00 93.31 680 ALA A C 1
ATOM 5318 O O . ALA A 1 680 ? 12.106 5.559 8.981 1.00 93.31 680 ALA A O 1
ATOM 5319 N N . PHE A 1 681 ? 12.795 3.427 8.769 1.00 92.75 681 PHE A N 1
ATOM 5320 C CA . PHE A 1 681 ? 12.245 3.189 7.433 1.00 92.75 681 PHE A CA 1
ATOM 5321 C C . PHE A 1 681 ? 11.694 1.758 7.303 1.00 92.75 681 PHE A C 1
ATOM 5323 O O . PHE A 1 681 ? 11.918 0.895 8.156 1.00 92.75 681 PHE A O 1
ATOM 5330 N N . LYS A 1 682 ? 10.956 1.508 6.221 1.00 91.12 682 LYS A N 1
ATOM 5331 C CA . LYS A 1 682 ? 10.395 0.212 5.815 1.00 91.12 682 LYS A CA 1
ATOM 5332 C C . LYS A 1 682 ? 10.477 0.142 4.290 1.00 91.12 682 LYS A C 1
ATOM 5334 O O . LYS A 1 682 ? 10.235 1.155 3.640 1.00 91.12 682 LYS A O 1
ATOM 5339 N N . LEU A 1 683 ? 10.796 -1.022 3.726 1.00 87.94 683 LEU A N 1
ATOM 5340 C CA . LEU A 1 683 ? 10.749 -1.252 2.277 1.00 87.94 683 LEU A CA 1
ATOM 5341 C C . LEU A 1 683 ? 9.601 -2.201 1.922 1.00 87.94 683 LEU A C 1
ATOM 5343 O O . LEU A 1 683 ? 9.342 -3.168 2.638 1.00 87.94 683 LEU A O 1
ATOM 5347 N N . GLU A 1 684 ? 8.916 -1.914 0.816 1.00 84.88 684 GLU A N 1
ATOM 5348 C CA . GLU A 1 684 ? 7.738 -2.665 0.336 1.00 84.88 684 GLU A CA 1
ATOM 5349 C C . GLU A 1 684 ? 7.965 -3.298 -1.050 1.00 84.88 684 GLU A C 1
ATOM 5351 O O . GLU A 1 684 ? 7.129 -4.047 -1.546 1.00 84.88 684 GLU A O 1
ATOM 5356 N N . LYS A 1 685 ? 9.121 -3.025 -1.668 1.00 84.19 685 LYS A N 1
ATOM 5357 C CA . LYS A 1 685 ? 9.592 -3.602 -2.934 1.00 84.19 685 LYS A CA 1
ATOM 5358 C C . LYS A 1 685 ? 11.047 -4.031 -2.770 1.00 84.19 685 LYS A C 1
ATOM 5360 O O . LYS A 1 685 ? 11.794 -3.346 -2.071 1.00 84.19 685 LYS A O 1
ATOM 5365 N N . GLN A 1 686 ? 11.432 -5.147 -3.392 1.00 84.12 686 GLN A N 1
ATOM 5366 C CA . GLN A 1 686 ? 12.806 -5.652 -3.332 1.00 84.12 686 GLN A CA 1
ATOM 5367 C C . GLN A 1 686 ? 13.734 -4.711 -4.108 1.00 84.12 686 GLN A C 1
ATOM 5369 O O . GLN A 1 686 ? 13.474 -4.492 -5.290 1.00 84.12 686 GLN A O 1
ATOM 5374 N N . PRO A 1 687 ? 14.780 -4.148 -3.475 1.00 87.88 687 PRO A N 1
ATOM 5375 C CA . PRO A 1 687 ? 15.694 -3.256 -4.165 1.00 87.88 687 PRO A CA 1
ATOM 5376 C C . PRO A 1 687 ? 16.724 -4.044 -4.977 1.00 87.88 687 PRO A C 1
ATOM 5378 O O . PRO A 1 687 ? 17.264 -5.037 -4.486 1.00 87.88 687 PRO A O 1
ATOM 5381 N N . SER A 1 688 ? 17.058 -3.569 -6.176 1.00 90.94 688 SER A N 1
ATOM 5382 C CA . SER A 1 688 ? 18.219 -4.069 -6.931 1.00 90.94 688 SER A CA 1
ATOM 5383 C C . SER A 1 688 ? 19.542 -3.597 -6.313 1.00 90.94 688 SER A C 1
ATOM 5385 O O . SER A 1 688 ? 20.541 -4.315 -6.330 1.00 90.94 688 SER A O 1
ATOM 5387 N N . LYS A 1 689 ? 19.543 -2.400 -5.711 1.00 92.75 689 LYS A N 1
ATOM 5388 C CA . LYS A 1 689 ? 20.673 -1.822 -4.982 1.00 92.75 689 LYS A CA 1
ATOM 5389 C C . LYS A 1 689 ? 20.188 -0.878 -3.884 1.00 92.75 689 LYS A C 1
ATOM 5391 O O . LYS A 1 689 ? 19.439 0.060 -4.150 1.00 92.75 689 LYS A O 1
ATOM 5396 N N . ALA A 1 690 ? 20.684 -1.079 -2.662 1.00 94.44 690 ALA A N 1
ATOM 5397 C CA . ALA A 1 690 ? 20.449 -0.179 -1.538 1.00 94.44 690 ALA A CA 1
ATOM 5398 C C . ALA A 1 690 ? 21.766 0.233 -0.859 1.00 94.44 690 ALA A C 1
ATOM 5400 O O . ALA A 1 690 ? 22.490 -0.602 -0.308 1.00 94.44 690 ALA A O 1
ATOM 5401 N N . THR A 1 691 ? 22.049 1.536 -0.852 1.00 94.69 691 THR A N 1
ATOM 5402 C CA . THR A 1 691 ? 23.208 2.138 -0.175 1.00 94.69 691 THR A CA 1
ATOM 5403 C C . THR A 1 691 ? 22.726 3.038 0.954 1.00 94.69 691 THR A C 1
ATOM 5405 O O . THR A 1 691 ? 22.000 3.999 0.704 1.00 94.69 691 THR A O 1
ATOM 5408 N N . ALA A 1 692 ? 23.158 2.767 2.186 1.00 95.38 692 ALA A N 1
ATOM 5409 C CA . ALA A 1 692 ? 22.986 3.689 3.303 1.00 95.38 692 ALA A CA 1
ATOM 5410 C C . ALA A 1 692 ? 24.149 4.687 3.334 1.00 95.38 692 ALA A C 1
ATOM 5412 O O . ALA A 1 692 ? 25.308 4.295 3.189 1.00 95.38 692 ALA A O 1
ATOM 5413 N N . TYR A 1 693 ? 23.853 5.970 3.524 1.00 94.94 693 TYR A N 1
ATOM 5414 C CA . TYR A 1 693 ? 24.851 7.038 3.556 1.00 94.94 693 TYR A CA 1
ATOM 5415 C C . TYR A 1 693 ? 24.402 8.211 4.436 1.00 94.94 693 TYR A C 1
ATOM 5417 O O . TYR A 1 693 ? 23.231 8.306 4.809 1.00 94.94 693 TYR A O 1
ATOM 5425 N N . VAL A 1 694 ? 25.334 9.094 4.798 1.00 95.75 694 VAL A N 1
ATOM 5426 C CA . VAL A 1 694 ? 25.042 10.310 5.578 1.00 95.75 694 VAL A CA 1
ATOM 5427 C C . VAL A 1 694 ? 25.403 11.543 4.758 1.00 95.75 694 VAL A C 1
ATOM 5429 O O . VAL A 1 694 ? 26.485 11.605 4.179 1.00 95.75 694 VAL A O 1
ATOM 5432 N N . GLN A 1 695 ? 24.494 12.513 4.713 1.00 93.25 695 GLN A N 1
ATOM 5433 C CA . GLN A 1 695 ? 24.573 13.720 3.887 1.00 93.25 695 GLN A CA 1
ATOM 5434 C C . GLN A 1 695 ? 24.022 14.948 4.631 1.00 93.25 695 GLN A C 1
ATOM 5436 O O . GLN A 1 695 ? 23.559 14.832 5.765 1.00 93.25 695 GLN A O 1
ATOM 5441 N N . GLY A 1 696 ? 24.007 16.115 3.981 1.00 89.94 696 GLY A N 1
ATOM 5442 C CA . GLY A 1 696 ? 23.200 17.265 4.405 1.00 89.94 696 GLY A CA 1
ATOM 5443 C C . GLY A 1 696 ? 23.935 18.609 4.441 1.00 89.94 696 GLY A C 1
ATOM 5444 O O . GLY A 1 696 ? 23.435 19.551 3.826 1.00 89.94 696 GLY A O 1
ATOM 5445 N N . PRO A 1 697 ? 25.108 18.734 5.098 1.00 91.31 697 PRO A N 1
ATOM 5446 C CA . PRO A 1 697 ? 25.796 20.018 5.190 1.00 91.31 697 PRO A CA 1
ATOM 5447 C C . PRO A 1 697 ? 26.197 20.576 3.814 1.00 91.31 697 PRO A C 1
ATOM 5449 O O . PRO A 1 697 ? 26.493 19.783 2.910 1.00 91.31 697 PRO A O 1
ATOM 5452 N N . PRO A 1 698 ? 26.265 21.911 3.648 1.00 89.00 698 PRO A N 1
ATOM 5453 C CA . PRO A 1 698 ? 26.686 22.551 2.401 1.00 89.00 698 PRO A CA 1
ATOM 5454 C C . PRO A 1 698 ? 28.048 22.064 1.866 1.00 89.00 698 PRO A C 1
ATOM 5456 O O . PRO A 1 698 ? 28.837 21.477 2.618 1.00 89.00 698 PRO A O 1
ATOM 5459 N N . PRO A 1 699 ? 28.360 22.331 0.584 1.00 90.38 699 PRO A N 1
ATOM 5460 C CA . PRO A 1 699 ? 29.718 22.219 0.058 1.00 90.38 699 PRO A CA 1
ATOM 5461 C C . PRO A 1 699 ? 30.740 22.946 0.945 1.00 90.38 699 PRO A C 1
ATOM 5463 O O . PRO A 1 699 ? 30.438 23.977 1.543 1.00 90.38 699 PRO A O 1
ATOM 5466 N N . GLY A 1 700 ? 31.945 22.391 1.062 1.00 87.94 700 GLY A N 1
ATOM 5467 C CA . GLY A 1 700 ? 33.016 22.900 1.926 1.00 87.94 700 GLY A CA 1
ATOM 5468 C C . GLY A 1 700 ? 32.862 22.588 3.422 1.00 87.94 700 GLY A C 1
ATOM 546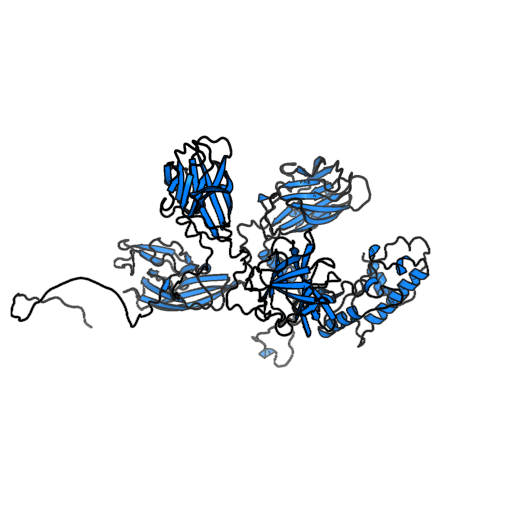9 O O . GLY A 1 700 ? 33.850 22.652 4.145 1.00 87.94 700 GLY A O 1
ATOM 5470 N N . VAL A 1 701 ? 31.674 22.200 3.901 1.00 90.88 701 VAL A N 1
ATOM 5471 C CA . VAL A 1 701 ? 31.438 21.897 5.323 1.00 90.88 701 VAL A CA 1
ATOM 5472 C C . VAL A 1 701 ? 31.778 20.434 5.623 1.00 90.88 701 VAL A C 1
ATOM 5474 O O . VAL A 1 701 ? 31.146 19.523 5.082 1.00 90.88 701 VAL A O 1
ATOM 5477 N N . ASP A 1 702 ? 32.751 20.192 6.506 1.00 92.06 702 ASP A N 1
ATOM 5478 C CA . ASP A 1 702 ? 33.120 18.837 6.940 1.00 92.06 702 ASP A CA 1
ATOM 5479 C C . ASP A 1 702 ? 31.989 18.141 7.712 1.00 92.06 702 ASP A C 1
ATOM 5481 O O . ASP A 1 702 ? 31.332 18.741 8.567 1.00 92.06 702 ASP A O 1
ATOM 5485 N N . LEU A 1 703 ? 31.813 16.839 7.477 1.00 93.75 703 LEU A N 1
ATOM 5486 C CA . LEU A 1 703 ? 30.816 16.007 8.157 1.00 93.75 703 LEU A CA 1
ATOM 5487 C C . LEU A 1 703 ? 31.499 14.923 9.003 1.00 93.75 703 LEU A C 1
ATOM 5489 O O . LEU A 1 703 ? 32.263 14.113 8.479 1.00 93.75 703 LEU A O 1
ATOM 5493 N N . ARG A 1 704 ? 31.194 14.877 10.305 1.00 93.81 704 ARG A N 1
ATOM 5494 C CA . ARG A 1 704 ? 31.628 13.823 11.236 1.00 93.81 704 ARG A CA 1
ATOM 5495 C C . ARG A 1 704 ? 30.459 12.907 11.573 1.00 93.81 704 ARG A C 1
ATOM 5497 O O . ARG A 1 704 ? 29.371 13.396 11.874 1.00 93.81 704 ARG A O 1
ATOM 5504 N N . VAL A 1 705 ? 30.697 11.596 11.565 1.00 94.38 705 VAL A N 1
ATOM 5505 C CA . VAL A 1 705 ? 29.703 10.569 11.919 1.00 94.38 705 VAL A CA 1
ATOM 5506 C C . VAL A 1 705 ? 30.323 9.536 12.862 1.00 94.38 705 VAL A C 1
ATOM 5508 O O . VAL A 1 705 ? 31.388 8.989 12.582 1.00 94.38 705 VAL A O 1
ATOM 5511 N N . MET A 1 706 ? 29.647 9.243 13.968 1.00 91.81 706 MET A N 1
ATOM 5512 C CA . MET A 1 706 ? 30.041 8.261 14.979 1.00 91.81 706 MET A CA 1
ATOM 5513 C C . MET A 1 706 ? 28.892 7.277 15.233 1.00 91.81 706 MET A C 1
ATOM 5515 O O . MET A 1 706 ? 27.732 7.683 15.273 1.00 91.81 706 MET A O 1
ATOM 5519 N N . ASP A 1 707 ? 29.227 5.992 15.394 1.00 89.12 707 ASP A N 1
ATOM 5520 C CA . ASP A 1 707 ? 28.294 4.898 15.717 1.00 89.12 707 ASP A CA 1
ATOM 5521 C C . ASP A 1 707 ? 26.989 4.922 14.888 1.00 89.12 707 ASP A C 1
ATOM 5523 O O . ASP A 1 707 ? 25.880 4.982 15.419 1.00 89.12 707 ASP A O 1
ATOM 5527 N N . LEU A 1 708 ? 27.122 4.917 13.553 1.00 93.00 708 LEU A N 1
ATOM 5528 C CA . LEU A 1 708 ? 25.967 4.783 12.662 1.00 93.00 708 LEU A CA 1
ATOM 5529 C C . LEU A 1 708 ? 25.444 3.343 12.725 1.00 93.00 708 LEU A C 1
ATOM 5531 O O . LEU A 1 708 ? 26.122 2.402 12.301 1.00 93.00 708 LEU A O 1
ATOM 5535 N N . GLN A 1 709 ? 24.219 3.186 13.212 1.00 92.25 709 GLN A N 1
ATOM 5536 C CA . GLN A 1 709 ? 23.532 1.911 13.366 1.00 92.25 709 GLN A CA 1
ATOM 5537 C C . GLN A 1 709 ? 22.246 1.893 12.542 1.00 92.25 709 GLN A C 1
ATOM 5539 O O . GLN A 1 709 ? 21.434 2.817 12.611 1.00 92.25 709 GLN A O 1
ATOM 5544 N N . ILE A 1 710 ? 22.037 0.804 11.803 1.00 94.50 710 ILE A N 1
ATOM 5545 C CA . ILE A 1 710 ? 20.772 0.487 11.136 1.00 94.50 710 ILE A CA 1
ATOM 5546 C C . ILE A 1 710 ? 20.421 -0.944 11.525 1.00 94.50 710 ILE A C 1
ATOM 5548 O O . ILE A 1 710 ? 21.185 -1.846 11.207 1.00 94.50 710 ILE A O 1
ATOM 5552 N N . TYR A 1 711 ? 19.299 -1.182 12.203 1.00 93.00 711 TYR A N 1
ATOM 5553 C CA . TYR A 1 711 ? 18.925 -2.529 12.661 1.00 93.00 711 TYR A CA 1
ATOM 5554 C C . TYR A 1 711 ? 17.426 -2.814 12.507 1.00 93.00 711 TYR A C 1
ATOM 5556 O O . TYR A 1 711 ? 16.605 -1.910 12.700 1.00 93.00 711 TYR A O 1
ATOM 5564 N N . PRO A 1 712 ? 17.038 -4.061 12.176 1.00 92.75 712 PRO A N 1
ATOM 5565 C CA . PRO A 1 712 ? 15.641 -4.462 12.137 1.00 92.75 712 PRO A CA 1
ATOM 5566 C C . PRO A 1 712 ? 15.068 -4.509 13.556 1.00 92.75 712 PRO A C 1
ATOM 5568 O O . PRO A 1 712 ? 15.726 -4.935 14.509 1.00 92.75 712 PRO A O 1
ATOM 5571 N N . VAL A 1 713 ? 13.820 -4.079 13.695 1.00 89.38 713 VAL A N 1
ATOM 5572 C CA . VAL A 1 713 ? 13.115 -3.984 14.975 1.00 89.38 713 VAL A CA 1
ATOM 5573 C C . VAL A 1 713 ? 12.096 -5.105 15.095 1.00 89.38 713 VAL A C 1
ATOM 5575 O O . VAL A 1 713 ? 11.189 -5.187 14.266 1.00 89.38 713 VAL A O 1
ATOM 5578 N N . ASP A 1 714 ? 12.181 -5.907 16.162 1.00 87.25 714 ASP A N 1
ATOM 5579 C CA . ASP A 1 714 ? 11.037 -6.732 16.544 1.00 87.25 714 ASP A CA 1
ATOM 5580 C C . ASP A 1 714 ? 9.927 -5.798 17.023 1.00 87.25 714 ASP A C 1
ATOM 5582 O O . ASP A 1 714 ? 10.071 -5.078 18.018 1.00 87.25 714 ASP A O 1
ATOM 5586 N N . ARG A 1 715 ? 8.811 -5.798 16.295 1.00 82.00 715 ARG A N 1
ATOM 5587 C CA . ARG A 1 715 ? 7.634 -5.028 16.672 1.00 82.00 715 ARG A CA 1
ATOM 5588 C C . ARG A 1 715 ? 7.042 -5.550 17.983 1.00 82.00 715 ARG A C 1
ATOM 5590 O O . ARG A 1 715 ? 6.627 -4.717 18.782 1.00 82.00 715 ARG A O 1
ATOM 5597 N N . LYS A 1 716 ? 7.026 -6.864 18.241 1.00 82.44 716 LYS A N 1
ATOM 5598 C CA . LYS A 1 716 ? 6.393 -7.435 19.440 1.00 82.44 716 LYS A CA 1
ATOM 5599 C C . LYS A 1 716 ? 7.149 -7.029 20.708 1.00 82.44 716 LYS A C 1
ATOM 5601 O O . LYS A 1 716 ? 6.600 -6.266 21.503 1.00 82.44 716 LYS A O 1
ATOM 5606 N N . ALA A 1 717 ? 8.425 -7.400 20.835 1.00 83.50 717 ALA A N 1
ATOM 5607 C CA . ALA A 1 717 ? 9.253 -7.016 21.980 1.00 83.50 717 ALA A CA 1
ATOM 5608 C C . ALA A 1 717 ? 9.368 -5.488 22.139 1.00 83.50 717 ALA A C 1
ATOM 5610 O O . ALA A 1 717 ? 9.414 -4.978 23.260 1.00 83.50 717 ALA A O 1
ATOM 5611 N N . ARG A 1 718 ? 9.345 -4.710 21.040 1.00 83.00 718 ARG A N 1
ATOM 5612 C CA . ARG A 1 718 ? 9.291 -3.242 21.134 1.00 83.00 718 ARG A CA 1
ATOM 5613 C C . ARG A 1 718 ? 7.983 -2.736 21.741 1.00 83.00 718 ARG A C 1
ATOM 5615 O O . ARG A 1 718 ? 8.040 -1.790 22.522 1.00 83.00 718 ARG A O 1
ATOM 5622 N N . PHE A 1 719 ? 6.828 -3.300 21.389 1.00 84.12 719 PHE A N 1
ATOM 5623 C CA . PHE A 1 719 ? 5.553 -2.905 21.998 1.00 84.12 719 PHE A CA 1
ATOM 5624 C C . PHE A 1 719 ? 5.491 -3.299 23.481 1.00 84.12 719 PHE A C 1
ATOM 5626 O O . PHE A 1 719 ? 5.023 -2.502 24.291 1.00 84.12 719 PHE A O 1
ATOM 5633 N N . GLU A 1 720 ? 6.043 -4.454 23.858 1.00 86.56 720 GLU A N 1
ATOM 5634 C CA . GLU A 1 720 ? 6.171 -4.891 25.257 1.00 86.56 720 GLU A CA 1
ATOM 5635 C C . GLU A 1 720 ? 7.079 -3.942 26.071 1.00 86.56 720 GLU A C 1
ATOM 5637 O O . GLU A 1 720 ? 6.654 -3.413 27.099 1.00 86.56 720 GLU A O 1
ATOM 5642 N N . TYR A 1 721 ? 8.267 -3.602 25.559 1.00 85.06 721 TYR A N 1
ATOM 5643 C CA . TYR A 1 721 ? 9.165 -2.601 26.159 1.00 85.06 721 TYR A CA 1
ATOM 5644 C C . TYR A 1 721 ? 8.526 -1.205 26.257 1.00 85.06 721 TYR A C 1
ATOM 5646 O O . TYR A 1 721 ? 8.654 -0.516 27.270 1.00 85.06 721 TYR A O 1
ATOM 5654 N N . LEU A 1 722 ? 7.826 -0.752 25.211 1.00 85.31 722 LEU A N 1
ATOM 5655 C CA . LEU A 1 722 ? 7.149 0.549 25.229 1.00 85.31 722 LEU A CA 1
ATOM 5656 C C . LEU A 1 722 ? 5.972 0.565 26.210 1.00 85.31 722 LEU A C 1
ATOM 5658 O O . LEU A 1 722 ? 5.726 1.607 26.818 1.00 85.31 722 LEU A O 1
ATOM 5662 N N . LYS A 1 723 ? 5.287 -0.565 26.418 1.00 86.12 723 LYS A N 1
ATOM 5663 C CA . LYS A 1 723 ? 4.269 -0.729 27.462 1.00 86.12 723 LYS A CA 1
ATOM 5664 C C . LYS A 1 723 ? 4.901 -0.587 28.848 1.00 86.12 723 LYS A C 1
ATOM 5666 O O . LYS A 1 723 ? 4.494 0.304 29.581 1.00 86.12 723 LYS A O 1
ATOM 5671 N N . GLU A 1 724 ? 5.977 -1.319 29.143 1.00 87.88 724 GLU A N 1
ATOM 5672 C CA . GLU A 1 724 ? 6.731 -1.212 30.406 1.00 87.88 724 GLU A CA 1
ATOM 5673 C C . GLU A 1 724 ? 7.222 0.227 30.680 1.00 87.88 724 GLU A C 1
ATOM 5675 O O . GLU A 1 724 ? 7.099 0.747 31.791 1.00 87.88 724 GLU A O 1
ATOM 5680 N N . LYS A 1 725 ? 7.735 0.923 29.655 1.00 87.19 725 LYS A N 1
ATOM 5681 C CA . LYS A 1 725 ? 8.120 2.341 29.762 1.00 87.19 725 LYS A CA 1
ATOM 5682 C C . LYS A 1 725 ? 6.922 3.273 29.948 1.00 87.19 725 LYS A C 1
ATOM 5684 O O . LYS A 1 725 ? 7.038 4.250 30.682 1.00 87.19 725 LYS A O 1
ATOM 5689 N N . THR A 1 726 ? 5.780 2.985 29.328 1.00 85.62 726 THR A N 1
ATOM 5690 C CA . THR A 1 726 ? 4.532 3.740 29.532 1.00 85.62 726 THR A CA 1
ATOM 5691 C C . THR A 1 726 ? 4.022 3.554 30.959 1.00 85.62 726 THR A C 1
ATOM 5693 O O . THR A 1 726 ? 3.663 4.533 31.606 1.00 85.62 726 THR A O 1
ATOM 5696 N N . ASP A 1 727 ? 4.072 2.333 31.484 1.00 85.25 727 ASP A N 1
ATOM 5697 C CA . ASP A 1 727 ? 3.690 2.016 32.859 1.00 85.25 727 ASP A CA 1
ATOM 5698 C C . ASP A 1 727 ? 4.586 2.764 33.866 1.00 85.25 727 ASP A C 1
ATOM 5700 O O . ASP A 1 727 ? 4.079 3.347 34.818 1.00 85.25 727 ASP A O 1
ATOM 5704 N N . LYS A 1 728 ? 5.899 2.859 33.601 1.00 86.19 728 LYS A N 1
ATOM 5705 C CA . LYS A 1 728 ? 6.877 3.551 34.467 1.00 86.19 728 LYS A CA 1
ATOM 5706 C C . LYS A 1 728 ? 6.919 5.083 34.354 1.00 86.19 728 LYS A C 1
ATOM 5708 O O . LYS A 1 728 ? 7.427 5.722 35.268 1.00 86.19 728 LYS A O 1
ATOM 5713 N N . VAL A 1 729 ? 6.478 5.675 33.238 1.00 87.06 729 VAL A N 1
ATOM 5714 C CA . VAL A 1 729 ? 6.680 7.118 32.939 1.00 87.06 729 VAL A CA 1
ATOM 5715 C C . VAL A 1 729 ? 5.370 7.878 32.684 1.00 87.06 729 VAL A C 1
ATOM 5717 O O . VAL A 1 729 ? 5.341 9.105 32.755 1.00 87.06 729 VAL A O 1
ATOM 5720 N N . ARG A 1 730 ? 4.274 7.182 32.362 1.00 82.19 730 ARG A N 1
ATOM 5721 C CA . ARG A 1 730 ? 2.981 7.787 31.986 1.00 82.19 730 ARG A CA 1
ATOM 5722 C C . ARG A 1 730 ? 1.786 7.275 32.792 1.00 82.19 730 ARG A C 1
ATOM 5724 O O . ARG A 1 730 ? 0.707 7.847 32.656 1.00 82.19 730 ARG A O 1
ATOM 5731 N N . LYS A 1 731 ? 1.957 6.251 33.632 1.00 84.00 731 LYS A N 1
ATOM 5732 C CA . LYS A 1 731 ? 0.936 5.785 34.581 1.00 84.00 731 LYS A CA 1
ATOM 5733 C C . LYS A 1 731 ? 1.347 6.073 36.025 1.00 84.00 731 LYS A C 1
ATOM 5735 O O . LYS A 1 731 ? 2.474 6.469 36.306 1.00 84.00 731 LYS A O 1
ATOM 5740 N N . ARG A 1 732 ? 0.380 5.904 36.923 1.00 83.19 732 ARG A N 1
ATOM 5741 C CA . ARG A 1 732 ? 0.500 5.947 38.383 1.00 83.19 732 ARG A CA 1
ATOM 5742 C C . ARG A 1 732 ? -0.605 5.086 38.981 1.00 83.19 732 ARG A C 1
ATOM 5744 O O . ARG A 1 732 ? -1.627 4.877 38.323 1.00 83.19 732 ARG A O 1
ATOM 5751 N N . ASP A 1 733 ? -0.421 4.647 40.216 1.00 84.81 733 ASP A N 1
ATOM 5752 C CA . ASP A 1 733 ? -1.426 3.856 40.918 1.00 84.81 733 ASP A CA 1
ATOM 5753 C C . ASP A 1 733 ? -2.707 4.663 41.184 1.00 84.81 733 ASP A C 1
ATOM 5755 O O . ASP A 1 733 ? -2.684 5.884 41.382 1.00 84.81 733 ASP A O 1
ATOM 5759 N N . VAL A 1 734 ? -3.843 3.964 41.191 1.00 80.75 734 VAL A N 1
ATOM 5760 C CA . VAL A 1 734 ? -5.164 4.521 41.502 1.00 80.75 734 VAL A CA 1
ATOM 5761 C C . VAL A 1 734 ? -5.680 3.842 42.764 1.00 80.75 734 VAL A C 1
ATOM 5763 O O . VAL A 1 734 ? -6.150 2.707 42.729 1.00 80.75 734 VAL A O 1
ATOM 5766 N N . VAL A 1 735 ? -5.579 4.541 43.894 1.00 83.12 735 VAL A N 1
ATOM 5767 C CA . VAL A 1 735 ? -6.014 4.028 45.200 1.00 83.12 735 VAL A CA 1
ATOM 5768 C C . VAL A 1 735 ? -7.497 4.331 45.402 1.00 83.12 735 VAL A C 1
ATOM 5770 O O . VAL A 1 735 ? -7.868 5.451 45.757 1.00 83.12 735 VAL A O 1
ATOM 5773 N N . LEU A 1 736 ? -8.349 3.327 45.194 1.00 78.12 736 LEU A N 1
ATOM 5774 C CA . LEU A 1 736 ? -9.768 3.403 45.545 1.00 78.12 736 LEU A CA 1
ATOM 5775 C C . LEU A 1 736 ? -9.936 3.256 47.065 1.00 78.12 736 LEU A C 1
ATOM 5777 O O . LEU A 1 736 ? -9.403 2.325 47.666 1.00 78.12 736 LEU A O 1
ATOM 5781 N N . LYS A 1 737 ? -10.685 4.173 47.686 1.00 79.00 737 LYS A N 1
ATOM 5782 C CA . LYS A 1 737 ? -11.021 4.137 49.116 1.00 79.00 737 LYS A CA 1
ATOM 5783 C C . LYS A 1 737 ? -12.531 4.014 49.274 1.00 79.00 737 LYS A C 1
ATOM 5785 O O . LYS A 1 737 ? -13.264 4.898 48.844 1.00 79.00 737 LYS A O 1
ATOM 5790 N N . PHE A 1 738 ? -12.976 2.934 49.906 1.00 74.00 738 PHE A N 1
ATOM 5791 C CA . PHE A 1 738 ? -14.384 2.684 50.212 1.00 74.00 738 PHE A CA 1
ATOM 5792 C C . PHE A 1 738 ? -14.664 3.057 51.674 1.00 74.00 738 PHE A C 1
ATOM 5794 O O . PHE A 1 738 ? -13.828 2.814 52.544 1.00 74.00 738 PHE A O 1
ATOM 5801 N N . GLN A 1 739 ? -15.821 3.661 51.948 1.00 70.94 739 GLN A N 1
ATOM 5802 C CA . GLN A 1 739 ? -16.248 4.074 53.289 1.00 70.94 739 GLN A CA 1
ATOM 5803 C C . GLN A 1 739 ? -17.720 3.703 53.505 1.00 70.94 739 GLN A C 1
ATOM 5805 O O . GLN A 1 739 ? -18.520 3.786 52.577 1.00 70.94 739 GLN A O 1
ATOM 5810 N N . GLY A 1 740 ? -18.068 3.297 54.728 1.00 66.69 740 GLY A N 1
ATOM 5811 C CA . GLY A 1 740 ? -19.426 2.906 55.118 1.00 66.69 740 GLY A CA 1
ATOM 5812 C C . GLY A 1 740 ? -19.451 1.668 56.018 1.00 66.69 740 GLY A C 1
ATOM 5813 O O . GLY A 1 740 ? -18.475 0.923 56.098 1.00 66.69 740 GLY A O 1
ATOM 5814 N N . SER A 1 741 ? -20.583 1.428 56.680 1.00 56.94 741 SER A N 1
ATOM 5815 C CA . SER A 1 741 ? -20.786 0.307 57.617 1.00 56.94 741 SER A CA 1
ATOM 5816 C C . SER A 1 741 ? -20.621 -1.082 56.984 1.00 56.94 741 SER A C 1
ATOM 5818 O O . SER A 1 741 ? -20.243 -2.024 57.672 1.00 56.94 741 SER A O 1
ATOM 5820 N N . ASN A 1 742 ? -20.817 -1.204 55.668 1.00 56.94 742 ASN A N 1
ATOM 5821 C CA . ASN A 1 742 ? -20.641 -2.453 54.918 1.00 56.94 742 ASN A CA 1
ATOM 5822 C C . ASN A 1 742 ? -19.193 -2.717 54.451 1.00 56.94 742 ASN A C 1
ATOM 5824 O O . ASN A 1 742 ? -18.978 -3.645 53.675 1.00 56.94 742 ASN A O 1
ATOM 5828 N N . ALA A 1 743 ? -18.189 -1.948 54.894 1.00 56.78 743 ALA A N 1
ATOM 5829 C CA . ALA A 1 743 ? -16.799 -2.119 54.445 1.00 56.78 743 ALA A CA 1
ATOM 5830 C C . ALA A 1 743 ? -16.233 -3.535 54.693 1.00 56.78 743 ALA A C 1
ATOM 5832 O O . ALA A 1 743 ? -15.460 -4.032 53.876 1.00 56.78 743 ALA A O 1
ATOM 5833 N N . ALA A 1 744 ? -16.664 -4.216 55.762 1.00 59.78 744 ALA A N 1
ATOM 5834 C CA . ALA A 1 744 ? -16.293 -5.609 56.034 1.00 59.78 744 ALA A CA 1
ATOM 5835 C C . ALA A 1 744 ? -16.799 -6.592 54.956 1.00 59.78 744 ALA A C 1
ATOM 5837 O O . ALA A 1 744 ? -16.108 -7.552 54.626 1.00 59.78 744 ALA A O 1
ATOM 5838 N N . ASN A 1 745 ? -17.956 -6.313 54.345 1.00 62.06 745 ASN A N 1
ATOM 5839 C CA . ASN A 1 745 ? -18.583 -7.166 53.327 1.00 62.06 745 ASN A CA 1
ATOM 5840 C C . ASN A 1 745 ? -17.938 -7.019 51.933 1.00 62.06 745 ASN A C 1
ATOM 5842 O O . ASN A 1 745 ? -18.320 -7.723 51.002 1.00 62.06 745 ASN A O 1
ATOM 5846 N N . LEU A 1 746 ? -16.969 -6.108 51.768 1.00 64.94 746 LEU A N 1
ATOM 5847 C CA . LEU A 1 746 ? -16.211 -5.934 50.522 1.00 64.94 746 LEU A CA 1
ATOM 5848 C C . LEU A 1 746 ? -14.949 -6.813 50.459 1.00 64.94 746 LEU A C 1
ATOM 5850 O O . LEU A 1 746 ? -14.343 -6.930 49.393 1.00 64.94 746 LEU A O 1
ATOM 5854 N N . LEU A 1 747 ? -14.555 -7.462 51.560 1.00 62.81 747 LEU A N 1
ATOM 5855 C CA . LEU A 1 747 ? -13.447 -8.421 51.566 1.00 62.81 747 LEU A CA 1
ATOM 5856 C C . LEU A 1 747 ? -13.775 -9.611 50.647 1.00 62.81 747 LEU A C 1
ATOM 5858 O O . LEU A 1 747 ? -14.778 -10.293 50.828 1.00 62.81 747 LEU A O 1
ATOM 5862 N N . GLY A 1 748 ? -12.935 -9.834 49.632 1.00 70.56 748 GLY A N 1
ATOM 5863 C CA . GLY A 1 748 ? -13.154 -10.849 48.592 1.00 70.56 748 GLY A CA 1
ATOM 5864 C C . GLY A 1 748 ? -14.021 -10.403 47.402 1.00 70.56 748 GLY A C 1
ATOM 5865 O O . GLY A 1 748 ? -14.155 -11.160 46.443 1.00 70.56 748 GLY A O 1
ATOM 5866 N N . SER A 1 749 ? -14.571 -9.182 47.402 1.00 74.44 749 SER A N 1
ATOM 5867 C CA . SER A 1 749 ? -15.318 -8.651 46.251 1.00 74.44 749 SER A CA 1
ATOM 5868 C C . SER A 1 749 ? -14.398 -8.287 45.078 1.00 74.44 749 SER A C 1
ATOM 5870 O O . SER A 1 749 ? -13.390 -7.602 45.248 1.00 74.44 749 SER A O 1
ATOM 5872 N N . SER A 1 750 ? -14.772 -8.685 43.858 1.00 78.69 750 SER A N 1
ATOM 5873 C CA . SER A 1 750 ? -14.020 -8.356 42.639 1.00 78.69 750 SER A CA 1
ATOM 5874 C C . SER A 1 750 ? -14.374 -6.962 42.108 1.00 78.69 750 SER A C 1
ATOM 5876 O O . SER A 1 750 ? -15.496 -6.730 41.659 1.00 78.69 750 SER A O 1
ATOM 5878 N N . VAL A 1 751 ? -13.399 -6.050 42.062 1.00 75.69 751 VAL A N 1
ATOM 5879 C CA . VAL A 1 751 ? -13.550 -4.708 41.470 1.00 75.69 751 VAL A CA 1
ATOM 5880 C C . VAL A 1 751 ? -13.077 -4.710 40.014 1.00 75.69 751 VAL A C 1
ATOM 5882 O O . VAL A 1 751 ? -11.917 -5.006 39.733 1.00 75.69 751 VAL A O 1
ATOM 5885 N N . ARG A 1 752 ? -13.955 -4.334 39.075 1.00 83.31 752 ARG A N 1
ATOM 5886 C CA . ARG A 1 752 ? -13.608 -4.129 37.658 1.00 83.31 752 ARG A CA 1
ATOM 5887 C C . ARG A 1 752 ? -13.511 -2.636 37.355 1.00 83.31 752 ARG A C 1
ATOM 5889 O O . ARG A 1 752 ? -14.519 -1.940 37.375 1.00 83.31 752 ARG A O 1
ATOM 5896 N N . ILE A 1 753 ? -12.311 -2.162 37.027 1.00 79.69 753 ILE A N 1
ATOM 5897 C CA . ILE A 1 753 ? -12.089 -0.806 36.506 1.00 79.69 753 ILE A CA 1
ATOM 5898 C C . ILE A 1 753 ? -12.072 -0.882 34.977 1.00 79.69 753 ILE A C 1
ATOM 5900 O O . ILE A 1 753 ? -11.308 -1.659 34.406 1.00 79.69 753 ILE A O 1
ATOM 5904 N N . GLN A 1 754 ? -12.894 -0.070 34.315 1.00 83.62 754 GLN A N 1
ATOM 5905 C CA . GLN A 1 754 ? -12.910 0.083 32.861 1.00 83.62 754 GLN A CA 1
ATOM 5906 C C . GLN A 1 754 ? -12.658 1.550 32.513 1.00 83.62 754 GLN A C 1
ATOM 5908 O O . GLN A 1 754 ? -13.356 2.434 33.004 1.00 83.62 754 GLN A O 1
ATOM 5913 N N . GLN A 1 755 ? -11.665 1.811 31.662 1.00 81.50 755 GLN A N 1
ATOM 5914 C CA . GLN A 1 755 ? -11.477 3.138 31.082 1.00 81.50 755 GLN A CA 1
ATOM 5915 C C . GLN A 1 755 ? -12.537 3.358 29.996 1.00 81.50 755 GLN A C 1
ATOM 5917 O O . GLN A 1 755 ? -12.633 2.562 29.064 1.00 81.50 755 GLN A O 1
ATOM 5922 N N . THR A 1 756 ? -13.329 4.421 30.126 1.00 82.75 756 THR A N 1
ATOM 5923 C CA . THR A 1 756 ? -14.349 4.820 29.142 1.00 82.75 756 THR A CA 1
ATOM 5924 C C . THR A 1 756 ? -13.786 5.775 28.093 1.00 82.75 756 THR A C 1
ATOM 5926 O O . THR A 1 756 ? -14.008 5.582 26.904 1.00 82.75 756 THR A O 1
ATOM 5929 N N . GLU A 1 757 ? -13.029 6.781 28.531 1.00 78.06 757 GLU A N 1
ATOM 5930 C CA . GLU A 1 757 ? -12.482 7.859 27.702 1.00 78.06 757 GLU A CA 1
ATOM 5931 C C . GLU A 1 757 ? -11.024 8.165 28.099 1.00 78.06 757 GLU A C 1
ATOM 5933 O O . GLU A 1 757 ? -10.506 7.668 29.105 1.00 78.06 757 GLU A O 1
ATOM 5938 N N . ASN A 1 758 ? -10.330 8.985 27.309 1.00 80.56 758 ASN A N 1
ATOM 5939 C CA . ASN A 1 758 ? -8.959 9.426 27.576 1.00 80.56 758 ASN A CA 1
ATOM 5940 C C . ASN A 1 758 ? -8.886 10.958 27.534 1.00 80.56 758 ASN A C 1
ATOM 5942 O O . ASN A 1 758 ? -9.393 11.565 26.595 1.00 80.56 758 ASN A O 1
ATOM 5946 N N . SER A 1 759 ? -8.232 11.576 28.519 1.00 82.12 759 SER A N 1
ATOM 5947 C CA . SER A 1 759 ? -8.009 13.028 28.578 1.00 82.12 759 SER A CA 1
ATOM 5948 C C . SER A 1 759 ? -6.671 13.473 27.978 1.00 82.12 759 SER A C 1
ATOM 5950 O O . SER A 1 759 ? -6.436 14.670 27.832 1.00 82.12 759 SER A O 1
ATOM 5952 N N . PHE A 1 760 ? -5.783 12.540 27.618 1.00 83.88 760 PHE A N 1
ATOM 5953 C CA . PHE A 1 760 ? -4.544 12.859 26.909 1.00 83.88 760 PHE A CA 1
ATOM 5954 C C . PHE A 1 760 ? -4.858 13.318 25.470 1.00 83.88 760 PHE A C 1
ATOM 5956 O O . PHE A 1 760 ? -5.487 12.543 24.746 1.00 83.88 760 PHE A O 1
ATOM 5963 N N . PRO A 1 761 ? -4.422 14.515 25.028 1.00 86.12 761 PRO A N 1
ATOM 5964 C CA . PRO A 1 761 ? -4.687 15.003 23.674 1.00 86.12 761 PRO A CA 1
ATOM 5965 C C . PRO A 1 761 ? -4.065 14.114 22.591 1.00 86.12 761 PRO A C 1
ATOM 5967 O O . PRO A 1 761 ? -2.841 14.038 22.458 1.00 86.12 761 PRO A O 1
ATOM 5970 N N . PHE A 1 762 ? -4.907 13.450 21.800 1.00 90.12 762 PHE A N 1
ATOM 5971 C CA . PHE A 1 762 ? -4.496 12.592 20.694 1.00 90.12 762 PHE A CA 1
ATOM 5972 C C . PHE A 1 762 ? -5.428 12.786 19.494 1.00 90.12 762 PHE A C 1
ATOM 5974 O O . PHE A 1 762 ? -6.639 12.573 19.572 1.00 90.12 762 PHE A O 1
ATOM 5981 N N . GLY A 1 763 ? -4.853 13.214 18.373 1.00 91.75 763 GLY A N 1
ATOM 5982 C CA . GLY A 1 763 ? -5.614 13.729 17.242 1.00 91.75 763 GLY A CA 1
ATOM 5983 C C . GLY A 1 763 ? -4.883 13.644 15.913 1.00 91.75 763 GLY A C 1
ATOM 5984 O O . GLY A 1 763 ? -3.671 13.424 15.865 1.00 91.75 763 GLY A O 1
ATOM 5985 N N . SER A 1 764 ? -5.639 13.877 14.844 1.00 92.31 764 SER A N 1
ATOM 5986 C CA . SER A 1 764 ? -5.132 14.088 13.488 1.00 92.31 764 SER A CA 1
ATOM 5987 C C . SER A 1 764 ? -5.566 15.460 12.972 1.00 92.31 764 SER A C 1
ATOM 5989 O O . SER A 1 764 ? -6.510 16.071 13.478 1.00 92.31 764 SER A O 1
ATOM 5991 N N . CYS A 1 765 ? -4.881 15.921 11.928 1.00 91.69 765 CYS A N 1
ATOM 5992 C CA . CYS A 1 765 ? -5.443 16.918 11.032 1.00 91.69 765 CYS A CA 1
ATOM 5993 C C . CYS A 1 765 ? -6.665 16.330 10.299 1.00 91.69 765 CYS A C 1
ATOM 5995 O O . CYS A 1 765 ? -6.662 15.135 9.981 1.00 91.69 765 CYS A O 1
ATOM 5997 N N . ILE A 1 766 ? -7.675 17.160 10.045 1.00 92.88 766 ILE A N 1
ATOM 5998 C CA . ILE A 1 766 ? -8.866 16.868 9.243 1.00 92.88 766 ILE A CA 1
ATOM 5999 C C . ILE A 1 766 ? -9.192 18.064 8.342 1.00 92.88 766 ILE A C 1
ATOM 6001 O O . ILE A 1 766 ? -8.970 19.216 8.705 1.00 92.88 766 ILE A O 1
ATOM 6005 N N . ALA A 1 767 ? -9.759 17.775 7.181 1.00 91.25 767 ALA A N 1
ATOM 6006 C CA . ALA A 1 767 ? -10.260 18.735 6.210 1.00 91.25 767 ALA A CA 1
ATOM 6007 C C . ALA A 1 767 ? -11.723 18.421 5.870 1.00 91.25 767 ALA A C 1
ATOM 6009 O O . ALA A 1 767 ? -12.213 17.309 6.106 1.00 91.25 767 ALA A O 1
ATOM 6010 N N . ARG A 1 768 ? -12.439 19.372 5.269 1.00 87.06 768 ARG A N 1
ATOM 6011 C CA . ARG A 1 768 ? -13.889 19.277 5.040 1.00 87.06 768 ARG A CA 1
ATOM 6012 C C . ARG A 1 768 ? -14.280 18.090 4.156 1.00 87.06 768 ARG A C 1
ATOM 6014 O O . ARG A 1 768 ? -15.340 17.511 4.369 1.00 87.06 768 ARG A O 1
ATOM 6021 N N . HIS A 1 769 ? -13.406 17.675 3.239 1.00 80.75 769 HIS A N 1
ATOM 6022 C CA . HIS A 1 769 ? -13.589 16.490 2.392 1.00 80.75 769 HIS A CA 1
ATOM 6023 C C . HIS A 1 769 ? -13.365 15.152 3.131 1.00 80.75 769 HIS A C 1
ATOM 6025 O O . HIS A 1 769 ? -13.780 14.102 2.645 1.00 80.75 769 HIS A O 1
ATOM 6031 N N . ASN A 1 770 ? -12.712 15.147 4.303 1.00 84.75 770 ASN A N 1
ATOM 6032 C CA . ASN A 1 770 ? -12.518 13.921 5.085 1.00 84.75 770 ASN A CA 1
ATOM 6033 C C . ASN A 1 770 ? -13.810 13.486 5.782 1.00 84.75 770 ASN A C 1
ATOM 6035 O O . ASN A 1 770 ? -14.086 12.291 5.834 1.00 84.75 770 ASN A O 1
ATOM 6039 N N . ILE A 1 771 ? -14.614 14.440 6.268 1.00 83.50 771 ILE A N 1
ATOM 6040 C CA . ILE A 1 771 ? -15.873 14.146 6.972 1.00 83.50 771 ILE A CA 1
ATOM 6041 C C . ILE A 1 771 ? -17.035 13.766 6.033 1.00 83.50 771 ILE A C 1
ATOM 6043 O O . ILE A 1 771 ? -18.066 13.293 6.500 1.00 83.50 771 ILE A O 1
ATOM 6047 N N . GLU A 1 772 ? -16.863 13.912 4.713 1.00 77.56 772 GLU A N 1
ATOM 6048 C CA . GLU A 1 772 ? -17.798 13.399 3.687 1.00 77.56 772 GLU A CA 1
ATOM 6049 C C . GLU A 1 772 ? -17.647 11.893 3.465 1.00 77.56 772 GLU A C 1
ATOM 6051 O O . GLU A 1 772 ? -18.561 11.224 2.983 1.00 77.56 772 GLU A O 1
ATOM 6056 N N . ASN A 1 773 ? -16.488 11.341 3.826 1.00 78.06 773 ASN A N 1
ATOM 6057 C CA . ASN A 1 773 ? -16.261 9.911 3.827 1.00 78.06 773 ASN A CA 1
ATOM 6058 C C . ASN A 1 773 ? -16.665 9.349 5.196 1.00 78.06 773 ASN A C 1
ATOM 6060 O O . ASN A 1 773 ? -15.889 9.410 6.148 1.00 78.06 773 ASN A O 1
ATOM 6064 N N . GLU A 1 774 ? -17.872 8.777 5.273 1.00 81.06 774 GLU A N 1
ATOM 6065 C CA . GLU A 1 774 ? -18.408 8.127 6.479 1.00 81.06 774 GLU A CA 1
ATOM 6066 C C . GLU A 1 774 ? -17.395 7.195 7.165 1.00 81.06 774 GLU A C 1
ATOM 6068 O O . GLU A 1 774 ? -17.296 7.194 8.388 1.00 81.06 774 GLU A O 1
ATOM 6073 N N . ASP A 1 775 ? -16.634 6.418 6.386 1.00 80.75 775 ASP A N 1
ATOM 6074 C CA . ASP A 1 775 ? -15.711 5.402 6.901 1.00 80.75 775 ASP A CA 1
ATOM 6075 C C . ASP A 1 775 ? -14.489 6.048 7.584 1.00 80.75 775 ASP A C 1
ATOM 6077 O O . ASP A 1 775 ? -14.000 5.569 8.610 1.00 80.75 775 ASP A O 1
ATOM 6081 N N . LEU A 1 776 ? -14.019 7.176 7.039 1.00 84.75 776 LEU A N 1
ATOM 6082 C CA . LEU A 1 776 ? -12.936 7.978 7.611 1.00 84.75 776 LEU A CA 1
ATOM 6083 C C . LEU A 1 776 ? -13.420 8.806 8.810 1.00 84.75 776 LEU A C 1
ATOM 6085 O O . LEU A 1 776 ? -12.694 8.930 9.795 1.00 84.75 776 LEU A O 1
ATOM 6089 N N . ALA A 1 777 ? -14.648 9.326 8.755 1.00 88.56 777 ALA A N 1
ATOM 6090 C CA . ALA A 1 777 ? -15.283 10.044 9.854 1.00 88.56 777 ALA A CA 1
ATOM 6091 C C . ALA A 1 777 ? -15.526 9.129 11.068 1.00 88.56 777 ALA A C 1
ATOM 6093 O O . ALA A 1 777 ? -15.152 9.491 12.184 1.00 88.56 777 ALA A O 1
ATOM 6094 N N . GLU A 1 778 ? -16.074 7.923 10.865 1.00 89.00 778 GLU A N 1
ATOM 6095 C CA . GLU A 1 778 ? -16.250 6.927 11.931 1.00 89.00 778 GLU A CA 1
ATOM 6096 C C . GLU A 1 778 ? -14.894 6.501 12.508 1.00 89.00 778 GLU A C 1
ATOM 6098 O O . GLU A 1 778 ? -14.718 6.497 13.728 1.00 89.00 778 GLU A O 1
ATOM 6103 N N . PHE A 1 779 ? -13.904 6.211 11.653 1.00 92.56 779 PHE A N 1
ATOM 6104 C CA . PHE A 1 779 ? -12.549 5.903 12.109 1.00 92.56 779 PHE A CA 1
ATOM 6105 C C . PHE A 1 779 ? -11.959 7.042 12.950 1.00 92.56 779 PHE A C 1
ATOM 6107 O O . PHE A 1 779 ? -11.362 6.776 13.994 1.00 92.56 779 PHE A O 1
ATOM 6114 N N . PHE A 1 780 ? -12.136 8.297 12.533 1.00 94.06 780 PHE A N 1
ATOM 6115 C CA . PHE A 1 780 ? -11.615 9.451 13.257 1.00 94.06 780 PHE A CA 1
ATOM 6116 C C . PHE A 1 780 ? -12.263 9.583 14.645 1.00 94.06 780 PHE A C 1
ATOM 6118 O O . PHE A 1 780 ? -11.556 9.551 15.653 1.00 94.06 780 PHE A O 1
ATOM 6125 N N . VAL A 1 781 ? -13.599 9.611 14.704 1.00 92.81 781 VAL A N 1
ATOM 6126 C CA . VAL A 1 781 ? -14.391 9.704 15.948 1.00 92.81 781 VAL A CA 1
ATOM 6127 C C . VAL A 1 781 ? -14.091 8.556 16.918 1.00 92.81 781 VAL A C 1
ATOM 6129 O O . VAL A 1 781 ? -14.097 8.744 18.130 1.00 92.81 781 VAL A O 1
ATOM 6132 N N . LYS A 1 782 ? -13.805 7.358 16.400 1.00 92.06 782 LYS A N 1
ATOM 6133 C CA . LYS A 1 782 ? -13.521 6.163 17.206 1.00 92.06 782 LYS A CA 1
ATOM 6134 C C . LYS A 1 782 ? -12.116 6.133 17.820 1.00 92.06 782 LYS A C 1
ATOM 6136 O O . LYS A 1 782 ? -11.913 5.411 18.794 1.00 92.06 782 LYS A O 1
ATOM 6141 N N . ASN A 1 783 ? -11.146 6.853 17.250 1.00 92.12 783 ASN A N 1
ATOM 6142 C CA . ASN A 1 783 ? -9.726 6.727 17.614 1.00 92.12 783 ASN A CA 1
ATOM 6143 C C . ASN A 1 783 ? -9.084 8.017 18.155 1.00 92.12 783 ASN A C 1
ATOM 6145 O O . ASN A 1 783 ? -8.002 7.941 18.743 1.00 92.12 783 ASN A O 1
ATOM 6149 N N . PHE A 1 784 ? -9.714 9.180 17.978 1.00 93.50 784 PHE A N 1
ATOM 6150 C CA . PHE A 1 784 ? -9.156 10.480 18.353 1.00 93.50 784 PHE A CA 1
ATOM 6151 C C . PHE A 1 784 ? -10.120 11.293 19.219 1.00 93.50 784 PHE A C 1
ATOM 6153 O O . PHE A 1 784 ? -11.327 11.296 18.997 1.00 93.50 784 PHE A O 1
ATOM 6160 N N . ASN A 1 785 ? -9.568 12.024 20.188 1.00 91.25 785 ASN A N 1
ATOM 6161 C CA . ASN A 1 785 ? -10.303 12.970 21.034 1.00 91.25 785 ASN A CA 1
ATOM 6162 C C . ASN A 1 785 ? -9.996 14.439 20.683 1.00 91.25 785 ASN A C 1
ATOM 6164 O O . ASN A 1 785 ? -10.636 15.337 21.230 1.00 91.25 785 ASN A O 1
ATOM 6168 N N . TRP A 1 786 ? -9.034 14.691 19.783 1.00 92.75 786 TRP A N 1
ATOM 6169 C CA . TRP A 1 786 ? -8.660 16.029 19.313 1.00 92.75 786 TRP A CA 1
ATOM 6170 C C . TRP A 1 786 ? -8.610 16.132 17.779 1.00 92.75 786 TRP A C 1
ATOM 6172 O O . TRP A 1 786 ? -8.252 15.177 17.088 1.00 92.75 786 TRP A O 1
ATOM 6182 N N . ALA A 1 787 ? -8.903 17.324 17.259 1.00 92.31 787 ALA A N 1
ATOM 6183 C CA . ALA A 1 787 ? -8.872 17.681 15.842 1.00 92.31 787 ALA A CA 1
ATOM 6184 C C . ALA A 1 787 ? -8.028 18.939 15.576 1.00 92.31 787 ALA A C 1
ATOM 6186 O O . ALA A 1 787 ? -7.853 19.803 16.439 1.00 92.31 787 ALA A O 1
ATOM 6187 N N . VAL A 1 788 ? -7.533 19.052 14.345 1.00 89.88 788 VAL A N 1
ATOM 6188 C CA . VAL A 1 788 ? -6.861 20.236 13.791 1.00 89.88 788 VAL A CA 1
ATOM 6189 C C . VAL A 1 788 ? -7.383 20.431 12.370 1.00 89.88 788 VAL A C 1
ATOM 6191 O O . VAL A 1 788 ? -7.434 19.454 11.632 1.00 89.88 788 VAL A O 1
ATOM 6194 N N . PHE A 1 789 ? -7.775 21.642 11.969 1.00 90.31 789 PHE A N 1
ATOM 6195 C CA . PHE A 1 789 ? -8.257 21.875 10.599 1.00 90.31 789 PHE A CA 1
ATOM 6196 C C . PHE A 1 789 ? -7.075 22.109 9.644 1.00 90.31 789 PHE A C 1
ATOM 6198 O O . PHE A 1 789 ? -6.093 22.760 10.013 1.00 90.31 789 PHE A O 1
ATOM 6205 N N . GLU A 1 790 ? -7.137 21.556 8.431 1.00 89.88 790 GLU A N 1
ATOM 6206 C CA . GLU A 1 790 ? -5.999 21.547 7.504 1.00 89.88 790 GLU A CA 1
ATOM 6207 C C . GLU A 1 790 ? -5.795 22.902 6.824 1.00 89.88 790 GLU A C 1
ATOM 6209 O O . GLU A 1 790 ? -4.684 23.441 6.808 1.00 89.88 790 GLU A O 1
ATOM 6214 N N . ASN A 1 791 ? -6.865 23.448 6.247 1.00 89.00 791 ASN A N 1
ATOM 6215 C CA . ASN A 1 791 ? -6.829 24.635 5.393 1.00 89.00 791 ASN A CA 1
ATOM 6216 C C . ASN A 1 791 ? -7.944 25.636 5.720 1.00 89.00 791 ASN A C 1
ATOM 6218 O O . ASN A 1 791 ? -7.776 26.831 5.501 1.00 89.00 791 ASN A O 1
ATOM 6222 N N . GLU A 1 792 ? -9.032 25.174 6.327 1.00 89.75 792 GLU A N 1
ATOM 6223 C CA . GLU A 1 792 ? -10.322 25.852 6.470 1.00 89.75 792 GLU A CA 1
ATOM 6224 C C . GLU A 1 792 ? -10.301 27.070 7.414 1.00 89.75 792 GLU A C 1
ATOM 6226 O O . GLU A 1 792 ? -11.276 27.819 7.484 1.00 89.75 792 GLU A O 1
ATOM 6231 N N . LEU A 1 793 ? -9.185 27.292 8.122 1.00 86.00 793 LEU A N 1
ATOM 6232 C CA . LEU A 1 793 ? -8.914 28.493 8.924 1.00 86.00 793 LEU A CA 1
ATOM 6233 C C . LEU A 1 793 ? -7.809 29.393 8.340 1.00 86.00 793 LEU A C 1
ATOM 6235 O O . LEU A 1 793 ? -7.585 30.481 8.872 1.00 86.00 793 LEU A O 1
ATOM 6239 N N . LYS A 1 794 ? -7.112 28.988 7.268 1.00 88.19 794 LYS A N 1
ATOM 6240 C CA . LYS A 1 794 ? -6.043 29.782 6.630 1.00 88.19 794 LYS A CA 1
ATOM 6241 C C . LYS A 1 794 ? -6.623 30.975 5.867 1.00 88.19 794 LYS A C 1
ATOM 6243 O O . LYS A 1 794 ? -7.801 30.987 5.501 1.00 88.19 794 LYS A O 1
ATOM 6248 N N . TRP A 1 795 ? -5.805 32.006 5.636 1.00 88.12 795 TRP A N 1
ATOM 6249 C CA . TRP A 1 795 ? -6.309 33.286 5.118 1.00 88.12 795 TRP A CA 1
ATOM 6250 C C . TRP A 1 795 ? -6.886 33.156 3.704 1.00 88.12 795 TRP A C 1
ATOM 6252 O O . TRP A 1 795 ? -8.023 33.554 3.484 1.00 88.12 795 TRP A O 1
ATOM 6262 N N . TYR A 1 796 ? -6.185 32.480 2.792 1.00 87.62 796 TYR A N 1
ATOM 6263 C CA . TYR A 1 796 ? -6.672 32.234 1.430 1.00 87.62 796 TYR A CA 1
ATOM 6264 C C . TYR A 1 796 ? -7.969 31.410 1.353 1.00 87.62 796 TYR A C 1
ATOM 6266 O O . TYR A 1 796 ? -8.703 31.546 0.381 1.00 87.62 796 TYR A O 1
ATOM 6274 N N . HIS A 1 797 ? -8.273 30.576 2.356 1.00 89.31 797 HIS A N 1
ATOM 6275 C CA . HIS A 1 797 ? -9.516 29.789 2.400 1.00 89.31 797 HIS A CA 1
ATOM 6276 C C . HIS A 1 797 ? -10.684 30.610 2.956 1.00 89.31 797 HIS A C 1
ATOM 6278 O O . HIS A 1 797 ? -11.808 30.508 2.474 1.00 89.31 797 HIS A O 1
ATOM 6284 N N . THR A 1 798 ? -10.404 31.445 3.961 1.00 89.88 798 THR A N 1
ATOM 6285 C CA . THR A 1 798 ? -11.419 32.230 4.687 1.00 89.88 798 THR A CA 1
ATOM 6286 C C . THR A 1 798 ? -11.702 33.606 4.079 1.00 89.88 798 THR A C 1
ATOM 6288 O O . THR A 1 798 ? -12.777 34.151 4.312 1.00 89.88 798 THR A O 1
ATOM 6291 N N . GLU A 1 799 ? -10.772 34.167 3.301 1.00 91.06 799 GLU A N 1
ATOM 6292 C CA . GLU A 1 799 ? -10.862 35.493 2.668 1.00 91.06 799 GLU A CA 1
ATOM 6293 C C . GLU A 1 799 ? -9.976 35.548 1.400 1.00 91.06 799 GLU A C 1
ATOM 6295 O O . GLU A 1 799 ? -8.961 36.253 1.328 1.00 91.06 799 GLU A O 1
ATOM 6300 N N . ALA A 1 800 ? -10.325 34.746 0.387 1.00 89.50 800 ALA A N 1
ATOM 6301 C CA . ALA A 1 800 ? -9.616 34.720 -0.899 1.00 89.50 800 ALA A CA 1
ATOM 6302 C C . ALA A 1 800 ? -9.593 36.108 -1.576 1.00 89.50 800 ALA A C 1
ATOM 6304 O O . ALA A 1 800 ? -8.556 36.558 -2.064 1.00 89.50 800 ALA A O 1
ATOM 6305 N N . GLU A 1 801 ? -10.728 36.805 -1.529 1.00 91.12 801 GLU A N 1
ATOM 6306 C CA . GLU A 1 801 ? -10.931 38.181 -1.986 1.00 91.12 801 GLU A CA 1
ATOM 6307 C C . GLU A 1 801 ? -11.183 39.077 -0.761 1.00 91.12 801 GLU A C 1
ATOM 6309 O O . GLU A 1 801 ? -11.907 38.680 0.153 1.00 91.12 801 GLU A O 1
ATOM 6314 N N . GLN A 1 802 ? -10.598 40.278 -0.734 1.00 90.12 802 GLN A N 1
ATOM 6315 C CA . GLN A 1 802 ? -10.666 41.187 0.416 1.00 90.12 802 GLN A CA 1
ATOM 6316 C C . GLN A 1 802 ? -12.117 41.513 0.811 1.00 90.12 802 GLN A C 1
ATOM 6318 O O . GLN A 1 802 ? -12.923 41.918 -0.025 1.00 90.12 802 GLN A O 1
ATOM 6323 N N . GLY A 1 803 ? -12.457 41.344 2.091 1.00 88.19 803 GLY A N 1
ATOM 6324 C CA . GLY A 1 803 ? -13.804 41.553 2.629 1.00 88.19 803 GLY A CA 1
ATOM 6325 C C . GLY A 1 803 ? -14.815 40.440 2.317 1.00 88.19 803 GLY A C 1
ATOM 6326 O O . GLY A 1 803 ? -15.891 40.418 2.917 1.00 88.19 803 GLY A O 1
ATOM 6327 N N . ARG A 1 804 ? -14.496 39.482 1.435 1.00 89.75 804 ARG A N 1
ATOM 6328 C CA . ARG A 1 804 ? -15.388 38.371 1.064 1.00 89.75 804 ARG A CA 1
ATOM 6329 C C . ARG A 1 804 ? -15.132 37.149 1.945 1.00 89.75 804 ARG A C 1
ATOM 6331 O O . ARG A 1 804 ? -14.535 36.158 1.526 1.00 89.75 804 ARG A O 1
ATOM 6338 N N . LEU A 1 805 ? -15.595 37.241 3.188 1.00 88.81 805 LEU A N 1
ATOM 6339 C CA . LEU A 1 805 ? -15.417 36.198 4.197 1.00 88.81 805 LEU A CA 1
ATOM 6340 C C . LEU A 1 805 ? -16.260 34.944 3.903 1.00 88.81 805 LEU A C 1
ATOM 6342 O O . LEU A 1 805 ? -17.467 35.035 3.678 1.00 88.81 805 LEU A O 1
ATOM 6346 N N . ASN A 1 806 ? -15.638 33.766 3.987 1.00 88.50 806 ASN A N 1
ATOM 6347 C CA . ASN A 1 806 ? -16.302 32.463 3.927 1.00 88.50 806 ASN A CA 1
ATOM 6348 C C . ASN A 1 806 ? -15.779 31.537 5.037 1.00 88.50 806 ASN A C 1
ATOM 6350 O O . ASN A 1 806 ? -14.633 31.101 4.999 1.00 88.50 806 ASN A O 1
ATOM 6354 N N . TYR A 1 807 ? -16.640 31.198 5.996 1.00 87.31 807 TYR A N 1
ATOM 6355 C CA . TYR A 1 807 ? -16.324 30.272 7.092 1.00 87.31 807 TYR A CA 1
ATOM 6356 C C . TYR A 1 807 ? -17.060 28.929 6.986 1.00 87.31 807 TYR A C 1
ATOM 6358 O O . TYR A 1 807 ? -16.919 28.092 7.868 1.00 87.31 807 TYR A O 1
ATOM 6366 N N . LYS A 1 808 ? -17.814 28.682 5.904 1.00 88.25 808 LYS A N 1
ATOM 6367 C CA . LYS A 1 808 ? -18.723 27.529 5.800 1.00 88.25 808 LYS A CA 1
ATOM 6368 C C . LYS A 1 808 ? -18.042 26.189 6.096 1.00 88.25 808 LYS A C 1
ATOM 6370 O O . LYS A 1 808 ? -18.552 25.404 6.887 1.00 88.25 808 LYS A O 1
ATOM 6375 N N . ASP A 1 809 ? -16.885 25.942 5.488 1.00 89.06 809 ASP A N 1
ATOM 6376 C CA . ASP A 1 809 ? -16.180 24.666 5.641 1.00 89.06 809 ASP A CA 1
ATOM 6377 C C . ASP A 1 809 ? -15.598 24.486 7.057 1.00 89.06 809 ASP A C 1
ATOM 6379 O O . ASP A 1 809 ? -15.570 23.365 7.565 1.00 89.06 809 ASP A O 1
ATOM 6383 N N . SER A 1 810 ? -15.170 25.573 7.716 1.00 87.56 810 SER A N 1
ATOM 6384 C CA . SER A 1 810 ? -14.675 25.547 9.101 1.00 87.56 810 SER A CA 1
ATOM 6385 C C . SER A 1 810 ? -15.795 25.490 10.138 1.00 87.56 810 SER A C 1
ATOM 6387 O O . SER A 1 810 ? -15.621 24.828 11.158 1.00 87.56 810 SER A O 1
ATOM 6389 N N . ASP A 1 811 ? -16.942 26.118 9.876 1.00 87.81 811 ASP A N 1
ATOM 6390 C CA . ASP A 1 811 ? -18.138 26.002 10.713 1.00 87.81 811 ASP A CA 1
ATOM 6391 C C . ASP A 1 811 ? -18.689 24.560 10.652 1.00 87.81 811 ASP A C 1
ATOM 6393 O O . ASP A 1 811 ? -18.911 23.948 11.693 1.00 87.81 811 ASP A O 1
ATOM 6397 N N . GLU A 1 812 ? -18.815 23.962 9.458 1.00 88.12 812 GLU A N 1
ATOM 6398 C CA . GLU A 1 812 ? -19.276 22.570 9.288 1.00 88.12 812 GLU A CA 1
ATOM 6399 C C . GLU A 1 812 ? -18.300 21.539 9.905 1.00 88.12 812 GLU A C 1
ATOM 6401 O O . GLU A 1 812 ? -18.734 20.515 10.441 1.00 88.12 812 GLU A O 1
ATOM 6406 N N . LEU A 1 813 ? -16.985 21.806 9.895 1.00 90.12 813 LEU A N 1
ATOM 6407 C CA . LEU A 1 813 ? -15.992 21.005 10.631 1.00 90.12 813 LEU A CA 1
ATOM 6408 C C . LEU A 1 813 ? -16.085 21.188 12.156 1.00 90.12 813 LEU A C 1
ATOM 6410 O O . LEU A 1 813 ? -15.845 20.230 12.898 1.00 90.12 813 LEU A O 1
ATOM 6414 N N . LEU A 1 814 ? -16.425 22.388 12.636 1.00 88.88 814 LEU A N 1
ATOM 6415 C CA . LEU A 1 814 ? -16.608 22.656 14.062 1.00 88.88 814 LEU A CA 1
ATOM 6416 C C . LEU A 1 814 ? -17.877 21.977 14.587 1.00 88.88 814 LEU A C 1
ATOM 6418 O O . LEU A 1 814 ? -17.794 21.269 15.584 1.00 88.88 814 LEU A O 1
ATOM 6422 N N . GLU A 1 815 ? -19.005 22.080 13.878 1.00 89.31 815 GLU A N 1
ATOM 6423 C CA . GLU A 1 815 ? -20.253 21.380 14.224 1.00 89.31 815 GLU A CA 1
ATOM 6424 C C . GLU A 1 815 ? -20.074 19.849 14.232 1.00 89.31 815 GLU A C 1
ATOM 6426 O O . GLU A 1 815 ? -20.623 19.160 15.096 1.00 89.31 815 GLU A O 1
ATOM 6431 N N . PHE A 1 816 ? -19.248 19.296 13.333 1.00 91.62 816 PHE A N 1
ATOM 6432 C CA . PHE A 1 816 ? -18.841 17.887 13.387 1.00 91.62 816 PHE A CA 1
ATOM 6433 C C . PHE A 1 816 ? -18.066 17.558 14.676 1.00 91.62 816 PHE A C 1
ATOM 6435 O O . PHE A 1 816 ? -18.378 16.570 15.346 1.00 91.62 816 PHE A O 1
ATOM 6442 N N . CYS A 1 817 ? -17.088 18.384 15.057 1.00 91.94 817 CYS A N 1
ATOM 6443 C CA . CYS A 1 817 ? -16.315 18.177 16.283 1.00 91.94 817 CYS A CA 1
ATOM 6444 C C . CYS A 1 817 ? -17.181 18.325 17.547 1.00 91.94 817 CYS A C 1
ATOM 6446 O O . CYS A 1 817 ? -17.127 17.449 18.409 1.00 91.94 817 CYS A O 1
ATOM 6448 N N . GLU A 1 818 ? -18.037 19.353 17.625 1.00 88.81 818 GLU A N 1
ATOM 6449 C CA . GLU A 1 818 ? -19.017 19.566 18.703 1.00 88.81 818 GLU A CA 1
ATOM 6450 C C . GLU A 1 818 ? -19.917 18.333 18.885 1.00 88.81 818 GLU A C 1
ATOM 6452 O O . GLU A 1 818 ? -19.982 17.753 19.973 1.00 88.81 818 GLU A O 1
ATOM 6457 N N . LYS A 1 819 ? -20.556 17.877 17.797 1.00 92.75 819 LYS A N 1
ATOM 6458 C CA . LYS A 1 819 ? -21.450 16.707 17.764 1.00 92.75 819 LYS A CA 1
ATOM 6459 C C . LYS A 1 819 ? -20.786 15.431 18.288 1.00 92.75 819 LYS A C 1
ATOM 6461 O O . LYS A 1 819 ? -21.454 14.601 18.904 1.00 92.75 819 LYS A O 1
ATOM 6466 N N . HIS A 1 820 ? -19.487 15.272 18.043 1.00 91.38 820 HIS A N 1
ATOM 6467 C CA . HIS A 1 820 ? -18.709 14.101 18.446 1.00 91.38 820 HIS A CA 1
ATOM 6468 C C . HIS A 1 820 ? -17.846 14.325 19.706 1.00 91.38 820 HIS A C 1
ATOM 6470 O O . HIS A 1 820 ? -17.098 13.428 20.087 1.00 91.38 820 HIS A O 1
ATOM 6476 N N . LYS A 1 821 ? -17.994 15.470 20.397 1.00 89.88 821 LYS A N 1
ATOM 6477 C CA . LYS A 1 821 ? -17.240 15.878 21.604 1.00 89.88 821 LYS A CA 1
ATOM 6478 C C . LYS A 1 821 ? -15.712 15.951 21.422 1.00 89.88 821 LYS A C 1
ATOM 6480 O O . LYS A 1 821 ? -14.960 15.772 22.380 1.00 89.88 821 LYS A O 1
ATOM 6485 N N . ILE A 1 822 ? -15.248 16.213 20.205 1.00 90.62 822 ILE A N 1
ATOM 6486 C CA . ILE A 1 822 ? -13.825 16.279 19.853 1.00 90.62 822 ILE A CA 1
ATOM 6487 C C . ILE A 1 822 ? -13.314 17.706 20.080 1.00 90.62 822 ILE A C 1
ATOM 6489 O O . ILE A 1 822 ? -13.912 18.666 19.599 1.00 90.62 822 ILE A O 1
ATOM 6493 N N . GLN A 1 823 ? -12.204 17.863 20.805 1.00 88.00 823 GLN A N 1
ATOM 6494 C CA . GLN A 1 823 ? -11.618 19.182 21.084 1.00 88.00 823 GLN A CA 1
ATOM 6495 C C . GLN A 1 823 ? -10.793 19.682 19.892 1.00 88.00 823 GLN A C 1
ATOM 6497 O O . GLN A 1 823 ? -10.046 18.916 19.285 1.00 88.00 823 GLN A O 1
ATOM 6502 N N . VAL A 1 824 ? -10.890 20.968 19.549 1.00 85.44 824 VAL A N 1
ATOM 6503 C CA . VAL A 1 824 ? -10.201 21.531 18.375 1.00 85.44 824 VAL A CA 1
ATOM 6504 C C . VAL A 1 824 ? -8.973 22.336 18.812 1.00 85.44 824 VAL A C 1
ATOM 6506 O O . VAL A 1 824 ? -9.021 23.111 19.768 1.00 85.44 824 VAL A O 1
ATOM 6509 N N . ARG A 1 825 ? -7.853 22.182 18.097 1.00 83.06 825 ARG A N 1
ATOM 6510 C CA . ARG A 1 825 ? -6.642 23.004 18.259 1.00 83.06 825 ARG A CA 1
ATOM 6511 C C . ARG A 1 825 ? -6.435 23.917 17.050 1.00 83.06 825 ARG A C 1
ATOM 6513 O O . ARG A 1 825 ? -6.613 23.505 15.907 1.00 83.06 825 ARG A O 1
ATOM 6520 N N . GLY A 1 826 ? -6.026 25.159 17.306 1.00 74.06 826 GLY A N 1
ATOM 6521 C CA . GLY A 1 826 ? -5.983 26.214 16.297 1.00 74.06 826 GLY A CA 1
ATOM 6522 C C . GLY A 1 826 ? -4.808 26.072 15.335 1.00 74.06 826 GLY A C 1
ATOM 6523 O O . GLY A 1 826 ? -3.652 26.164 15.748 1.00 74.06 826 GLY A O 1
ATOM 6524 N N . HIS A 1 827 ? -5.109 25.905 14.049 1.00 71.69 827 HIS A N 1
ATOM 6525 C CA . HIS A 1 827 ? -4.148 25.853 12.948 1.00 71.69 827 HIS A CA 1
ATOM 6526 C C . HIS A 1 827 ? -4.843 26.321 11.656 1.00 71.69 827 HIS A C 1
ATOM 6528 O O . HIS A 1 827 ? -5.967 25.910 11.402 1.00 71.69 827 HIS A O 1
ATOM 6534 N N . CYS A 1 828 ? -4.281 27.190 10.816 1.00 73.88 828 CYS A N 1
ATOM 6535 C CA . CYS A 1 828 ? -3.150 28.093 11.035 1.00 73.88 828 CYS A CA 1
ATOM 6536 C C . CYS A 1 828 ? -3.584 29.497 10.593 1.00 73.88 828 CYS A C 1
ATOM 6538 O O . CYS A 1 828 ? -4.099 29.654 9.488 1.00 73.88 828 CYS A O 1
ATOM 6540 N N . LEU A 1 829 ? -3.418 30.516 11.446 1.00 72.75 829 LEU A N 1
ATOM 6541 C CA . LEU A 1 829 ? -4.035 31.831 11.198 1.00 72.75 829 LEU A CA 1
ATOM 6542 C C . LEU A 1 829 ? -3.386 32.585 10.034 1.00 72.75 829 LEU A C 1
ATOM 6544 O O . LEU A 1 829 ? -4.081 33.208 9.231 1.00 72.75 829 LEU A O 1
ATOM 6548 N N . PHE A 1 830 ? -2.063 32.489 9.945 1.00 77.56 830 PHE A N 1
ATOM 6549 C CA . PHE A 1 830 ? -1.222 33.058 8.900 1.00 77.56 830 PHE A CA 1
ATOM 6550 C C . PHE A 1 830 ? -0.324 31.943 8.362 1.00 77.56 830 PHE A C 1
ATOM 6552 O O . PHE A 1 830 ? 0.017 31.014 9.098 1.00 77.56 830 PHE A O 1
ATOM 6559 N N . TRP A 1 831 ? 0.015 31.996 7.077 1.00 78.19 831 TRP A N 1
ATOM 6560 C CA . TRP A 1 831 ? 0.828 30.975 6.423 1.00 78.19 831 TRP A CA 1
ATOM 6561 C C . TRP A 1 831 ? 1.958 31.652 5.653 1.00 78.19 831 TRP A C 1
ATOM 6563 O O . TRP A 1 831 ? 1.713 32.545 4.851 1.00 78.19 831 TRP A O 1
ATOM 6573 N N . GLU A 1 832 ? 3.191 31.250 5.954 1.00 69.62 832 GLU A N 1
ATOM 6574 C CA . GLU A 1 832 ? 4.427 31.932 5.541 1.00 69.62 832 GLU A CA 1
ATOM 6575 C C . GLU A 1 832 ? 4.868 31.628 4.098 1.00 69.62 832 GLU A C 1
ATOM 6577 O O . GLU A 1 832 ? 5.793 32.255 3.592 1.00 69.62 832 GLU A O 1
ATOM 6582 N N . VAL A 1 833 ? 4.224 30.661 3.435 1.00 75.69 833 VAL A N 1
ATOM 6583 C CA . VAL A 1 833 ? 4.527 30.293 2.045 1.00 75.69 833 VAL A CA 1
ATOM 6584 C C . VAL A 1 833 ? 3.985 31.377 1.123 1.00 75.69 833 VAL A C 1
ATOM 6586 O O . VAL A 1 833 ? 2.769 31.505 0.979 1.00 75.69 833 VAL A O 1
ATOM 6589 N N . GLU A 1 834 ? 4.889 32.127 0.491 1.00 74.44 834 GLU A N 1
ATOM 6590 C CA . GLU A 1 834 ? 4.568 33.320 -0.300 1.00 74.44 834 GLU A CA 1
ATOM 6591 C C . GLU A 1 834 ? 3.456 33.069 -1.329 1.00 74.44 834 GLU A C 1
ATOM 6593 O O . GLU A 1 834 ? 2.467 33.799 -1.346 1.00 74.44 834 GLU A O 1
ATOM 6598 N N . ASP A 1 835 ? 3.550 31.986 -2.107 1.00 78.62 835 ASP A N 1
ATOM 6599 C CA . ASP A 1 835 ? 2.558 31.617 -3.127 1.00 78.62 835 ASP A CA 1
ATOM 6600 C C . ASP A 1 835 ? 1.136 31.418 -2.582 1.00 78.62 835 ASP A C 1
ATOM 6602 O O . ASP A 1 835 ? 0.163 31.610 -3.307 1.00 78.62 835 ASP A O 1
ATOM 6606 N N . SER A 1 836 ? 1.001 31.083 -1.295 1.00 79.44 836 SER A N 1
ATOM 6607 C CA . SER A 1 836 ? -0.289 30.927 -0.612 1.00 79.44 836 SER A CA 1
ATOM 6608 C C . SER A 1 836 ? -0.853 32.239 -0.048 1.00 79.44 836 SER A C 1
ATOM 6610 O O . SER A 1 836 ? -1.991 32.254 0.417 1.00 79.44 836 SER A O 1
ATOM 6612 N N . VAL A 1 837 ? -0.089 33.335 -0.050 1.00 85.38 837 VAL A N 1
ATOM 6613 C CA . VAL A 1 837 ? -0.567 34.654 0.393 1.00 85.38 837 VAL A CA 1
ATOM 6614 C C . VAL A 1 837 ? -1.367 35.297 -0.739 1.00 85.38 837 VAL A C 1
ATOM 6616 O O . VAL A 1 837 ? -0.882 35.402 -1.871 1.00 85.38 837 VAL A O 1
ATOM 6619 N N . GLN A 1 838 ? -2.593 35.741 -0.448 1.00 88.62 838 GLN A N 1
ATOM 6620 C CA . GLN A 1 838 ? -3.491 36.304 -1.462 1.00 88.62 838 GLN A CA 1
ATOM 6621 C C . GLN A 1 838 ? -2.897 37.581 -2.092 1.00 88.62 838 GLN A C 1
ATOM 6623 O O . GLN A 1 838 ? -2.297 38.383 -1.370 1.00 88.62 838 GLN A O 1
ATOM 6628 N N . PRO A 1 839 ? -3.102 37.840 -3.402 1.00 88.88 839 PRO A N 1
ATOM 6629 C CA . PRO A 1 839 ? -2.538 39.015 -4.073 1.00 88.88 839 PRO A CA 1
ATOM 6630 C C . PRO A 1 839 ? -2.909 40.347 -3.411 1.00 88.88 839 PRO A C 1
ATOM 6632 O O . PRO A 1 839 ? -2.072 41.242 -3.319 1.00 88.88 839 PRO A O 1
ATOM 6635 N N . TRP A 1 840 ? -4.135 40.459 -2.883 1.00 91.31 840 TRP A N 1
ATOM 6636 C CA . TRP A 1 840 ? -4.574 41.656 -2.167 1.00 91.31 840 TRP A CA 1
ATOM 6637 C C . TRP A 1 840 ? -3.766 41.880 -0.881 1.00 91.31 840 TRP A C 1
ATOM 6639 O O . TRP A 1 840 ? -3.308 42.996 -0.658 1.00 91.31 840 TRP A O 1
ATOM 6649 N N . VAL A 1 841 ? -3.478 40.829 -0.100 1.00 88.44 841 VAL A N 1
ATOM 6650 C CA . VAL A 1 841 ? -2.631 40.917 1.106 1.00 88.44 841 VAL A CA 1
ATOM 6651 C C . VAL A 1 841 ? -1.201 41.322 0.735 1.00 88.44 841 VAL A C 1
ATOM 6653 O O . VAL A 1 841 ? -0.652 42.216 1.375 1.00 88.44 841 VAL A O 1
ATOM 6656 N N . ARG A 1 842 ? -0.617 40.741 -0.329 1.00 86.69 842 ARG A N 1
ATOM 6657 C CA . ARG A 1 842 ? 0.737 41.109 -0.808 1.00 86.69 842 ARG A CA 1
ATOM 6658 C C . ARG A 1 842 ? 0.840 42.565 -1.288 1.00 86.69 842 ARG A C 1
ATOM 6660 O O . ARG A 1 842 ? 1.932 43.123 -1.293 1.00 86.69 842 ARG A O 1
ATOM 6667 N N . SER A 1 843 ? -0.276 43.182 -1.688 1.00 88.31 843 SER A N 1
ATOM 6668 C CA . SER A 1 843 ? -0.321 44.594 -2.096 1.00 88.31 843 SER A CA 1
ATOM 6669 C C . SER A 1 843 ? -0.319 45.584 -0.921 1.00 88.31 843 SER A C 1
ATOM 6671 O O . SER A 1 843 ? 0.013 46.755 -1.107 1.00 88.31 843 SER A O 1
ATOM 6673 N N . LEU A 1 844 ? -0.658 45.131 0.293 1.00 86.56 844 LEU A N 1
ATOM 6674 C CA . LEU A 1 844 ? -0.701 45.982 1.480 1.00 86.56 844 LEU A CA 1
ATOM 6675 C C . LEU A 1 844 ? 0.705 46.219 2.039 1.00 86.56 844 LEU A C 1
ATOM 6677 O O . LEU A 1 844 ? 1.529 45.311 2.113 1.00 86.56 844 LEU A O 1
ATOM 6681 N N . GLN A 1 845 ? 0.959 47.438 2.512 1.00 82.88 845 GLN A N 1
ATOM 6682 C CA . GLN A 1 845 ? 2.229 47.811 3.136 1.00 82.88 845 GLN A CA 1
ATOM 6683 C C . GLN A 1 845 ? 2.002 48.602 4.428 1.00 82.88 845 GLN A C 1
ATOM 6685 O O . GLN A 1 845 ? 0.972 49.263 4.601 1.00 82.88 845 GLN A O 1
ATOM 6690 N N . GLY A 1 846 ? 2.975 48.531 5.342 1.00 83.44 846 GLY A N 1
ATOM 6691 C CA . GLY A 1 846 ? 2.995 49.299 6.588 1.00 83.44 846 GLY A CA 1
ATOM 6692 C C . GLY A 1 846 ? 1.694 49.195 7.390 1.00 83.44 846 GLY A C 1
ATOM 6693 O O . GLY A 1 846 ? 1.234 48.102 7.726 1.00 83.44 846 GLY A O 1
ATOM 6694 N N . HIS A 1 847 ? 1.091 50.348 7.690 1.00 82.75 847 HIS A N 1
ATOM 6695 C CA . HIS A 1 847 ? -0.100 50.426 8.536 1.00 82.75 847 HIS A CA 1
ATOM 6696 C C . HIS A 1 847 ? -1.322 49.687 7.956 1.00 82.75 847 HIS A C 1
ATOM 6698 O O . HIS A 1 847 ? -2.055 49.069 8.719 1.00 82.75 847 HIS A O 1
ATOM 6704 N N . HIS A 1 848 ? -1.519 49.660 6.630 1.00 80.31 848 HIS A N 1
ATOM 6705 C CA . HIS A 1 848 ? -2.639 48.928 6.022 1.00 80.31 848 HIS A CA 1
ATOM 6706 C C . HIS A 1 848 ? -2.520 47.411 6.238 1.00 80.31 848 HIS A C 1
ATOM 6708 O O . HIS A 1 848 ? -3.510 46.755 6.563 1.00 80.31 848 HIS A O 1
ATOM 6714 N N . LEU A 1 849 ? -1.306 46.862 6.109 1.00 84.69 849 LEU A N 1
ATOM 6715 C CA . LEU A 1 849 ? -1.036 45.444 6.362 1.00 84.69 849 LEU A CA 1
ATOM 6716 C C . LEU A 1 849 ? -1.222 45.105 7.849 1.00 84.69 849 LEU A C 1
ATOM 6718 O O . LEU A 1 849 ? -1.859 44.105 8.174 1.00 84.69 849 LEU A O 1
ATOM 6722 N N . MET A 1 850 ? -0.740 45.970 8.750 1.00 80.94 850 MET A N 1
ATOM 6723 C CA . MET A 1 850 ? -0.950 45.826 10.196 1.00 80.94 850 MET A CA 1
ATOM 6724 C C . MET A 1 850 ? -2.446 45.802 10.551 1.00 80.94 850 MET A C 1
ATOM 6726 O O . MET A 1 850 ? -2.892 44.895 11.252 1.00 80.94 850 MET A O 1
ATOM 6730 N N . THR A 1 851 ? -3.239 46.733 10.011 1.00 85.44 851 THR A N 1
ATOM 6731 C CA . THR A 1 851 ? -4.695 46.782 10.221 1.00 85.44 851 THR A CA 1
ATOM 6732 C C . THR A 1 851 ? -5.393 45.526 9.692 1.00 85.44 851 THR A C 1
ATOM 6734 O O . THR A 1 851 ? -6.259 44.981 10.372 1.00 85.44 851 THR A O 1
ATOM 6737 N N . ALA A 1 852 ? -5.004 45.007 8.522 1.00 84.62 852 ALA A N 1
ATOM 6738 C CA . ALA A 1 852 ? -5.565 43.761 7.990 1.00 84.62 852 ALA A CA 1
ATOM 6739 C C . ALA A 1 852 ? -5.251 42.546 8.887 1.00 84.62 852 ALA A C 1
ATOM 6741 O O . ALA A 1 852 ? -6.139 41.743 9.177 1.00 84.62 852 ALA A O 1
ATOM 6742 N N . ILE A 1 853 ? -4.013 42.439 9.385 1.00 84.75 853 ILE A N 1
ATOM 6743 C CA . ILE A 1 853 ? -3.579 41.389 10.323 1.00 84.75 853 ILE A CA 1
ATOM 6744 C C . ILE A 1 853 ? -4.354 41.475 11.650 1.00 84.75 853 ILE A C 1
ATOM 6746 O O . ILE A 1 853 ? -4.831 40.453 12.150 1.00 84.75 853 ILE A O 1
ATOM 6750 N N . GLN A 1 854 ? -4.528 42.681 12.200 1.00 81.94 854 GLN A N 1
ATOM 6751 C CA . GLN A 1 854 ? -5.284 42.922 13.435 1.00 81.94 854 GLN A CA 1
ATOM 6752 C C . GLN A 1 854 ? -6.776 42.599 13.270 1.00 81.94 854 GLN A C 1
ATOM 6754 O O . GLN A 1 854 ? -7.331 41.854 14.079 1.00 81.94 854 GLN A O 1
ATOM 6759 N N . ASN A 1 855 ? -7.408 43.074 12.192 1.00 84.38 855 ASN A N 1
ATOM 6760 C CA . ASN A 1 855 ? -8.811 42.785 11.882 1.00 84.38 855 ASN A CA 1
ATOM 6761 C C . ASN A 1 855 ? -9.056 41.279 11.720 1.00 84.38 855 ASN A C 1
ATOM 6763 O O . ASN A 1 855 ? -10.036 40.753 12.251 1.00 84.38 855 ASN A O 1
ATOM 6767 N N . ARG A 1 856 ? -8.144 40.566 11.044 1.00 84.81 856 ARG A N 1
ATOM 6768 C CA . ARG A 1 856 ? -8.201 39.107 10.906 1.00 84.81 856 ARG A CA 1
ATOM 6769 C C . ARG A 1 856 ? -8.096 38.393 12.250 1.00 84.81 856 ARG A C 1
ATOM 6771 O O . ARG A 1 856 ? -8.910 37.509 12.517 1.00 84.81 856 ARG A O 1
ATOM 6778 N N . LEU A 1 857 ? -7.118 38.764 13.083 1.00 80.75 857 LEU A N 1
ATOM 6779 C CA . LEU A 1 857 ? -6.976 38.217 14.435 1.00 80.75 857 LEU A CA 1
ATOM 6780 C C . LEU A 1 857 ? -8.273 38.409 15.220 1.00 80.75 857 LEU A C 1
ATOM 6782 O O . LEU A 1 857 ? -8.836 37.433 15.705 1.00 80.75 857 LEU A O 1
ATOM 6786 N N . GLN A 1 858 ? -8.786 39.635 15.297 1.00 78.31 858 GLN A N 1
ATOM 6787 C CA . GLN A 1 858 ? -9.965 39.923 16.104 1.00 78.31 858 GLN A CA 1
ATOM 6788 C C . GLN A 1 858 ? -11.227 39.232 15.565 1.00 78.31 858 GLN A C 1
ATOM 6790 O O . GLN A 1 858 ? -11.934 38.595 16.339 1.00 78.31 858 GLN A O 1
ATOM 6795 N N . SER A 1 859 ? -11.476 39.261 14.251 1.00 78.56 859 SER A N 1
ATOM 6796 C CA . SER A 1 859 ? -12.632 38.598 13.628 1.00 78.56 859 SER A CA 1
ATOM 6797 C C . SER A 1 859 ? -12.652 37.086 13.891 1.00 78.56 859 SER A C 1
ATOM 6799 O O . SER A 1 859 ? -13.650 36.545 14.377 1.00 78.56 859 SER A O 1
ATOM 6801 N N . LEU A 1 860 ? -11.535 36.403 13.625 1.00 77.62 860 LEU A N 1
ATOM 6802 C CA . LEU A 1 860 ? -11.450 34.948 13.732 1.00 77.62 860 LEU A CA 1
ATOM 6803 C C . LEU A 1 860 ? -11.421 34.487 15.199 1.00 77.62 860 LEU A C 1
ATOM 6805 O O . LEU A 1 860 ? -12.094 33.515 15.545 1.00 77.62 860 LEU A O 1
ATOM 6809 N N . LEU A 1 861 ? -10.718 35.201 16.087 1.00 72.56 861 LEU A N 1
ATOM 6810 C CA . LEU A 1 861 ? -10.710 34.890 17.521 1.00 72.56 861 LEU A CA 1
ATOM 6811 C C . LEU A 1 861 ? -12.084 35.127 18.162 1.00 72.56 861 LEU A C 1
ATOM 6813 O O . LEU A 1 861 ? -12.536 34.281 18.930 1.00 72.56 861 LEU A O 1
ATOM 6817 N N . SER A 1 862 ? -12.785 36.213 17.816 1.00 70.75 862 SER A N 1
ATOM 6818 C CA . SER A 1 862 ? -14.147 36.459 18.309 1.00 70.75 862 SER A CA 1
ATOM 6819 C C . SER A 1 862 ? -15.151 35.413 17.817 1.00 70.75 862 SER A C 1
ATOM 6821 O O . SER A 1 862 ? -16.025 35.029 18.588 1.00 70.75 862 SER A O 1
ATOM 6823 N N . ARG A 1 863 ? -15.018 34.895 16.585 1.00 71.94 863 ARG A N 1
ATOM 6824 C CA . ARG A 1 863 ? -15.859 33.782 16.101 1.00 71.94 863 ARG A CA 1
ATOM 6825 C C . ARG A 1 863 ? -15.613 32.497 16.899 1.00 71.94 863 ARG A C 1
ATOM 6827 O O . ARG A 1 863 ? -16.562 31.840 17.313 1.00 71.94 863 ARG A O 1
ATOM 6834 N N . LEU A 1 864 ? -14.345 32.137 17.107 1.00 65.06 864 LEU A N 1
ATOM 6835 C CA . LEU A 1 864 ? -13.962 30.797 17.563 1.00 65.06 864 LEU A CA 1
ATOM 6836 C C . LEU A 1 864 ? -13.819 30.636 19.085 1.00 65.06 864 LEU A C 1
ATOM 6838 O O . LEU A 1 864 ? -13.980 29.527 19.588 1.00 65.06 864 LEU A O 1
ATOM 6842 N N . LEU A 1 865 ? -13.545 31.708 19.835 1.00 56.25 865 LEU A N 1
ATOM 6843 C CA . LEU A 1 865 ? -13.472 31.662 21.305 1.00 56.25 865 LEU A CA 1
ATOM 6844 C C . LEU A 1 865 ? -14.827 31.908 21.989 1.00 56.25 865 LEU A C 1
ATOM 6846 O O . LEU A 1 865 ? -14.957 31.637 23.180 1.00 56.25 865 LEU A O 1
ATOM 6850 N N . ILE A 1 866 ? -15.820 32.418 21.251 1.00 50.38 866 ILE A N 1
ATOM 6851 C CA . ILE A 1 866 ? -17.139 32.829 21.770 1.00 50.38 866 ILE A CA 1
ATOM 6852 C C . ILE A 1 866 ? -18.273 31.961 21.171 1.00 50.38 866 ILE A C 1
ATOM 6854 O O . ILE A 1 866 ? -19.453 32.219 21.405 1.00 50.38 866 ILE A O 1
ATOM 6858 N N . SER A 1 867 ? -17.949 30.902 20.412 1.00 42.44 867 SER A N 1
ATOM 6859 C CA . SER A 1 867 ? -18.967 29.998 19.854 1.00 42.44 867 SER A CA 1
ATOM 6860 C C . SER A 1 867 ? -19.794 29.340 20.966 1.00 42.44 867 SER A C 1
ATOM 6862 O O . SER A 1 867 ? -19.242 28.707 21.863 1.00 42.44 867 SER A O 1
ATOM 6864 N N . LYS A 1 868 ? -21.117 29.548 20.880 1.00 44.62 868 LYS A N 1
ATOM 6865 C CA . LYS A 1 868 ? -22.245 28.892 21.572 1.00 44.62 868 LYS A CA 1
ATOM 6866 C C . LYS A 1 868 ? -21.906 28.138 22.879 1.00 44.62 868 LYS A C 1
ATOM 6868 O O . LYS A 1 868 ? -21.280 27.085 22.874 1.00 44.62 868 LYS A O 1
ATOM 6873 N N . ASN A 1 869 ? -22.487 28.620 23.986 1.00 40.44 869 ASN A N 1
ATOM 6874 C CA . ASN A 1 869 ? -22.454 28.057 25.354 1.00 40.44 869 ASN A CA 1
ATOM 6875 C C . ASN A 1 869 ? -21.260 28.446 26.252 1.00 40.44 869 ASN A C 1
ATOM 6877 O O . ASN A 1 869 ? -21.165 27.952 27.372 1.00 40.44 869 ASN A O 1
ATOM 6881 N N . GLY A 1 870 ? -20.391 29.372 25.830 1.00 39.19 870 GLY A N 1
ATOM 6882 C CA . GLY A 1 870 ? -19.443 30.050 26.735 1.00 39.19 870 GLY A CA 1
ATOM 6883 C C . GLY A 1 870 ? -18.270 29.203 27.249 1.00 39.19 870 GLY A C 1
ATOM 6884 O O . GLY A 1 870 ? -17.553 29.637 28.149 1.00 39.19 870 GLY A O 1
ATOM 6885 N N . VAL A 1 871 ? -18.051 28.017 26.677 1.00 40.28 871 VAL A N 1
ATOM 6886 C CA . VAL A 1 871 ? -16.872 27.178 26.934 1.00 40.28 871 VAL A CA 1
ATOM 6887 C C . VAL A 1 871 ? -15.870 27.388 25.792 1.00 40.28 871 VAL A C 1
ATOM 6889 O O . VAL A 1 871 ? -16.237 27.150 24.642 1.00 40.28 871 VAL A O 1
ATOM 6892 N N . PRO A 1 872 ? -14.611 27.794 26.054 1.00 46.59 872 PRO A N 1
ATOM 6893 C CA . PRO A 1 872 ? -13.605 27.938 25.003 1.00 46.59 872 PRO A CA 1
ATOM 6894 C C . PRO A 1 872 ? -13.282 26.584 24.356 1.00 46.59 872 PRO A C 1
ATOM 6896 O O . PRO A 1 872 ? -12.574 25.759 24.931 1.00 46.59 872 PRO A O 1
ATOM 6899 N N . GLN A 1 873 ? -13.804 26.347 23.151 1.00 53.62 873 GLN A N 1
ATOM 6900 C CA . GLN A 1 873 ? -13.641 25.067 22.448 1.00 53.62 873 GLN A CA 1
ATOM 6901 C C . GLN A 1 873 ? -12.259 24.890 21.802 1.00 53.62 873 GLN A C 1
ATOM 6903 O O . GLN A 1 873 ? -11.857 23.769 21.487 1.00 53.62 873 GLN A O 1
ATOM 6908 N N . LEU A 1 874 ? -11.547 26.001 21.582 1.00 54.38 874 LEU A N 1
ATOM 6909 C CA . LEU A 1 874 ? -10.325 26.052 20.787 1.00 54.38 874 LEU A CA 1
ATOM 6910 C C . LEU A 1 874 ? -9.091 26.272 21.669 1.00 54.38 874 LEU A C 1
ATOM 6912 O O . LEU A 1 874 ? -8.780 27.388 22.088 1.00 54.38 874 LEU A O 1
ATOM 6916 N N . VAL A 1 875 ? -8.384 25.180 21.970 1.00 49.75 875 VAL A N 1
ATOM 6917 C CA . VAL A 1 875 ? -7.315 25.164 22.978 1.00 49.75 875 VAL A CA 1
ATOM 6918 C C . VAL A 1 875 ? -5.946 25.360 22.325 1.00 49.75 875 VAL A C 1
ATOM 6920 O O . VAL A 1 875 ? -5.311 24.423 21.839 1.00 49.75 875 VAL A O 1
ATOM 6923 N N . GLY A 1 876 ? -5.477 26.608 22.361 1.00 52.47 876 GLY A N 1
ATOM 6924 C CA . GLY A 1 876 ? -4.169 27.021 21.854 1.00 52.47 876 GLY A CA 1
ATOM 6925 C C . GLY A 1 876 ? -4.143 27.214 20.335 1.00 52.47 876 GLY A C 1
ATOM 6926 O O . GLY A 1 876 ? -4.617 26.379 19.564 1.00 52.47 876 GLY A O 1
ATOM 6927 N N . LEU A 1 877 ? -3.550 28.326 19.899 1.00 50.50 877 LEU A N 1
ATOM 6928 C CA . LEU A 1 877 ? -3.469 28.721 18.492 1.00 50.50 877 LEU A CA 1
ATOM 6929 C C . LEU A 1 877 ? -2.014 28.678 18.026 1.00 50.50 877 LEU A C 1
ATOM 6931 O O . LEU A 1 877 ? -1.152 29.347 18.591 1.00 50.50 877 LEU A O 1
ATOM 6935 N N . ALA A 1 878 ? -1.740 27.895 16.986 1.00 43.25 878 ALA A N 1
ATOM 6936 C CA . ALA A 1 878 ? -0.454 27.886 16.309 1.00 43.25 878 ALA A CA 1
ATOM 6937 C C . ALA A 1 878 ? -0.448 28.958 15.210 1.00 43.25 878 ALA A C 1
ATOM 6939 O O . ALA A 1 878 ? -0.887 28.715 14.083 1.00 43.25 878 ALA A O 1
ATOM 6940 N N . CYS A 1 879 ? 0.063 30.144 15.535 1.00 44.19 879 CYS A N 1
ATOM 6941 C CA . CYS A 1 879 ? 0.526 31.082 14.520 1.00 44.19 879 CYS A CA 1
ATOM 6942 C C . CYS A 1 879 ? 1.882 30.601 13.997 1.00 44.19 879 CYS A C 1
ATOM 6944 O O . CYS A 1 879 ? 2.849 30.547 14.753 1.00 44.19 879 CYS A O 1
ATOM 6946 N N . LYS A 1 880 ? 1.968 30.307 12.700 1.00 40.88 880 LYS A N 1
ATOM 6947 C CA . LYS A 1 880 ? 3.230 30.479 11.984 1.00 40.88 880 LYS A CA 1
ATOM 6948 C C . LYS A 1 880 ? 3.403 31.964 11.669 1.00 40.88 880 LYS A C 1
ATOM 6950 O O . LYS A 1 880 ? 2.427 32.628 11.316 1.00 40.88 880 LYS A O 1
ATOM 6955 N N . ALA A 1 881 ? 4.604 32.494 11.867 1.00 37.75 881 ALA A N 1
ATOM 6956 C CA . ALA A 1 881 ? 4.869 33.911 11.655 1.00 37.75 881 ALA A CA 1
ATOM 6957 C C . ALA A 1 881 ? 4.932 34.225 10.155 1.00 37.75 881 ALA A C 1
ATOM 6959 O O . ALA A 1 881 ? 5.516 33.471 9.384 1.00 37.75 881 ALA A O 1
ATOM 6960 N N . ILE A 1 882 ? 4.379 35.366 9.740 1.00 37.38 882 ILE A N 1
ATOM 6961 C CA . ILE A 1 882 ? 4.713 35.933 8.427 1.00 37.38 882 ILE A CA 1
ATOM 6962 C C . ILE A 1 882 ? 6.219 36.228 8.454 1.00 37.38 882 ILE A C 1
ATOM 6964 O O . ILE A 1 882 ? 6.694 36.883 9.382 1.00 37.38 882 ILE A O 1
ATOM 6968 N N . SER A 1 883 ? 6.967 35.714 7.475 1.00 33.41 883 SER A N 1
ATOM 6969 C CA . SER A 1 883 ? 8.430 35.811 7.439 1.00 33.41 883 SER A CA 1
ATOM 6970 C C . SER A 1 883 ? 8.904 37.262 7.569 1.00 33.41 883 SER A C 1
ATOM 6972 O O . SER A 1 883 ? 8.424 38.140 6.849 1.00 33.41 883 SER A O 1
ATOM 6974 N N . ALA A 1 884 ? 9.857 37.504 8.471 1.00 34.84 884 ALA A N 1
ATOM 6975 C CA . ALA A 1 884 ? 10.269 38.827 8.944 1.00 34.84 884 ALA A CA 1
ATOM 6976 C C . ALA A 1 884 ? 11.103 39.645 7.927 1.00 34.84 884 ALA A C 1
ATOM 6978 O O . ALA A 1 884 ? 12.218 40.064 8.205 1.00 34.84 884 ALA A O 1
ATOM 6979 N N . ILE A 1 885 ? 10.559 39.892 6.732 1.00 32.72 885 ILE A N 1
ATOM 6980 C CA . ILE A 1 885 ? 11.223 40.647 5.652 1.00 32.72 885 ILE A CA 1
ATOM 6981 C C . ILE A 1 885 ? 10.623 42.059 5.480 1.00 32.72 885 ILE A C 1
ATOM 6983 O O . ILE A 1 885 ? 11.314 42.966 5.019 1.00 32.72 885 ILE A O 1
ATOM 6987 N N . GLN A 1 886 ? 9.377 42.290 5.918 1.00 31.47 886 GLN A N 1
ATOM 6988 C CA . GLN A 1 886 ? 8.711 43.606 5.844 1.00 31.47 886 GLN A CA 1
ATOM 6989 C C . GLN A 1 886 ? 8.422 44.278 7.200 1.00 31.47 886 GLN A C 1
ATOM 6991 O O . GLN A 1 886 ? 8.085 45.459 7.207 1.00 31.47 886 GLN A O 1
ATOM 6996 N N . LEU A 1 887 ? 8.566 43.581 8.338 1.00 35.56 887 LEU A N 1
ATOM 6997 C CA . LEU A 1 887 ? 8.236 44.137 9.666 1.00 35.56 887 LEU A CA 1
ATOM 6998 C C . LEU A 1 887 ? 9.442 44.632 10.485 1.00 35.56 887 LEU A C 1
ATOM 7000 O O . LEU A 1 887 ? 9.278 45.551 11.276 1.00 35.56 887 LEU A O 1
ATOM 7004 N N . GLU A 1 888 ? 10.656 44.107 10.285 1.00 29.30 888 GLU A N 1
ATOM 7005 C CA . GLU A 1 888 ? 11.822 44.505 11.103 1.00 29.30 888 GLU A CA 1
ATOM 7006 C C . GLU A 1 888 ? 12.485 45.829 10.684 1.00 29.30 888 GLU A C 1
ATOM 7008 O O . GLU A 1 888 ? 13.311 46.369 11.417 1.00 29.30 888 GLU A O 1
ATOM 7013 N N . ARG A 1 889 ? 12.144 46.393 9.516 1.00 31.42 889 ARG A N 1
ATOM 7014 C CA . ARG A 1 889 ? 12.821 47.596 8.994 1.00 31.42 889 ARG A CA 1
ATOM 7015 C C . ARG A 1 889 ? 12.286 48.933 9.514 1.00 31.42 889 ARG A C 1
ATOM 7017 O O . ARG A 1 889 ? 12.840 49.967 9.143 1.00 31.42 889 ARG A O 1
ATOM 7024 N N . SER A 1 890 ? 11.247 48.969 10.351 1.00 30.98 890 SER A N 1
ATOM 7025 C CA . SER A 1 890 ? 10.774 50.218 10.974 1.00 30.98 890 SER A CA 1
ATOM 7026 C C . SER A 1 890 ? 9.984 49.985 12.270 1.00 30.98 890 SER A C 1
ATOM 7028 O O . SER A 1 890 ? 9.107 49.133 12.313 1.00 30.98 890 SER A O 1
ATOM 7030 N N . TYR A 1 891 ? 10.238 50.843 13.268 1.00 29.27 891 TYR A N 1
ATOM 7031 C CA . TYR A 1 891 ? 9.505 51.008 14.539 1.00 29.27 891 TYR A CA 1
ATOM 7032 C C . TYR A 1 891 ? 9.625 49.895 15.598 1.00 29.27 891 TYR A C 1
ATOM 7034 O O . TYR A 1 891 ? 8.825 48.967 15.670 1.00 29.27 891 TYR A O 1
ATOM 7042 N N . ALA A 1 892 ? 10.539 50.107 16.552 1.00 32.34 892 ALA A N 1
ATOM 7043 C CA . ALA A 1 892 ? 10.429 49.527 17.890 1.00 32.34 892 ALA A CA 1
ATOM 7044 C C . ALA A 1 892 ? 9.436 50.353 18.734 1.00 32.34 892 ALA A C 1
ATOM 7046 O O . ALA A 1 892 ? 9.654 51.546 18.943 1.00 32.34 892 ALA A O 1
ATOM 7047 N N . ILE A 1 893 ? 8.350 49.733 19.212 1.00 29.81 893 ILE A N 1
ATOM 7048 C CA . ILE A 1 893 ? 7.323 50.346 20.081 1.00 29.81 893 ILE A CA 1
ATOM 7049 C C . ILE A 1 893 ? 6.919 49.325 21.174 1.00 29.81 893 ILE A C 1
ATOM 7051 O O . ILE A 1 893 ? 6.859 48.133 20.864 1.00 29.81 893 ILE A O 1
ATOM 7055 N N . PRO A 1 894 ? 6.658 49.725 22.441 1.00 30.38 894 PRO A N 1
ATOM 7056 C CA . PRO A 1 894 ? 6.333 48.787 23.526 1.00 30.38 894 PRO A CA 1
ATOM 7057 C C . PRO A 1 894 ? 4.882 48.274 23.485 1.00 30.38 894 PRO A C 1
ATOM 7059 O O . PRO A 1 894 ? 3.952 49.041 23.248 1.00 30.38 894 PRO A O 1
ATOM 7062 N N . TRP A 1 895 ? 4.674 46.992 23.807 1.00 33.34 895 TRP A N 1
ATOM 7063 C CA . TRP A 1 895 ? 3.364 46.320 23.753 1.00 33.34 895 TRP A CA 1
ATOM 7064 C C . TRP A 1 895 ? 2.844 45.940 25.152 1.00 33.34 895 TRP A C 1
ATOM 7066 O O . TRP A 1 895 ? 2.995 44.801 25.591 1.00 33.34 895 TRP A O 1
ATOM 7076 N N . THR A 1 896 ? 2.226 46.882 25.877 1.00 31.14 896 THR A N 1
ATOM 7077 C CA . THR A 1 896 ? 1.779 46.658 27.271 1.00 31.14 896 THR A CA 1
ATOM 7078 C C . THR A 1 896 ? 0.408 47.274 27.595 1.00 31.14 896 THR A C 1
ATOM 7080 O O . THR A 1 896 ? 0.352 48.357 28.175 1.00 31.14 896 THR A O 1
ATOM 7083 N N . SER A 1 897 ? -0.704 46.601 27.245 1.00 29.67 897 SER A N 1
ATOM 7084 C CA . SER A 1 897 ? -2.050 46.824 27.852 1.00 29.67 897 SER A CA 1
ATOM 7085 C C . SER A 1 897 ? -3.180 45.933 27.277 1.00 29.67 897 SER A C 1
ATOM 7087 O O . SER A 1 897 ? -4.106 46.418 26.637 1.00 29.67 897 SER A O 1
ATOM 7089 N N . SER A 1 898 ? -3.169 44.615 27.527 1.00 29.25 898 SER A N 1
ATOM 7090 C CA . SER A 1 898 ? -4.397 43.785 27.458 1.00 29.25 898 SER A CA 1
ATOM 7091 C C . 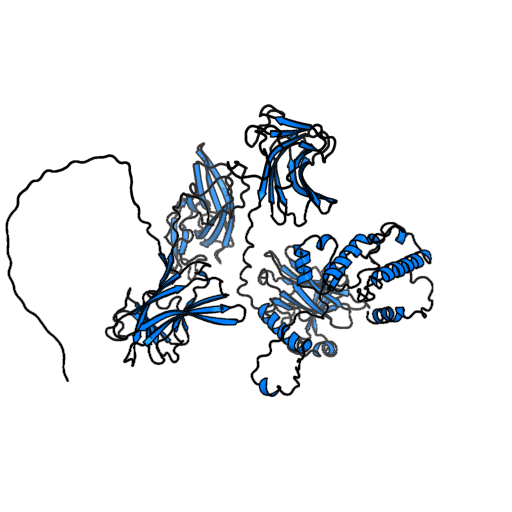SER A 1 898 ? -4.196 42.422 28.146 1.00 29.25 898 SER A C 1
ATOM 7093 O O . SER A 1 898 ? -3.147 41.808 27.935 1.00 29.25 898 SER A O 1
ATOM 7095 N N . PRO A 1 899 ? -5.165 41.900 28.930 1.00 30.36 899 PRO A N 1
ATOM 7096 C CA . PRO A 1 899 ? -5.022 40.616 29.629 1.00 30.36 899 PRO A CA 1
ATOM 7097 C C . PRO A 1 899 ? -4.888 39.404 28.690 1.00 30.36 899 PRO A C 1
ATOM 7099 O O . PRO A 1 899 ? -4.348 38.377 29.096 1.00 30.36 899 PRO A O 1
ATOM 7102 N N . TYR A 1 900 ? -5.303 39.520 27.424 1.00 31.34 900 TYR A N 1
ATOM 7103 C CA . TYR A 1 900 ? -5.169 38.447 26.431 1.00 31.34 900 TYR A CA 1
ATOM 7104 C C . TYR A 1 900 ? -3.705 38.136 26.048 1.00 31.34 900 TYR A C 1
ATOM 7106 O O . TYR A 1 900 ? -3.421 37.040 25.567 1.00 31.34 900 TYR A O 1
ATOM 7114 N N . TRP A 1 901 ? -2.755 39.051 26.290 1.00 31.38 901 TRP A N 1
ATOM 7115 C CA . TRP A 1 901 ? -1.350 38.874 25.884 1.00 31.38 901 TRP A CA 1
ATOM 7116 C C . TRP A 1 901 ? -0.579 37.809 26.672 1.00 31.38 901 TRP A C 1
ATOM 7118 O O . TRP A 1 901 ? 0.386 37.256 26.143 1.00 31.38 901 TRP A O 1
ATOM 7128 N N . VAL A 1 902 ? -1.014 37.473 27.893 1.00 30.00 902 VAL A N 1
ATOM 7129 C CA . VAL A 1 902 ? -0.338 36.486 28.762 1.00 30.00 902 VAL A CA 1
ATOM 7130 C C . VAL A 1 902 ? -0.266 35.099 28.104 1.00 30.00 902 VAL A C 1
ATOM 7132 O O . VAL A 1 902 ? 0.682 34.351 28.334 1.00 30.00 902 VAL A O 1
ATOM 7135 N N . PHE A 1 903 ? -1.219 34.773 27.223 1.00 30.08 903 PHE A N 1
ATOM 7136 C CA . PHE A 1 903 ? -1.230 33.513 26.472 1.00 30.08 903 PHE A CA 1
ATOM 7137 C C . PHE A 1 903 ? -0.296 33.485 25.248 1.00 30.08 903 PHE A C 1
ATOM 7139 O O . PHE A 1 903 ? 0.048 32.395 24.794 1.00 30.08 903 PHE A O 1
ATOM 7146 N N . LEU A 1 904 ? 0.127 34.637 24.708 1.00 32.41 904 LEU A N 1
ATOM 7147 C CA . LEU A 1 904 ? 1.062 34.693 23.572 1.00 32.41 904 LEU A CA 1
ATOM 7148 C C . LEU A 1 904 ? 2.522 34.834 24.020 1.00 32.41 904 LEU A C 1
ATOM 7150 O O . LEU A 1 904 ? 3.391 34.172 23.452 1.00 32.41 904 LEU A O 1
ATOM 7154 N N . SER A 1 905 ? 2.809 35.648 25.041 1.00 26.17 905 SER A N 1
ATOM 7155 C CA . SER A 1 905 ? 4.189 35.858 25.509 1.00 26.17 905 SER A CA 1
ATOM 7156 C C . SER A 1 905 ? 4.823 34.572 26.053 1.00 26.17 905 SER A C 1
ATOM 7158 O O . SER A 1 905 ? 5.973 34.272 25.737 1.00 26.17 905 SER A O 1
ATOM 7160 N N . GLY A 1 906 ? 4.054 33.755 26.781 1.00 28.20 906 GLY A N 1
ATOM 7161 C CA . GLY A 1 906 ? 4.501 32.444 27.264 1.00 28.20 906 GLY A CA 1
ATOM 7162 C C . GLY A 1 906 ? 4.761 31.408 26.160 1.00 28.20 906 GLY A C 1
ATOM 7163 O O . GLY A 1 906 ? 5.499 30.457 26.394 1.00 28.20 906 GLY A O 1
ATOM 7164 N N . LEU A 1 907 ? 4.194 31.592 24.961 1.00 30.86 907 LEU A N 1
ATOM 7165 C CA . LEU A 1 907 ? 4.400 30.708 23.806 1.00 30.86 907 LEU A CA 1
ATOM 7166 C C . LEU A 1 907 ? 5.621 31.111 22.966 1.00 30.86 907 LEU A C 1
ATOM 7168 O O . LEU A 1 907 ? 6.319 30.238 22.459 1.00 30.86 907 LEU A O 1
ATOM 7172 N N . LEU A 1 908 ? 5.909 32.413 22.863 1.00 29.95 908 LEU A N 1
ATOM 7173 C CA . LEU A 1 908 ? 7.117 32.930 22.204 1.00 29.95 908 LEU A CA 1
ATOM 7174 C C . LEU A 1 908 ? 8.384 32.790 23.066 1.00 29.95 908 LEU A C 1
ATOM 7176 O O . LEU A 1 908 ? 9.478 32.751 22.523 1.00 29.95 908 LEU A O 1
ATOM 7180 N N . SER A 1 909 ? 8.253 32.659 24.390 1.00 24.48 909 SER A N 1
ATOM 7181 C CA . SER A 1 909 ? 9.376 32.404 25.309 1.00 24.48 909 SER A CA 1
ATOM 7182 C C . SER A 1 909 ? 9.775 30.916 25.419 1.00 24.48 909 SER A C 1
ATOM 7184 O O . SER A 1 909 ? 10.496 30.546 26.350 1.00 24.48 909 SER A O 1
ATOM 7186 N N . TRP A 1 910 ? 9.273 30.048 24.532 1.00 25.70 910 TRP A N 1
ATOM 7187 C CA . TRP A 1 910 ? 9.494 28.590 24.568 1.00 25.70 910 TRP A CA 1
ATOM 7188 C C . TRP A 1 910 ? 9.794 27.971 23.186 1.00 25.70 910 TRP A C 1
ATOM 7190 O O . TRP A 1 910 ? 9.639 26.761 22.995 1.00 25.70 910 TRP A O 1
ATOM 7200 N N . MET A 1 911 ? 10.226 28.809 22.238 1.00 28.80 911 MET A N 1
ATOM 7201 C CA . MET A 1 911 ? 10.796 28.453 20.932 1.00 28.80 911 MET A CA 1
ATOM 7202 C C . MET A 1 911 ? 12.195 29.057 20.794 1.00 28.80 911 MET A C 1
ATOM 7204 O O . MET A 1 911 ? 13.021 28.396 20.129 1.00 28.80 911 MET A O 1
#

Organism: NCBI:txid240449

pLDDT: mean 78.13, std 20.42, range [22.52, 97.19]

Foldseek 3Di:
DDDDDDDDDDDDDDDDDDDDDDDDDDDDDDDDDDDDDDDDDDDDWDKDWQDDCQQCPVWCVQKDWAPFDKTKDFPPNPPDPPDAAPDDGIKMKTAQFQAQATWMKGWCLVPDDAPFKKKKKKWKAKDAPDPFFFKKWKWKWAQAPVRDIDIDTFWMDGHYNPDIDIIIGMDHDNDRGPTIMIIMGDDGGRMMMIIRDITIITGDDDDPCPDDDDDQDFLDDCFQCPVWCPPKDWDVFDKTKDFCPRPPDPNDAFPRGGIKMKTDQFQAQQTFIKDWSLVPADAQFKKKKKWWKAKDFDDDAWWKKWKWKWFQAPVRDTDIGTFWMDTHYNPDTDMTIGMDHHNDRGPTIMITMGTGGGRMMMMTRGMGITGPDPPGPDPDPPDPDDPFLDPCQACPVPCPQKAKDQFHKHKDAQPPQPRDHFSDDGIWMKTAQFQFQAIFMKGWSFPSDDAQFKKKKKWWKAKHDDQDWWKKWKWKWWQFPNDIDIDTFFIDTHYNPDIDMTIGMDHHQGDTRTMMITMGTDGGRMMMMIGGIGMDGDPPDDDPPDDDDDDFPFPDFLDDCLQCPVWCVQKDKPPDWDKGKDFADPVQCVVVCPDPVSVPRFNRIKIKTFQFQAQAIFIKGWRQVVADAPFKKKKKKKKAKADDDDDWWKKFWWKCFQNDIDTRFIDTHYHPHIDMTIGMDGHHDRGPTIMIGMGTGHRRMMMIIHNIGIGTHDPVVVVVVVVVVCCVPVDDDDDDDDDDPCPVVCVVPDDDDDDDDDPPADADEDFLVQCSRVVSLCVRLVPGQAYEYDPLQECCNQPLDPPPGDNPRVVVVVVSCVVSNHAYEADENYDQPPVSDHPVLVPDADPRNVVVSVCSCVVSCCCQQVPPDNHRRYDYHDYDDHPPPRPPPDDDDDDDDDPVCVRVVVVVVPD

Radius of gyration: 39.9 Å; chains: 1; bounding box: 73×140×102 Å

InterPro domains:
  IPR001000 Glycoside hydrolase family 10 domain [PF00331] (756-861)
  IPR001000 Glycoside hydrolase family 10 domain [PS51760] (747-911)
  IPR003305 Carbohydrate-binding, CenC-like [PF02018] (49-188)
  IPR003305 Carbohydrate-binding, CenC-like [PF02018] (218-357)
  IPR003305 Carbohydrate-binding, CenC-like [PF02018] (389-523)
  IPR003305 Carbohydrate-binding, CenC-like [PF02018] (556-698)
  IPR008979 Galactose-binding-like domain superfamily [SSF49785] (49-202)
  IPR008979 Galactose-binding-like domain superfamily [SSF49785] (217-373)
  IPR008979 Galactose-binding-like domain superfamily [SSF49785] (388-539)
  IPR008979 Galactose-binding-like domain superfamily [SSF49785] (554-714)
  IPR017853 Glycoside hydrolase superfamily [SSF51445] (748-864)
  IPR044846 Glycoside hydrolase family 10 [PTHR31490] (551-863)